Protein 5M5T (pdb70)

Sequence (763 aa):
ILPIRFQQEHLQLQNLGINPANIGFSTLTMESDKFICIREKVGEQAQVVIIDMNDPSNPIRRRPISADSAIMNPASKKVIALKAGKTLQIFNIEMKSKMMKAHTMTDDVTFWKWISLNTVALVTDNAVYHWSMEGESQPVKMFDRHSSLAGCQIINYRTDAKQKWLLLTGISAQQNRVVGAMMQLYSVDRRKVSQPIEGHAASFAQFKMEGNAEESTLFCCFAVRGQAGGKKLHIIIEVGTPPTGNQPFPKKAVDVFFPPEAQNDFPVAMQISEKHDVVFLITKYGYIHLYDLETGTCIYMNRISGETTIFVTAPHEATAGIIGVNRKGQVLSVCVEEENIIPYITNVLQNPDDLALRMAVRNNLAGAEELILPIRFQQEHLQLQNLGINPANIGFSTLTMESDKFICIREKVGEQAQVVIIDMNDPSNPIRRRPISADSAIMNPASKKVIALKAGKTLQIFNIEMKSKMMKAHTMTDDVTFWKWISLNTVALVTDNAVYHWSMEGESQPVKMFDRHSSLAGCQIINYRTDAKQKWLLLTGISAQQNRVVGAMMQLYSVDRRKVSQPIEGHAASFAQFKMEGNAEESTLFCCFAVRGQAGGKKLHIIIEVGTPPTGNQPFPKKAVDVFFPPEAQNDFPVAMQISEKHDVVFLITKYGYIHLYDLETGTCIYMNRISGETTIFVTAPHEATAGIIGVNRKGQVLSVCVEEENIIPYITNVLQNPDLALRMAVRNNLAGAEELETLLDLDETLLDLDLLDLDFLELLDLDFLEETLLDLETLLDLD

Structure (mmCIF, N/CA/C/O backbone):
data_5M5T
#
_entry.id   5M5T
#
_cell.length_a   137.810
_cell.length_b   130.970
_cell.length_c   79.120
_cell.angle_alpha   90.00
_cell.angle_beta   116.17
_cell.angle_gamma   90.00
#
_symmetry.space_group_name_H-M   'C 1 2 1'
#
loop_
_entity.id
_entity.type
_entity.pdbx_description
1 polymer 'Clathrin heavy chain 1'
2 polymer Amphiphysin
3 non-polymer GLYCEROL
4 water water
#
loop_
_atom_site.group_PDB
_atom_site.id
_atom_site.type_symbol
_atom_site.label_atom_id
_atom_site.label_alt_id
_atom_site.label_comp_id
_atom_site.label_asym_id
_atom_site.label_entity_id
_atom_site.label_seq_id
_atom_site.pdbx_PDB_ins_code
_atom_site.Cartn_x
_atom_site.Cartn_y
_atom_site.Cartn_z
_atom_site.occupancy
_atom_site.B_iso_or_equiv
_atom_site.auth_seq_id
_atom_site.auth_comp_id
_atom_site.auth_asym_id
_atom_site.auth_atom_id
_atom_site.pdbx_PDB_model_num
ATOM 1 N N . ILE A 1 6 ? 39.393 7.730 36.910 1.00 50.86 4 ILE A N 1
ATOM 2 C CA . ILE A 1 6 ? 38.437 6.633 36.667 1.00 48.67 4 ILE A CA 1
ATOM 3 C C . ILE A 1 6 ? 37.344 7.178 35.747 1.00 45.20 4 ILE A C 1
ATOM 4 O O . ILE A 1 6 ? 37.021 8.382 35.770 1.00 45.97 4 ILE A O 1
ATOM 9 N N . LEU A 1 7 ? 36.844 6.309 34.891 1.00 39.04 5 LEU A N 1
ATOM 10 C CA . LEU A 1 7 ? 35.807 6.664 33.938 1.00 35.75 5 LEU A CA 1
ATOM 11 C C . LEU A 1 7 ? 34.604 5.763 34.171 1.00 31.88 5 LEU A C 1
ATOM 12 O O . LEU A 1 7 ? 34.765 4.649 34.629 1.00 30.59 5 LEU A O 1
ATOM 17 N N . PRO A 1 8 ? 33.388 6.269 33.909 1.00 29.50 6 PRO A N 1
ATOM 18 C CA . PRO A 1 8 ? 32.190 5.517 34.217 1.00 28.60 6 PRO A CA 1
ATOM 19 C C . PRO A 1 8 ? 31.828 4.544 33.131 1.00 28.04 6 PRO A C 1
ATOM 20 O O . PRO A 1 8 ? 30.899 3.788 33.316 1.00 27.60 6 PRO A O 1
ATOM 24 N N . ILE A 1 9 ? 32.531 4.587 32.007 1.00 28.39 7 ILE A N 1
ATOM 25 C CA . ILE A 1 9 ? 32.309 3.620 30.918 1.00 28.38 7 ILE A CA 1
ATOM 26 C C . ILE A 1 9 ? 33.632 2.998 30.492 1.00 29.97 7 ILE A C 1
ATOM 27 O O . ILE A 1 9 ? 34.715 3.572 30.737 1.00 30.27 7 ILE A O 1
ATOM 32 N N . ARG A 1 10 ? 33.511 1.840 29.853 1.00 30.69 8 ARG A N 1
ATOM 33 C CA . ARG A 1 10 ? 34.615 0.985 29.386 1.00 33.34 8 ARG A CA 1
ATOM 34 C C . ARG A 1 10 ? 34.397 0.846 27.874 1.00 31.82 8 ARG A C 1
ATOM 35 O O . ARG A 1 10 ? 33.268 0.692 27.433 1.00 29.65 8 ARG A O 1
ATOM 43 N N . PHE A 1 11 ? 35.476 0.881 27.111 1.00 31.40 9 PHE A N 1
ATOM 44 C CA . PHE A 1 11 ? 35.451 0.939 25.660 1.00 32.60 9 PHE A CA 1
ATOM 45 C C . PHE A 1 11 ? 36.325 -0.239 25.197 1.00 32.55 9 PHE A C 1
ATOM 46 O O . PHE A 1 11 ? 37.448 -0.343 25.669 1.00 31.93 9 PHE A O 1
ATOM 54 N N A GLN A 1 12 ? 35.801 -1.115 24.323 0.70 31.18 10 GLN A N 1
ATOM 55 N N B GLN A 1 12 ? 35.811 -1.151 24.365 0.30 31.23 10 GLN A N 1
ATOM 56 C CA A GLN A 1 12 ? 36.457 -2.385 23.952 0.70 32.36 10 GLN A CA 1
ATOM 57 C CA B GLN A 1 12 ? 36.612 -2.302 23.900 0.30 31.76 10 GLN A CA 1
ATOM 58 C C A GLN A 1 12 ? 36.421 -2.554 22.398 0.70 31.74 10 GLN A C 1
ATOM 59 C C B GLN A 1 12 ? 36.437 -2.563 22.408 0.30 31.27 10 GLN A C 1
ATOM 60 O O A GLN A 1 12 ? 35.413 -2.213 21.763 0.70 29.89 10 GLN A O 1
ATOM 61 O O B GLN A 1 12 ? 35.361 -2.354 21.844 0.30 30.05 10 GLN A O 1
ATOM 72 N N . GLU A 1 13 ? 37.510 -3.032 21.781 1.00 31.39 11 GLU A N 1
ATOM 73 C CA . GLU A 1 13 ? 37.487 -3.487 20.370 1.00 31.15 11 GLU A CA 1
ATOM 74 C C . GLU A 1 13 ? 37.324 -5.016 20.336 1.00 31.63 11 GLU A C 1
ATOM 75 O O . GLU A 1 13 ? 38.067 -5.758 20.991 1.00 31.72 11 GLU A O 1
ATOM 81 N N . HIS A 1 14 ? 36.376 -5.475 19.540 1.00 30.28 12 HIS A N 1
ATOM 82 C CA . HIS A 1 14 ? 36.102 -6.900 19.379 1.00 31.83 12 HIS A CA 1
ATOM 83 C C . HIS A 1 14 ? 36.749 -7.476 18.150 1.00 31.08 12 HIS A C 1
ATOM 84 O O . HIS A 1 14 ? 37.133 -8.637 18.171 1.00 32.05 12 HIS A O 1
ATOM 91 N N . LEU A 1 15 ? 36.844 -6.682 17.089 1.00 30.10 13 LEU A N 1
ATOM 92 C CA . LEU A 1 15 ? 37.282 -7.161 15.791 1.00 30.36 13 LEU A CA 1
ATOM 93 C C . LEU A 1 15 ? 37.691 -6.004 14.902 1.00 29.32 13 LEU A C 1
ATOM 94 O O . LEU A 1 15 ? 37.164 -4.906 15.045 1.00 27.31 13 LEU A O 1
ATOM 99 N N . GLN A 1 16 ? 38.606 -6.270 13.960 1.00 28.81 14 GLN A N 1
ATOM 100 C CA . GLN A 1 16 ? 38.805 -5.401 12.782 1.00 29.31 14 GLN A CA 1
ATOM 101 C C . GLN A 1 16 ? 38.421 -6.196 11.559 1.00 28.16 14 GLN A C 1
ATOM 102 O O . GLN A 1 16 ? 39.110 -7.154 11.205 1.00 28.31 14 GLN A O 1
ATOM 108 N N . LEU A 1 17 ? 37.360 -5.786 10.875 1.00 27.16 15 LEU A N 1
ATOM 109 C CA . LEU A 1 17 ? 36.843 -6.592 9.784 1.00 26.83 15 LEU A CA 1
ATOM 110 C C . LEU A 1 17 ? 37.836 -6.717 8.622 1.00 28.37 15 LEU A C 1
ATOM 111 O O . LEU A 1 17 ? 37.779 -7.685 7.853 1.00 27.30 15 LEU A O 1
ATOM 116 N N . GLN A 1 18 ? 38.707 -5.730 8.472 1.00 29.74 16 GLN A N 1
ATOM 117 C CA . GLN A 1 18 ? 39.637 -5.780 7.370 1.00 32.42 16 GLN A CA 1
ATOM 118 C C . GLN A 1 18 ? 40.647 -6.922 7.564 1.00 33.61 16 GLN A C 1
ATOM 119 O O . GLN A 1 18 ? 41.192 -7.412 6.587 1.00 35.15 16 GLN A O 1
ATOM 125 N N . ASN A 1 19 ? 40.861 -7.356 8.805 1.00 34.70 17 ASN A N 1
ATOM 126 C CA . ASN A 1 19 ? 41.660 -8.556 9.090 1.00 36.63 17 ASN A CA 1
ATOM 127 C C . ASN A 1 19 ? 41.033 -9.855 8.673 1.00 36.97 17 ASN A C 1
ATOM 128 O O . ASN A 1 19 ? 41.742 -10.845 8.554 1.00 37.86 17 ASN A O 1
ATOM 133 N N . LEU A 1 20 ? 39.725 -9.867 8.452 1.00 35.36 18 LEU A N 1
ATOM 134 C CA . LEU A 1 20 ? 39.032 -10.993 7.849 1.00 35.75 18 LEU A CA 1
ATOM 135 C C . LEU A 1 20 ? 38.878 -10.889 6.320 1.00 36.12 18 LEU A C 1
ATOM 136 O O . LEU A 1 20 ? 38.098 -11.624 5.729 1.00 38.82 18 LEU A O 1
ATOM 141 N N . GLY A 1 21 ? 39.599 -9.980 5.668 1.00 36.68 19 GLY A N 1
ATOM 142 C CA . GLY A 1 21 ? 39.553 -9.855 4.203 1.00 36.89 19 GLY A CA 1
ATOM 143 C C . GLY A 1 21 ? 38.317 -9.138 3.690 1.00 36.50 19 GLY A C 1
ATOM 144 O O . GLY A 1 21 ? 37.953 -9.252 2.503 1.00 37.87 19 GLY A O 1
ATOM 145 N N . ILE A 1 22 ? 37.656 -8.380 4.559 1.00 34.47 20 ILE A N 1
ATOM 146 C CA . ILE A 1 22 ? 36.507 -7.610 4.098 1.00 33.09 20 ILE A CA 1
ATOM 147 C C . ILE A 1 22 ? 36.992 -6.356 3.372 1.00 34.22 20 ILE A C 1
ATOM 148 O O . ILE A 1 22 ? 37.822 -5.604 3.882 1.00 34.21 20 ILE A O 1
ATOM 153 N N . ASN A 1 23 ? 36.449 -6.159 2.172 1.00 35.47 21 ASN A N 1
ATOM 154 C CA . ASN A 1 23 ? 36.688 -4.965 1.369 1.00 36.86 21 ASN A CA 1
ATOM 155 C C . ASN A 1 23 ? 36.037 -3.756 2.067 1.00 35.31 21 ASN A C 1
ATOM 156 O O . ASN A 1 23 ? 34.835 -3.753 2.307 1.00 32.60 21 ASN A O 1
ATOM 161 N N . PRO A 1 24 ? 36.823 -2.732 2.384 1.00 35.17 22 PRO A N 1
ATOM 162 C CA . PRO A 1 24 ? 36.250 -1.551 3.014 1.00 34.81 22 PRO A CA 1
ATOM 163 C C . PRO A 1 24 ? 35.091 -0.878 2.234 1.00 33.04 22 PRO A C 1
ATOM 164 O O . PRO A 1 24 ? 34.258 -0.233 2.867 1.00 32.74 22 PRO A O 1
ATOM 168 N N . ALA A 1 25 ? 34.971 -1.094 0.920 1.00 32.99 23 ALA A N 1
ATOM 169 C CA . ALA A 1 25 ? 33.845 -0.551 0.151 1.00 32.82 23 ALA A CA 1
ATOM 170 C C . ALA A 1 25 ? 32.520 -1.174 0.575 1.00 31.50 23 ALA A C 1
ATOM 171 O O . ALA A 1 25 ? 31.464 -0.561 0.426 1.00 32.40 23 ALA A O 1
ATOM 173 N N . ASN A 1 26 ? 32.574 -2.363 1.175 1.00 29.67 24 ASN A N 1
ATOM 174 C CA . ASN A 1 26 ? 31.350 -3.043 1.685 1.00 27.69 24 ASN A CA 1
ATOM 175 C C . ASN A 1 26 ? 31.074 -2.871 3.166 1.00 26.89 24 ASN A C 1
ATOM 176 O O . ASN A 1 26 ? 30.115 -3.444 3.718 1.00 25.75 24 ASN A O 1
ATOM 181 N N . ILE A 1 27 ? 31.865 -2.024 3.822 1.00 25.79 25 ILE A N 1
ATOM 182 C CA . ILE A 1 27 ? 31.662 -1.755 5.185 1.00 25.23 25 ILE A CA 1
ATOM 183 C C . ILE A 1 27 ? 30.834 -0.464 5.276 1.00 25.50 25 ILE A C 1
ATOM 184 O O . ILE A 1 27 ? 31.399 0.647 5.398 1.00 26.52 25 ILE A O 1
ATOM 189 N N . GLY A 1 28 ? 29.520 -0.619 5.256 1.00 23.60 26 GLY A N 1
ATOM 190 C CA . GLY A 1 28 ? 28.600 0.524 5.182 1.00 23.95 26 GLY A CA 1
ATOM 191 C C . GLY A 1 28 ? 27.174 0.118 5.378 1.00 23.41 26 GLY A C 1
ATOM 192 O O . GLY A 1 28 ? 26.864 -1.051 5.296 1.00 21.84 26 GLY A O 1
ATOM 193 N N . PHE A 1 29 ? 26.313 1.109 5.617 1.00 23.24 27 PHE A N 1
ATOM 194 C CA . PHE A 1 29 ? 24.909 0.885 5.964 1.00 23.41 27 PHE A CA 1
ATOM 195 C C . PHE A 1 29 ? 24.169 -0.040 5.012 1.00 22.87 27 PHE A C 1
ATOM 196 O O . PHE A 1 29 ? 23.367 -0.892 5.475 1.00 21.98 27 PHE A O 1
ATOM 204 N N . SER A 1 30 ? 24.415 0.081 3.713 1.00 22.05 28 SER A N 1
ATOM 205 C CA . SER A 1 30 ? 23.629 -0.744 2.758 1.00 22.71 28 SER A CA 1
ATOM 206 C C . SER A 1 30 ? 24.086 -2.195 2.613 1.00 21.91 28 SER A C 1
ATOM 207 O O . SER A 1 30 ? 23.327 -3.041 2.124 1.00 21.87 28 SER A O 1
ATOM 210 N N . THR A 1 31 ? 25.312 -2.492 3.004 1.00 21.25 29 THR A N 1
ATOM 211 C CA . THR A 1 31 ? 25.859 -3.813 2.737 1.00 20.62 29 THR A CA 1
ATOM 212 C C . THR A 1 31 ? 26.229 -4.601 3.996 1.00 19.96 29 THR A C 1
ATOM 213 O O . THR A 1 31 ? 26.478 -5.802 3.889 1.00 19.96 29 THR A O 1
ATOM 217 N N . LEU A 1 32 ? 26.316 -3.939 5.137 1.00 18.89 30 LEU A N 1
ATOM 218 C CA . LEU A 1 32 ? 26.750 -4.594 6.380 1.00 18.96 30 LEU A CA 1
ATOM 219 C C . LEU A 1 32 ? 25.656 -4.489 7.400 1.00 18.36 30 LEU A C 1
ATOM 220 O O . LEU A 1 32 ? 25.251 -3.367 7.751 1.00 18.81 30 LEU A O 1
ATOM 225 N N . THR A 1 33 ? 25.165 -5.639 7.897 1.00 17.53 31 THR A N 1
ATOM 226 C CA . THR A 1 33 ? 24.086 -5.644 8.868 1.00 17.03 31 THR A CA 1
ATOM 227 C C . THR A 1 33 ? 24.508 -6.340 10.156 1.00 17.15 31 THR A C 1
ATOM 228 O O . THR A 1 33 ? 25.295 -7.308 10.136 1.00 17.82 31 THR A O 1
ATOM 232 N N . MET A 1 34 ? 23.996 -5.833 11.266 1.00 16.67 32 MET A N 1
ATOM 233 C CA . MET A 1 34 ? 24.337 -6.373 12.594 1.00 17.51 32 MET A CA 1
ATOM 234 C C . MET A 1 34 ? 23.088 -6.231 13.420 1.00 17.56 32 MET A C 1
ATOM 235 O O . MET A 1 34 ? 22.859 -5.201 14.058 1.00 17.13 32 MET A O 1
ATOM 240 N N . GLU A 1 35 ? 22.234 -7.234 13.334 1.00 17.29 33 GLU A N 1
ATOM 241 C CA . GLU A 1 35 ? 20.908 -7.189 13.941 1.00 17.49 33 GLU A CA 1
ATOM 242 C C . GLU A 1 35 ? 20.941 -7.524 15.458 1.00 18.07 33 GLU A C 1
ATOM 243 O O . GLU A 1 35 ? 19.938 -7.301 16.151 1.00 19.43 33 GLU A O 1
ATOM 249 N N . SER A 1 36 ? 22.036 -8.088 15.916 1.00 18.05 34 SER A N 1
ATOM 250 C CA . SER A 1 36 ? 22.311 -8.352 17.294 1.00 18.56 34 SER A CA 1
ATOM 251 C C . SER A 1 36 ? 23.800 -8.503 17.393 1.00 19.12 34 SER A C 1
ATOM 252 O O . SER A 1 36 ? 24.493 -8.518 16.385 1.00 19.74 34 SER A O 1
ATOM 255 N N . ASP A 1 37 ? 24.287 -8.704 18.608 1.00 19.92 35 ASP A N 1
ATOM 256 C CA . ASP A 1 37 ? 25.701 -8.886 18.824 1.00 20.89 35 ASP A CA 1
ATOM 257 C C . ASP A 1 37 ? 26.259 -10.271 18.452 1.00 20.91 35 ASP A C 1
ATOM 258 O O . ASP A 1 37 ? 27.443 -10.508 18.615 1.00 22.31 35 ASP A O 1
ATOM 263 N N . LYS A 1 38 ? 25.397 -11.178 17.948 1.00 20.82 36 LYS A N 1
ATOM 264 C CA . LYS A 1 38 ? 25.798 -12.507 17.623 1.00 21.44 36 LYS A CA 1
ATOM 265 C C . LYS A 1 38 ? 26.380 -12.723 16.243 1.00 20.91 36 LYS A C 1
ATOM 266 O O . LYS A 1 38 ? 27.179 -13.652 16.074 1.00 20.94 36 LYS A O 1
ATOM 272 N N . PHE A 1 39 ? 25.982 -11.901 15.271 1.00 19.69 37 PHE A N 1
ATOM 273 C CA . PHE A 1 39 ? 26.405 -12.101 13.884 1.00 19.81 37 PHE A CA 1
ATOM 274 C C . PHE A 1 39 ? 26.565 -10.772 13.165 1.00 18.72 37 PHE A C 1
ATOM 275 O O . PHE A 1 39 ? 25.886 -9.818 13.476 1.00 17.58 37 PHE A O 1
ATOM 283 N N . ILE A 1 40 ? 27.468 -10.747 12.221 1.00 18.80 38 ILE A N 1
ATOM 284 C CA . ILE A 1 40 ? 27.576 -9.643 11.265 1.00 19.09 38 ILE A CA 1
ATOM 285 C C . ILE A 1 40 ? 27.459 -10.234 9.890 1.00 18.90 38 ILE A C 1
ATOM 286 O O . ILE A 1 40 ? 28.150 -11.199 9.611 1.00 19.69 38 ILE A O 1
ATOM 291 N N . CYS A 1 41 ? 26.617 -9.678 9.031 1.00 18.89 39 CYS A N 1
ATOM 292 C CA . CYS A 1 41 ? 26.503 -10.151 7.625 1.00 19.66 39 CYS A CA 1
ATOM 293 C C . CYS A 1 41 ? 26.973 -9.044 6.690 1.00 19.55 39 CYS A C 1
ATOM 294 O O . CYS A 1 41 ? 26.563 -7.900 6.867 1.00 19.25 39 CYS A O 1
ATOM 297 N N . ILE A 1 42 ? 27.766 -9.389 5.687 1.00 19.58 40 ILE A N 1
ATOM 298 C CA . ILE A 1 42 ? 28.313 -8.415 4.720 1.00 20.08 40 ILE A CA 1
ATOM 299 C C . ILE A 1 42 ? 28.053 -8.928 3.326 1.00 19.98 40 ILE A C 1
ATOM 300 O O . ILE A 1 42 ? 28.458 -10.051 2.983 1.00 19.83 40 ILE A O 1
ATOM 305 N N . ARG A 1 43 ? 27.399 -8.120 2.506 1.00 19.49 41 ARG A N 1
ATOM 306 C CA . ARG A 1 43 ? 27.194 -8.467 1.118 1.00 20.79 41 ARG A CA 1
ATOM 307 C C . ARG A 1 43 ? 28.395 -7.953 0.293 1.00 22.83 41 ARG A C 1
ATOM 308 O O . ARG A 1 43 ? 28.761 -6.777 0.414 1.00 22.74 41 ARG A O 1
ATOM 316 N N . GLU A 1 44 ? 29.017 -8.853 -0.460 1.00 24.57 42 GLU A N 1
ATOM 317 C CA . GLU A 1 44 ? 30.242 -8.543 -1.231 1.00 28.08 42 GLU A CA 1
ATOM 318 C C . GLU A 1 44 ? 30.088 -9.123 -2.609 1.00 30.57 42 GLU A C 1
ATOM 319 O O . GLU A 1 44 ? 29.303 -10.030 -2.801 1.00 29.78 42 GLU A O 1
ATOM 325 N N . LYS A 1 45 ? 30.822 -8.579 -3.574 1.00 35.18 43 LYS A N 1
ATOM 326 C CA . LYS A 1 45 ? 30.908 -9.187 -4.908 1.00 40.94 43 LYS A CA 1
ATOM 327 C C . LYS A 1 45 ? 32.348 -9.571 -5.099 1.00 44.73 43 LYS A C 1
ATOM 328 O O . LYS A 1 45 ? 33.221 -8.724 -4.996 1.00 46.62 43 LYS A O 1
ATOM 334 N N . VAL A 1 46 ? 32.592 -10.846 -5.359 1.00 49.54 44 VAL A N 1
ATOM 335 C CA . VAL A 1 46 ? 33.942 -11.376 -5.575 1.00 53.10 44 VAL A CA 1
ATOM 336 C C . VAL A 1 46 ? 33.972 -11.950 -6.987 1.00 53.84 44 VAL A C 1
ATOM 337 O O . VAL A 1 46 ? 33.387 -13.002 -7.258 1.00 52.71 44 VAL A O 1
ATOM 341 N N . GLY A 1 47 ? 34.654 -11.231 -7.882 1.00 56.17 45 GLY A N 1
ATOM 342 C CA . GLY A 1 47 ? 34.642 -11.548 -9.300 1.00 55.61 45 GLY A CA 1
ATOM 343 C C . GLY A 1 47 ? 33.253 -11.237 -9.799 1.00 55.08 45 GLY A C 1
ATOM 344 O O . GLY A 1 47 ? 32.742 -10.130 -9.578 1.00 54.43 45 GLY A O 1
ATOM 345 N N . GLU A 1 48 ? 32.630 -12.244 -10.410 1.00 55.81 46 GLU A N 1
ATOM 346 C CA . GLU A 1 48 ? 31.263 -12.145 -10.947 1.00 56.56 46 GLU A CA 1
ATOM 347 C C . GLU A 1 48 ? 30.173 -12.398 -9.877 1.00 52.07 46 GLU A C 1
ATOM 348 O O . GLU A 1 48 ? 29.026 -11.959 -10.030 1.00 50.76 46 GLU A O 1
ATOM 354 N N . GLN A 1 49 ? 30.525 -13.119 -8.811 1.00 47.28 47 GLN A N 1
ATOM 355 C CA . GLN A 1 49 ? 29.505 -13.693 -7.927 1.00 42.96 47 GLN A CA 1
ATOM 356 C C . GLN A 1 49 ? 29.226 -12.795 -6.714 1.00 37.82 47 GLN A C 1
ATOM 357 O O . GLN A 1 49 ? 30.137 -12.486 -5.958 1.00 38.03 47 GLN A O 1
ATOM 363 N N . ALA A 1 50 ? 27.969 -12.424 -6.523 1.00 33.37 48 ALA A N 1
ATOM 364 C CA . ALA A 1 50 ? 27.541 -11.813 -5.258 1.00 30.54 48 ALA A CA 1
ATOM 365 C C . ALA A 1 50 ? 27.564 -12.882 -4.144 1.00 28.22 48 ALA A C 1
ATOM 366 O O . ALA A 1 50 ? 27.152 -14.019 -4.365 1.00 25.41 48 ALA A O 1
ATOM 368 N N . GLN A 1 51 ? 28.037 -12.499 -2.967 1.00 26.86 49 GLN A N 1
ATOM 369 C CA . GLN A 1 51 ? 28.017 -13.400 -1.818 1.00 27.02 49 GLN A CA 1
ATOM 370 C C . GLN A 1 51 ? 27.628 -12.676 -0.556 1.00 24.35 49 GLN A C 1
ATOM 371 O O . GLN A 1 51 ? 27.640 -11.452 -0.526 1.00 23.38 49 GLN A O 1
ATOM 377 N N . VAL A 1 52 ? 27.305 -13.454 0.475 1.00 22.42 50 VAL A N 1
ATOM 378 C CA . VAL A 1 52 ? 27.149 -12.951 1.806 1.00 21.17 50 VAL A CA 1
ATOM 379 C C . VAL A 1 52 ? 28.230 -13.575 2.629 1.00 21.27 50 VAL A C 1
ATOM 380 O O . VAL A 1 52 ? 28.496 -14.765 2.485 1.00 21.47 50 VAL A O 1
ATOM 384 N N . VAL A 1 53 ? 28.907 -12.759 3.426 1.00 21.01 51 VAL A N 1
ATOM 385 C CA . VAL A 1 53 ? 29.883 -13.226 4.392 1.00 21.64 51 VAL A CA 1
ATOM 386 C C . VAL A 1 53 ? 29.197 -13.162 5.742 1.00 21.28 51 VAL A C 1
ATOM 387 O O . VAL A 1 53 ? 28.702 -12.104 6.124 1.00 20.83 51 VAL A O 1
ATOM 391 N N . ILE A 1 54 ? 29.189 -14.275 6.467 1.00 21.39 52 ILE A N 1
ATOM 392 C CA . ILE A 1 54 ? 28.528 -14.356 7.755 1.00 21.36 52 ILE A CA 1
ATOM 393 C C . ILE A 1 54 ? 29.577 -14.560 8.816 1.00 22.30 52 ILE A C 1
ATOM 394 O O . ILE A 1 54 ? 30.310 -15.574 8.805 1.00 23.18 52 ILE A O 1
ATOM 399 N N . ILE A 1 55 ? 29.694 -13.577 9.695 1.00 21.77 53 ILE A N 1
ATOM 400 C CA . ILE A 1 55 ? 30.648 -13.636 10.765 1.00 23.03 53 ILE A CA 1
ATOM 401 C C . ILE A 1 55 ? 29.888 -13.993 12.035 1.00 23.31 53 ILE A C 1
ATOM 402 O O . ILE A 1 55 ? 29.037 -13.251 12.510 1.00 22.40 53 ILE A O 1
ATOM 407 N N . ASP A 1 56 ? 30.224 -15.152 12.577 1.00 24.53 54 ASP A N 1
ATOM 408 C CA . ASP A 1 56 ? 29.741 -15.579 13.885 1.00 25.46 54 ASP A CA 1
ATOM 409 C C . ASP A 1 56 ? 30.639 -14.954 14.917 1.00 25.61 54 ASP A C 1
ATOM 410 O O . ASP A 1 56 ? 31.836 -15.255 14.953 1.00 26.42 54 ASP A O 1
ATOM 415 N N . MET A 1 57 ? 30.080 -14.100 15.774 1.00 25.63 55 MET A N 1
ATOM 416 C CA . MET A 1 57 ? 30.873 -13.342 16.729 1.00 27.21 55 MET A CA 1
ATOM 417 C C . MET A 1 57 ? 31.440 -14.239 17.810 1.00 29.48 55 MET A C 1
ATOM 418 O O . MET A 1 57 ? 32.430 -13.877 18.429 1.00 29.95 55 MET A O 1
ATOM 423 N N . ASN A 1 58 ? 30.862 -15.421 17.992 1.00 31.15 56 ASN A N 1
ATOM 424 C CA . ASN A 1 58 ? 31.491 -16.432 18.873 1.00 35.41 56 ASN A CA 1
ATOM 425 C C . ASN A 1 58 ? 32.618 -17.242 18.205 1.00 35.93 56 ASN A C 1
ATOM 426 O O . ASN A 1 58 ? 33.393 -17.909 18.923 1.00 37.87 56 ASN A O 1
ATOM 431 N N . ASP A 1 59 ? 32.762 -17.150 16.869 1.00 34.36 57 ASP A N 1
ATOM 432 C CA . ASP A 1 59 ? 33.832 -17.829 16.095 1.00 35.74 57 ASP A CA 1
ATOM 433 C C . ASP A 1 59 ? 34.350 -16.962 14.918 1.00 34.33 57 ASP A C 1
ATOM 434 O O . ASP A 1 59 ? 34.245 -17.342 13.745 1.00 32.57 57 ASP A O 1
ATOM 439 N N . PRO A 1 60 ? 34.882 -15.778 15.225 1.00 34.55 58 PRO A N 1
ATOM 440 C CA . PRO A 1 60 ? 34.996 -14.753 14.187 1.00 35.89 58 PRO A CA 1
ATOM 441 C C . PRO A 1 60 ? 36.105 -14.967 13.162 1.00 38.45 58 PRO A C 1
ATOM 442 O O . PRO A 1 60 ? 36.040 -14.411 12.073 1.00 38.78 58 PRO A O 1
ATOM 446 N N . SER A 1 61 ? 37.089 -15.808 13.454 1.00 39.38 59 SER A N 1
ATOM 447 C CA . SER A 1 61 ? 38.163 -15.998 12.483 1.00 41.84 59 SER A CA 1
ATOM 448 C C . SER A 1 61 ? 37.779 -17.013 11.419 1.00 41.74 59 SER A C 1
ATOM 449 O O . SER A 1 61 ? 38.561 -17.236 10.500 1.00 42.97 59 SER A O 1
ATOM 452 N N . ASN A 1 62 ? 36.585 -17.617 11.525 1.00 39.75 60 ASN A N 1
ATOM 453 C CA . ASN A 1 62 ? 36.084 -18.567 10.542 1.00 40.15 60 ASN A CA 1
ATOM 454 C C . ASN A 1 62 ? 34.735 -18.139 9.933 1.00 37.60 60 ASN A C 1
ATOM 455 O O . ASN A 1 62 ? 33.732 -18.802 10.120 1.00 35.54 60 ASN A O 1
ATOM 460 N N . PRO A 1 63 ? 34.725 -17.014 9.197 1.00 36.32 61 PRO A N 1
ATOM 461 C CA . PRO A 1 63 ? 33.473 -16.589 8.528 1.00 34.35 61 PRO A CA 1
ATOM 462 C C . PRO A 1 63 ? 33.109 -17.543 7.431 1.00 33.78 61 PRO A C 1
ATOM 463 O O . PRO A 1 63 ? 34.015 -18.203 6.861 1.00 33.55 61 PRO A O 1
ATOM 467 N N . ILE A 1 64 ? 31.814 -17.681 7.163 1.00 32.54 62 ILE A N 1
ATOM 468 C CA . ILE A 1 64 ? 31.381 -18.435 6.001 1.00 33.46 62 ILE A CA 1
ATOM 469 C C . ILE A 1 64 ? 30.915 -17.499 4.903 1.00 31.22 62 ILE A C 1
ATOM 470 O O . ILE A 1 64 ? 30.320 -16.447 5.176 1.00 28.24 62 ILE A O 1
ATOM 475 N N . ARG A 1 65 ? 31.171 -17.929 3.667 1.00 30.00 63 ARG A N 1
ATOM 476 C CA A ARG A 1 65 ? 30.805 -17.176 2.467 0.50 29.60 63 ARG A CA 1
ATOM 477 C CA B ARG A 1 65 ? 30.792 -17.177 2.486 0.50 29.99 63 ARG A CA 1
ATOM 478 C C . ARG A 1 65 ? 29.892 -18.058 1.645 1.00 29.50 63 ARG A C 1
ATOM 479 O O . ARG A 1 65 ? 30.227 -19.242 1.402 1.00 30.18 63 ARG A O 1
ATOM 494 N N . ARG A 1 66 ? 28.749 -17.513 1.242 1.00 27.88 64 ARG A N 1
ATOM 495 C CA . ARG A 1 66 ? 27.780 -18.220 0.431 1.00 27.55 64 ARG A CA 1
ATOM 496 C C . ARG A 1 66 ? 27.329 -17.322 -0.696 1.00 25.63 64 ARG A C 1
ATOM 497 O O . ARG A 1 66 ? 27.089 -16.122 -0.458 1.00 23.98 64 ARG A O 1
ATOM 505 N N . PRO A 1 67 ? 27.130 -17.898 -1.897 1.00 24.49 65 PRO A N 1
ATOM 506 C CA . PRO A 1 67 ? 26.560 -17.135 -2.994 1.00 23.75 65 PRO A CA 1
ATOM 507 C C . PRO A 1 67 ? 25.128 -16.683 -2.678 1.00 22.56 65 PRO A C 1
ATOM 508 O O . PRO A 1 67 ? 24.332 -17.455 -2.086 1.00 21.67 65 PRO A O 1
ATOM 512 N N . ILE A 1 68 ? 24.787 -15.476 -3.110 1.00 22.03 66 ILE A N 1
ATOM 513 C CA . ILE A 1 68 ? 23.429 -14.932 -2.950 1.00 21.68 66 ILE A CA 1
ATOM 514 C C . ILE A 1 68 ? 23.031 -14.242 -4.245 1.00 22.72 66 ILE A C 1
ATOM 515 O O . ILE A 1 68 ? 23.909 -13.912 -5.104 1.00 22.43 66 ILE A O 1
ATOM 520 N N . SER A 1 69 ? 21.726 -14.013 -4.383 1.00 23.38 67 SER A N 1
ATOM 521 C CA . SER A 1 69 ? 21.192 -13.136 -5.406 1.00 25.51 67 SER A CA 1
ATOM 522 C C . SER A 1 69 ? 20.189 -12.191 -4.770 1.00 25.49 67 SER A C 1
ATOM 523 O O . SER A 1 69 ? 19.035 -12.148 -5.155 1.00 29.70 67 SER A O 1
ATOM 526 N N . ALA A 1 70 ? 20.635 -11.465 -3.770 1.00 24.31 68 ALA A N 1
ATOM 527 C CA . ALA A 1 70 ? 19.742 -10.670 -2.895 1.00 22.96 68 ALA A CA 1
ATOM 528 C C . ALA A 1 70 ? 20.306 -9.303 -2.803 1.00 22.87 68 ALA A C 1
ATOM 529 O O . ALA A 1 70 ? 21.543 -9.119 -2.904 1.00 24.03 68 ALA A O 1
ATOM 531 N N . ASP A 1 71 ? 19.434 -8.344 -2.587 1.00 20.95 69 ASP A N 1
ATOM 532 C CA . ASP A 1 71 ? 19.818 -6.965 -2.391 1.00 20.81 69 ASP A CA 1
ATOM 533 C C . ASP A 1 71 ? 19.983 -6.588 -0.928 1.00 19.71 69 ASP A C 1
ATOM 534 O O . ASP A 1 71 ? 20.356 -5.449 -0.630 1.00 19.63 69 ASP A O 1
ATOM 539 N N . SER A 1 72 ? 19.666 -7.493 0.011 1.00 18.20 70 SER A N 1
ATOM 540 C CA . SER A 1 72 ? 19.765 -7.222 1.453 1.00 17.68 70 SER A CA 1
ATOM 541 C C . SER A 1 72 ? 19.702 -8.552 2.196 1.00 17.10 70 SER A C 1
ATOM 542 O O . SER A 1 72 ? 18.963 -9.468 1.749 1.00 16.35 70 SER A O 1
ATOM 545 N N . ALA A 1 73 ? 20.468 -8.669 3.282 1.00 16.84 71 ALA A N 1
ATOM 546 C CA . ALA A 1 73 ? 20.502 -9.873 4.108 1.00 16.63 71 ALA A CA 1
ATOM 547 C C . ALA A 1 73 ? 20.543 -9.443 5.569 1.00 16.52 71 ALA A C 1
ATOM 548 O O . ALA A 1 73 ? 21.419 -8.636 5.951 1.00 16.86 71 ALA A O 1
ATOM 550 N N . ILE A 1 74 ? 19.601 -9.953 6.360 1.00 15.44 72 ILE A N 1
ATOM 551 C CA . ILE A 1 74 ? 19.579 -9.686 7.814 1.00 15.43 72 ILE A CA 1
ATOM 552 C C . ILE A 1 74 ? 19.405 -10.967 8.603 1.00 15.25 72 ILE A C 1
ATOM 553 O O . ILE A 1 74 ? 18.450 -11.718 8.407 1.00 15.00 72 ILE A O 1
ATOM 558 N N . MET A 1 75 ? 20.379 -11.230 9.463 1.00 15.67 73 MET A N 1
ATOM 559 C CA . MET A 1 75 ? 20.355 -12.417 10.327 1.00 16.02 73 MET A CA 1
ATOM 560 C C . MET A 1 75 ? 19.414 -12.198 11.486 1.00 15.37 73 MET A C 1
ATOM 561 O O . MET A 1 75 ? 19.380 -11.126 12.097 1.00 14.25 73 MET A O 1
ATOM 566 N N . ASN A 1 76 ? 18.687 -13.242 11.842 1.00 15.52 74 ASN A N 1
ATOM 567 C CA . ASN A 1 76 ? 17.912 -13.270 13.079 1.00 15.25 74 ASN A CA 1
ATOM 568 C C . ASN A 1 76 ? 18.809 -12.895 14.295 1.00 15.27 74 ASN A C 1
ATOM 569 O O . ASN A 1 76 ? 19.994 -13.206 14.322 1.00 15.65 74 ASN A O 1
ATOM 574 N N . PRO A 1 77 ? 18.232 -12.259 15.299 1.00 15.71 75 PRO A N 1
ATOM 575 C CA . PRO A 1 77 ? 19.068 -11.864 16.443 1.00 16.11 75 PRO A CA 1
ATOM 576 C C . PRO A 1 77 ? 19.645 -13.011 17.224 1.00 17.43 75 PRO A C 1
ATOM 577 O O . PRO A 1 77 ? 20.666 -12.800 17.899 1.00 18.06 75 PRO A O 1
ATOM 581 N N . ALA A 1 78 ? 19.035 -14.196 17.182 1.00 17.67 76 ALA A N 1
ATOM 582 C CA . ALA A 1 78 ? 19.461 -15.284 18.078 1.00 19.51 76 ALA A CA 1
ATOM 583 C C . ALA A 1 78 ? 19.911 -16.573 17.425 1.00 20.23 76 ALA A C 1
ATOM 584 O O . ALA A 1 78 ? 20.508 -17.402 18.055 1.00 20.92 76 ALA A O 1
ATOM 586 N N . SER A 1 79 ? 19.512 -16.804 16.205 1.00 20.00 77 SER A N 1
ATOM 587 C CA . SER A 1 79 ? 19.708 -18.094 15.549 1.00 20.98 77 SER A CA 1
ATOM 588 C C . SER A 1 79 ? 20.269 -17.838 14.130 1.00 19.73 77 SER A C 1
ATOM 589 O O . SER A 1 79 ? 20.080 -16.730 13.572 1.00 18.47 77 SER A O 1
ATOM 592 N N A LYS A 1 80 ? 20.894 -18.857 13.539 0.60 20.08 78 LYS A N 1
ATOM 593 N N B LYS A 1 80 ? 20.880 -18.864 13.539 0.40 19.81 78 LYS A N 1
ATOM 594 C CA A LYS A 1 80 ? 21.420 -18.786 12.191 0.60 20.23 78 LYS A CA 1
ATOM 595 C CA B LYS A 1 80 ? 21.407 -18.787 12.194 0.40 19.74 78 LYS A CA 1
ATOM 596 C C A LYS A 1 80 ? 20.277 -19.003 11.204 0.60 19.11 78 LYS A C 1
ATOM 597 C C B LYS A 1 80 ? 20.283 -18.997 11.195 0.40 18.87 78 LYS A C 1
ATOM 598 O O A LYS A 1 80 ? 20.225 -20.012 10.468 0.60 19.21 78 LYS A O 1
ATOM 599 O O B LYS A 1 80 ? 20.261 -19.978 10.436 0.40 19.07 78 LYS A O 1
ATOM 610 N N . VAL A 1 81 ? 19.337 -18.072 11.241 1.00 17.77 79 VAL A N 1
ATOM 611 C CA . VAL A 1 81 ? 18.195 -17.982 10.369 1.00 16.96 79 VAL A CA 1
ATOM 612 C C . VAL A 1 81 ? 18.351 -16.628 9.689 1.00 16.37 79 VAL A C 1
ATOM 613 O O . VAL A 1 81 ? 18.511 -15.619 10.403 1.00 16.95 79 VAL A O 1
ATOM 617 N N . ILE A 1 82 ? 18.346 -16.598 8.362 1.00 15.55 80 ILE A N 1
ATOM 618 C CA . ILE A 1 82 ? 18.689 -15.393 7.630 1.00 15.23 80 ILE A CA 1
ATOM 619 C C . ILE A 1 82 ? 17.532 -15.016 6.698 1.00 14.87 80 ILE A C 1
ATOM 620 O O . ILE A 1 82 ? 16.950 -15.889 6.045 1.00 14.86 80 ILE A O 1
ATOM 625 N N . ALA A 1 83 ? 17.162 -13.739 6.741 1.00 14.11 81 ALA A N 1
ATOM 626 C CA . ALA A 1 83 ? 16.231 -13.179 5.802 1.00 14.42 81 ALA A CA 1
ATOM 627 C C . ALA A 1 83 ? 16.939 -12.484 4.659 1.00 14.48 81 ALA A C 1
ATOM 628 O O . ALA A 1 83 ? 17.865 -11.685 4.872 1.00 14.24 81 ALA A O 1
ATOM 630 N N . LEU A 1 84 ? 16.533 -12.798 3.427 1.00 15.04 82 LEU A N 1
ATOM 631 C CA . LEU A 1 84 ? 17.066 -12.151 2.259 1.00 16.17 82 LEU A CA 1
ATOM 632 C C . LEU A 1 84 ? 15.947 -11.671 1.366 1.00 16.33 82 LEU A C 1
ATOM 633 O O . LEU A 1 84 ? 14.860 -12.290 1.278 1.00 16.20 82 LEU A O 1
ATOM 638 N N . LYS A 1 85 ? 16.212 -10.599 0.646 1.00 16.07 83 LYS A N 1
ATOM 639 C CA . LYS A 1 85 ? 15.226 -10.127 -0.312 1.00 16.64 83 LYS A CA 1
ATOM 640 C C . LYS A 1 85 ? 15.867 -9.664 -1.600 1.00 16.90 83 LYS A C 1
ATOM 641 O O . LYS A 1 85 ? 17.060 -9.303 -1.625 1.00 16.98 83 LYS A O 1
ATOM 647 N N . ALA A 1 86 ? 15.059 -9.707 -2.650 1.00 17.64 84 ALA A N 1
ATOM 648 C CA . ALA A 1 86 ? 15.424 -9.186 -3.968 1.00 18.68 84 ALA A CA 1
ATOM 649 C C . ALA A 1 86 ? 14.157 -8.557 -4.529 1.00 19.58 84 ALA A C 1
ATOM 650 O O . ALA A 1 86 ? 13.281 -9.262 -4.992 1.00 19.18 84 ALA A O 1
ATOM 652 N N . GLY A 1 87 ? 14.069 -7.237 -4.433 1.00 20.25 85 GLY A N 1
ATOM 653 C CA . GLY A 1 87 ? 12.900 -6.540 -4.896 1.00 20.90 85 GLY A CA 1
ATOM 654 C C . GLY A 1 87 ? 11.708 -6.961 -4.039 1.00 20.22 85 GLY A C 1
ATOM 655 O O . GLY A 1 87 ? 11.721 -6.786 -2.842 1.00 21.24 85 GLY A O 1
ATOM 656 N N . LYS A 1 88 ? 10.692 -7.501 -4.681 1.00 19.60 86 LYS A N 1
ATOM 657 C CA . LYS A 1 88 ? 9.500 -7.919 -3.945 1.00 19.51 86 LYS A CA 1
ATOM 658 C C . LYS A 1 88 ? 9.615 -9.333 -3.349 1.00 18.75 86 LYS A C 1
ATOM 659 O O . LYS A 1 88 ? 8.722 -9.715 -2.567 1.00 18.82 86 LYS A O 1
ATOM 665 N N . THR A 1 89 ? 10.688 -10.086 -3.654 1.00 17.56 87 THR A N 1
ATOM 666 C CA . THR A 1 89 ? 10.812 -11.464 -3.173 1.00 17.46 87 THR A CA 1
ATOM 667 C C . THR A 1 89 ? 11.521 -11.507 -1.842 1.00 16.34 87 THR A C 1
ATOM 668 O O . THR A 1 89 ? 12.640 -11.008 -1.755 1.00 16.24 87 THR A O 1
ATOM 672 N N . LEU A 1 90 ? 10.865 -12.054 -0.835 1.00 15.02 88 LEU A N 1
ATOM 673 C CA . LEU A 1 90 ? 11.430 -12.218 0.532 1.00 15.12 88 LEU A CA 1
ATOM 674 C C . LEU A 1 90 ? 11.577 -13.693 0.782 1.00 14.94 88 LEU A C 1
ATOM 675 O O . LEU A 1 90 ? 10.628 -14.466 0.523 1.00 15.25 88 LEU A O 1
ATOM 680 N N . GLN A 1 91 ? 12.748 -14.144 1.258 1.00 14.90 89 GLN A N 1
ATOM 681 C CA . GLN A 1 91 ? 12.938 -15.539 1.631 1.00 15.37 89 GLN A CA 1
ATOM 682 C C . GLN A 1 91 ? 13.669 -15.665 2.939 1.00 14.99 89 GLN A C 1
ATOM 683 O O . GLN A 1 91 ? 14.542 -14.848 3.238 1.00 15.58 89 GLN A O 1
ATOM 689 N N . ILE A 1 92 ? 13.285 -16.666 3.711 1.00 14.43 90 ILE A N 1
ATOM 690 C CA . ILE A 1 92 ? 13.879 -16.917 5.002 1.00 15.12 90 ILE A CA 1
ATOM 691 C C . ILE A 1 92 ? 14.497 -18.316 5.000 1.00 15.19 90 ILE A C 1
ATOM 692 O O . ILE A 1 92 ? 13.799 -19.293 4.655 1.00 15.19 90 ILE A O 1
ATOM 697 N N . PHE A 1 93 ? 15.774 -18.418 5.377 1.00 15.15 91 PHE A N 1
ATOM 698 C CA . PHE A 1 93 ? 16.491 -19.693 5.381 1.00 15.81 91 PHE A CA 1
ATOM 699 C C . PHE A 1 93 ? 16.976 -20.068 6.778 1.00 16.03 91 PHE A C 1
ATOM 700 O O . PHE A 1 93 ? 17.500 -19.228 7.478 1.00 16.09 91 PHE A O 1
ATOM 708 N N . ASN A 1 94 ? 16.864 -21.348 7.125 1.00 16.08 92 ASN A N 1
ATOM 709 C CA . ASN A 1 94 ? 17.609 -21.889 8.249 1.00 16.43 92 ASN A CA 1
ATOM 710 C C . ASN A 1 94 ? 18.913 -22.444 7.674 1.00 16.86 92 ASN A C 1
ATOM 711 O O . ASN A 1 94 ? 18.895 -23.396 6.917 1.00 16.84 92 ASN A O 1
ATOM 716 N N . ILE A 1 95 ? 20.015 -21.814 8.003 1.00 16.98 93 ILE A N 1
ATOM 717 C CA . ILE A 1 95 ? 21.322 -22.115 7.374 1.00 18.14 93 ILE A CA 1
ATOM 718 C C . ILE A 1 95 ? 21.784 -23.504 7.711 1.00 19.19 93 ILE A C 1
ATOM 719 O O . ILE A 1 95 ? 22.169 -24.239 6.825 1.00 19.63 93 ILE A O 1
ATOM 724 N N . GLU A 1 96 ? 21.704 -23.877 8.974 1.00 19.86 94 GLU A N 1
ATOM 725 C CA . GLU A 1 96 ? 22.199 -25.208 9.366 1.00 21.64 94 GLU A CA 1
ATOM 726 C C . GLU A 1 96 ? 21.320 -26.343 8.809 1.00 21.02 94 GLU A C 1
ATOM 727 O O . GLU A 1 96 ? 21.846 -27.417 8.457 1.00 20.70 94 GLU A O 1
ATOM 733 N N . MET A 1 97 ? 20.022 -26.104 8.654 1.00 19.82 95 MET A N 1
ATOM 734 C CA . MET A 1 97 ? 19.129 -27.077 7.979 1.00 20.63 95 MET A CA 1
ATOM 735 C C . MET A 1 97 ? 19.167 -27.028 6.450 1.00 20.86 95 MET A C 1
ATOM 736 O O . MET A 1 97 ? 18.538 -27.841 5.789 1.00 20.76 95 MET A O 1
ATOM 741 N N . LYS A 1 98 ? 19.926 -26.078 5.903 1.00 21.91 96 LYS A N 1
ATOM 742 C CA . LYS A 1 98 ? 20.021 -25.864 4.462 1.00 23.76 96 LYS A CA 1
ATOM 743 C C . LYS A 1 98 ? 18.640 -25.758 3.837 1.00 24.07 96 LYS A C 1
ATOM 744 O O . LYS A 1 98 ? 18.378 -26.337 2.767 1.00 25.88 96 LYS A O 1
ATOM 750 N N . SER A 1 99 ? 17.744 -25.020 4.497 1.00 23.17 97 SER A N 1
ATOM 751 C CA . SER A 1 99 ? 16.327 -25.090 4.260 1.00 23.84 97 SER A CA 1
ATOM 752 C C . SER A 1 99 ? 15.715 -23.710 3.989 1.00 22.74 97 SER A C 1
ATOM 753 O O . SER A 1 99 ? 15.973 -22.755 4.747 1.00 20.24 97 SER A O 1
ATOM 756 N N . LYS A 1 100 ? 14.891 -23.639 2.944 1.00 21.61 98 LYS A N 1
ATOM 757 C CA . LYS A 1 100 ? 14.050 -22.452 2.720 1.00 21.61 98 LYS A CA 1
ATOM 758 C C . LYS A 1 100 ? 12.785 -22.539 3.572 1.00 21.21 98 LYS A C 1
ATOM 759 O O . LYS A 1 100 ? 11.847 -23.288 3.228 1.00 23.08 98 LYS A O 1
ATOM 765 N N A MET A 1 101 ? 12.780 -21.818 4.695 0.50 20.12 99 MET A N 1
ATOM 766 N N B MET A 1 101 ? 12.743 -21.811 4.668 0.50 20.79 99 MET A N 1
ATOM 767 C CA A MET A 1 101 ? 11.679 -21.833 5.670 0.50 20.28 99 MET A CA 1
ATOM 768 C CA B MET A 1 101 ? 11.651 -21.963 5.607 0.50 21.55 99 MET A CA 1
ATOM 769 C C A MET A 1 101 ? 10.401 -21.255 5.052 0.50 20.49 99 MET A C 1
ATOM 770 C C B MET A 1 101 ? 10.396 -21.158 5.222 0.50 21.28 99 MET A C 1
ATOM 771 O O A MET A 1 101 ? 9.335 -21.883 5.088 0.50 20.07 99 MET A O 1
ATOM 772 O O B MET A 1 101 ? 9.301 -21.530 5.622 0.50 20.98 99 MET A O 1
ATOM 781 N N . LYS A 1 102 ? 10.560 -20.073 4.464 1.00 20.79 100 LYS A N 1
ATOM 782 C CA . LYS A 1 102 ? 9.428 -19.179 4.145 1.00 21.35 100 LYS A CA 1
ATOM 783 C C . LYS A 1 102 ? 9.800 -18.424 2.893 1.00 20.30 100 LYS A C 1
ATOM 784 O O . LYS A 1 102 ? 10.982 -18.109 2.638 1.00 18.75 100 LYS A O 1
ATOM 790 N N . ALA A 1 103 ? 8.786 -18.118 2.093 1.00 18.99 101 ALA A N 1
ATOM 791 C CA . ALA A 1 103 ? 8.973 -17.227 0.971 1.00 19.00 101 ALA A CA 1
ATOM 792 C C . ALA A 1 103 ? 7.697 -16.377 0.863 1.00 19.32 101 ALA A C 1
ATOM 793 O O . ALA A 1 103 ? 6.579 -16.895 1.142 1.00 20.31 101 ALA A O 1
ATOM 795 N N . HIS A 1 104 ? 7.848 -15.124 0.490 1.00 17.27 102 HIS A N 1
ATOM 796 C CA . HIS A 1 104 ? 6.665 -14.278 0.339 1.00 16.71 102 HIS A CA 1
ATOM 797 C C . HIS A 1 104 ? 6.963 -13.292 -0.753 1.00 16.21 102 HIS A C 1
ATOM 798 O O . HIS A 1 104 ? 8.085 -12.753 -0.762 1.00 16.34 102 HIS A O 1
ATOM 805 N N . THR A 1 105 ? 5.982 -12.992 -1.593 1.00 15.89 103 THR A N 1
ATOM 806 C CA . THR A 1 105 ? 6.152 -11.976 -2.636 1.00 15.78 103 THR A CA 1
ATOM 807 C C . THR A 1 105 ? 5.297 -10.775 -2.281 1.00 15.82 103 THR A C 1
ATOM 808 O O . THR A 1 105 ? 4.078 -10.893 -2.190 1.00 15.44 103 THR A O 1
ATOM 812 N N . MET A 1 106 ? 5.971 -9.644 -2.034 1.00 15.07 104 MET A N 1
ATOM 813 C CA . MET A 1 106 ? 5.312 -8.400 -1.688 1.00 15.66 104 MET A CA 1
ATOM 814 C C . MET A 1 106 ? 4.705 -7.795 -2.947 1.00 16.02 104 MET A C 1
ATOM 815 O O . MET A 1 106 ? 5.022 -8.238 -4.054 1.00 15.98 104 MET A O 1
ATOM 820 N N . THR A 1 107 ? 3.865 -6.774 -2.787 1.00 16.51 105 THR A N 1
ATOM 821 C CA . THR A 1 107 ? 3.393 -5.982 -3.950 1.00 17.65 105 THR A CA 1
ATOM 822 C C . THR A 1 107 ? 4.045 -4.606 -4.001 1.00 18.57 105 THR A C 1
ATOM 823 O O . THR A 1 107 ? 3.633 -3.730 -4.782 1.00 19.74 105 THR A O 1
ATOM 827 N N . ASP A 1 108 ? 5.021 -4.358 -3.135 1.00 18.11 106 ASP A N 1
ATOM 828 C CA . ASP A 1 108 ? 5.821 -3.126 -3.116 1.00 19.67 106 ASP A CA 1
ATOM 829 C C . ASP A 1 108 ? 7.265 -3.527 -2.768 1.00 18.85 106 ASP A C 1
ATOM 830 O O . ASP A 1 108 ? 7.442 -4.423 -1.961 1.00 18.31 106 ASP A O 1
ATOM 835 N N . ASP A 1 109 ? 8.244 -2.788 -3.245 1.00 19.05 107 ASP A N 1
ATOM 836 C CA . ASP A 1 109 ? 9.616 -2.996 -2.796 1.00 19.28 107 ASP A CA 1
ATOM 837 C C . ASP A 1 109 ? 9.776 -2.631 -1.337 1.00 18.31 107 ASP A C 1
ATOM 838 O O . ASP A 1 109 ? 9.097 -1.759 -0.822 1.00 17.31 107 ASP A O 1
ATOM 843 N N . VAL A 1 110 ? 10.661 -3.351 -0.669 1.00 18.08 108 VAL A N 1
ATOM 844 C CA . VAL A 1 110 ? 10.953 -3.095 0.750 1.00 18.18 108 VAL A CA 1
ATOM 845 C C . VAL A 1 110 ? 12.199 -2.215 0.857 1.00 19.29 108 VAL A C 1
ATOM 846 O O . VAL A 1 110 ? 13.295 -2.628 0.454 1.00 20.99 108 VAL A O 1
ATOM 850 N N . THR A 1 111 ? 12.040 -1.005 1.349 1.00 19.41 109 THR A N 1
ATOM 851 C CA . THR A 1 111 ? 13.150 -0.058 1.352 1.00 20.72 109 THR A CA 1
ATOM 852 C C . THR A 1 111 ? 13.993 -0.192 2.623 1.00 19.86 109 THR A C 1
ATOM 853 O O . THR A 1 111 ? 15.167 0.191 2.629 1.00 20.60 109 THR A O 1
ATOM 857 N N . PHE A 1 112 ? 13.422 -0.783 3.670 1.00 17.23 110 PHE A N 1
ATOM 858 C CA . PHE A 1 112 ? 14.136 -0.990 4.923 1.00 15.76 110 PHE A CA 1
ATOM 859 C C . PHE A 1 112 ? 13.474 -2.155 5.642 1.00 14.82 110 PHE A C 1
ATOM 860 O O . PHE A 1 112 ? 12.269 -2.246 5.644 1.00 13.74 110 PHE A O 1
ATOM 868 N N . TRP A 1 113 ? 14.263 -3.017 6.273 1.00 14.49 111 TRP A N 1
ATOM 869 C CA . TRP A 1 113 ? 13.721 -4.056 7.116 1.00 14.39 111 TRP A CA 1
ATOM 870 C C . TRP A 1 113 ? 14.680 -4.400 8.221 1.00 14.70 111 TRP A C 1
ATOM 871 O O . TRP A 1 113 ? 15.856 -4.074 8.159 1.00 15.13 111 TRP A O 1
ATOM 882 N N . LYS A 1 114 ? 14.161 -5.033 9.261 1.00 15.13 112 LYS A N 1
ATOM 883 C CA . LYS A 1 114 ? 14.926 -5.292 10.470 1.00 16.33 112 LYS A CA 1
ATOM 884 C C . LYS A 1 114 ? 14.191 -6.340 11.286 1.00 15.87 112 LYS A C 1
ATOM 885 O O . LYS A 1 114 ? 12.968 -6.283 11.353 1.00 16.64 112 LYS A O 1
ATOM 891 N N . TRP A 1 115 ? 14.900 -7.186 12.026 1.00 14.87 113 TRP A N 1
ATOM 892 C CA . TRP A 1 115 ? 14.276 -7.997 13.042 1.00 14.70 113 TRP A CA 1
ATOM 893 C C . TRP A 1 115 ? 13.945 -7.157 14.248 1.00 15.09 113 TRP A C 1
ATOM 894 O O . TRP A 1 115 ? 14.848 -6.506 14.810 1.00 16.26 113 TRP A O 1
ATOM 905 N N . ILE A 1 116 ? 12.689 -7.164 14.675 1.00 15.18 114 ILE A N 1
ATOM 906 C CA . ILE A 1 116 ? 12.285 -6.375 15.861 1.00 15.70 114 ILE A CA 1
ATOM 907 C C . ILE A 1 116 ? 12.097 -7.241 17.098 1.00 16.21 114 ILE A C 1
ATOM 908 O O . ILE A 1 116 ? 11.832 -6.722 18.209 1.00 16.46 114 ILE A O 1
ATOM 913 N N . SER A 1 117 ? 12.256 -8.553 16.948 1.00 16.24 115 SER A N 1
ATOM 914 C CA . SER A 1 117 ? 12.192 -9.484 18.016 1.00 16.48 115 SER A CA 1
ATOM 915 C C . SER A 1 117 ? 12.847 -10.778 17.569 1.00 16.79 115 SER A C 1
ATOM 916 O O . SER A 1 117 ? 13.304 -10.887 16.427 1.00 16.53 115 SER A O 1
ATOM 919 N N . LEU A 1 118 ? 12.821 -11.784 18.431 1.00 16.75 116 LEU A N 1
ATOM 920 C CA . LEU A 1 118 ? 13.372 -13.080 18.030 1.00 17.68 116 LEU A CA 1
ATOM 921 C C . LEU A 1 118 ? 12.601 -13.740 16.883 1.00 17.20 116 LEU A C 1
ATOM 922 O O . LEU A 1 118 ? 13.129 -14.681 16.275 1.00 16.60 116 LEU A O 1
ATOM 927 N N . ASN A 1 119 ? 11.356 -13.347 16.655 1.00 16.94 117 ASN A N 1
ATOM 928 C CA . ASN A 1 119 ? 10.566 -14.046 15.666 1.00 18.08 117 ASN A CA 1
ATOM 929 C C . ASN A 1 119 ? 9.782 -13.207 14.715 1.00 17.21 117 ASN A C 1
ATOM 930 O O . ASN A 1 119 ? 9.019 -13.747 13.952 1.00 16.84 117 ASN A O 1
ATOM 935 N N . THR A 1 120 ? 10.014 -11.886 14.713 1.00 15.53 118 THR A N 1
ATOM 936 C CA . THR A 1 120 ? 9.256 -10.996 13.816 1.00 15.36 118 THR A CA 1
ATOM 937 C C . THR A 1 120 ? 10.197 -10.068 13.067 1.00 14.91 118 THR A C 1
ATOM 938 O O . THR A 1 120 ? 11.081 -9.453 13.666 1.00 14.84 118 THR A O 1
ATOM 942 N N . VAL A 1 121 ? 9.970 -9.966 11.772 1.00 14.62 119 VAL A N 1
ATOM 943 C CA . VAL A 1 121 ? 10.660 -9.052 10.871 1.00 15.48 119 VAL A CA 1
ATOM 944 C C . VAL A 1 121 ? 9.699 -7.907 10.561 1.00 15.02 119 VAL A C 1
ATOM 945 O O . VAL A 1 121 ? 8.525 -8.105 10.269 1.00 14.79 119 VAL A O 1
ATOM 949 N N . ALA A 1 122 ? 10.203 -6.696 10.663 1.00 13.87 120 ALA A N 1
ATOM 950 C CA . ALA A 1 122 ? 9.472 -5.495 10.231 1.00 13.78 120 ALA A CA 1
ATOM 951 C C . ALA A 1 122 ? 9.875 -5.099 8.830 1.00 14.03 120 ALA A C 1
ATOM 952 O O . ALA A 1 122 ? 11.081 -5.104 8.487 1.00 13.41 120 ALA A O 1
ATOM 954 N N . LEU A 1 123 ? 8.883 -4.759 7.999 1.00 13.86 121 LEU A N 1
ATOM 955 C CA . LEU A 1 123 ? 9.086 -4.425 6.594 1.00 14.39 121 LEU A CA 1
ATOM 956 C C . LEU A 1 123 ? 8.570 -3.020 6.337 1.00 14.35 121 LEU A C 1
ATOM 957 O O . LEU A 1 123 ? 7.409 -2.732 6.628 1.00 14.72 121 LEU A O 1
ATOM 962 N N . VAL A 1 124 ? 9.422 -2.123 5.799 1.00 13.74 122 VAL A N 1
ATOM 963 C CA . VAL A 1 124 ? 9.035 -0.787 5.472 1.00 14.40 122 VAL A CA 1
ATOM 964 C C . VAL A 1 124 ? 9.056 -0.639 3.946 1.00 14.97 122 VAL A C 1
ATOM 965 O O . VAL A 1 124 ? 10.081 -0.960 3.282 1.00 15.16 122 VAL A O 1
ATOM 969 N N . THR A 1 125 ? 7.915 -0.307 3.393 1.00 15.08 123 THR A N 1
ATOM 970 C CA . THR A 1 125 ? 7.808 0.084 1.983 1.00 15.76 123 THR A CA 1
ATOM 971 C C . THR A 1 125 ? 7.759 1.601 1.846 1.00 16.23 123 THR A C 1
ATOM 972 O O . THR A 1 125 ? 7.795 2.342 2.838 1.00 16.00 123 THR A O 1
ATOM 976 N N . ASP A 1 126 ? 7.634 2.097 0.620 1.00 17.40 124 ASP A N 1
ATOM 977 C CA . ASP A 1 126 ? 7.468 3.550 0.459 1.00 19.30 124 ASP A CA 1
ATOM 978 C C . ASP A 1 126 ? 6.234 4.064 1.191 1.00 19.55 124 ASP A C 1
ATOM 979 O O . ASP A 1 126 ? 6.183 5.239 1.521 1.00 19.74 124 ASP A O 1
ATOM 984 N N . ASN A 1 127 ? 5.212 3.207 1.375 1.00 19.48 125 ASN A N 1
ATOM 985 C CA . ASN A 1 127 ? 3.889 3.622 1.819 1.00 21.11 125 ASN A CA 1
ATOM 986 C C . ASN A 1 127 ? 3.444 3.158 3.189 1.00 18.15 125 ASN A C 1
ATOM 987 O O . ASN A 1 127 ? 2.492 3.693 3.719 1.00 17.81 125 ASN A O 1
ATOM 992 N N . ALA A 1 128 ? 4.043 2.098 3.713 1.00 16.83 126 ALA A N 1
ATOM 993 C CA . ALA A 1 128 ? 3.530 1.480 4.941 1.00 15.96 126 ALA A CA 1
ATOM 994 C C . ALA A 1 128 ? 4.580 0.649 5.671 1.00 15.08 126 ALA A C 1
ATOM 995 O O . ALA A 1 128 ? 5.638 0.370 5.153 1.00 15.10 126 ALA A O 1
ATOM 997 N N . VAL A 1 129 ? 4.233 0.228 6.870 1.00 14.52 127 VAL A N 1
ATOM 998 C CA . VAL A 1 129 ? 5.032 -0.648 7.689 1.00 14.02 127 VAL A CA 1
ATOM 999 C C . VAL A 1 129 ? 4.239 -1.916 8.039 1.00 13.82 127 VAL A C 1
ATOM 1000 O O . VAL A 1 129 ? 3.064 -1.816 8.415 1.00 14.14 127 VAL A O 1
ATOM 1004 N N . TYR A 1 130 ? 4.886 -3.065 7.866 1.00 13.30 128 TYR A N 1
ATOM 1005 C CA . TYR A 1 130 ? 4.328 -4.367 8.133 1.00 13.56 128 TYR A CA 1
ATOM 1006 C C . TYR A 1 130 ? 5.166 -5.121 9.137 1.00 13.07 128 TYR A C 1
ATOM 1007 O O . TYR A 1 130 ? 6.391 -4.936 9.236 1.00 12.57 128 TYR A O 1
ATOM 1016 N N . HIS A 1 131 ? 4.513 -6.050 9.844 1.00 13.36 129 HIS A N 1
ATOM 1017 C CA . HIS A 1 131 ? 5.216 -7.022 10.682 1.00 13.36 129 HIS A CA 1
ATOM 1018 C C . HIS A 1 131 ? 4.963 -8.414 10.114 1.00 13.80 129 HIS A C 1
ATOM 1019 O O . HIS A 1 131 ? 3.858 -8.714 9.721 1.00 14.37 129 HIS A O 1
ATOM 1026 N N . TRP A 1 132 ? 5.987 -9.280 10.143 1.00 13.89 130 TRP A N 1
ATOM 1027 C CA . TRP A 1 132 ? 5.856 -10.629 9.589 1.00 14.14 130 TRP A CA 1
ATOM 1028 C C . TRP A 1 132 ? 6.431 -11.557 10.657 1.00 14.37 130 TRP A C 1
ATOM 1029 O O . TRP A 1 132 ? 7.616 -11.555 10.890 1.00 14.04 130 TRP A O 1
ATOM 1040 N N . SER A 1 133 ? 5.541 -12.339 11.251 1.00 14.85 131 SER A N 1
ATOM 1041 C CA . SER A 1 133 ? 5.898 -13.326 12.238 1.00 15.93 131 SER A CA 1
ATOM 1042 C C . SER A 1 133 ? 6.415 -14.588 11.555 1.00 16.09 131 SER A C 1
ATOM 1043 O O . SER A 1 133 ? 5.891 -15.036 10.550 1.00 15.83 131 SER A O 1
ATOM 1046 N N . MET A 1 134 ? 7.402 -15.202 12.153 1.00 16.35 132 MET A N 1
ATOM 1047 C CA . MET A 1 134 ? 7.947 -16.470 11.670 1.00 17.06 132 MET A CA 1
ATOM 1048 C C . MET A 1 134 ? 7.194 -17.679 12.211 1.00 18.99 132 MET A C 1
ATOM 1049 O O . MET A 1 134 ? 7.463 -18.808 11.794 1.00 19.89 132 MET A O 1
ATOM 1054 N N . GLU A 1 135 ? 6.260 -17.457 13.120 1.00 20.75 133 GLU A N 1
ATOM 1055 C CA . GLU A 1 135 ? 5.476 -18.563 13.689 1.00 24.53 133 GLU A CA 1
ATOM 1056 C C . GLU A 1 135 ? 4.407 -19.049 12.775 1.00 24.63 133 GLU A C 1
ATOM 1057 O O . GLU A 1 135 ? 3.702 -18.263 12.141 1.00 24.91 133 GLU A O 1
ATOM 1063 N N . GLY A 1 136 ? 4.301 -20.376 12.661 1.00 25.54 134 GLY A N 1
ATOM 1064 C CA . GLY A 1 136 ? 3.266 -21.023 11.886 1.00 26.19 134 GLY A CA 1
ATOM 1065 C C . GLY A 1 136 ? 3.254 -20.652 10.424 1.00 27.49 134 GLY A C 1
ATOM 1066 O O . GLY A 1 136 ? 4.320 -20.620 9.789 1.00 29.19 134 GLY A O 1
ATOM 1067 N N . GLU A 1 137 ? 2.075 -20.337 9.894 1.00 25.82 135 GLU A N 1
ATOM 1068 C CA . GLU A 1 137 ? 1.938 -19.944 8.488 1.00 28.32 135 GLU A CA 1
ATOM 1069 C C . GLU A 1 137 ? 1.596 -18.435 8.338 1.00 27.50 135 GLU A C 1
ATOM 1070 O O . GLU A 1 137 ? 0.840 -18.055 7.500 1.00 30.33 135 GLU A O 1
ATOM 1076 N N . SER A 1 138 ? 2.196 -17.598 9.136 1.00 27.88 136 SER A N 1
ATOM 1077 C CA . SER A 1 138 ? 1.885 -16.158 9.158 1.00 26.89 136 SER A CA 1
ATOM 1078 C C . SER A 1 138 ? 2.342 -15.466 7.872 1.00 25.49 136 SER A C 1
ATOM 1079 O O . SER A 1 138 ? 3.375 -15.837 7.339 1.00 26.37 136 SER A O 1
ATOM 1082 N N . GLN A 1 139 ? 1.579 -14.480 7.351 1.00 21.96 137 GLN A N 1
ATOM 1083 C CA . GLN A 1 139 ? 2.029 -13.621 6.262 1.00 19.71 137 GLN A CA 1
ATOM 1084 C C . GLN A 1 139 ? 2.161 -12.181 6.844 1.00 17.39 137 GLN A C 1
ATOM 1085 O O . GLN A 1 139 ? 1.676 -11.926 7.909 1.00 16.70 137 GLN A O 1
ATOM 1091 N N . PRO A 1 140 ? 2.770 -11.263 6.100 1.00 16.79 138 PRO A N 1
ATOM 1092 C CA . PRO A 1 140 ? 2.907 -9.908 6.627 1.00 15.85 138 PRO A CA 1
ATOM 1093 C C . PRO A 1 140 ? 1.567 -9.277 6.910 1.00 15.31 138 PRO A C 1
ATOM 1094 O O . PRO A 1 140 ? 0.606 -9.512 6.167 1.00 15.25 138 PRO A O 1
ATOM 1098 N N . VAL A 1 141 ? 1.508 -8.537 8.016 1.00 14.61 139 VAL A N 1
ATOM 1099 C CA . VAL A 1 141 ? 0.314 -7.797 8.421 1.00 15.46 139 VAL A CA 1
ATOM 1100 C C . VAL A 1 141 ? 0.701 -6.317 8.454 1.00 14.72 139 VAL A C 1
ATOM 1101 O O . VAL A 1 141 ? 1.744 -5.911 8.996 1.00 14.31 139 VAL A O 1
ATOM 1105 N N . LYS A 1 142 ? -0.136 -5.491 7.854 1.00 15.05 140 LYS A N 1
ATOM 1106 C CA . LYS A 1 142 ? 0.120 -4.068 7.899 1.00 15.33 140 LYS A CA 1
ATOM 1107 C C . LYS A 1 142 ? -0.091 -3.508 9.312 1.00 15.07 140 LYS A C 1
ATOM 1108 O O . LYS A 1 142 ? -1.135 -3.738 9.935 1.00 14.94 140 LYS A O 1
ATOM 1114 N N . MET A 1 143 ? 0.878 -2.731 9.798 1.00 14.51 141 MET A N 1
ATOM 1115 C CA . MET A 1 143 ? 0.769 -2.060 11.085 1.00 15.20 141 MET A CA 1
ATOM 1116 C C . MET A 1 143 ? 0.239 -0.647 10.960 1.00 15.34 141 MET A C 1
ATOM 1117 O O . MET A 1 143 ? -0.640 -0.253 11.741 1.00 15.21 141 MET A O 1
ATOM 1122 N N . PHE A 1 144 ? 0.774 0.116 10.003 1.00 15.10 142 PHE A N 1
ATOM 1123 C CA . PHE A 1 144 ? 0.313 1.463 9.779 1.00 15.79 142 PHE A CA 1
ATOM 1124 C C . PHE A 1 144 ? 0.753 1.967 8.426 1.00 16.42 142 PHE A C 1
ATOM 1125 O O . PHE A 1 144 ? 1.684 1.435 7.815 1.00 15.57 142 PHE A O 1
ATOM 1133 N N . ASP A 1 145 ? 0.051 3.007 7.960 1.00 17.35 143 ASP A N 1
ATOM 1134 C CA . ASP A 1 145 ? 0.505 3.727 6.765 1.00 18.47 143 ASP A CA 1
ATOM 1135 C C . ASP A 1 145 ? 1.482 4.817 7.169 1.00 17.69 143 ASP A C 1
ATOM 1136 O O . ASP A 1 145 ? 1.311 5.473 8.204 1.00 17.85 143 ASP A O 1
ATOM 1141 N N . ARG A 1 146 ? 2.495 5.009 6.341 1.00 16.89 144 ARG A N 1
ATOM 1142 C CA . ARG A 1 146 ? 3.476 6.041 6.566 1.00 17.12 144 ARG A CA 1
ATOM 1143 C C . ARG A 1 146 ? 2.872 7.424 6.519 1.00 17.83 144 ARG A C 1
ATOM 1144 O O . ARG A 1 146 ? 2.048 7.746 5.672 1.00 18.46 144 ARG A O 1
ATOM 1152 N N . HIS A 1 147 ? 3.390 8.272 7.391 1.00 18.30 145 HIS A N 1
ATOM 1153 C CA . HIS A 1 147 ? 2.984 9.657 7.478 1.00 19.43 145 HIS A CA 1
ATOM 1154 C C . HIS A 1 147 ? 3.733 10.477 6.389 1.00 20.03 145 HIS A C 1
ATOM 1155 O O . HIS A 1 147 ? 4.906 10.241 6.079 1.00 19.15 145 HIS A O 1
ATOM 1162 N N . SER A 1 148 ? 3.051 11.476 5.836 1.00 20.75 146 SER A N 1
ATOM 1163 C CA . SER A 1 148 ? 3.635 12.272 4.730 1.00 21.60 146 SER A CA 1
ATOM 1164 C C . SER A 1 148 ? 4.907 13.008 5.123 1.00 21.21 146 SER A C 1
ATOM 1165 O O . SER A 1 148 ? 5.705 13.342 4.255 1.00 21.59 146 SER A O 1
ATOM 1168 N N . SER A 1 149 ? 5.079 13.303 6.412 1.00 20.93 147 SER A N 1
ATOM 1169 C CA . SER A 1 149 ? 6.322 13.916 6.889 1.00 20.79 147 SER A CA 1
ATOM 1170 C C . SER A 1 149 ? 7.594 13.092 6.646 1.00 20.20 147 SER A C 1
ATOM 1171 O O . SER A 1 149 ? 8.693 13.659 6.681 1.00 20.51 147 SER A O 1
ATOM 1174 N N . LEU A 1 150 ? 7.476 11.781 6.453 1.00 19.18 148 LEU A N 1
ATOM 1175 C CA . LEU A 1 150 ? 8.632 10.935 6.067 1.00 19.54 148 LEU A CA 1
ATOM 1176 C C . LEU A 1 150 ? 8.822 10.713 4.564 1.00 19.67 148 LEU A C 1
ATOM 1177 O O . LEU A 1 150 ? 9.701 9.958 4.158 1.00 19.37 148 LEU A O 1
ATOM 1182 N N . ALA A 1 151 ? 8.006 11.382 3.737 1.00 20.96 149 ALA A N 1
ATOM 1183 C CA . ALA A 1 151 ? 8.055 11.179 2.302 1.00 22.16 149 ALA A CA 1
ATOM 1184 C C . ALA A 1 151 ? 9.408 11.607 1.790 1.00 22.94 149 ALA A C 1
ATOM 1185 O O . ALA A 1 151 ? 9.872 12.687 2.117 1.00 23.33 149 ALA A O 1
ATOM 1187 N N . GLY A 1 152 ? 10.035 10.777 0.996 1.00 23.78 150 GLY A N 1
ATOM 1188 C CA . GLY A 1 152 ? 11.362 11.146 0.457 1.00 25.41 150 GLY A CA 1
ATOM 1189 C C . GLY A 1 152 ? 12.531 11.002 1.435 1.00 25.30 150 GLY A C 1
ATOM 1190 O O . GLY A 1 152 ? 13.667 11.365 1.086 1.00 27.40 150 GLY A O 1
ATOM 1191 N N . CYS A 1 153 ? 12.286 10.572 2.671 1.00 22.58 151 CYS A N 1
ATOM 1192 C CA . CYS A 1 153 ? 13.375 10.389 3.610 1.00 22.09 151 CYS A CA 1
ATOM 1193 C C . CYS A 1 153 ? 14.094 9.070 3.333 1.00 20.95 151 CYS A C 1
ATOM 1194 O O . CYS A 1 153 ? 13.489 8.094 2.836 1.00 20.92 151 CYS A O 1
ATOM 1197 N N . GLN A 1 154 ? 15.359 9.022 3.714 1.00 19.88 152 GLN A N 1
ATOM 1198 C CA . GLN A 1 154 ? 16.075 7.790 3.869 1.00 19.59 152 GLN A CA 1
ATOM 1199 C C . GLN A 1 154 ? 15.668 7.162 5.175 1.00 18.10 152 GLN A C 1
ATOM 1200 O O . GLN A 1 154 ? 15.860 7.763 6.221 1.00 17.69 152 GLN A O 1
ATOM 1206 N N . ILE A 1 155 ? 15.078 5.976 5.119 1.00 17.47 153 ILE A N 1
ATOM 1207 C CA . ILE A 1 155 ? 14.652 5.290 6.345 1.00 16.99 153 ILE A CA 1
ATOM 1208 C C . ILE A 1 155 ? 15.881 4.684 6.995 1.00 16.98 153 ILE A C 1
ATOM 1209 O O . ILE A 1 155 ? 16.624 3.915 6.335 1.00 16.57 153 ILE A O 1
ATOM 1214 N N . ILE A 1 156 ? 16.104 5.023 8.262 1.00 16.60 154 ILE A N 1
ATOM 1215 C CA . ILE A 1 156 ? 17.278 4.571 8.979 1.00 17.34 154 ILE A CA 1
ATOM 1216 C C . ILE A 1 156 ? 17.053 3.702 10.172 1.00 16.35 154 ILE A C 1
ATOM 1217 O O . ILE A 1 156 ? 17.990 3.059 10.679 1.00 16.13 154 ILE A O 1
ATOM 1222 N N . ASN A 1 157 ? 15.835 3.643 10.675 1.00 15.75 155 ASN A N 1
ATOM 1223 C CA . ASN A 1 157 ? 15.553 2.813 11.812 1.00 16.44 155 ASN A CA 1
ATOM 1224 C C . ASN A 1 157 ? 14.060 2.577 11.979 1.00 15.75 155 ASN A C 1
ATOM 1225 O O . ASN A 1 157 ? 13.215 3.305 11.467 1.00 15.34 155 ASN A O 1
ATOM 1230 N N . TYR A 1 158 ? 13.760 1.511 12.677 1.00 15.39 156 TYR A N 1
ATOM 1231 C CA . TYR A 1 158 ? 12.423 1.136 13.067 1.00 15.10 156 TYR A CA 1
ATOM 1232 C C . TYR A 1 158 ? 12.553 0.386 14.391 1.00 16.48 156 TYR A C 1
ATOM 1233 O O . TYR A 1 158 ? 13.304 -0.582 14.481 1.00 17.01 156 TYR A O 1
ATOM 1242 N N . ARG A 1 159 ? 11.786 0.811 15.398 1.00 17.43 157 ARG A N 1
ATOM 1243 C CA . ARG A 1 159 ? 11.749 0.050 16.627 1.00 19.60 157 ARG A CA 1
ATOM 1244 C C . ARG A 1 159 ? 10.435 0.121 17.338 1.00 17.51 157 ARG A C 1
ATOM 1245 O O . ARG A 1 159 ? 9.583 0.892 16.978 1.00 16.09 157 ARG A O 1
ATOM 1253 N N . THR A 1 160 ? 10.294 -0.768 18.304 1.00 16.56 158 THR A N 1
ATOM 1254 C CA . THR A 1 160 ? 9.037 -0.869 19.045 1.00 16.75 158 THR A CA 1
ATOM 1255 C C . THR A 1 160 ? 9.282 -1.000 20.532 1.00 16.89 158 THR A C 1
ATOM 1256 O O . THR A 1 160 ? 10.411 -1.267 20.939 1.00 17.22 158 THR A O 1
ATOM 1260 N N . ASP A 1 161 ? 8.219 -0.820 21.316 1.00 17.28 159 ASP A N 1
ATOM 1261 C CA . ASP A 1 161 ? 8.276 -1.223 22.711 1.00 18.81 159 ASP A CA 1
ATOM 1262 C C . ASP A 1 161 ? 8.223 -2.740 22.832 1.00 19.13 159 ASP A C 1
ATOM 1263 O O . ASP A 1 161 ? 7.954 -3.481 21.868 1.00 17.73 159 ASP A O 1
ATOM 1268 N N . ALA A 1 162 ? 8.457 -3.205 24.049 1.00 21.00 160 ALA A N 1
ATOM 1269 C CA . ALA A 1 162 ? 8.500 -4.643 24.274 1.00 22.78 160 ALA A CA 1
ATOM 1270 C C . ALA A 1 162 ? 7.197 -5.338 23.879 1.00 23.00 160 ALA A C 1
ATOM 1271 O O . ALA A 1 162 ? 7.239 -6.409 23.252 1.00 23.74 160 ALA A O 1
ATOM 1273 N N . LYS A 1 163 ? 6.054 -4.713 24.128 1.00 23.15 161 LYS A N 1
ATOM 1274 C CA . LYS A 1 163 ? 4.752 -5.341 23.774 1.00 25.19 161 LYS A CA 1
ATOM 1275 C C . LYS A 1 163 ? 4.252 -5.069 22.352 1.00 23.34 161 LYS A C 1
ATOM 1276 O O . LYS A 1 163 ? 3.165 -5.508 21.983 1.00 22.20 161 LYS A O 1
ATOM 1282 N N . GLN A 1 164 ? 5.065 -4.405 21.538 1.00 21.44 162 GLN A N 1
ATOM 1283 C CA . GLN A 1 164 ? 4.736 -4.082 20.144 1.00 21.00 162 GLN A CA 1
ATOM 1284 C C . GLN A 1 164 ? 3.402 -3.314 19.999 1.00 20.67 162 GLN A C 1
ATOM 1285 O O . GLN A 1 164 ? 2.639 -3.536 19.045 1.00 20.29 162 GLN A O 1
ATOM 1291 N N . LYS A 1 165 ? 3.189 -2.391 20.924 1.00 20.63 163 LYS A N 1
ATOM 1292 C CA . LYS A 1 165 ? 2.021 -1.519 20.909 1.00 21.13 163 LYS A CA 1
ATOM 1293 C C . LYS A 1 165 ? 2.359 -0.079 20.560 1.00 19.28 163 LYS A C 1
ATOM 1294 O O . LYS A 1 165 ? 1.451 0.700 20.263 1.00 18.55 163 LYS A O 1
ATOM 1300 N N . TRP A 1 166 ? 3.641 0.259 20.608 1.00 17.84 164 TRP A N 1
ATOM 1301 C CA . TRP A 1 166 ? 4.142 1.604 20.317 1.00 17.26 164 TRP A CA 1
ATOM 1302 C C . TRP A 1 166 ? 5.238 1.397 19.293 1.00 16.38 164 TRP A C 1
ATOM 1303 O O . TRP A 1 166 ? 6.204 0.671 19.566 1.00 15.69 164 TRP A O 1
ATOM 1314 N N . LEU A 1 167 ? 5.070 1.982 18.110 1.00 15.28 165 LEU A N 1
ATOM 1315 C CA . LEU A 1 167 ? 5.941 1.702 16.980 1.00 14.78 165 LEU A CA 1
ATOM 1316 C C . LEU A 1 167 ? 6.550 2.977 16.504 1.00 14.98 165 LEU A C 1
ATOM 1317 O O . LEU A 1 167 ? 5.884 4.017 16.505 1.00 15.34 165 LEU A O 1
ATOM 1322 N N . LEU A 1 168 ? 7.818 2.956 16.095 1.00 14.74 166 LEU A N 1
ATOM 1323 C CA . LEU A 1 168 ? 8.550 4.199 15.758 1.00 15.47 166 LEU A CA 1
ATOM 1324 C C . LEU A 1 168 ? 9.402 4.021 14.509 1.00 15.05 166 LEU A C 1
ATOM 1325 O O . LEU A 1 168 ? 10.354 3.243 14.520 1.00 15.18 166 LEU A O 1
ATOM 1330 N N . LEU A 1 169 ? 9.062 4.759 13.453 1.00 14.90 167 LEU A N 1
ATOM 1331 C CA . LEU A 1 169 ? 9.794 4.768 12.202 1.00 14.68 167 LEU A CA 1
ATOM 1332 C C . LEU A 1 169 ? 10.584 6.069 12.120 1.00 14.87 167 LEU A C 1
ATOM 1333 O O . LEU A 1 169 ? 10.013 7.173 12.386 1.00 15.52 167 LEU A O 1
ATOM 1338 N N . THR A 1 170 ? 11.855 5.975 11.721 1.00 14.71 168 THR A N 1
ATOM 1339 C CA . THR A 1 170 ? 12.748 7.165 11.618 1.00 15.59 168 THR A CA 1
ATOM 1340 C C . THR A 1 170 ? 13.386 7.248 10.238 1.00 16.00 168 THR A C 1
ATOM 1341 O O . THR A 1 170 ? 13.953 6.274 9.726 1.00 15.50 168 THR A O 1
ATOM 1345 N N . GLY A 1 171 ? 13.245 8.428 9.634 1.00 16.58 169 GLY A N 1
ATOM 1346 C CA . GLY A 1 171 ? 13.949 8.759 8.426 1.00 17.63 169 GLY A CA 1
ATOM 1347 C C . GLY A 1 171 ? 14.733 10.052 8.542 1.00 18.24 169 GLY A C 1
ATOM 1348 O O . GLY A 1 171 ? 14.506 10.851 9.462 1.00 18.85 169 GLY A O 1
ATOM 1349 N N . ILE A 1 172 ? 15.652 10.260 7.603 1.00 18.41 170 ILE A N 1
ATOM 1350 C CA . ILE A 1 172 ? 16.400 11.512 7.537 1.00 18.96 170 ILE A CA 1
ATOM 1351 C C . ILE A 1 172 ? 16.402 12.083 6.142 1.00 19.76 170 ILE A C 1
ATOM 1352 O O . ILE A 1 172 ? 16.218 11.346 5.172 1.00 20.01 170 ILE A O 1
ATOM 1357 N N . SER A 1 173 ? 16.633 13.391 6.030 1.00 20.28 171 SER A N 1
ATOM 1358 C CA . SER A 1 173 ? 16.781 14.054 4.738 1.00 21.57 171 SER A CA 1
ATOM 1359 C C . SER A 1 173 ? 17.582 15.328 4.935 1.00 23.01 171 SER A C 1
ATOM 1360 O O . SER A 1 173 ? 17.752 15.776 6.057 1.00 23.33 171 SER A O 1
ATOM 1363 N N . ALA A 1 174 ? 17.989 15.946 3.828 1.00 24.12 172 ALA A N 1
ATOM 1364 C CA . ALA A 1 174 ? 18.661 17.252 3.886 1.00 25.93 172 ALA A CA 1
ATOM 1365 C C . ALA A 1 174 ? 17.642 18.389 3.790 1.00 27.79 172 ALA A C 1
ATOM 1366 O O . ALA A 1 174 ? 16.863 18.429 2.855 1.00 27.70 172 ALA A O 1
ATOM 1368 N N . GLN A 1 175 ? 17.623 19.285 4.764 1.00 29.30 173 GLN A N 1
ATOM 1369 C CA . GLN A 1 175 ? 16.740 20.460 4.717 1.00 32.73 173 GLN A CA 1
ATOM 1370 C C . GLN A 1 175 ? 17.514 21.619 5.261 1.00 34.49 173 GLN A C 1
ATOM 1371 O O . GLN A 1 175 ? 18.083 21.504 6.359 1.00 32.07 173 GLN A O 1
ATOM 1377 N N . GLN A 1 176 ? 17.548 22.713 4.502 1.00 37.52 174 GLN A N 1
ATOM 1378 C CA . GLN A 1 176 ? 18.296 23.924 4.909 1.00 41.07 174 GLN A CA 1
ATOM 1379 C C . GLN A 1 176 ? 19.743 23.569 5.270 1.00 39.23 174 GLN A C 1
ATOM 1380 O O . GLN A 1 176 ? 20.273 24.005 6.288 1.00 38.98 174 GLN A O 1
ATOM 1386 N N . ASN A 1 177 ? 20.344 22.719 4.452 1.00 36.94 175 ASN A N 1
ATOM 1387 C CA . ASN A 1 177 ? 21.709 22.282 4.655 1.00 35.98 175 ASN A CA 1
ATOM 1388 C C . ASN A 1 177 ? 22.044 21.645 6.020 1.00 33.34 175 ASN A C 1
ATOM 1389 O O . ASN A 1 177 ? 23.133 21.798 6.540 1.00 32.28 175 ASN A O 1
ATOM 1394 N N . ARG A 1 178 ? 21.105 20.890 6.584 1.00 29.91 176 ARG A N 1
ATOM 1395 C CA . ARG A 1 178 ? 21.445 20.031 7.684 1.00 28.08 176 ARG A CA 1
ATOM 1396 C C . ARG A 1 178 ? 20.671 18.732 7.518 1.00 25.47 176 ARG A C 1
ATOM 1397 O O . ARG A 1 178 ? 19.685 18.657 6.762 1.00 24.43 176 ARG A O 1
ATOM 1405 N N . VAL A 1 179 ? 21.134 17.728 8.232 1.00 23.16 177 VAL A N 1
ATOM 1406 C CA . VAL A 1 179 ? 20.415 16.435 8.233 1.00 22.07 177 VAL A CA 1
ATOM 1407 C C . VAL A 1 179 ? 19.308 16.510 9.262 1.00 21.33 177 VAL A C 1
ATOM 1408 O O . VAL A 1 179 ? 19.573 16.625 10.479 1.00 21.13 177 VAL A O 1
ATOM 1412 N N . VAL A 1 180 ? 18.075 16.480 8.786 1.00 20.74 178 VAL A N 1
ATOM 1413 C CA . VAL A 1 180 ? 16.920 16.598 9.649 1.00 20.53 178 VAL A CA 1
ATOM 1414 C C . VAL A 1 180 ? 16.274 15.241 9.825 1.00 19.97 178 VAL A C 1
ATOM 1415 O O . VAL A 1 180 ? 16.040 14.546 8.849 1.00 19.78 178 VAL A O 1
ATOM 1419 N N . GLY A 1 181 ? 15.970 14.896 11.080 1.00 19.50 179 GLY A N 1
ATOM 1420 C CA . GLY A 1 181 ? 15.267 13.656 11.403 1.00 18.95 179 GLY A CA 1
ATOM 1421 C C . GLY A 1 181 ? 13.773 13.825 11.431 1.00 18.68 179 GLY A C 1
ATOM 1422 O O . GLY A 1 181 ? 13.238 14.772 12.037 1.00 19.00 179 GLY A O 1
ATOM 1423 N N . ALA A 1 182 ? 13.073 12.852 10.824 1.00 18.32 180 ALA A N 1
ATOM 1424 C CA . ALA A 1 182 ? 11.615 12.794 10.880 1.00 18.14 180 ALA A CA 1
ATOM 1425 C C . ALA A 1 182 ? 11.185 11.451 11.413 1.00 17.49 180 ALA A C 1
ATOM 1426 O O . ALA A 1 182 ? 11.509 10.415 10.792 1.00 18.00 180 ALA A O 1
ATOM 1428 N N A MET A 1 183 ? 10.459 11.454 12.525 0.50 17.15 181 MET A N 1
ATOM 1429 N N B MET A 1 183 ? 10.480 11.455 12.545 0.50 17.29 181 MET A N 1
ATOM 1430 C CA A MET A 1 183 ? 9.955 10.228 13.131 0.50 16.64 181 MET A CA 1
ATOM 1431 C CA B MET A 1 183 ? 9.949 10.236 13.160 0.50 16.87 181 MET A CA 1
ATOM 1432 C C A MET A 1 183 ? 8.444 10.157 13.068 0.50 16.75 181 MET A C 1
ATOM 1433 C C B MET A 1 183 ? 8.443 10.160 13.041 0.50 16.88 181 MET A C 1
ATOM 1434 O O A MET A 1 183 ? 7.758 11.188 13.067 0.50 17.01 181 MET A O 1
ATOM 1435 O O B MET A 1 183 ? 7.758 11.192 13.003 0.50 17.13 181 MET A O 1
ATOM 1444 N N . GLN A 1 184 ? 7.942 8.929 12.998 1.00 16.59 182 GLN A N 1
ATOM 1445 C CA . GLN A 1 184 ? 6.512 8.651 13.058 1.00 16.85 182 GLN A CA 1
ATOM 1446 C C . GLN A 1 184 ? 6.311 7.685 14.215 1.00 16.41 182 GLN A C 1
ATOM 1447 O O . GLN A 1 184 ? 6.783 6.581 14.172 1.00 16.35 182 GLN A O 1
ATOM 1453 N N . LEU A 1 185 ? 5.634 8.151 15.256 1.00 16.82 183 LEU A N 1
ATOM 1454 C CA . LEU A 1 185 ? 5.243 7.345 16.411 1.00 17.37 183 LEU A CA 1
ATOM 1455 C C . LEU A 1 185 ? 3.835 6.885 16.171 1.00 17.49 183 LEU A C 1
ATOM 1456 O O . LEU A 1 185 ? 2.947 7.732 15.893 1.00 18.98 183 LEU A O 1
ATOM 1461 N N . TYR A 1 186 ? 3.581 5.584 16.269 1.00 16.72 184 TYR A N 1
ATOM 1462 C CA . TYR A 1 186 ? 2.255 5.057 16.049 1.00 16.92 184 TYR A CA 1
ATOM 1463 C C . TYR A 1 186 ? 1.821 4.238 17.254 1.00 17.18 184 TYR A C 1
ATOM 1464 O O . TYR A 1 186 ? 2.589 3.396 17.755 1.00 16.76 184 TYR A O 1
ATOM 1473 N N . SER A 1 187 ? 0.594 4.497 17.697 1.00 17.66 185 SER A N 1
ATOM 1474 C CA . SER A 1 187 ? -0.093 3.706 18.734 1.00 18.37 185 SER A CA 1
ATOM 1475 C C . SER A 1 187 ? -0.946 2.645 18.085 1.00 18.75 185 SER A C 1
ATOM 1476 O O . SER A 1 187 ? -1.935 2.978 17.411 1.00 19.70 185 SER A O 1
ATOM 1479 N N . VAL A 1 188 ? -0.622 1.377 18.333 1.00 18.26 186 VAL A N 1
ATOM 1480 C CA . VAL A 1 188 ? -1.411 0.254 17.801 1.00 19.43 186 VAL A CA 1
ATOM 1481 C C . VAL A 1 188 ? -2.841 0.303 18.376 1.00 20.82 186 VAL A C 1
ATOM 1482 O O . VAL A 1 188 ? -3.815 0.066 17.655 1.00 21.58 186 VAL A O 1
ATOM 1486 N N . ASP A 1 189 ? -2.959 0.596 19.658 1.00 22.10 187 ASP A N 1
ATOM 1487 C CA . ASP A 1 189 ? -4.281 0.564 20.326 1.00 25.05 187 ASP A CA 1
ATOM 1488 C C . ASP A 1 189 ? -5.151 1.734 19.939 1.00 25.59 187 ASP A C 1
ATOM 1489 O O . ASP A 1 189 ? -6.351 1.559 19.780 1.00 26.65 187 ASP A O 1
ATOM 1494 N N A ARG A 1 190 ? -4.566 2.916 19.787 0.50 24.96 188 ARG A N 1
ATOM 1495 N N B ARG A 1 190 ? -4.564 2.915 19.799 0.50 24.94 188 ARG A N 1
ATOM 1496 C CA A ARG A 1 190 ? -5.332 4.105 19.411 0.50 26.00 188 ARG A CA 1
ATOM 1497 C CA B ARG A 1 190 ? -5.330 4.106 19.441 0.50 25.97 188 ARG A CA 1
ATOM 1498 C C A ARG A 1 190 ? -5.505 4.277 17.917 0.50 25.70 188 ARG A C 1
ATOM 1499 C C B ARG A 1 190 ? -5.473 4.311 17.932 0.50 25.66 188 ARG A C 1
ATOM 1500 O O A ARG A 1 190 ? -6.398 5.005 17.485 0.50 25.24 188 ARG A O 1
ATOM 1501 O O B ARG A 1 190 ? -6.326 5.090 17.506 0.50 25.19 188 ARG A O 1
ATOM 1516 N N . LYS A 1 191 ? -4.642 3.631 17.131 1.00 24.66 189 LYS A N 1
ATOM 1517 C CA . LYS A 1 191 ? -4.611 3.791 15.678 1.00 25.32 189 LYS A CA 1
ATOM 1518 C C . LYS A 1 191 ? -4.378 5.219 15.261 1.00 24.79 189 LYS A C 1
ATOM 1519 O O . LYS A 1 191 ? -5.098 5.750 14.401 1.00 25.87 189 LYS A O 1
ATOM 1525 N N . VAL A 1 192 ? -3.429 5.859 15.933 1.00 23.48 190 VAL A N 1
ATOM 1526 C CA . VAL A 1 192 ? -3.083 7.229 15.723 1.00 23.60 190 VAL A CA 1
ATOM 1527 C C . VAL A 1 192 ? -1.559 7.322 15.554 1.00 22.09 190 VAL A C 1
ATOM 1528 O O . VAL A 1 192 ? -0.825 6.668 16.300 1.00 20.93 190 VAL A O 1
ATOM 1532 N N . SER A 1 193 ? -1.125 8.153 14.605 1.00 21.28 191 SER A N 1
ATOM 1533 C CA . SER A 1 193 ? 0.268 8.541 14.441 1.00 20.75 191 SER A CA 1
ATOM 1534 C C . SER A 1 193 ? 0.561 9.952 14.884 1.00 21.54 191 SER A C 1
ATOM 1535 O O . SER A 1 193 ? -0.309 10.858 14.806 1.00 22.01 191 SER A O 1
ATOM 1538 N N . GLN A 1 194 ? 1.789 10.174 15.311 1.00 21.59 192 GLN A N 1
ATOM 1539 C CA . GLN A 1 194 ? 2.268 11.519 15.624 1.00 22.79 192 GLN A CA 1
ATOM 1540 C C . GLN A 1 194 ? 3.621 11.743 14.962 1.00 21.52 192 GLN A C 1
ATOM 1541 O O . GLN A 1 194 ? 4.555 10.964 15.180 1.00 19.88 192 GLN A O 1
ATOM 1547 N N . PRO A 1 195 ? 3.745 12.818 14.162 1.00 21.66 193 PRO A N 1
ATOM 1548 C CA . PRO A 1 195 ? 5.048 13.151 13.580 1.00 21.35 193 PRO A CA 1
ATOM 1549 C C . PRO A 1 195 ? 5.874 13.908 14.611 1.00 21.14 193 PRO A C 1
ATOM 1550 O O . PRO A 1 195 ? 5.336 14.753 15.330 1.00 21.65 193 PRO A O 1
ATOM 1554 N N . ILE A 1 196 ? 7.142 13.562 14.728 1.00 20.44 194 ILE A N 1
ATOM 1555 C CA . ILE A 1 196 ? 8.034 14.141 15.722 1.00 21.10 194 ILE A CA 1
ATOM 1556 C C . ILE A 1 196 ? 9.399 14.352 15.066 1.00 20.75 194 ILE A C 1
ATOM 1557 O O . ILE A 1 196 ? 9.914 13.434 14.422 1.00 19.76 194 ILE A O 1
ATOM 1562 N N . GLU A 1 197 ? 9.991 15.536 15.243 1.00 20.51 195 GLU A N 1
ATOM 1563 C CA . GLU A 1 197 ? 11.376 15.738 14.763 1.00 20.95 195 GLU A CA 1
ATOM 1564 C C . GLU A 1 197 ? 12.305 15.022 15.717 1.00 20.30 195 GLU A C 1
ATOM 1565 O O . GLU A 1 197 ? 12.333 15.345 16.896 1.00 21.06 195 GLU A O 1
ATOM 1571 N N . GLY A 1 198 ? 13.082 14.081 15.212 1.00 19.40 196 GLY A N 1
ATOM 1572 C CA . GLY A 1 198 ? 13.955 13.281 16.041 1.00 18.95 196 GLY A CA 1
ATOM 1573 C C . GLY A 1 198 ? 14.966 12.536 15.201 1.00 18.50 196 GLY A C 1
ATOM 1574 O O . GLY A 1 198 ? 14.660 12.142 14.054 1.00 17.66 196 GLY A O 1
ATOM 1575 N N . HIS A 1 199 ? 16.134 12.281 15.792 1.00 18.41 197 HIS A N 1
ATOM 1576 C CA . HIS A 1 199 ? 17.260 11.600 15.111 1.00 18.55 197 HIS A CA 1
ATOM 1577 C C . HIS A 1 199 ? 17.537 10.170 15.539 1.00 18.34 197 HIS A C 1
ATOM 1578 O O . HIS A 1 199 ? 17.902 9.340 14.720 1.00 17.85 197 HIS A O 1
ATOM 1585 N N . ALA A 1 200 ? 17.351 9.871 16.816 1.00 18.51 198 ALA A N 1
ATOM 1586 C CA . ALA A 1 200 ? 17.578 8.523 17.331 1.00 18.77 198 ALA A CA 1
ATOM 1587 C C . ALA A 1 200 ? 16.711 8.331 18.545 1.00 19.11 198 ALA A C 1
ATOM 1588 O O . ALA A 1 200 ? 16.397 9.302 19.237 1.00 18.21 198 ALA A O 1
ATOM 1590 N N . ALA A 1 201 ? 16.303 7.102 18.783 1.00 18.39 199 ALA A N 1
ATOM 1591 C CA . ALA A 1 201 ? 15.288 6.839 19.813 1.00 19.15 199 ALA A CA 1
ATOM 1592 C C . ALA A 1 201 ? 15.312 5.403 20.238 1.00 19.23 199 ALA A C 1
ATOM 1593 O O . ALA A 1 201 ? 15.893 4.544 19.558 1.00 19.48 199 ALA A O 1
ATOM 1595 N N . SER A 1 202 ? 14.684 5.147 21.388 1.00 19.42 200 SER A N 1
ATOM 1596 C CA . SER A 1 202 ? 14.475 3.783 21.882 1.00 19.36 200 SER A CA 1
ATOM 1597 C C . SER A 1 202 ? 13.320 3.803 22.870 1.00 19.78 200 SER A C 1
ATOM 1598 O O . SER A 1 202 ? 13.036 4.810 23.492 1.00 19.58 200 SER A O 1
ATOM 1601 N N . PHE A 1 203 ? 12.658 2.664 23.019 1.00 19.21 201 PHE A N 1
ATOM 1602 C CA . PHE A 1 203 ? 11.770 2.487 24.099 1.00 19.26 201 PHE A CA 1
ATOM 1603 C C . PHE A 1 203 ? 12.487 1.798 25.263 1.00 19.77 201 PHE A C 1
ATOM 1604 O O . PHE A 1 203 ? 13.493 1.190 25.089 1.00 20.38 201 PHE A O 1
ATOM 1612 N N . ALA A 1 204 ? 11.896 1.838 26.450 1.00 20.65 202 ALA A N 1
ATOM 1613 C CA . ALA A 1 204 ? 12.467 1.132 27.606 1.00 21.87 202 ALA A CA 1
ATOM 1614 C C . ALA A 1 204 ? 11.363 0.839 28.620 1.00 21.99 202 ALA A C 1
ATOM 1615 O O . ALA A 1 204 ? 10.370 1.584 28.680 1.00 21.91 202 ALA A O 1
ATOM 1617 N N . GLN A 1 205 ? 11.527 -0.236 29.383 1.00 22.01 203 GLN A N 1
ATOM 1618 C CA . GLN A 1 205 ? 10.670 -0.508 30.536 1.00 22.65 203 GLN A CA 1
ATOM 1619 C C . GLN A 1 205 ? 11.403 -0.024 31.786 1.00 23.32 203 GLN A C 1
ATOM 1620 O O . GLN A 1 205 ? 12.619 -0.231 31.935 1.00 23.93 203 GLN A O 1
ATOM 1626 N N . PHE A 1 206 ? 10.681 0.660 32.652 1.00 22.66 204 PHE A N 1
ATOM 1627 C CA . PHE A 1 206 ? 11.286 1.253 33.840 1.00 23.21 204 PHE A CA 1
ATOM 1628 C C . PHE A 1 206 ? 10.255 1.215 34.926 1.00 23.92 204 PHE A C 1
ATOM 1629 O O . PHE A 1 206 ? 9.162 1.748 34.742 1.00 23.78 204 PHE A O 1
ATOM 1637 N N . LYS A 1 207 ? 10.592 0.623 36.068 1.00 25.31 205 LYS A N 1
ATOM 1638 C CA . LYS A 1 207 ? 9.654 0.596 37.193 1.00 27.10 205 LYS A CA 1
ATOM 1639 C C . LYS A 1 207 ? 10.020 1.645 38.225 1.00 27.57 205 LYS A C 1
ATOM 1640 O O . LYS A 1 207 ? 11.039 1.525 38.883 1.00 27.54 205 LYS A O 1
ATOM 1646 N N . MET A 1 208 ? 9.194 2.675 38.347 1.00 27.79 206 MET A N 1
ATOM 1647 C CA . MET A 1 208 ? 9.375 3.716 39.358 1.00 29.24 206 MET A CA 1
ATOM 1648 C C . MET A 1 208 ? 9.237 3.149 40.763 1.00 29.59 206 MET A C 1
ATOM 1649 O O . MET A 1 208 ? 8.356 2.323 41.004 1.00 28.37 206 MET A O 1
ATOM 1654 N N . GLU A 1 209 ? 10.033 3.652 41.724 1.00 29.91 207 GLU A N 1
ATOM 1655 C CA . GLU A 1 209 ? 9.859 3.175 43.078 1.00 31.57 207 GLU A CA 1
ATOM 1656 C C . GLU A 1 209 ? 8.457 3.524 43.503 1.00 32.51 207 GLU A C 1
ATOM 1657 O O . GLU A 1 209 ? 7.942 4.626 43.200 1.00 32.52 207 GLU A O 1
ATOM 1663 N N . GLY A 1 210 ? 7.820 2.612 44.207 1.00 33.41 208 GLY A N 1
ATOM 1664 C CA . GLY A 1 210 ? 6.459 2.880 44.664 1.00 34.68 208 GLY A CA 1
ATOM 1665 C C . GLY A 1 210 ? 5.367 2.554 43.631 1.00 34.13 208 GLY A C 1
ATOM 1666 O O . GLY A 1 210 ? 4.186 2.654 43.957 1.00 36.44 208 GLY A O 1
ATOM 1667 N N . ASN A 1 211 ? 5.739 2.219 42.403 1.00 32.00 209 ASN A N 1
ATOM 1668 C CA . ASN A 1 211 ? 4.781 1.634 41.436 1.00 31.56 209 ASN A CA 1
ATOM 1669 C C . ASN A 1 211 ? 4.858 0.116 41.441 1.00 32.30 209 ASN A C 1
ATOM 1670 O O . ASN A 1 211 ? 5.939 -0.467 41.505 1.00 32.36 209 ASN A O 1
ATOM 1675 N N . ALA A 1 212 ? 3.704 -0.538 41.285 1.00 33.05 210 ALA A N 1
ATOM 1676 C CA . ALA A 1 212 ? 3.642 -1.982 41.228 1.00 33.92 210 ALA A CA 1
ATOM 1677 C C . ALA A 1 212 ? 3.997 -2.493 39.829 1.00 33.64 210 ALA A C 1
ATOM 1678 O O . ALA A 1 212 ? 4.490 -3.603 39.692 1.00 34.32 210 ALA A O 1
ATOM 1680 N N . GLU A 1 213 ? 3.797 -1.673 38.796 1.00 33.20 211 GLU A N 1
ATOM 1681 C CA . GLU A 1 213 ? 4.057 -2.087 37.415 1.00 33.72 211 GLU A CA 1
ATOM 1682 C C . GLU A 1 213 ? 5.094 -1.201 36.726 1.00 30.98 211 GLU A C 1
ATOM 1683 O O . GLU A 1 213 ? 5.231 -0.029 37.040 1.00 29.81 211 GLU A O 1
ATOM 1689 N N . GLU A 1 214 ? 5.782 -1.792 35.764 1.00 30.35 212 GLU A N 1
ATOM 1690 C CA . GLU A 1 214 ? 6.688 -1.035 34.872 1.00 29.48 212 GLU A CA 1
ATOM 1691 C C . GLU A 1 214 ? 5.978 0.030 34.049 1.00 28.68 212 GLU A C 1
ATOM 1692 O O . GLU A 1 214 ? 4.813 -0.148 33.641 1.00 29.81 212 GLU A O 1
ATOM 1698 N N . SER A 1 215 ? 6.669 1.136 33.821 1.00 27.32 213 SER A N 1
ATOM 1699 C CA . SER A 1 215 ? 6.237 2.166 32.890 1.00 26.74 213 SER A CA 1
ATOM 1700 C C . SER A 1 215 ? 6.913 1.871 31.560 1.00 25.51 213 SER A C 1
ATOM 1701 O O . SER A 1 215 ? 8.035 1.346 31.538 1.00 24.31 213 SER A O 1
ATOM 1704 N N . THR A 1 216 ? 6.227 2.162 30.448 1.00 24.04 214 THR A N 1
ATOM 1705 C CA . THR A 1 216 ? 6.859 2.117 29.130 1.00 22.53 214 THR A CA 1
ATOM 1706 C C . THR A 1 216 ? 7.287 3.507 28.746 1.00 21.56 214 THR A C 1
ATOM 1707 O O . THR A 1 216 ? 6.479 4.413 28.685 1.00 21.83 214 THR A O 1
ATOM 1711 N N . LEU A 1 217 ? 8.590 3.714 28.585 1.00 20.95 215 LEU A N 1
ATOM 1712 C CA . LEU A 1 217 ? 9.131 5.022 28.283 1.00 20.50 215 LEU A CA 1
ATOM 1713 C C . LEU A 1 217 ? 9.580 5.088 26.821 1.00 20.28 215 LEU A C 1
ATOM 1714 O O . LEU A 1 217 ? 10.056 4.111 26.290 1.00 19.91 215 LEU A O 1
ATOM 1719 N N . PHE A 1 218 ? 9.431 6.250 26.232 1.00 19.98 216 PHE A N 1
ATOM 1720 C CA . PHE A 1 218 ? 9.920 6.568 24.921 1.00 20.23 216 PHE A CA 1
ATOM 1721 C C . PHE A 1 218 ? 11.003 7.622 25.126 1.00 19.94 216 PHE A C 1
ATOM 1722 O O . PHE A 1 218 ? 10.750 8.660 25.750 1.00 20.58 216 PHE A O 1
ATOM 1730 N N A CYS A 1 219 ? 12.212 7.349 24.633 0.80 18.93 217 CYS A N 1
ATOM 1731 N N B CYS A 1 219 ? 12.193 7.349 24.606 0.20 19.78 217 CYS A N 1
ATOM 1732 C CA A CYS A 1 219 ? 13.352 8.275 24.734 0.80 18.93 217 CYS A CA 1
ATOM 1733 C CA B CYS A 1 219 ? 13.306 8.277 24.682 0.20 20.00 217 CYS A CA 1
ATOM 1734 C C A CYS A 1 219 ? 13.847 8.607 23.335 0.80 18.92 217 CYS A C 1
ATOM 1735 C C B CYS A 1 219 ? 13.717 8.609 23.276 0.20 19.41 217 CYS A C 1
ATOM 1736 O O A CYS A 1 219 ? 14.148 7.679 22.556 0.80 18.64 217 CYS A O 1
ATOM 1737 O O B CYS A 1 219 ? 13.791 7.708 22.435 0.20 18.94 217 CYS A O 1
ATOM 1742 N N . PHE A 1 220 ? 13.936 9.891 22.999 1.00 18.94 218 PHE A N 1
ATOM 1743 C CA . PHE A 1 220 ? 14.518 10.278 21.719 1.00 19.61 218 PHE A CA 1
ATOM 1744 C C . PHE A 1 220 ? 15.444 11.448 21.888 1.00 19.57 218 PHE A C 1
ATOM 1745 O O . PHE A 1 220 ? 15.261 12.272 22.813 1.00 19.68 218 PHE A O 1
ATOM 1753 N N . ALA A 1 221 ? 16.414 11.500 20.995 1.00 18.78 219 ALA A N 1
ATOM 1754 C CA . ALA A 1 221 ? 17.348 12.596 20.923 1.00 19.66 219 ALA A CA 1
ATOM 1755 C C . ALA A 1 221 ? 17.212 13.258 19.539 1.00 20.60 219 ALA A C 1
ATOM 1756 O O . ALA A 1 221 ? 16.968 12.585 18.531 1.00 20.13 219 ALA A O 1
ATOM 1758 N N . VAL A 1 222 ? 17.360 14.566 19.513 1.00 20.94 220 VAL A N 1
ATOM 1759 C CA . VAL A 1 222 ? 17.215 15.357 18.304 1.00 22.14 220 VAL A CA 1
ATOM 1760 C C . VAL A 1 222 ? 18.218 16.505 18.349 1.00 23.33 220 VAL A C 1
ATOM 1761 O O . VAL A 1 222 ? 18.463 17.068 19.419 1.00 25.01 220 VAL A O 1
ATOM 1765 N N . ARG A 1 223 ? 18.788 16.845 17.212 1.00 23.07 221 ARG A N 1
ATOM 1766 C CA . ARG A 1 223 ? 19.400 18.141 17.006 1.00 24.51 221 ARG A CA 1
ATOM 1767 C C . ARG A 1 223 ? 18.444 18.911 16.123 1.00 26.23 221 ARG A C 1
ATOM 1768 O O . ARG A 1 223 ? 18.266 18.592 14.946 1.00 24.94 221 ARG A O 1
ATOM 1776 N N . GLY A 1 224 ? 17.769 19.858 16.746 1.00 28.87 222 GLY A N 1
ATOM 1777 C CA . GLY A 1 224 ? 16.830 20.711 16.065 1.00 32.63 222 GLY A CA 1
ATOM 1778 C C . GLY A 1 224 ? 17.507 22.029 15.742 1.00 36.47 222 GLY A C 1
ATOM 1779 O O . GLY A 1 224 ? 18.711 22.187 15.922 1.00 37.90 222 GLY A O 1
ATOM 1780 N N . GLN A 1 225 ? 16.727 22.953 15.202 1.00 40.79 223 GLN A N 1
ATOM 1781 C CA . GLN A 1 225 ? 17.262 24.251 14.793 1.00 46.87 223 GLN A CA 1
ATOM 1782 C C . GLN A 1 225 ? 17.744 25.002 16.070 1.00 46.60 223 GLN A C 1
ATOM 1783 O O . GLN A 1 225 ? 18.793 25.654 16.037 1.00 48.32 223 GLN A O 1
ATOM 1789 N N . ALA A 1 226 ? 17.022 24.818 17.188 1.00 45.47 224 ALA A N 1
ATOM 1790 C CA . ALA A 1 226 ? 17.386 25.374 18.518 1.00 46.13 224 ALA A CA 1
ATOM 1791 C C . ALA A 1 226 ? 18.635 24.723 19.162 1.00 44.47 224 ALA A C 1
ATOM 1792 O O . ALA A 1 226 ? 19.370 25.379 19.931 1.00 46.77 224 ALA A O 1
ATOM 1794 N N . GLY A 1 227 ? 18.860 23.446 18.853 1.00 38.17 225 GLY A N 1
ATOM 1795 C CA . GLY A 1 227 ? 20.035 22.715 19.332 1.00 35.47 225 GLY A CA 1
ATOM 1796 C C . GLY A 1 227 ? 19.672 21.299 19.721 1.00 31.31 225 GLY A C 1
ATOM 1797 O O . GLY A 1 227 ? 18.602 20.783 19.310 1.00 29.31 225 GLY A O 1
ATOM 1798 N N . GLY A 1 228 ? 20.539 20.671 20.526 1.00 28.17 226 GLY A N 1
ATOM 1799 C CA . GLY A 1 228 ? 20.349 19.251 20.878 1.00 26.08 226 GLY A CA 1
ATOM 1800 C C . GLY A 1 228 ? 19.453 19.072 22.087 1.00 24.91 226 GLY A C 1
ATOM 1801 O O . GLY A 1 228 ? 19.611 19.800 23.091 1.00 24.81 226 GLY A O 1
ATOM 1802 N N A LYS A 1 229 ? 18.538 18.106 22.028 0.50 23.48 227 LYS A N 1
ATOM 1803 N N B LYS A 1 229 ? 18.534 18.107 22.027 0.50 24.01 227 LYS A N 1
ATOM 1804 C CA A LYS A 1 229 ? 17.689 17.798 23.159 0.50 23.50 227 LYS A CA 1
ATOM 1805 C CA B LYS A 1 229 ? 17.613 17.838 23.119 0.50 24.39 227 LYS A CA 1
ATOM 1806 C C A LYS A 1 229 ? 17.445 16.301 23.250 0.50 22.87 227 LYS A C 1
ATOM 1807 C C B LYS A 1 229 ? 17.433 16.313 23.246 0.50 23.38 227 LYS A C 1
ATOM 1808 O O A LYS A 1 229 ? 17.425 15.610 22.223 0.50 22.23 227 LYS A O 1
ATOM 1809 O O B LYS A 1 229 ? 17.469 15.607 22.228 0.50 22.67 227 LYS A O 1
ATOM 1820 N N . LEU A 1 230 ? 17.297 15.832 24.479 1.00 22.58 228 LEU A N 1
ATOM 1821 C CA . LEU A 1 230 ? 16.948 14.453 24.776 1.00 22.73 228 LEU A CA 1
ATOM 1822 C C . LEU A 1 230 ? 15.702 14.470 25.628 1.00 22.76 228 LEU A C 1
ATOM 1823 O O . LEU A 1 230 ? 15.645 15.169 26.626 1.00 22.25 228 LEU A O 1
ATOM 1828 N N . HIS A 1 231 ? 14.704 13.697 25.206 1.00 21.72 229 HIS A N 1
ATOM 1829 C CA . HIS A 1 231 ? 13.402 13.592 25.863 1.00 22.93 229 HIS A CA 1
ATOM 1830 C C . HIS A 1 231 ? 13.163 12.216 26.379 1.00 21.57 229 HIS A C 1
ATOM 1831 O O . HIS A 1 231 ? 13.494 11.233 25.698 1.00 21.29 229 HIS A O 1
ATOM 1838 N N . ILE A 1 232 ? 12.581 12.106 27.568 1.00 21.41 230 ILE A N 1
ATOM 1839 C CA . ILE A 1 232 ? 12.214 10.813 28.136 1.00 21.45 230 ILE A CA 1
ATOM 1840 C C . ILE A 1 232 ? 10.781 10.954 28.605 1.00 22.27 230 ILE A C 1
ATOM 1841 O O . ILE A 1 232 ? 10.517 11.717 29.499 1.00 22.32 230 ILE A O 1
ATOM 1846 N N A ILE A 1 233 ? 9.874 10.182 28.019 0.75 22.37 231 ILE A N 1
ATOM 1847 N N B ILE A 1 233 ? 9.849 10.255 27.952 0.25 21.87 231 ILE A N 1
ATOM 1848 C CA A ILE A 1 233 ? 8.449 10.406 28.250 0.75 23.80 231 ILE A CA 1
ATOM 1849 C CA B ILE A 1 233 ? 8.402 10.481 28.136 0.25 22.50 231 ILE A CA 1
ATOM 1850 C C A ILE A 1 233 ? 7.704 9.106 28.293 0.75 23.66 231 ILE A C 1
ATOM 1851 C C B ILE A 1 233 ? 7.689 9.144 28.258 0.25 22.73 231 ILE A C 1
ATOM 1852 O O A ILE A 1 233 ? 7.954 8.178 27.507 0.75 22.96 231 ILE A O 1
ATOM 1853 O O B ILE A 1 233 ? 7.976 8.226 27.482 0.25 22.19 231 ILE A O 1
ATOM 1862 N N . GLU A 1 234 ? 6.741 9.022 29.193 1.00 23.40 232 GLU A N 1
ATOM 1863 C CA . GLU A 1 234 ? 5.964 7.815 29.290 1.00 23.93 232 GLU A CA 1
ATOM 1864 C C . GLU A 1 234 ? 4.963 7.796 28.132 1.00 24.02 232 GLU A C 1
ATOM 1865 O O . GLU A 1 234 ? 4.331 8.809 27.890 1.00 24.34 232 GLU A O 1
ATOM 1871 N N . VAL A 1 235 ? 4.810 6.665 27.476 1.00 24.31 233 VAL A N 1
ATOM 1872 C CA . VAL A 1 235 ? 3.761 6.530 26.472 1.00 26.41 233 VAL A CA 1
ATOM 1873 C C . VAL A 1 235 ? 2.623 5.725 27.031 1.00 28.35 233 VAL A C 1
ATOM 1874 O O . VAL A 1 235 ? 2.829 4.675 27.644 1.00 29.89 233 VAL A O 1
ATOM 1878 N N . GLY A 1 236 ? 1.416 6.178 26.737 1.00 31.32 234 GLY A N 1
ATOM 1879 C CA . GLY A 1 236 ? 0.242 5.411 27.095 1.00 33.26 234 GLY A CA 1
ATOM 1880 C C . GLY A 1 236 ? -0.257 5.883 28.438 1.00 35.48 234 GLY A C 1
ATOM 1881 O O . GLY A 1 236 ? 0.303 6.787 29.078 1.00 35.53 234 GLY A O 1
ATOM 1882 N N . THR A 1 237 ? -1.340 5.248 28.851 1.00 36.96 235 THR A N 1
ATOM 1883 C CA . THR A 1 237 ? -1.925 5.478 30.140 1.00 37.73 235 THR A CA 1
ATOM 1884 C C . THR A 1 237 ? -1.152 4.666 31.161 1.00 36.54 235 THR A C 1
ATOM 1885 O O . THR A 1 237 ? -0.907 3.482 30.930 1.00 34.34 235 THR A O 1
ATOM 1889 N N . PRO A 1 238 ? -0.787 5.280 32.308 1.00 35.65 236 PRO A N 1
ATOM 1890 C CA . PRO A 1 238 ? -0.090 4.436 33.270 1.00 36.37 236 PRO A CA 1
ATOM 1891 C C . PRO A 1 238 ? -0.912 3.222 33.677 1.00 38.18 236 PRO A C 1
ATOM 1892 O O . PRO A 1 238 ? -2.130 3.343 33.831 1.00 39.40 236 PRO A O 1
ATOM 1896 N N . PRO A 1 239 ? -0.267 2.064 33.881 1.00 38.03 237 PRO A N 1
ATOM 1897 C CA . PRO A 1 239 ? -1.007 0.938 34.428 1.00 39.23 237 PRO A CA 1
ATOM 1898 C C . PRO A 1 239 ? -1.805 1.323 35.676 1.00 41.56 237 PRO A C 1
ATOM 1899 O O . PRO A 1 239 ? -1.427 2.255 36.402 1.00 42.22 237 PRO A O 1
ATOM 1903 N N . THR A 1 240 ? -2.928 0.657 35.916 1.00 42.40 238 THR A N 1
ATOM 1904 C CA . THR A 1 240 ? -3.796 1.058 37.016 1.00 43.53 238 THR A CA 1
ATOM 1905 C C . THR A 1 240 ? -3.016 1.006 38.332 1.00 43.28 238 THR A C 1
ATOM 1906 O O . THR A 1 240 ? -2.296 0.045 38.597 1.00 42.43 238 THR A O 1
ATOM 1910 N N . GLY A 1 241 ? -3.137 2.057 39.130 1.00 43.90 239 GLY A N 1
ATOM 1911 C CA . GLY A 1 241 ? -2.438 2.140 40.418 1.00 43.76 239 GLY A CA 1
ATOM 1912 C C . GLY A 1 241 ? -1.117 2.905 40.340 1.00 42.72 239 GLY A C 1
ATOM 1913 O O . GLY A 1 241 ? -0.714 3.553 41.330 1.00 44.17 239 GLY A O 1
ATOM 1914 N N . ASN A 1 242 ? -0.440 2.836 39.189 1.00 38.55 240 ASN A N 1
ATOM 1915 C CA . ASN A 1 242 ? 0.841 3.539 39.006 1.00 35.98 240 ASN A CA 1
ATOM 1916 C C . ASN A 1 242 ? 0.729 5.048 39.069 1.00 35.42 240 ASN A C 1
ATOM 1917 O O . ASN A 1 242 ? -0.223 5.628 38.549 1.00 35.46 240 ASN A O 1
ATOM 1922 N N . GLN A 1 243 ? 1.738 5.701 39.638 1.00 33.83 241 GLN A N 1
ATOM 1923 C CA . GLN A 1 243 ? 1.979 7.103 39.349 1.00 33.23 241 GLN A CA 1
ATOM 1924 C C . GLN A 1 243 ? 2.554 7.227 37.919 1.00 31.81 241 GLN A C 1
ATOM 1925 O O . GLN A 1 243 ? 3.266 6.331 37.453 1.00 29.89 241 GLN A O 1
ATOM 1931 N N . PRO A 1 244 ? 2.252 8.343 37.244 1.00 31.45 242 PRO A N 1
ATOM 1932 C CA . PRO A 1 244 ? 2.856 8.629 35.951 1.00 30.68 242 PRO A CA 1
ATOM 1933 C C . PRO A 1 244 ? 4.313 8.999 36.124 1.00 29.40 242 PRO A C 1
ATOM 1934 O O . PRO A 1 244 ? 4.713 9.613 37.139 1.00 29.15 242 PRO A O 1
ATOM 1938 N N . PHE A 1 245 ? 5.090 8.650 35.126 1.00 27.53 243 PHE A N 1
ATOM 1939 C CA . PHE A 1 245 ? 6.484 9.063 35.054 1.00 26.69 243 PHE A CA 1
ATOM 1940 C C . PHE A 1 245 ? 6.529 10.514 34.618 1.00 26.92 243 PHE A C 1
ATOM 1941 O O . PHE A 1 245 ? 6.046 10.843 33.549 1.00 26.06 243 PHE A O 1
ATOM 1949 N N . PRO A 1 246 ? 7.150 11.396 35.399 1.00 27.54 244 PRO A N 1
ATOM 1950 C CA . PRO A 1 246 ? 7.269 12.787 34.935 1.00 28.36 244 PRO A CA 1
ATOM 1951 C C . PRO A 1 246 ? 8.228 12.908 33.765 1.00 27.53 244 PRO A C 1
ATOM 1952 O O . PRO A 1 246 ? 9.360 12.440 33.869 1.00 27.50 244 PRO A O 1
ATOM 1956 N N . LYS A 1 247 ? 7.802 13.518 32.662 1.00 27.63 245 LYS A N 1
ATOM 1957 C CA . LYS A 1 247 ? 8.680 13.651 31.499 1.00 27.75 245 LYS A CA 1
ATOM 1958 C C . LYS A 1 247 ? 9.920 14.462 31.819 1.00 26.11 245 LYS A C 1
ATOM 1959 O O . LYS A 1 247 ? 9.886 15.424 32.622 1.00 25.81 245 LYS A O 1
ATOM 1965 N N . LYS A 1 248 ? 11.004 14.087 31.183 1.00 24.41 246 LYS A N 1
ATOM 1966 C CA . LYS A 1 248 ? 12.275 14.742 31.349 1.00 24.81 246 LYS A CA 1
ATOM 1967 C C . LYS A 1 248 ? 12.736 15.238 30.015 1.00 24.57 246 LYS A C 1
ATOM 1968 O O . LYS A 1 248 ? 12.450 14.636 28.977 1.00 23.80 246 LYS A O 1
ATOM 1974 N N . ALA A 1 249 ? 13.505 16.307 30.066 1.00 25.47 247 ALA A N 1
ATOM 1975 C CA . ALA A 1 249 ? 14.077 16.895 28.864 1.00 25.59 247 ALA A CA 1
ATOM 1976 C C . ALA A 1 249 ? 15.358 17.580 29.247 1.00 26.48 247 ALA A C 1
ATOM 1977 O O . ALA A 1 249 ? 15.400 18.358 30.231 1.00 27.69 247 ALA A O 1
ATOM 1979 N N . VAL A 1 250 ? 16.431 17.277 28.531 1.00 25.59 248 VAL A N 1
ATOM 1980 C CA . VAL A 1 250 ? 17.732 17.783 28.842 1.00 25.73 248 VAL A CA 1
ATOM 1981 C C . VAL A 1 250 ? 18.476 18.120 27.552 1.00 25.79 248 VAL A C 1
ATOM 1982 O O . VAL A 1 250 ? 18.136 17.591 26.463 1.00 23.45 248 VAL A O 1
ATOM 1986 N N . ASP A 1 251 ? 19.486 18.985 27.678 1.00 25.63 249 ASP A N 1
ATOM 1987 C CA . ASP A 1 251 ? 20.273 19.358 26.519 1.00 26.57 249 ASP A CA 1
ATOM 1988 C C . ASP A 1 251 ? 21.152 18.190 26.063 1.00 25.56 249 ASP A C 1
ATOM 1989 O O . ASP A 1 251 ? 21.587 17.365 26.859 1.00 25.03 249 ASP A O 1
ATOM 1994 N N . VAL A 1 252 ? 21.399 18.143 24.763 1.00 24.98 250 VAL A N 1
ATOM 1995 C CA . VAL A 1 252 ? 22.409 17.274 24.181 1.00 24.24 250 VAL A CA 1
ATOM 1996 C C . VAL A 1 252 ? 23.480 18.196 23.620 1.00 25.17 250 VAL A C 1
ATOM 1997 O O . VAL A 1 252 ? 23.217 18.946 22.695 1.00 25.68 250 VAL A O 1
ATOM 2001 N N . PHE A 1 253 ? 24.688 18.090 24.150 1.00 25.22 251 PHE A N 1
ATOM 2002 C CA . PHE A 1 253 ? 25.757 19.001 23.858 1.00 25.69 251 PHE A CA 1
ATOM 2003 C C . PHE A 1 253 ? 26.502 18.583 22.592 1.00 25.18 251 PHE A C 1
ATOM 2004 O O . PHE A 1 253 ? 26.749 17.383 22.381 1.00 24.16 251 PHE A O 1
ATOM 2012 N N . PHE A 1 254 ? 26.794 19.571 21.746 1.00 25.21 252 PHE A N 1
ATOM 2013 C CA . PHE A 1 254 ? 27.716 19.430 20.625 1.00 25.62 252 PHE A CA 1
ATOM 2014 C C . PHE A 1 254 ? 28.772 20.537 20.701 1.00 26.89 252 PHE A C 1
ATOM 2015 O O . PHE A 1 254 ? 28.421 21.696 20.795 1.00 28.04 252 PHE A O 1
ATOM 2023 N N . PRO A 1 255 ? 30.056 20.166 20.667 1.00 27.73 253 PRO A N 1
ATOM 2024 C CA . PRO A 1 255 ? 31.097 21.189 20.735 1.00 29.67 253 PRO A CA 1
ATOM 2025 C C . PRO A 1 255 ? 31.161 22.049 19.462 1.00 30.70 253 PRO A C 1
ATOM 2026 O O . PRO A 1 255 ? 30.551 21.724 18.441 1.00 30.35 253 PRO A O 1
ATOM 2030 N N . PRO A 1 256 ? 31.886 23.163 19.518 1.00 32.43 254 PRO A N 1
ATOM 2031 C CA . PRO A 1 256 ? 31.823 24.123 18.391 1.00 33.70 254 PRO A CA 1
ATOM 2032 C C . PRO A 1 256 ? 32.346 23.609 17.060 1.00 33.82 254 PRO A C 1
ATOM 2033 O O . PRO A 1 256 ? 31.860 24.041 16.015 1.00 34.83 254 PRO A O 1
ATOM 2037 N N . GLU A 1 257 ? 33.271 22.654 17.108 1.00 33.95 255 GLU A N 1
ATOM 2038 C CA . GLU A 1 257 ? 33.826 22.022 15.917 1.00 34.76 255 GLU A CA 1
ATOM 2039 C C . GLU A 1 257 ? 32.932 20.905 15.340 1.00 32.90 255 GLU A C 1
ATOM 2040 O O . GLU A 1 257 ? 33.253 20.312 14.305 1.00 31.65 255 GLU A O 1
ATOM 2046 N N . ALA A 1 258 ? 31.858 20.582 16.050 1.00 31.73 256 ALA A N 1
ATOM 2047 C CA . ALA A 1 258 ? 30.921 19.530 15.629 1.00 30.18 256 ALA A CA 1
ATOM 2048 C C . ALA A 1 258 ? 29.590 20.146 15.215 1.00 30.55 256 ALA A C 1
ATOM 2049 O O . ALA A 1 258 ? 28.497 19.617 15.524 1.00 27.92 256 ALA A O 1
ATOM 2051 N N . GLN A 1 259 ? 29.660 21.245 14.464 1.00 31.80 257 GLN A N 1
ATOM 2052 C CA . GLN A 1 259 ? 28.445 21.978 14.121 1.00 33.81 257 GLN A CA 1
ATOM 2053 C C . GLN A 1 259 ? 27.521 21.183 13.211 1.00 32.44 257 GLN A C 1
ATOM 2054 O O . GLN A 1 259 ? 26.320 21.483 13.157 1.00 32.65 257 GLN A O 1
ATOM 2060 N N . ASN A 1 260 ? 28.058 20.198 12.483 1.00 30.93 258 ASN A N 1
ATOM 2061 C CA . ASN A 1 260 ? 27.223 19.384 11.587 1.00 30.53 258 ASN A CA 1
ATOM 2062 C C . ASN A 1 260 ? 26.983 17.966 12.133 1.00 28.09 258 ASN A C 1
ATOM 2063 O O . ASN A 1 260 ? 26.418 17.129 11.445 1.00 28.11 258 ASN A O 1
ATOM 2068 N N . ASP A 1 261 ? 27.300 17.732 13.416 1.00 25.58 259 ASP A N 1
ATOM 2069 C CA . ASP A 1 261 ? 27.041 16.426 14.032 1.00 24.35 259 ASP A CA 1
ATOM 2070 C C . ASP A 1 261 ? 25.575 16.336 14.468 1.00 23.03 259 ASP A C 1
ATOM 2071 O O . ASP A 1 261 ? 24.873 17.344 14.553 1.00 23.14 259 ASP A O 1
ATOM 2076 N N . PHE A 1 262 ? 25.102 15.116 14.637 1.00 22.39 260 PHE A N 1
ATOM 2077 C CA . PHE A 1 262 ? 23.749 14.828 15.098 1.00 21.50 260 PHE A CA 1
ATOM 2078 C C . PHE A 1 262 ? 23.689 13.403 15.633 1.00 20.65 260 PHE A C 1
ATOM 2079 O O . PHE A 1 262 ? 24.595 12.603 15.378 1.00 20.30 260 PHE A O 1
ATOM 2087 N N . PRO A 1 263 ? 22.672 13.093 16.448 1.00 20.17 261 PRO A N 1
ATOM 2088 C CA . PRO A 1 263 ? 22.581 11.734 16.991 1.00 19.53 261 PRO A CA 1
ATOM 2089 C C . PRO A 1 263 ? 22.271 10.702 15.914 1.00 19.43 261 PRO A C 1
ATOM 2090 O O . PRO A 1 263 ? 21.463 10.966 15.024 1.00 19.06 261 PRO A O 1
ATOM 2094 N N . VAL A 1 264 ? 22.886 9.529 16.024 1.00 19.29 262 VAL A N 1
ATOM 2095 C CA . VAL A 1 264 ? 22.617 8.431 15.081 1.00 19.76 262 VAL A CA 1
ATOM 2096 C C . VAL A 1 264 ? 22.186 7.106 15.727 1.00 19.80 262 VAL A C 1
ATOM 2097 O O . VAL A 1 264 ? 21.622 6.239 15.050 1.00 20.15 262 VAL A O 1
ATOM 2101 N N . ALA A 1 265 ? 22.498 6.880 16.974 1.00 18.43 263 ALA A N 1
ATOM 2102 C CA . ALA A 1 265 ? 22.170 5.621 17.610 1.00 18.48 263 ALA A CA 1
ATOM 2103 C C . ALA A 1 265 ? 21.891 5.763 19.078 1.00 18.48 263 ALA A C 1
ATOM 2104 O O . ALA A 1 265 ? 22.501 6.598 19.735 1.00 17.88 263 ALA A O 1
ATOM 2106 N N . MET A 1 266 ? 20.965 4.949 19.560 1.00 18.16 264 MET A N 1
ATOM 2107 C CA . MET A 1 266 ? 20.617 4.898 20.959 1.00 19.13 264 MET A CA 1
ATOM 2108 C C . MET A 1 266 ? 20.408 3.474 21.412 1.00 19.25 264 MET A C 1
ATOM 2109 O O . MET A 1 266 ? 19.735 2.704 20.714 1.00 19.18 264 MET A O 1
ATOM 2114 N N . GLN A 1 267 ? 20.954 3.113 22.569 1.00 19.05 265 GLN A N 1
ATOM 2115 C CA . GLN A 1 267 ? 20.594 1.864 23.223 1.00 20.52 265 GLN A CA 1
ATOM 2116 C C . GLN A 1 267 ? 20.408 2.166 24.707 1.00 20.30 265 GLN A C 1
ATOM 2117 O O . GLN A 1 267 ? 21.166 2.934 25.286 1.00 19.22 265 GLN A O 1
ATOM 2123 N N . ILE A 1 268 ? 19.397 1.551 25.307 1.00 19.95 266 ILE A N 1
ATOM 2124 C CA . ILE A 1 268 ? 19.101 1.778 26.692 1.00 20.68 266 ILE A CA 1
ATOM 2125 C C . ILE A 1 268 ? 19.382 0.506 27.444 1.00 21.16 266 ILE A C 1
ATOM 2126 O O . ILE A 1 268 ? 18.872 -0.560 27.063 1.00 22.07 266 ILE A O 1
ATOM 2131 N N . SER A 1 269 ? 20.179 0.610 28.495 1.00 21.09 267 SER A N 1
ATOM 2132 C CA . SER A 1 269 ? 20.467 -0.517 29.379 1.00 22.37 267 SER A CA 1
ATOM 2133 C C . SER A 1 269 ? 19.424 -0.530 30.464 1.00 23.74 267 SER A C 1
ATOM 2134 O O . SER A 1 269 ? 19.351 0.401 31.267 1.00 23.30 267 SER A O 1
ATOM 2137 N N . GLU A 1 270 ? 18.659 -1.613 30.541 1.00 25.10 268 GLU A N 1
ATOM 2138 C CA . GLU A 1 270 ? 17.704 -1.754 31.671 1.00 26.76 268 GLU A CA 1
ATOM 2139 C C . GLU A 1 270 ? 18.367 -2.436 32.872 1.00 27.31 268 GLU A C 1
ATOM 2140 O O . GLU A 1 270 ? 17.754 -2.529 33.912 1.00 29.67 268 GLU A O 1
ATOM 2146 N N . LYS A 1 271 ? 19.611 -2.883 32.732 1.00 26.30 269 LYS A N 1
ATOM 2147 C CA . LYS A 1 271 ? 20.400 -3.356 33.859 1.00 27.35 269 LYS A CA 1
ATOM 2148 C C . LYS A 1 271 ? 20.820 -2.182 34.735 1.00 26.42 269 LYS A C 1
ATOM 2149 O O . LYS A 1 271 ? 20.829 -2.296 35.938 1.00 26.43 269 LYS A O 1
ATOM 2155 N N . HIS A 1 272 ? 21.196 -1.079 34.116 1.00 24.83 270 HIS A N 1
ATOM 2156 C CA . HIS A 1 272 ? 21.707 0.098 34.832 1.00 25.80 270 HIS A CA 1
ATOM 2157 C C . HIS A 1 272 ? 20.815 1.334 34.727 1.00 24.50 270 HIS A C 1
ATOM 2158 O O . HIS A 1 272 ? 21.123 2.359 35.342 1.00 23.35 270 HIS A O 1
ATOM 2165 N N . ASP A 1 273 ? 19.755 1.253 33.919 1.00 23.70 271 ASP A N 1
ATOM 2166 C CA . ASP A 1 273 ? 18.844 2.366 33.664 1.00 22.62 271 ASP A CA 1
ATOM 2167 C C . ASP A 1 273 ? 19.619 3.584 33.178 1.00 21.92 271 ASP A C 1
ATOM 2168 O O . ASP A 1 273 ? 19.526 4.672 33.722 1.00 21.43 271 ASP A O 1
ATOM 2173 N N . VAL A 1 274 ? 20.385 3.360 32.123 1.00 20.86 272 VAL A N 1
ATOM 2174 C CA . VAL A 1 274 ? 21.167 4.423 31.455 1.00 20.68 272 VAL A CA 1
ATOM 2175 C C . VAL A 1 274 ? 20.937 4.381 29.948 1.00 19.73 272 VAL A C 1
ATOM 2176 O O . VAL A 1 274 ? 20.608 3.323 29.388 1.00 18.89 272 VAL A O 1
ATOM 2180 N N . VAL A 1 275 ? 21.118 5.524 29.316 1.00 19.55 273 VAL A N 1
ATOM 2181 C CA . VAL A 1 275 ? 20.906 5.679 27.885 1.00 19.00 273 VAL A CA 1
ATOM 2182 C C . VAL A 1 275 ? 22.271 5.947 27.251 1.00 19.31 273 VAL A C 1
ATOM 2183 O O . VAL A 1 275 ? 22.942 6.903 27.616 1.00 19.93 273 VAL A O 1
ATOM 2187 N N . PHE A 1 276 ? 22.677 5.104 26.321 1.00 18.76 274 PHE A N 1
ATOM 2188 C CA . PHE A 1 276 ? 23.864 5.340 25.465 1.00 19.29 274 PHE A CA 1
ATOM 2189 C C . PHE A 1 276 ? 23.432 6.040 24.171 1.00 19.05 274 PHE A C 1
ATOM 2190 O O . PHE A 1 276 ? 22.510 5.560 23.492 1.00 18.97 274 PHE A O 1
ATOM 2198 N N . LEU A 1 277 ? 24.068 7.151 23.847 1.00 18.70 275 LEU A N 1
ATOM 2199 C CA . LEU A 1 277 ? 23.818 7.866 22.630 1.00 19.21 275 LEU A CA 1
ATOM 2200 C C . LEU A 1 277 ? 25.115 7.995 21.852 1.00 19.28 275 LEU A C 1
ATOM 2201 O O . LEU A 1 277 ? 26.145 8.433 22.405 1.00 19.88 275 LEU A O 1
ATOM 2206 N N . ILE A 1 278 ? 25.069 7.648 20.579 1.00 18.24 276 ILE A N 1
ATOM 2207 C CA . ILE A 1 278 ? 26.220 7.834 19.690 1.00 19.38 276 ILE A CA 1
ATOM 2208 C C . ILE A 1 278 ? 25.825 8.825 18.606 1.00 19.52 276 ILE A C 1
ATOM 2209 O O . ILE A 1 278 ? 24.719 8.779 18.057 1.00 18.82 276 ILE A O 1
ATOM 2214 N N . THR A 1 279 ? 26.741 9.728 18.312 1.00 20.18 277 THR A N 1
ATOM 2215 C CA . THR A 1 279 ? 26.548 10.749 17.285 1.00 20.91 277 THR A CA 1
ATOM 2216 C C . THR A 1 279 ? 27.189 10.329 15.968 1.00 21.85 277 THR A C 1
ATOM 2217 O O . THR A 1 279 ? 28.083 9.443 15.935 1.00 21.09 277 THR A O 1
ATOM 2221 N N . LYS A 1 280 ? 26.757 10.973 14.880 1.00 22.37 278 LYS A N 1
ATOM 2222 C CA . LYS A 1 280 ? 27.279 10.665 13.523 1.00 24.34 278 LYS A CA 1
ATOM 2223 C C . LYS A 1 280 ? 28.822 10.721 13.457 1.00 25.70 278 LYS A C 1
ATOM 2224 O O . LYS A 1 280 ? 29.439 9.900 12.803 1.00 25.93 278 LYS A O 1
ATOM 2230 N N . TYR A 1 281 ? 29.439 11.674 14.145 1.00 27.24 279 TYR A N 1
ATOM 2231 C CA . TYR A 1 281 ? 30.889 11.849 14.035 1.00 29.64 279 TYR A CA 1
ATOM 2232 C C . TYR A 1 281 ? 31.642 11.232 15.270 1.00 29.06 279 TYR A C 1
ATOM 2233 O O . TYR A 1 281 ? 32.789 11.517 15.549 1.00 30.55 279 TYR A O 1
ATOM 2242 N N . GLY A 1 282 ? 30.972 10.310 15.949 1.00 27.15 280 GLY A N 1
ATOM 2243 C CA . GLY A 1 282 ? 31.612 9.322 16.820 1.00 26.94 280 GLY A CA 1
ATOM 2244 C C . GLY A 1 282 ? 31.747 9.674 18.302 1.00 27.01 280 GLY A C 1
ATOM 2245 O O . GLY A 1 282 ? 32.589 9.076 19.005 1.00 27.30 280 GLY A O 1
ATOM 2246 N N . TYR A 1 283 ? 30.904 10.589 18.789 1.00 25.26 281 TYR A N 1
ATOM 2247 C CA . TYR A 1 283 ? 30.870 10.921 20.203 1.00 25.49 281 TYR A CA 1
ATOM 2248 C C . TYR A 1 283 ? 29.918 9.949 20.892 1.00 24.52 281 TYR A C 1
ATOM 2249 O O . TYR A 1 283 ? 28.924 9.508 20.293 1.00 22.84 281 TYR A O 1
ATOM 2258 N N . ILE A 1 284 ? 30.254 9.582 22.131 1.00 23.54 282 ILE A N 1
ATOM 2259 C CA . ILE A 1 284 ? 29.446 8.733 22.978 1.00 23.42 282 ILE A CA 1
ATOM 2260 C C . ILE A 1 284 ? 28.965 9.598 24.143 1.00 22.94 282 ILE A C 1
ATOM 2261 O O . ILE A 1 284 ? 29.763 10.346 24.743 1.00 22.41 282 ILE A O 1
ATOM 2266 N N . HIS A 1 285 ? 27.678 9.508 24.452 1.00 21.53 283 HIS A N 1
ATOM 2267 C CA . HIS A 1 285 ? 27.118 10.161 25.637 1.00 21.71 283 HIS A CA 1
ATOM 2268 C C . HIS A 1 285 ? 26.456 9.094 26.473 1.00 21.24 283 HIS A C 1
ATOM 2269 O O . HIS A 1 285 ? 25.859 8.155 25.942 1.00 20.15 283 HIS A O 1
ATOM 2276 N N . LEU A 1 286 ? 26.480 9.280 27.795 1.00 21.07 284 LEU A N 1
ATOM 2277 C CA . LEU A 1 286 ? 25.732 8.457 28.703 1.00 21.54 284 LEU A CA 1
ATOM 2278 C C . LEU A 1 286 ? 24.788 9.327 29.538 1.00 21.79 284 LEU A C 1
ATOM 2279 O O . LEU A 1 286 ? 25.238 10.309 30.142 1.00 22.03 284 LEU A O 1
ATOM 2284 N N . TYR A 1 287 ? 23.507 8.960 29.570 1.00 21.03 285 TYR A N 1
ATOM 2285 C CA . TYR A 1 287 ? 22.485 9.685 30.364 1.00 21.01 285 TYR A CA 1
ATOM 2286 C C . TYR A 1 287 ? 21.793 8.744 31.342 1.00 20.51 285 TYR A C 1
ATOM 2287 O O . TYR A 1 287 ? 21.586 7.571 31.065 1.00 20.18 285 TYR A O 1
ATOM 2296 N N . ASP A 1 288 ? 21.387 9.283 32.473 1.00 20.55 286 ASP A N 1
ATOM 2297 C CA . ASP A 1 288 ? 20.511 8.559 33.383 1.00 21.00 286 ASP A CA 1
ATOM 2298 C C . ASP A 1 288 ? 19.113 8.495 32.762 1.00 20.69 286 ASP A C 1
ATOM 2299 O O . ASP A 1 288 ? 18.576 9.531 32.316 1.00 20.82 286 ASP A O 1
ATOM 2304 N N . LEU A 1 289 ? 18.542 7.306 32.710 1.00 20.79 287 LEU A N 1
ATOM 2305 C CA . LEU A 1 289 ? 17.196 7.118 32.121 1.00 20.98 287 LEU A CA 1
ATOM 2306 C C . LEU A 1 289 ? 16.119 7.790 32.987 1.00 21.33 287 LEU A C 1
ATOM 2307 O O . LEU A 1 289 ? 15.109 8.243 32.475 1.00 21.50 287 LEU A O 1
ATOM 2312 N N . GLU A 1 290 ? 16.312 7.807 34.305 1.00 22.20 288 GLU A N 1
ATOM 2313 C CA . GLU A 1 290 ? 15.270 8.328 35.209 1.00 23.12 288 GLU A CA 1
ATOM 2314 C C . GLU A 1 290 ? 15.113 9.837 35.155 1.00 23.89 288 GLU A C 1
ATOM 2315 O O . GLU A 1 290 ? 13.965 10.355 35.150 1.00 24.93 288 GLU A O 1
ATOM 2321 N N . THR A 1 291 ? 16.249 10.552 35.169 1.00 22.98 289 THR A N 1
ATOM 2322 C CA . THR A 1 291 ? 16.303 12.007 35.254 1.00 23.92 289 THR A CA 1
ATOM 2323 C C . THR A 1 291 ? 16.751 12.684 33.990 1.00 23.59 289 THR A C 1
ATOM 2324 O O . THR A 1 291 ? 16.585 13.890 33.860 1.00 23.86 289 THR A O 1
ATOM 2328 N N . GLY A 1 292 ? 17.363 11.937 33.066 1.00 22.58 290 GLY A N 1
ATOM 2329 C CA . GLY A 1 292 ? 17.972 12.538 31.935 1.00 22.70 290 GLY A CA 1
ATOM 2330 C C . GLY A 1 292 ? 19.345 13.101 32.185 1.00 23.04 290 GLY A C 1
ATOM 2331 O O . GLY A 1 292 ? 19.977 13.620 31.251 1.00 23.98 290 GLY A O 1
ATOM 2332 N N . THR A 1 293 ? 19.843 13.051 33.425 1.00 23.31 291 THR A N 1
ATOM 2333 C CA . THR A 1 293 ? 21.107 13.695 33.725 1.00 23.50 291 THR A CA 1
ATOM 2334 C C . THR A 1 293 ? 22.252 13.181 32.838 1.00 23.37 291 THR A C 1
ATOM 2335 O O . THR A 1 293 ? 22.421 11.977 32.694 1.00 22.57 291 THR A O 1
ATOM 2339 N N . CYS A 1 294 ? 23.049 14.093 32.273 1.00 23.59 292 CYS A N 1
ATOM 2340 C CA . CYS A 1 294 ? 24.217 13.666 31.474 1.00 24.48 292 CYS A CA 1
ATOM 2341 C C . CYS A 1 294 ? 25.345 13.206 32.391 1.00 24.70 292 CYS A C 1
ATOM 2342 O O . CYS A 1 294 ? 25.882 14.021 33.165 1.00 26.11 292 CYS A O 1
ATOM 2345 N N . ILE A 1 295 ? 25.676 11.926 32.342 1.00 23.71 293 ILE A N 1
ATOM 2346 C CA . ILE A 1 295 ? 26.735 11.360 33.193 1.00 24.35 293 ILE A CA 1
ATOM 2347 C C . ILE A 1 295 ? 28.119 11.523 32.577 1.00 24.34 293 ILE A C 1
ATOM 2348 O O . ILE A 1 295 ? 29.101 11.794 33.269 1.00 24.46 293 ILE A O 1
ATOM 2353 N N . TYR A 1 296 ? 28.209 11.384 31.257 1.00 23.46 294 TYR A N 1
ATOM 2354 C CA . TYR A 1 296 ? 29.510 11.306 30.602 1.00 24.91 294 TYR A CA 1
ATOM 2355 C C . TYR A 1 296 ? 29.396 11.530 29.110 1.00 24.20 294 TYR A C 1
ATOM 2356 O O . TYR A 1 296 ? 28.384 11.151 28.498 1.00 23.02 294 TYR A O 1
ATOM 2365 N N . MET A 1 297 ? 30.392 12.232 28.561 1.00 24.66 295 MET A N 1
ATOM 2366 C CA . MET A 1 297 ? 30.611 12.339 27.121 1.00 24.98 295 MET A CA 1
ATOM 2367 C C . MET A 1 297 ? 32.095 12.120 26.793 1.00 26.10 295 MET A C 1
ATOM 2368 O O . MET A 1 297 ? 32.983 12.608 27.503 1.00 26.03 295 MET A O 1
ATOM 2373 N N . ASN A 1 298 ? 32.356 11.454 25.680 1.00 26.21 296 ASN A N 1
ATOM 2374 C CA . ASN A 1 298 ? 33.735 11.385 25.136 1.00 28.12 296 ASN A CA 1
ATOM 2375 C C . ASN A 1 298 ? 33.647 10.990 23.644 1.00 28.80 296 ASN A C 1
ATOM 2376 O O . ASN A 1 298 ? 32.554 10.961 23.066 1.00 26.97 296 ASN A O 1
ATOM 2381 N N . ARG A 1 299 ? 34.780 10.724 23.024 1.00 30.72 297 ARG A N 1
ATOM 2382 C CA . ARG A 1 299 ? 34.845 10.401 21.584 1.00 32.76 297 ARG A CA 1
ATOM 2383 C C . ARG A 1 299 ? 35.357 8.956 21.463 1.00 32.82 297 ARG A C 1
ATOM 2384 O O . ARG A 1 299 ? 36.395 8.609 22.041 1.00 32.98 297 ARG A O 1
ATOM 2392 N N . ILE A 1 300 ? 34.615 8.125 20.761 1.00 32.74 298 ILE A N 1
ATOM 2393 C CA . ILE A 1 300 ? 34.940 6.699 20.610 1.00 33.41 298 ILE A CA 1
ATOM 2394 C C . ILE A 1 300 ? 35.300 6.345 19.196 1.00 34.24 298 ILE A C 1
ATOM 2395 O O . ILE A 1 300 ? 35.894 5.287 18.969 1.00 34.53 298 ILE A O 1
ATOM 2400 N N . SER A 1 301 ? 34.997 7.211 18.234 1.00 34.25 299 SER A N 1
ATOM 2401 C CA . SER A 1 301 ? 35.375 6.920 16.850 1.00 35.12 299 SER A CA 1
ATOM 2402 C C . SER A 1 301 ? 35.648 8.185 16.056 1.00 35.82 299 SER A C 1
ATOM 2403 O O . SER A 1 301 ? 34.958 9.201 16.238 1.00 35.94 299 SER A O 1
ATOM 2406 N N . GLY A 1 302 ? 36.658 8.125 15.185 1.00 36.81 300 GLY A N 1
ATOM 2407 C CA . GLY A 1 302 ? 36.921 9.213 14.208 1.00 39.64 300 GLY A CA 1
ATOM 2408 C C . GLY A 1 302 ? 35.951 9.080 13.030 1.00 41.42 300 GLY A C 1
ATOM 2409 O O . GLY A 1 302 ? 35.550 10.082 12.417 1.00 44.61 300 GLY A O 1
ATOM 2410 N N . GLU A 1 303 ? 35.556 7.834 12.768 1.00 40.76 301 GLU A N 1
ATOM 2411 C CA . GLU A 1 303 ? 34.715 7.450 11.649 1.00 40.79 301 GLU A CA 1
ATOM 2412 C C . GLU A 1 303 ? 33.298 7.233 12.154 1.00 36.13 301 GLU A C 1
ATOM 2413 O O . GLU A 1 303 ? 33.107 6.817 13.300 1.00 35.90 301 GLU A O 1
ATOM 2419 N N A THR A 1 304 ? 32.290 7.489 11.317 0.50 33.40 302 THR A N 1
ATOM 2420 N N B THR A 1 304 ? 32.314 7.471 11.301 0.50 33.55 302 THR A N 1
ATOM 2421 C CA A THR A 1 304 ? 30.930 7.246 11.765 0.50 31.25 302 THR A CA 1
ATOM 2422 C CA B THR A 1 304 ? 30.948 7.218 11.670 0.50 31.43 302 THR A CA 1
ATOM 2423 C C A THR A 1 304 ? 30.709 5.770 12.038 0.50 29.73 302 THR A C 1
ATOM 2424 C C B THR A 1 304 ? 30.714 5.751 12.027 0.50 29.82 302 THR A C 1
ATOM 2425 O O A THR A 1 304 ? 31.198 4.871 11.296 0.50 28.40 302 THR A O 1
ATOM 2426 O O B THR A 1 304 ? 31.202 4.829 11.314 0.50 28.35 302 THR A O 1
ATOM 2433 N N . ILE A 1 305 ? 30.009 5.547 13.141 1.00 28.52 303 ILE A N 1
ATOM 2434 C CA . ILE A 1 305 ? 29.513 4.252 13.556 1.00 28.17 303 ILE A CA 1
ATOM 2435 C C . ILE A 1 305 ? 28.131 4.150 12.958 1.00 27.13 303 ILE A C 1
ATOM 2436 O O . ILE A 1 305 ? 27.222 4.888 13.356 1.00 29.00 303 ILE A O 1
ATOM 2441 N N . PHE A 1 306 ? 27.936 3.255 11.990 1.00 23.57 304 PHE A N 1
ATOM 2442 C CA . PHE A 1 306 ? 26.757 3.314 11.171 1.00 21.86 304 PHE A CA 1
ATOM 2443 C C . PHE A 1 306 ? 25.714 2.254 11.514 1.00 21.89 304 PHE A C 1
ATOM 2444 O O . PHE A 1 306 ? 24.641 2.259 10.911 1.00 21.13 304 PHE A O 1
ATOM 2452 N N . VAL A 1 307 ? 26.066 1.288 12.373 1.00 20.39 305 VAL A N 1
ATOM 2453 C CA . VAL A 1 307 ? 25.119 0.216 12.775 1.00 20.76 305 VAL A CA 1
ATOM 2454 C C . VAL A 1 307 ? 25.457 -0.116 14.226 1.00 20.81 305 VAL A C 1
ATOM 2455 O O . VAL A 1 307 ? 26.654 -0.085 14.567 1.00 20.83 305 VAL A O 1
ATOM 2459 N N . THR A 1 308 ? 24.450 -0.366 15.049 1.00 19.54 306 THR A N 1
ATOM 2460 C CA . THR A 1 308 ? 24.636 -0.711 16.462 1.00 19.20 306 THR A CA 1
ATOM 2461 C C . THR A 1 308 ? 23.615 -1.738 16.892 1.00 18.69 306 THR A C 1
ATOM 2462 O O . THR A 1 308 ? 22.565 -1.925 16.233 1.00 18.23 306 THR A O 1
ATOM 2466 N N . ALA A 1 309 ? 23.897 -2.369 18.004 1.00 18.31 307 ALA A N 1
ATOM 2467 C CA . ALA A 1 309 ? 22.998 -3.324 18.632 1.00 18.55 307 ALA A CA 1
ATOM 2468 C C . ALA A 1 309 ? 23.235 -3.304 20.123 1.00 19.24 307 ALA A C 1
ATOM 2469 O O . ALA A 1 309 ? 24.262 -2.798 20.563 1.00 19.51 307 ALA A O 1
ATOM 2471 N N . PRO A 1 310 ? 22.337 -3.888 20.912 1.00 19.82 308 PRO A N 1
ATOM 2472 C CA . PRO A 1 310 ? 22.665 -4.101 22.316 1.00 20.93 308 PRO A CA 1
ATOM 2473 C C . PRO A 1 310 ? 23.798 -5.061 22.465 1.00 22.04 308 PRO A C 1
ATOM 2474 O O . PRO A 1 310 ? 23.923 -5.966 21.658 1.00 22.61 308 PRO A O 1
ATOM 2478 N N . HIS A 1 311 ? 24.676 -4.819 23.429 1.00 22.56 309 HIS A N 1
ATOM 2479 C CA . HIS A 1 311 ? 25.739 -5.767 23.741 1.00 24.23 309 HIS A CA 1
ATOM 2480 C C . HIS A 1 311 ? 25.258 -6.528 24.957 1.00 26.01 309 HIS A C 1
ATOM 2481 O O . HIS A 1 311 ? 25.278 -6.011 26.093 1.00 25.02 309 HIS A O 1
ATOM 2488 N N . GLU A 1 312 ? 24.767 -7.744 24.720 1.00 27.20 310 GLU A N 1
ATOM 2489 C CA . GLU A 1 312 ? 23.969 -8.447 25.721 1.00 30.62 310 GLU A CA 1
ATOM 2490 C C . GLU A 1 312 ? 24.721 -8.721 27.008 1.00 31.10 310 GLU A C 1
ATOM 2491 O O . GLU A 1 312 ? 24.153 -8.552 28.075 1.00 32.00 310 GLU A O 1
ATOM 2497 N N . ALA A 1 313 ? 25.985 -9.106 26.908 1.00 31.35 311 ALA A N 1
ATOM 2498 C CA . ALA A 1 313 ? 26.710 -9.567 28.090 1.00 33.80 311 ALA A CA 1
ATOM 2499 C C . ALA A 1 313 ? 26.878 -8.464 29.115 1.00 34.67 311 ALA A C 1
ATOM 2500 O O . ALA A 1 313 ? 26.931 -8.751 30.325 1.00 36.38 311 ALA A O 1
ATOM 2502 N N . THR A 1 314 ? 27.021 -7.229 28.634 1.00 33.62 312 THR A N 1
ATOM 2503 C CA . THR A 1 314 ? 27.339 -6.084 29.497 1.00 34.06 312 THR A CA 1
ATOM 2504 C C . THR A 1 314 ? 26.200 -5.115 29.614 1.00 33.59 312 THR A C 1
ATOM 2505 O O . THR A 1 314 ? 26.325 -4.111 30.340 1.00 36.18 312 THR A O 1
ATOM 2509 N N . ALA A 1 315 ? 25.107 -5.395 28.913 1.00 31.22 313 ALA A N 1
ATOM 2510 C CA . ALA A 1 315 ? 24.025 -4.464 28.683 1.00 30.63 313 ALA A CA 1
ATOM 2511 C C . ALA A 1 315 ? 24.528 -3.116 28.203 1.00 28.53 313 ALA A C 1
ATOM 2512 O O . ALA A 1 315 ? 24.082 -2.096 28.689 1.00 30.75 313 ALA A O 1
ATOM 2514 N N . GLY A 1 316 ? 25.476 -3.123 27.286 1.00 25.13 314 GLY A N 1
ATOM 2515 C CA . GLY A 1 316 ? 25.988 -1.931 26.668 1.00 23.40 314 GLY A CA 1
ATOM 2516 C C . GLY A 1 316 ? 25.541 -1.825 25.226 1.00 22.51 314 GLY A C 1
ATOM 2517 O O . GLY A 1 316 ? 24.438 -2.289 24.872 1.00 21.50 314 GLY A O 1
ATOM 2518 N N . ILE A 1 317 ? 26.381 -1.200 24.407 1.00 20.80 315 ILE A N 1
ATOM 2519 C CA . ILE A 1 317 ? 26.109 -0.970 23.014 1.00 20.98 315 ILE A CA 1
ATOM 2520 C C . ILE A 1 317 ? 27.306 -1.454 22.209 1.00 21.23 315 ILE A C 1
ATOM 2521 O O . ILE A 1 317 ? 28.450 -1.241 22.614 1.00 21.72 315 ILE A O 1
ATOM 2526 N N . ILE A 1 318 ? 27.045 -2.110 21.092 1.00 20.63 316 ILE A N 1
ATOM 2527 C CA . ILE A 1 318 ? 28.104 -2.556 20.173 1.00 20.86 316 ILE A CA 1
ATOM 2528 C C . ILE A 1 318 ? 27.813 -1.964 18.804 1.00 20.29 316 ILE A C 1
ATOM 2529 O O . ILE A 1 318 ? 26.660 -1.790 18.424 1.00 19.32 316 ILE A O 1
ATOM 2534 N N . GLY A 1 319 ? 28.858 -1.640 18.074 1.00 20.67 317 GLY A N 1
ATOM 2535 C CA . GLY A 1 319 ? 28.730 -0.971 16.800 1.00 20.72 317 GLY A CA 1
ATOM 2536 C C . GLY A 1 319 ? 29.887 -1.264 15.851 1.00 21.12 317 GLY A C 1
ATOM 2537 O O . GLY A 1 319 ? 30.929 -1.797 16.254 1.00 21.59 317 GLY A O 1
ATOM 2538 N N . VAL A 1 320 ? 29.672 -0.937 14.580 1.00 20.30 318 VAL A N 1
ATOM 2539 C CA . VAL A 1 320 ? 30.720 -1.043 13.594 1.00 21.02 318 VAL A CA 1
ATOM 2540 C C . VAL A 1 320 ? 30.921 0.298 12.942 1.00 21.56 318 VAL A C 1
ATOM 2541 O O . VAL A 1 320 ? 29.935 0.976 12.602 1.00 21.10 318 VAL A O 1
ATOM 2545 N N . ASN A 1 321 ? 32.192 0.692 12.776 1.00 22.74 319 ASN A N 1
ATOM 2546 C CA . ASN A 1 321 ? 32.467 1.919 12.071 1.00 23.81 319 ASN A CA 1
ATOM 2547 C C . ASN A 1 321 ? 32.922 1.684 10.653 1.00 24.96 319 ASN A C 1
ATOM 2548 O O . ASN A 1 321 ? 33.174 0.529 10.227 1.00 24.23 319 ASN A O 1
ATOM 2553 N N . ARG A 1 322 ? 33.085 2.769 9.903 1.00 26.28 320 ARG A N 1
ATOM 2554 C CA . ARG A 1 322 ? 33.418 2.657 8.488 1.00 28.98 320 ARG A CA 1
ATOM 2555 C C . ARG A 1 322 ? 34.754 1.980 8.194 1.00 29.29 320 ARG A C 1
ATOM 2556 O O . ARG A 1 322 ? 34.945 1.466 7.123 1.00 28.99 320 ARG A O 1
ATOM 2564 N N . LYS A 1 323 ? 35.681 2.006 9.143 1.00 29.58 321 LYS A N 1
ATOM 2565 C CA . LYS A 1 323 ? 36.944 1.294 8.960 1.00 31.98 321 LYS A CA 1
ATOM 2566 C C . LYS A 1 323 ? 36.786 -0.206 9.121 1.00 29.88 321 LYS A C 1
ATOM 2567 O O . LYS A 1 323 ? 37.640 -0.981 8.689 1.00 30.49 321 LYS A O 1
ATOM 2573 N N . GLY A 1 324 ? 35.707 -0.611 9.755 1.00 26.86 322 GLY A N 1
ATOM 2574 C CA . GLY A 1 324 ? 35.442 -2.006 10.059 1.00 26.39 322 GLY A CA 1
ATOM 2575 C C . GLY A 1 324 ? 35.839 -2.361 11.481 1.00 26.05 322 GLY A C 1
ATOM 2576 O O . GLY A 1 324 ? 35.925 -3.523 11.812 1.00 25.57 322 GLY A O 1
ATOM 2577 N N . GLN A 1 325 ? 36.068 -1.384 12.347 1.00 25.89 323 GLN A N 1
ATOM 2578 C CA . GLN A 1 325 ? 36.273 -1.715 13.740 1.00 26.46 323 GLN A CA 1
ATOM 2579 C C . GLN A 1 325 ? 34.931 -2.082 14.378 1.00 24.43 323 GLN A C 1
ATOM 2580 O O . GLN A 1 325 ? 33.961 -1.339 14.187 1.00 22.96 323 GLN A O 1
ATOM 2586 N N . VAL A 1 326 ? 34.890 -3.201 15.100 1.00 22.90 324 VAL A N 1
ATOM 2587 C CA . VAL A 1 326 ? 33.720 -3.588 15.848 1.00 22.55 324 VAL A CA 1
ATOM 2588 C C . VAL A 1 326 ? 34.034 -3.244 17.301 1.00 23.52 324 VAL A C 1
ATOM 2589 O O . VAL A 1 326 ? 34.985 -3.787 17.878 1.00 23.42 324 VAL A O 1
ATOM 2593 N N . LEU A 1 327 ? 33.277 -2.295 17.834 1.00 23.35 325 LEU A N 1
ATOM 2594 C CA . LEU A 1 327 ? 33.544 -1.751 19.156 1.00 25.63 325 LEU A CA 1
ATOM 2595 C C . LEU A 1 327 ? 32.324 -1.760 20.059 1.00 24.40 325 LEU A C 1
ATOM 2596 O O . LEU A 1 327 ? 31.217 -1.633 19.601 1.00 22.63 325 LEU A O 1
ATOM 2601 N N . SER A 1 328 ? 32.553 -1.890 21.365 1.00 24.80 326 SER A N 1
ATOM 2602 C CA . SER A 1 328 ? 31.472 -1.824 22.348 1.00 24.25 326 SER A CA 1
ATOM 2603 C C . SER A 1 328 ? 31.827 -0.847 23.461 1.00 24.81 326 SER A C 1
ATOM 2604 O O . SER A 1 328 ? 33.000 -0.538 23.691 1.00 24.00 326 SER A O 1
ATOM 2607 N N . VAL A 1 329 ? 30.774 -0.300 24.072 1.00 24.84 327 VAL A N 1
ATOM 2608 C CA . VAL A 1 329 ? 30.881 0.570 25.228 1.00 25.64 327 VAL A CA 1
ATOM 2609 C C . VAL A 1 329 ? 29.911 0.043 26.245 1.00 25.10 327 VAL A C 1
ATOM 2610 O O . VAL A 1 329 ? 28.807 -0.363 25.907 1.00 23.32 327 VAL A O 1
ATOM 2614 N N . CYS A 1 330 ? 30.312 0.073 27.507 1.00 26.11 328 CYS A N 1
ATOM 2615 C CA . CYS A 1 330 ? 29.417 -0.372 28.565 1.00 26.49 328 CYS A CA 1
ATOM 2616 C C . CYS A 1 330 ? 29.737 0.390 29.866 1.00 26.00 328 CYS A C 1
ATOM 2617 O O . CYS A 1 330 ? 30.769 1.047 29.945 1.00 25.33 328 CYS A O 1
ATOM 2620 N N . VAL A 1 331 ? 28.836 0.293 30.833 1.00 25.76 329 VAL A N 1
ATOM 2621 C CA . VAL A 1 331 ? 29.085 0.886 32.163 1.00 26.72 329 VAL A CA 1
ATOM 2622 C C . VAL A 1 331 ? 30.242 0.166 32.847 1.00 28.23 329 VAL A C 1
ATOM 2623 O O . VAL A 1 331 ? 30.296 -1.067 32.867 1.00 28.63 329 VAL A O 1
ATOM 2627 N N . GLU A 1 332 ? 31.158 0.942 33.427 1.00 29.75 330 GLU A N 1
ATOM 2628 C CA . GLU A 1 332 ? 32.188 0.413 34.327 1.00 32.32 330 GLU A CA 1
ATOM 2629 C C . GLU A 1 332 ? 31.566 0.323 35.729 1.00 31.97 330 GLU A C 1
ATOM 2630 O O . GLU A 1 332 ? 31.411 1.339 36.419 1.00 30.59 330 GLU A O 1
ATOM 2636 N N . GLU A 1 333 ? 31.180 -0.878 36.125 1.00 31.37 331 GLU A N 1
ATOM 2637 C CA . GLU A 1 333 ? 30.347 -1.081 37.297 1.00 32.55 331 GLU A CA 1
ATOM 2638 C C . GLU A 1 333 ? 31.021 -0.700 38.615 1.00 33.48 331 GLU A C 1
ATOM 2639 O O . GLU A 1 333 ? 30.324 -0.385 39.550 1.00 33.24 331 GLU A O 1
ATOM 2645 N N . GLU A 1 334 ? 32.341 -0.746 38.651 1.00 33.95 332 GLU A N 1
ATOM 2646 C CA . GLU A 1 334 ? 33.103 -0.368 39.831 1.00 36.46 332 GLU A CA 1
ATOM 2647 C C . GLU A 1 334 ? 33.387 1.107 39.917 1.00 34.50 332 GLU A C 1
ATOM 2648 O O . GLU A 1 334 ? 33.755 1.606 40.998 1.00 33.53 332 GLU A O 1
ATOM 2654 N N . ASN A 1 335 ? 33.325 1.798 38.793 1.00 31.56 333 ASN A N 1
ATOM 2655 C CA . ASN A 1 335 ? 33.675 3.211 38.731 1.00 31.66 333 ASN A CA 1
ATOM 2656 C C . ASN A 1 335 ? 32.532 4.208 38.638 1.00 30.22 333 ASN A C 1
ATOM 2657 O O . ASN A 1 335 ? 32.722 5.387 38.999 1.00 30.45 333 ASN A O 1
ATOM 2662 N N . ILE A 1 336 ? 31.379 3.784 38.124 1.00 28.39 334 ILE A N 1
ATOM 2663 C CA . ILE A 1 336 ? 30.346 4.751 37.795 1.00 27.84 334 ILE A CA 1
ATOM 2664 C C . ILE A 1 336 ? 29.883 5.572 39.015 1.00 27.97 334 ILE A C 1
ATOM 2665 O O . ILE A 1 336 ? 29.739 6.777 38.912 1.00 28.21 334 ILE A O 1
ATOM 2670 N N . ILE A 1 337 ? 29.692 4.925 40.159 1.00 28.34 335 ILE A N 1
ATOM 2671 C CA . ILE A 1 337 ? 29.173 5.613 41.341 1.00 28.66 335 ILE A CA 1
ATOM 2672 C C . ILE A 1 337 ? 30.196 6.617 41.898 1.00 29.25 335 ILE A C 1
ATOM 2673 O O . ILE A 1 337 ? 29.862 7.803 42.059 1.00 29.37 335 ILE A O 1
ATOM 2678 N N . PRO A 1 338 ? 31.450 6.185 42.133 1.00 29.71 336 PRO A N 1
ATOM 2679 C CA . PRO A 1 338 ? 32.452 7.191 42.577 1.00 30.34 336 PRO A CA 1
ATOM 2680 C C . PRO A 1 338 ? 32.717 8.267 41.533 1.00 29.62 336 PRO A C 1
ATOM 2681 O O . PRO A 1 338 ? 33.030 9.383 41.915 1.00 30.53 336 PRO A O 1
ATOM 2685 N N . TYR A 1 339 ? 32.537 7.970 40.241 1.00 28.13 337 TYR A N 1
ATOM 2686 C CA . TYR A 1 339 ? 32.646 9.015 39.223 1.00 27.57 337 TYR A CA 1
ATOM 2687 C C . TYR A 1 339 ? 31.590 10.094 39.419 1.00 27.11 337 TYR A C 1
ATOM 2688 O O . TYR A 1 339 ? 31.898 11.295 39.413 1.00 27.25 337 TYR A O 1
ATOM 2697 N N . ILE A 1 340 ? 30.345 9.674 39.576 1.00 26.31 338 ILE A N 1
ATOM 2698 C CA . ILE A 1 340 ? 29.231 10.614 39.710 1.00 26.51 338 ILE A CA 1
ATOM 2699 C C . ILE A 1 340 ? 29.376 11.430 41.025 1.00 27.74 338 ILE A C 1
ATOM 2700 O O . ILE A 1 340 ? 29.122 12.627 41.071 1.00 27.83 338 ILE A O 1
ATOM 2705 N N . THR A 1 341 ? 29.777 10.772 42.089 1.00 28.96 339 THR A N 1
ATOM 2706 C CA . THR A 1 341 ? 29.980 11.450 43.402 1.00 30.48 339 THR A CA 1
ATOM 2707 C C . THR A 1 341 ? 31.086 12.485 43.313 1.00 32.12 339 THR A C 1
ATOM 2708 O O . THR A 1 341 ? 30.898 13.634 43.734 1.00 33.38 339 THR A O 1
ATOM 2712 N N . ASN A 1 342 ? 32.227 12.090 42.768 1.00 32.97 340 ASN A N 1
ATOM 2713 C CA . ASN A 1 342 ? 33.455 12.889 42.857 1.00 34.96 340 ASN A CA 1
ATOM 2714 C C . ASN A 1 342 ? 33.784 13.792 41.676 1.00 35.18 340 ASN A C 1
ATOM 2715 O O . ASN A 1 342 ? 34.330 14.880 41.868 1.00 35.55 340 ASN A O 1
ATOM 2720 N N . VAL A 1 343 ? 33.511 13.340 40.461 1.00 33.34 341 VAL A N 1
ATOM 2721 C CA . VAL A 1 343 ? 33.839 14.120 39.293 1.00 33.58 341 VAL A CA 1
ATOM 2722 C C . VAL A 1 343 ? 32.640 15.001 38.946 1.00 34.09 341 VAL A C 1
ATOM 2723 O O . VAL A 1 343 ? 32.799 16.185 38.714 1.00 34.64 341 VAL A O 1
ATOM 2727 N N . LEU A 1 344 ? 31.429 14.442 38.923 1.00 34.24 342 LEU A N 1
ATOM 2728 C CA . LEU A 1 344 ? 30.231 15.230 38.676 1.00 35.11 342 LEU A CA 1
ATOM 2729 C C . LEU A 1 344 ? 29.759 15.956 39.896 1.00 36.37 342 LEU A C 1
ATOM 2730 O O . LEU A 1 344 ? 28.879 16.773 39.776 1.00 37.42 342 LEU A O 1
ATOM 2735 N N . GLN A 1 345 ? 30.289 15.639 41.078 1.00 37.25 343 GLN A N 1
ATOM 2736 C CA . GLN A 1 345 ? 29.878 16.292 42.320 1.00 38.81 343 GLN A CA 1
ATOM 2737 C C . GLN A 1 345 ? 28.357 16.178 42.509 1.00 36.20 343 GLN A C 1
ATOM 2738 O O . GLN A 1 345 ? 27.684 17.133 42.918 1.00 35.61 343 GLN A O 1
ATOM 2744 N N . ASN A 1 346 ? 27.819 14.995 42.206 1.00 32.75 344 ASN A N 1
ATOM 2745 C CA . ASN A 1 346 ? 26.385 14.764 42.301 1.00 31.33 344 ASN A CA 1
ATOM 2746 C C . ASN A 1 346 ? 26.069 13.557 43.208 1.00 30.43 344 ASN A C 1
ATOM 2747 O O . ASN A 1 346 ? 25.656 12.508 42.727 1.00 28.20 344 ASN A O 1
ATOM 2752 N N . PRO A 1 347 ? 26.273 13.703 44.536 1.00 30.52 345 PRO A N 1
ATOM 2753 C CA . PRO A 1 347 ? 26.048 12.556 45.434 1.00 30.95 345 PRO A CA 1
ATOM 2754 C C . PRO A 1 347 ? 24.618 12.074 45.460 1.00 30.75 345 PRO A C 1
ATOM 2755 O O . PRO A 1 347 ? 24.351 10.876 45.696 1.00 30.44 345 PRO A O 1
ATOM 2759 N N A ASP A 1 348 ? 23.691 12.969 45.180 0.80 31.42 346 ASP A N 1
ATOM 2760 N N B ASP A 1 348 ? 23.675 12.977 45.191 0.20 30.66 346 ASP A N 1
ATOM 2761 C CA A ASP A 1 348 ? 22.301 12.558 45.116 0.80 32.56 346 ASP A CA 1
ATOM 2762 C CA B ASP A 1 348 ? 22.262 12.618 45.101 0.20 30.61 346 ASP A CA 1
ATOM 2763 C C A ASP A 1 348 ? 22.038 11.542 43.999 0.80 30.80 346 ASP A C 1
ATOM 2764 C C B ASP A 1 348 ? 22.005 11.580 44.003 0.20 29.69 346 ASP A C 1
ATOM 2765 O O A ASP A 1 348 ? 21.441 10.469 44.229 0.80 30.09 346 ASP A O 1
ATOM 2766 O O B ASP A 1 348 ? 21.375 10.549 44.257 0.20 29.57 346 ASP A O 1
ATOM 2775 N N . LEU A 1 349 ? 22.497 11.841 42.791 1.00 28.92 347 LEU A N 1
ATOM 2776 C CA . LEU A 1 349 ? 22.363 10.865 41.700 1.00 28.01 347 LEU A CA 1
ATOM 2777 C C . LEU A 1 349 ? 23.176 9.594 41.990 1.00 27.29 347 LEU A C 1
ATOM 2778 O O . LEU A 1 349 ? 22.715 8.465 41.769 1.00 26.48 347 LEU A O 1
ATOM 2783 N N . ALA A 1 350 ? 24.368 9.784 42.523 1.00 27.02 348 ALA A N 1
ATOM 2784 C CA . ALA A 1 350 ? 25.226 8.653 42.857 1.00 26.96 348 ALA A CA 1
ATOM 2785 C C . ALA A 1 350 ? 24.556 7.693 43.797 1.00 27.22 348 ALA A C 1
ATOM 2786 O O . ALA A 1 350 ? 24.555 6.499 43.542 1.00 26.46 348 ALA A O 1
ATOM 2788 N N . LEU A 1 351 ? 23.950 8.211 44.860 1.00 27.71 349 LEU A N 1
ATOM 2789 C CA . LEU A 1 351 ? 23.316 7.349 45.870 1.00 28.46 349 LEU A CA 1
ATOM 2790 C C . LEU A 1 351 ? 22.086 6.662 45.277 1.00 28.31 349 LEU A C 1
ATOM 2791 O O . LEU A 1 351 ? 21.863 5.465 45.498 1.00 28.27 349 LEU A O 1
ATOM 2796 N N . ARG A 1 352 ? 21.287 7.414 44.525 1.00 27.90 350 ARG A N 1
ATOM 2797 C CA . ARG A 1 352 ? 20.117 6.820 43.874 1.00 28.35 350 ARG A CA 1
ATOM 2798 C C . ARG A 1 352 ? 20.512 5.682 42.940 1.00 27.94 350 ARG A C 1
ATOM 2799 O O . ARG A 1 352 ? 19.919 4.591 42.999 1.00 27.72 350 ARG A O 1
ATOM 2807 N N . MET A 1 353 ? 21.517 5.900 42.098 1.00 27.60 351 MET A N 1
ATOM 2808 C CA . MET A 1 353 ? 21.880 4.871 41.131 1.00 27.68 351 MET A CA 1
ATOM 2809 C C . MET A 1 353 ? 22.486 3.665 41.827 1.00 28.23 351 MET A C 1
ATOM 2810 O O . MET A 1 353 ? 22.256 2.525 41.419 1.00 28.22 351 MET A O 1
ATOM 2815 N N . ALA A 1 354 ? 23.275 3.904 42.871 1.00 27.77 352 ALA A N 1
ATOM 2816 C CA . ALA A 1 354 ? 23.869 2.833 43.657 1.00 28.84 352 ALA A CA 1
ATOM 2817 C C . ALA A 1 354 ? 22.835 1.818 44.183 1.00 29.95 352 ALA A C 1
ATOM 2818 O O . ALA A 1 354 ? 22.958 0.597 43.951 1.00 31.05 352 ALA A O 1
ATOM 2820 N N . VAL A 1 355 ? 21.780 2.308 44.806 1.00 30.12 353 VAL A N 1
ATOM 2821 C CA . VAL A 1 355 ? 20.752 1.433 45.352 1.00 30.93 353 VAL A CA 1
ATOM 2822 C C . VAL A 1 355 ? 19.791 0.967 44.257 1.00 30.40 353 VAL A C 1
ATOM 2823 O O . VAL A 1 355 ? 19.302 -0.171 44.305 1.00 30.58 353 VAL A O 1
ATOM 2827 N N . ARG A 1 356 ? 19.534 1.807 43.250 1.00 28.94 354 ARG A N 1
ATOM 2828 C CA . ARG A 1 356 ? 18.576 1.454 42.201 1.00 28.68 354 ARG A CA 1
ATOM 2829 C C . ARG A 1 356 ? 19.066 0.244 41.408 1.00 29.23 354 ARG A C 1
ATOM 2830 O O . ARG A 1 356 ? 18.265 -0.637 41.072 1.00 29.30 354 ARG A O 1
ATOM 2838 N N . ASN A 1 357 ? 20.362 0.189 41.126 1.00 29.67 355 ASN A N 1
ATOM 2839 C CA . ASN A 1 357 ? 20.892 -0.874 40.247 1.00 31.13 355 ASN A CA 1
ATOM 2840 C C . ASN A 1 357 ? 21.958 -1.724 40.930 1.00 32.56 355 ASN A C 1
ATOM 2841 O O . ASN A 1 357 ? 22.744 -2.375 40.262 1.00 32.52 355 ASN A O 1
ATOM 2846 N N . ASN A 1 358 ? 21.999 -1.691 42.255 1.00 34.19 356 ASN A N 1
ATOM 2847 C CA . ASN A 1 358 ? 22.857 -2.578 43.027 1.00 36.62 356 ASN A CA 1
ATOM 2848 C C . ASN A 1 358 ? 24.335 -2.439 42.639 1.00 36.58 356 ASN A C 1
ATOM 2849 O O . ASN A 1 358 ? 25.029 -3.425 42.371 1.00 37.54 356 ASN A O 1
ATOM 2854 N N . LEU A 1 359 ? 24.811 -1.193 42.631 1.00 34.87 357 LEU A N 1
ATOM 2855 C CA . LEU A 1 359 ? 26.188 -0.849 42.295 1.00 34.70 357 LEU A CA 1
ATOM 2856 C C . LEU A 1 359 ? 26.951 -0.402 43.549 1.00 36.20 357 LEU A C 1
ATOM 2857 O O . LEU A 1 359 ? 26.393 0.259 44.451 1.00 35.81 357 LEU A O 1
ATOM 2862 N N . ALA A 1 360 ? 28.227 -0.781 43.606 1.00 36.71 358 ALA A N 1
ATOM 2863 C CA . ALA A 1 360 ? 29.102 -0.452 44.723 1.00 37.98 358 ALA A CA 1
ATOM 2864 C C . ALA A 1 360 ? 29.611 0.988 44.595 1.00 37.83 358 ALA A C 1
ATOM 2865 O O . ALA A 1 360 ? 29.719 1.517 43.492 1.00 36.30 358 ALA A O 1
ATOM 2867 N N . GLY A 1 361 ? 29.920 1.622 45.726 1.00 38.14 359 GLY A N 1
ATOM 2868 C CA . GLY A 1 361 ? 30.597 2.910 45.691 1.00 38.62 359 GLY A CA 1
ATOM 2869 C C . GLY A 1 361 ? 29.934 4.058 46.434 1.00 39.17 359 GLY A C 1
ATOM 2870 O O . GLY A 1 361 ? 30.577 5.106 46.582 1.00 41.61 359 GLY A O 1
ATOM 2871 N N . ALA A 1 362 ? 28.692 3.887 46.922 1.00 37.83 360 ALA A N 1
ATOM 2872 C CA . ALA A 1 362 ? 27.994 4.972 47.636 1.00 37.85 360 ALA A CA 1
ATOM 2873 C C . ALA A 1 362 ? 27.989 4.787 49.159 1.00 39.92 360 ALA A C 1
ATOM 2874 O O . ALA A 1 362 ? 27.219 5.477 49.905 1.00 37.78 360 ALA A O 1
ATOM 2876 N N . GLU A 1 363 ? 28.861 3.865 49.598 1.00 42.62 361 GLU A N 1
ATOM 2877 C CA . GLU A 1 363 ? 29.201 3.657 51.001 1.00 46.90 361 GLU A CA 1
ATOM 2878 C C . GLU A 1 363 ? 29.894 4.920 51.526 1.00 48.63 361 GLU A C 1
ATOM 2879 O O . GLU A 1 363 ? 29.865 5.167 52.731 1.00 47.93 361 GLU A O 1
ATOM 2885 N N . GLU A 1 364 ? 30.513 5.704 50.625 1.00 49.91 362 GLU A N 1
ATOM 2886 C CA . GLU A 1 364 ? 31.080 7.018 50.943 1.00 52.57 362 GLU A CA 1
ATOM 2887 C C . GLU A 1 364 ? 30.735 8.061 49.876 1.00 51.25 362 GLU A C 1
ATOM 2888 O O . GLU A 1 364 ? 31.013 7.839 48.684 1.00 51.41 362 GLU A O 1
ATOM 2894 N N . LEU A 1 365 ? 30.152 9.188 50.298 1.00 49.63 363 LEU A N 1
ATOM 2895 C CA . LEU A 1 365 ? 29.581 10.232 49.391 1.00 49.22 363 LEU A CA 1
ATOM 2896 C C . LEU A 1 365 ? 30.164 11.653 49.628 1.00 51.20 363 LEU A C 1
ATOM 2897 O O . LEU A 1 365 ? 29.691 12.673 49.075 1.00 51.35 363 LEU A O 1
ATOM 2903 N N . ILE B 1 6 ? -14.622 12.358 54.489 1.00 46.37 4 ILE B N 1
ATOM 2904 C CA . ILE B 1 6 ? -13.837 13.452 55.148 1.00 45.16 4 ILE B CA 1
ATOM 2905 C C . ILE B 1 6 ? -12.420 12.939 55.410 1.00 42.73 4 ILE B C 1
ATOM 2906 O O . ILE B 1 6 ? -12.240 11.744 55.698 1.00 45.68 4 ILE B O 1
ATOM 2911 N N . LEU B 1 7 ? -11.422 13.799 55.241 1.00 36.06 5 LEU B N 1
ATOM 2912 C CA . LEU B 1 7 ? -10.037 13.396 55.481 1.00 34.21 5 LEU B CA 1
ATOM 2913 C C . LEU B 1 7 ? -9.488 14.281 56.598 1.00 29.95 5 LEU B C 1
ATOM 2914 O O . LEU B 1 7 ? -9.928 15.398 56.741 1.00 30.32 5 LEU B O 1
ATOM 2919 N N . PRO B 1 8 ? -8.545 13.761 57.393 1.00 27.19 6 PRO B N 1
ATOM 2920 C CA . PRO B 1 8 ? -8.053 14.531 58.538 1.00 26.37 6 PRO B CA 1
ATOM 2921 C C . PRO B 1 8 ? -6.973 15.542 58.162 1.00 26.02 6 PRO B C 1
ATOM 2922 O O . PRO B 1 8 ? -6.585 16.310 59.034 1.00 25.56 6 PRO B O 1
ATOM 2926 N N . ILE B 1 9 ? -6.492 15.503 56.921 1.00 26.68 7 ILE B N 1
ATOM 2927 C CA . ILE B 1 9 ? -5.490 16.474 56.414 1.00 27.21 7 ILE B CA 1
ATOM 2928 C C . ILE B 1 9 ? -5.984 17.066 55.085 1.00 29.41 7 ILE B C 1
ATOM 2929 O O . ILE B 1 9 ? -6.810 16.441 54.392 1.00 30.05 7 ILE B O 1
ATOM 2934 N N . ARG B 1 10 ? -5.447 18.245 54.763 1.00 30.16 8 ARG B N 1
ATOM 2935 C CA . ARG B 1 10 ? -5.765 19.066 53.593 1.00 32.26 8 ARG B CA 1
ATOM 2936 C C . ARG B 1 10 ? -4.455 19.209 52.849 1.00 31.37 8 ARG B C 1
ATOM 2937 O O . ARG B 1 10 ? -3.424 19.466 53.456 1.00 29.88 8 ARG B O 1
ATOM 2945 N N . PHE B 1 11 ? -4.514 19.077 51.544 1.00 29.61 9 PHE B N 1
ATOM 2946 C CA . PHE B 1 11 ? -3.362 19.031 50.686 1.00 31.01 9 PHE B CA 1
ATOM 2947 C C . PHE B 1 11 ? -3.554 20.183 49.702 1.00 31.39 9 PHE B C 1
ATOM 2948 O O . PHE B 1 11 ? -4.652 20.312 49.144 1.00 29.73 9 PHE B O 1
ATOM 2956 N N A GLN B 1 12 ? -2.511 21.009 49.499 0.70 29.68 10 GLN B N 1
ATOM 2957 N N B GLN B 1 12 ? -2.543 21.035 49.519 0.30 29.69 10 GLN B N 1
ATOM 2958 C CA A GLN B 1 12 ? -2.625 22.291 48.775 0.70 31.15 10 GLN B CA 1
ATOM 2959 C CA B GLN B 1 12 ? -2.671 22.187 48.617 0.30 30.01 10 GLN B CA 1
ATOM 2960 C C A GLN B 1 12 ? -1.388 22.524 47.858 0.70 29.53 10 GLN B C 1
ATOM 2961 C C B GLN B 1 12 ? -1.402 22.411 47.806 0.30 28.97 10 GLN B C 1
ATOM 2962 O O A GLN B 1 12 ? -0.266 22.326 48.302 0.70 27.92 10 GLN B O 1
ATOM 2963 O O B GLN B 1 12 ? -0.306 22.064 48.238 0.30 28.07 10 GLN B O 1
ATOM 2974 N N . GLU B 1 13 ? -1.574 22.978 46.620 1.00 28.24 11 GLU B N 1
ATOM 2975 C CA . GLU B 1 13 ? -0.451 23.401 45.741 1.00 28.00 11 GLU B CA 1
ATOM 2976 C C . GLU B 1 13 ? -0.323 24.913 45.823 1.00 29.74 11 GLU B C 1
ATOM 2977 O O . GLU B 1 13 ? -1.324 25.670 45.675 1.00 30.11 11 GLU B O 1
ATOM 2983 N N . HIS B 1 14 ? 0.882 25.386 46.100 1.00 28.49 12 HIS B N 1
ATOM 2984 C CA . HIS B 1 14 ? 1.112 26.820 46.206 1.00 29.58 12 HIS B CA 1
ATOM 2985 C C . HIS B 1 14 ? 1.624 27.403 44.928 1.00 28.64 12 HIS B C 1
ATOM 2986 O O . HIS B 1 14 ? 1.274 28.539 44.618 1.00 28.49 12 HIS B O 1
ATOM 2993 N N . LEU B 1 15 ? 2.432 26.634 44.211 1.00 26.36 13 LEU B N 1
ATOM 2994 C CA . LEU B 1 15 ? 3.207 27.106 43.093 1.00 27.89 13 LEU B CA 1
ATOM 2995 C C . LEU B 1 15 ? 3.734 25.973 42.250 1.00 26.46 13 LEU B C 1
ATOM 2996 O O . LEU B 1 15 ? 3.962 24.889 42.755 1.00 24.02 13 LEU B O 1
ATOM 3001 N N . GLN B 1 16 ? 3.921 26.244 40.951 1.00 26.06 14 GLN B N 1
ATOM 3002 C CA . GLN B 1 16 ? 4.721 25.386 40.055 1.00 26.84 14 GLN B CA 1
ATOM 3003 C C . GLN B 1 16 ? 5.872 26.207 39.598 1.00 26.25 14 GLN B C 1
ATOM 3004 O O . GLN B 1 16 ? 5.697 27.186 38.846 1.00 25.89 14 GLN B O 1
ATOM 3010 N N . LEU B 1 17 ? 7.070 25.834 40.019 1.00 24.51 15 LEU B N 1
ATOM 3011 C CA . LEU B 1 17 ? 8.216 26.656 39.767 1.00 25.51 15 LEU B CA 1
ATOM 3012 C C . LEU B 1 17 ? 8.518 26.745 38.272 1.00 26.65 15 LEU B C 1
ATOM 3013 O O . LEU B 1 17 ? 9.112 27.721 37.830 1.00 26.33 15 LEU B O 1
ATOM 3018 N N . GLN B 1 18 ? 8.145 25.723 37.517 1.00 28.28 16 GLN B N 1
ATOM 3019 C CA . GLN B 1 18 ? 8.382 25.781 36.063 1.00 31.76 16 GLN B CA 1
ATOM 3020 C C . GLN B 1 18 ? 7.599 26.908 35.395 1.00 32.57 16 GLN B C 1
ATOM 3021 O O . GLN B 1 18 ? 8.108 27.501 34.425 1.00 34.46 16 GLN B O 1
ATOM 3027 N N . ASN B 1 19 ? 6.424 27.248 35.924 1.00 33.22 17 ASN B N 1
ATOM 3028 C CA . ASN B 1 19 ? 5.696 28.475 35.510 1.00 34.21 17 ASN B CA 1
ATOM 3029 C C . ASN B 1 19 ? 6.403 29.798 35.755 1.00 34.97 17 ASN B C 1
ATOM 3030 O O . ASN B 1 19 ? 5.954 30.812 35.221 1.00 35.48 17 ASN B O 1
ATOM 3035 N N . LEU B 1 20 ? 7.459 29.823 36.577 1.00 33.10 18 LEU B N 1
ATOM 3036 C CA . LEU B 1 20 ? 8.316 31.008 36.791 1.00 34.64 18 LEU B CA 1
ATOM 3037 C C . LEU B 1 20 ? 9.636 30.992 36.006 1.00 36.22 18 LEU B C 1
ATOM 3038 O O . LEU B 1 20 ? 10.519 31.816 36.248 1.00 39.85 18 LEU B O 1
ATOM 3043 N N . GLY B 1 21 ? 9.770 30.077 35.061 1.00 37.33 19 GLY B N 1
ATOM 3044 C CA . GLY B 1 21 ? 10.957 30.029 34.232 1.00 38.23 19 GLY B CA 1
ATOM 3045 C C . GLY B 1 21 ? 12.111 29.304 34.886 1.00 38.12 19 GLY B C 1
ATOM 3046 O O . GLY B 1 21 ? 13.261 29.453 34.470 1.00 41.65 19 GLY B O 1
ATOM 3047 N N . ILE B 1 22 ? 11.831 28.487 35.895 1.00 34.30 20 ILE B N 1
ATOM 3048 C CA . ILE B 1 22 ? 12.928 27.764 36.556 1.00 33.12 20 ILE B CA 1
ATOM 3049 C C . ILE B 1 22 ? 13.196 26.496 35.768 1.00 33.31 20 ILE B C 1
ATOM 3050 O O . ILE B 1 22 ? 12.275 25.774 35.418 1.00 32.38 20 ILE B O 1
ATOM 3055 N N . ASN B 1 23 ? 14.475 26.254 35.513 1.00 35.50 21 ASN B N 1
ATOM 3056 C CA . ASN B 1 23 ? 14.938 25.081 34.813 1.00 38.70 21 ASN B CA 1
ATOM 3057 C C . ASN B 1 23 ? 14.865 23.877 35.746 1.00 36.38 21 ASN B C 1
ATOM 3058 O O . ASN B 1 23 ? 15.449 23.889 36.823 1.00 34.34 21 ASN B O 1
ATOM 3063 N N . PRO B 1 24 ? 14.170 22.824 35.340 1.00 35.70 22 PRO B N 1
ATOM 3064 C CA . PRO B 1 24 ? 14.045 21.656 36.202 1.00 35.70 22 PRO B CA 1
ATOM 3065 C C . PRO B 1 24 ? 15.374 21.000 36.631 1.00 33.71 22 PRO B C 1
ATOM 3066 O O . PRO B 1 24 ? 15.391 20.354 37.675 1.00 32.49 22 PRO B O 1
ATOM 3070 N N . ALA B 1 25 ? 16.474 21.205 35.893 1.00 33.20 23 ALA B N 1
ATOM 3071 C CA . ALA B 1 25 ? 17.815 20.759 36.323 1.00 33.57 23 ALA B CA 1
ATOM 3072 C C . ALA B 1 25 ? 18.291 21.444 37.607 1.00 33.99 23 ALA B C 1
ATOM 3073 O O . ALA B 1 25 ? 19.122 20.891 38.328 1.00 35.93 23 ALA B O 1
ATOM 3075 N N . ASN B 1 26 ? 17.762 22.625 37.916 1.00 32.43 24 ASN B N 1
ATOM 3076 C CA . ASN B 1 26 ? 18.093 23.308 39.196 1.00 30.23 24 ASN B CA 1
ATOM 3077 C C . ASN B 1 26 ? 17.102 23.100 40.318 1.00 29.78 24 ASN B C 1
ATOM 3078 O O . ASN B 1 26 ? 17.201 23.738 41.401 1.00 28.47 24 ASN B O 1
ATOM 3083 N N . ILE B 1 27 ? 16.127 22.225 40.106 1.00 26.02 25 ILE B N 1
ATOM 3084 C CA . ILE B 1 27 ? 15.148 21.965 41.130 1.00 25.77 25 ILE B CA 1
ATOM 3085 C C . ILE B 1 27 ? 15.640 20.679 41.819 1.00 26.90 25 ILE B C 1
ATOM 3086 O O . ILE B 1 27 ? 15.257 19.543 41.435 1.00 30.00 25 ILE B O 1
ATOM 3091 N N . GLY B 1 28 ? 16.506 20.837 42.813 1.00 23.77 26 GLY B N 1
ATOM 3092 C CA . GLY B 1 28 ? 17.037 19.696 43.551 1.00 23.45 26 GLY B CA 1
ATOM 3093 C C . GLY B 1 28 ? 17.753 20.156 44.798 1.00 22.49 26 GLY B C 1
ATOM 3094 O O . GLY B 1 28 ? 17.990 21.362 44.949 1.00 21.49 26 GLY B O 1
ATOM 3095 N N . PHE B 1 29 ? 18.145 19.190 45.625 1.00 22.02 27 PHE B N 1
ATOM 3096 C CA . PHE B 1 29 ? 18.716 19.449 46.973 1.00 23.20 27 PHE B CA 1
ATOM 3097 C C . PHE B 1 29 ? 19.905 20.435 46.967 1.00 23.06 27 PHE B C 1
ATOM 3098 O O . PHE B 1 29 ? 20.017 21.318 47.852 1.00 22.87 27 PHE B O 1
ATOM 3106 N N . SER B 1 30 ? 20.792 20.317 45.986 1.00 22.24 28 SER B N 1
ATOM 3107 C CA . SER B 1 30 ? 21.996 21.142 45.989 1.00 23.94 28 SER B CA 1
ATOM 3108 C C . SER B 1 30 ? 21.813 22.602 45.519 1.00 23.07 28 SER B C 1
ATOM 3109 O O . SER B 1 30 ? 22.673 23.443 45.780 1.00 23.49 28 SER B O 1
ATOM 3112 N N . THR B 1 31 ? 20.745 22.895 44.779 1.00 22.19 29 THR B N 1
ATOM 3113 C CA . THR B 1 31 ? 20.569 24.186 44.160 1.00 21.00 29 THR B CA 1
ATOM 3114 C C . THR B 1 31 ? 19.319 24.929 44.602 1.00 20.55 29 THR B C 1
ATOM 3115 O O . THR B 1 31 ? 19.245 26.125 44.341 1.00 19.87 29 THR B O 1
ATOM 3119 N N . LEU B 1 32 ? 18.365 24.262 45.262 1.00 19.85 30 LEU B N 1
ATOM 3120 C CA . LEU B 1 32 ? 17.107 24.904 45.662 1.00 19.77 30 LEU B CA 1
ATOM 3121 C C . LEU B 1 32 ? 16.954 24.801 47.154 1.00 19.61 30 LEU B C 1
ATOM 3122 O O . LEU B 1 32 ? 16.944 23.675 47.694 1.00 19.87 30 LEU B O 1
ATOM 3127 N N . THR B 1 33 ? 16.838 25.961 47.829 1.00 17.86 31 THR B N 1
ATOM 3128 C CA . THR B 1 33 ? 16.711 25.952 49.289 1.00 17.80 31 THR B CA 1
ATOM 3129 C C . THR B 1 33 ? 15.401 26.610 49.706 1.00 17.11 31 THR B C 1
ATOM 3130 O O . THR B 1 33 ? 14.922 27.552 49.066 1.00 17.53 31 THR B O 1
ATOM 3134 N N . MET B 1 34 ? 14.861 26.120 50.808 1.00 16.48 32 MET B N 1
ATOM 3135 C CA . MET B 1 34 ? 13.608 26.611 51.342 1.00 16.70 32 MET B CA 1
ATOM 3136 C C . MET B 1 34 ? 13.743 26.463 52.820 1.00 16.91 32 MET B C 1
ATOM 3137 O O . MET B 1 34 ? 13.420 25.443 53.405 1.00 16.96 32 MET B O 1
ATOM 3142 N N . GLU B 1 35 ? 14.299 27.508 53.442 1.00 16.59 33 GLU B N 1
ATOM 3143 C CA . GLU B 1 35 ? 14.596 27.482 54.890 1.00 16.77 33 GLU B CA 1
ATOM 3144 C C . GLU B 1 35 ? 13.397 27.789 55.782 1.00 17.77 33 GLU B C 1
ATOM 3145 O O . GLU B 1 35 ? 13.452 27.571 57.015 1.00 19.53 33 GLU B O 1
ATOM 3151 N N . SER B 1 36 ? 12.364 28.378 55.208 1.00 16.39 34 SER B N 1
ATOM 3152 C CA . SER B 1 36 ? 11.101 28.593 55.802 1.00 17.27 34 SER B CA 1
ATOM 3153 C C . SER B 1 36 ? 10.076 28.700 54.679 1.00 18.93 34 SER B C 1
ATOM 3154 O O . SER B 1 36 ? 10.449 28.720 53.500 1.00 19.61 34 SER B O 1
ATOM 3157 N N . ASP B 1 37 ? 8.826 28.934 55.045 1.00 19.18 35 ASP B N 1
ATOM 3158 C CA . ASP B 1 37 ? 7.784 29.047 54.045 1.00 20.65 35 ASP B CA 1
ATOM 3159 C C . ASP B 1 37 ? 7.761 30.404 53.370 1.00 20.20 35 ASP B C 1
ATOM 3160 O O . ASP B 1 37 ? 6.915 30.653 52.531 1.00 20.75 35 ASP B O 1
ATOM 3165 N N . LYS B 1 38 ? 8.692 31.298 53.738 1.00 18.97 36 LYS B N 1
ATOM 3166 C CA . LYS B 1 38 ? 8.642 32.672 53.210 1.00 19.35 36 LYS B CA 1
ATOM 3167 C C . LYS B 1 38 ? 9.370 32.899 51.897 1.00 18.57 36 LYS B C 1
ATOM 3168 O O . LYS B 1 38 ? 8.980 33.773 51.127 1.00 19.10 36 LYS B O 1
ATOM 3174 N N . PHE B 1 39 ? 10.394 32.121 51.620 1.00 18.14 37 PHE B N 1
ATOM 3175 C CA . PHE B 1 39 ? 11.251 32.305 50.462 1.00 18.63 37 PHE B CA 1
ATOM 3176 C C . PHE B 1 39 ? 11.719 30.956 49.903 1.00 18.40 37 PHE B C 1
ATOM 3177 O O . PHE B 1 39 ? 11.904 30.012 50.644 1.00 16.93 37 PHE B O 1
ATOM 3185 N N . ILE B 1 40 ? 11.928 30.929 48.603 1.00 17.63 38 ILE B N 1
ATOM 3186 C CA . ILE B 1 40 ? 12.647 29.851 47.918 1.00 18.05 38 ILE B CA 1
ATOM 3187 C C . ILE B 1 40 ? 13.801 30.482 47.187 1.00 18.12 38 ILE B C 1
ATOM 3188 O O . ILE B 1 40 ? 13.604 31.477 46.466 1.00 19.85 38 ILE B O 1
ATOM 3193 N N . CYS B 1 41 ? 15.000 29.947 47.334 1.00 17.97 39 CYS B N 1
ATOM 3194 C CA . CYS B 1 41 ? 16.177 30.422 46.572 1.00 19.01 39 CYS B CA 1
ATOM 3195 C C . CYS B 1 41 ? 16.655 29.343 45.645 1.00 19.11 39 CYS B C 1
ATOM 3196 O O . CYS B 1 41 ? 16.796 28.190 46.077 1.00 18.44 39 CYS B O 1
ATOM 3199 N N . ILE B 1 42 ? 16.927 29.703 44.396 1.00 19.25 40 ILE B N 1
ATOM 3200 C CA . ILE B 1 42 ? 17.419 28.756 43.386 1.00 20.22 40 ILE B CA 1
ATOM 3201 C C . ILE B 1 42 ? 18.684 29.275 42.761 1.00 19.70 40 ILE B C 1
ATOM 3202 O O . ILE B 1 42 ? 18.657 30.351 42.212 1.00 21.01 40 ILE B O 1
ATOM 3207 N N . ARG B 1 43 ? 19.759 28.499 42.807 1.00 19.90 41 ARG B N 1
ATOM 3208 C CA . ARG B 1 43 ? 21.000 28.821 42.108 1.00 21.02 41 ARG B CA 1
ATOM 3209 C C . ARG B 1 43 ? 20.936 28.286 40.660 1.00 23.26 41 ARG B C 1
ATOM 3210 O O . ARG B 1 43 ? 20.684 27.105 40.454 1.00 22.72 41 ARG B O 1
ATOM 3218 N N . GLU B 1 44 ? 21.131 29.186 39.706 1.00 25.00 42 GLU B N 1
ATOM 3219 C CA . GLU B 1 44 ? 21.043 28.859 38.266 1.00 29.25 42 GLU B CA 1
ATOM 3220 C C . GLU B 1 44 ? 22.244 29.475 37.568 1.00 32.91 42 GLU B C 1
ATOM 3221 O O . GLU B 1 44 ? 22.844 30.409 38.077 1.00 31.18 42 GLU B O 1
ATOM 3227 N N . LYS B 1 45 ? 22.592 28.919 36.407 1.00 40.26 43 LYS B N 1
ATOM 3228 C CA . LYS B 1 45 ? 23.546 29.515 35.482 1.00 46.30 43 LYS B CA 1
ATOM 3229 C C . LYS B 1 45 ? 22.760 29.854 34.213 1.00 52.11 43 LYS B C 1
ATOM 3230 O O . LYS B 1 45 ? 22.169 28.972 33.588 1.00 51.59 43 LYS B O 1
ATOM 3236 N N . VAL B 1 46 ? 22.724 31.140 33.885 1.00 55.96 44 VAL B N 1
ATOM 3237 C CA . VAL B 1 46 ? 22.090 31.667 32.677 1.00 61.13 44 VAL B CA 1
ATOM 3238 C C . VAL B 1 46 ? 23.241 32.256 31.853 1.00 60.87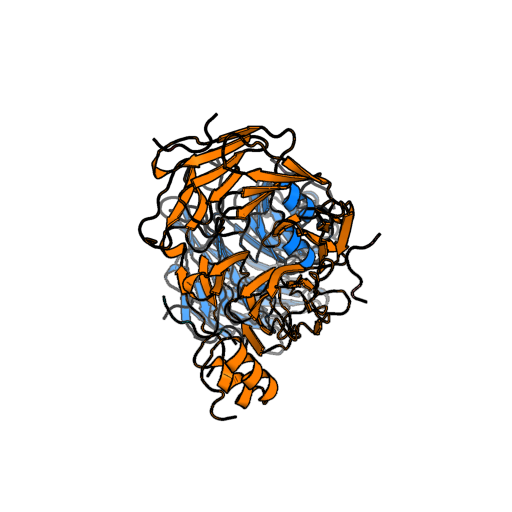 44 VAL B C 1
ATOM 3239 O O . VAL B 1 46 ? 23.798 33.306 32.205 1.00 57.43 44 VAL B O 1
ATOM 3243 N N . GLY B 1 47 ? 23.602 31.545 30.783 1.00 63.12 45 GLY B N 1
ATOM 3244 C CA . GLY B 1 47 ? 24.806 31.841 30.019 1.00 63.75 45 GLY B CA 1
ATOM 3245 C C . GLY B 1 47 ? 26.049 31.516 30.833 1.00 63.77 45 GLY B C 1
ATOM 3246 O O . GLY B 1 47 ? 26.173 30.416 31.389 1.00 61.62 45 GLY B O 1
ATOM 3247 N N . GLU B 1 48 ? 26.955 32.491 30.912 1.00 63.63 46 GLU B N 1
ATOM 3248 C CA . GLU B 1 48 ? 28.197 32.369 31.694 1.00 64.30 46 GLU B CA 1
ATOM 3249 C C . GLU B 1 48 ? 28.008 32.754 33.171 1.00 58.04 46 GLU B C 1
ATOM 3250 O O . GLU B 1 48 ? 28.870 32.434 34.004 1.00 57.36 46 GLU B O 1
ATOM 3256 N N . GLN B 1 49 ? 26.909 33.454 33.485 1.00 51.78 47 GLN B N 1
ATOM 3257 C CA . GLN B 1 49 ? 26.747 34.076 34.806 1.00 46.73 47 GLN B CA 1
ATOM 3258 C C . GLN B 1 49 ? 25.935 33.161 35.738 1.00 40.21 47 GLN B C 1
ATOM 3259 O O . GLN B 1 49 ? 24.806 32.777 35.416 1.00 39.65 47 GLN B O 1
ATOM 3265 N N . ALA B 1 50 ? 26.520 32.828 36.881 1.00 35.37 48 ALA B N 1
ATOM 3266 C CA . ALA B 1 50 ? 25.770 32.211 37.962 1.00 31.71 48 ALA B CA 1
ATOM 3267 C C . ALA B 1 50 ? 24.873 33.284 38.621 1.00 29.37 48 ALA B C 1
ATOM 3268 O O . ALA B 1 50 ? 25.276 34.431 38.793 1.00 25.94 48 ALA B O 1
ATOM 3270 N N . GLN B 1 51 ? 23.660 32.890 38.987 1.00 28.12 49 GLN B N 1
ATOM 3271 C CA . GLN B 1 51 ? 22.746 33.761 39.662 1.00 28.65 49 GLN B CA 1
ATOM 3272 C C . GLN B 1 51 ? 21.913 33.028 40.692 1.00 26.21 49 GLN B C 1
ATOM 3273 O O . GLN B 1 51 ? 21.836 31.784 40.695 1.00 25.08 49 GLN B O 1
ATOM 3279 N N . VAL B 1 52 ? 21.297 33.811 41.563 1.00 24.42 50 VAL B N 1
ATOM 3280 C CA . VAL B 1 52 ? 20.308 33.268 42.498 1.00 22.97 50 VAL B CA 1
ATOM 3281 C C . VAL B 1 52 ? 18.983 33.873 42.135 1.00 22.77 50 VAL B C 1
ATOM 3282 O O . VAL B 1 52 ? 18.904 35.081 41.856 1.00 23.04 50 VAL B O 1
ATOM 3286 N N . VAL B 1 53 ? 17.944 33.033 42.089 1.00 21.79 51 VAL B N 1
ATOM 3287 C CA . VAL B 1 53 ? 16.599 33.460 41.907 1.00 21.51 51 VAL B CA 1
ATOM 3288 C C . VAL B 1 53 ? 15.927 33.400 43.274 1.00 21.85 51 VAL B C 1
ATOM 3289 O O . VAL B 1 53 ? 15.943 32.325 43.914 1.00 20.97 51 VAL B O 1
ATOM 3293 N N . ILE B 1 54 ? 15.392 34.528 43.730 1.00 20.45 52 ILE B N 1
ATOM 3294 C CA . ILE B 1 54 ? 14.761 34.604 45.038 1.00 21.11 52 ILE B CA 1
ATOM 3295 C C . ILE B 1 54 ? 13.275 34.787 44.827 1.00 21.41 52 ILE B C 1
ATOM 3296 O O . ILE B 1 54 ? 12.852 35.790 44.231 1.00 22.65 52 ILE B O 1
ATOM 3301 N N . ILE B 1 55 ? 12.495 33.816 45.279 1.00 22.04 53 ILE B N 1
ATOM 3302 C CA . ILE B 1 55 ? 11.063 33.828 45.165 1.00 23.26 53 ILE B CA 1
ATOM 3303 C C . ILE B 1 55 ? 10.497 34.164 46.527 1.00 24.06 53 ILE B C 1
ATOM 3304 O O . ILE B 1 55 ? 10.720 33.448 47.513 1.00 23.10 53 ILE B O 1
ATOM 3309 N N . ASP B 1 56 ? 9.834 35.306 46.594 1.00 23.53 54 ASP B N 1
ATOM 3310 C CA . ASP B 1 56 ? 9.107 35.755 47.766 1.00 24.72 54 ASP B CA 1
ATOM 3311 C C . ASP B 1 56 ? 7.754 35.084 47.679 1.00 25.29 54 ASP B C 1
ATOM 3312 O O . ASP B 1 56 ? 6.962 35.343 46.747 1.00 24.97 54 ASP B O 1
ATOM 3317 N N . MET B 1 57 ? 7.463 34.217 48.638 1.00 25.11 55 MET B N 1
ATOM 3318 C CA . MET B 1 57 ? 6.235 33.432 48.579 1.00 26.59 55 MET B CA 1
ATOM 3319 C C . MET B 1 57 ? 4.970 34.276 48.778 1.00 29.61 55 MET B C 1
ATOM 3320 O O . MET B 1 57 ? 3.895 33.804 48.469 1.00 31.72 55 MET B O 1
ATOM 3325 N N . ASN B 1 58 ? 5.124 35.478 49.322 1.00 32.89 56 ASN B N 1
ATOM 3326 C CA . ASN B 1 58 ? 4.043 36.462 49.382 1.00 36.59 56 ASN B CA 1
ATOM 3327 C C . ASN B 1 58 ? 3.895 37.334 48.114 1.00 36.26 56 ASN B C 1
ATOM 3328 O O . ASN B 1 58 ? 2.905 38.045 47.995 1.00 37.22 56 ASN B O 1
ATOM 3333 N N . ASP B 1 59 ? 4.818 37.213 47.146 1.00 34.09 57 ASP B N 1
ATOM 3334 C CA . ASP B 1 59 ? 4.734 37.851 45.823 1.00 34.68 57 ASP B CA 1
ATOM 3335 C C . ASP B 1 59 ? 5.427 36.989 44.760 1.00 32.36 57 ASP B C 1
ATOM 3336 O O . ASP B 1 59 ? 6.434 37.399 44.162 1.00 31.06 57 ASP B O 1
ATOM 3341 N N . PRO B 1 60 ? 4.921 35.761 44.551 1.00 31.91 58 PRO B N 1
ATOM 3342 C CA . PRO B 1 60 ? 5.698 34.766 43.784 1.00 34.02 58 PRO B CA 1
ATOM 3343 C C . PRO B 1 60 ? 5.864 35.010 42.287 1.00 35.88 58 PRO B C 1
ATOM 3344 O O . PRO B 1 60 ? 6.801 34.487 41.689 1.00 36.22 58 PRO B O 1
ATOM 3348 N N . SER B 1 61 ? 5.007 35.836 41.694 1.00 37.83 59 SER B N 1
ATOM 3349 C CA . SER B 1 61 ? 5.112 36.086 40.268 1.00 40.01 59 SER B CA 1
ATOM 3350 C C . SER B 1 61 ? 6.208 37.090 39.937 1.00 40.56 59 SER B C 1
ATOM 3351 O O . SER B 1 61 ? 6.525 37.257 38.768 1.00 42.63 59 SER B O 1
ATOM 3354 N N . ASN B 1 62 ? 6.804 37.741 40.943 1.00 38.23 60 ASN B N 1
ATOM 3355 C CA . ASN B 1 62 ? 7.858 38.716 40.731 1.00 39.34 60 ASN B CA 1
ATOM 3356 C C . ASN B 1 62 ? 9.213 38.322 41.361 1.00 37.55 60 ASN B C 1
ATOM 3357 O O . ASN B 1 62 ? 9.705 39.023 42.229 1.00 34.40 60 ASN B O 1
ATOM 3362 N N . PRO B 1 63 ? 9.815 37.205 40.914 1.00 36.14 61 PRO B N 1
ATOM 3363 C CA . PRO B 1 63 ? 11.109 36.834 41.514 1.00 34.81 61 PRO B CA 1
ATOM 3364 C C . PRO B 1 63 ? 12.227 37.816 41.175 1.00 34.90 61 PRO B C 1
ATOM 3365 O O . PRO B 1 63 ? 12.172 38.450 40.130 1.00 34.44 61 PRO B O 1
ATOM 3369 N N . ILE B 1 64 ? 13.227 37.943 42.030 1.00 33.24 62 ILE B N 1
ATOM 3370 C CA . ILE B 1 64 ? 14.418 38.696 41.686 1.00 34.01 62 ILE B CA 1
ATOM 3371 C C . ILE B 1 64 ? 15.553 37.761 41.367 1.00 32.68 62 ILE B C 1
ATOM 3372 O O . ILE B 1 64 ? 15.685 36.688 41.986 1.00 29.81 62 ILE B O 1
ATOM 3377 N N . ARG B 1 65 ? 16.366 38.169 40.394 1.00 31.14 63 ARG B N 1
ATOM 3378 C CA A ARG B 1 65 ? 17.550 37.417 39.977 0.50 31.48 63 ARG B CA 1
ATOM 3379 C CA B ARG B 1 65 ? 17.543 37.419 40.004 0.50 31.61 63 ARG B CA 1
ATOM 3380 C C . ARG B 1 65 ? 18.757 38.309 40.203 1.00 32.30 63 ARG B C 1
ATOM 3381 O O . ARG B 1 65 ? 18.757 39.456 39.770 1.00 32.49 63 ARG B O 1
ATOM 3396 N N . ARG B 1 66 ? 19.768 37.805 40.897 1.00 29.46 64 ARG B N 1
ATOM 3397 C CA . ARG B 1 66 ? 20.973 38.570 41.183 1.00 29.33 64 ARG B CA 1
ATOM 3398 C C . ARG B 1 66 ? 22.163 37.708 40.846 1.00 27.11 64 ARG B C 1
ATOM 3399 O O . ARG B 1 66 ? 22.164 36.505 41.161 1.00 25.91 64 ARG B O 1
ATOM 3407 N N . PRO B 1 67 ? 23.217 38.289 40.254 1.00 26.13 65 PRO B N 1
ATOM 3408 C CA . PRO B 1 67 ? 24.423 37.510 40.099 1.00 25.60 65 PRO B CA 1
ATOM 3409 C C . PRO B 1 67 ? 25.083 37.082 41.426 1.00 25.52 65 PRO B C 1
ATOM 3410 O O . PRO B 1 67 ? 25.118 37.868 42.378 1.00 25.54 65 PRO B O 1
ATOM 3414 N N . ILE B 1 68 ? 25.655 35.889 41.437 1.00 24.64 66 ILE B N 1
ATOM 3415 C CA . ILE B 1 68 ? 26.413 35.404 42.569 1.00 25.11 66 ILE B CA 1
ATOM 3416 C C . ILE B 1 68 ? 27.681 34.730 42.113 1.00 26.65 66 ILE B C 1
ATOM 3417 O O . ILE B 1 68 ? 27.824 34.374 40.938 1.00 26.02 66 ILE B O 1
ATOM 3422 N N . SER B 1 69 ? 28.575 34.492 43.070 1.00 26.75 67 SER B N 1
ATOM 3423 C CA . SER B 1 69 ? 29.701 33.628 42.901 1.00 29.99 67 SER B CA 1
ATOM 3424 C C . SER B 1 69 ? 29.790 32.729 44.123 1.00 29.57 67 SER B C 1
ATOM 3425 O O . SER B 1 69 ? 30.800 32.716 44.792 1.00 35.52 67 SER B O 1
ATOM 3428 N N . ALA B 1 70 ? 28.721 32.007 44.400 1.00 28.68 68 ALA B N 1
ATOM 3429 C CA . ALA B 1 70 ? 28.589 31.167 45.611 1.00 27.00 68 ALA B CA 1
ATOM 3430 C C . ALA B 1 70 ? 28.196 29.775 45.262 1.00 25.77 68 ALA B C 1
ATOM 3431 O O . ALA B 1 70 ? 27.558 29.551 44.242 1.00 27.46 68 ALA B O 1
ATOM 3433 N N . ASP B 1 71 ? 28.582 28.827 46.103 1.00 23.16 69 ASP B N 1
ATOM 3434 C CA . ASP B 1 71 ? 28.215 27.434 45.927 1.00 23.81 69 ASP B CA 1
ATOM 3435 C C . ASP B 1 71 ? 26.953 27.064 46.649 1.00 22.26 69 ASP B C 1
ATOM 3436 O O . ASP B 1 71 ? 26.462 25.962 46.507 1.00 22.43 69 ASP B O 1
ATOM 3441 N N . SER B 1 72 ? 26.423 27.967 47.457 1.00 19.62 70 SER B N 1
ATOM 3442 C CA . SER B 1 72 ? 25.229 27.677 48.246 1.00 18.56 70 SER B CA 1
ATOM 3443 C C . SER B 1 72 ? 24.645 29.004 48.718 1.00 18.01 70 SER B C 1
ATOM 3444 O O . SER B 1 72 ? 25.397 29.928 49.052 1.00 17.48 70 SER B O 1
ATOM 3447 N N . ALA B 1 73 ? 23.320 29.074 48.769 1.00 17.64 71 ALA B N 1
ATOM 3448 C CA . ALA B 1 73 ? 22.582 30.244 49.210 1.00 18.11 71 ALA B CA 1
ATOM 3449 C C . ALA B 1 73 ? 21.425 29.811 50.060 1.00 17.09 71 ALA B C 1
ATOM 3450 O O . ALA B 1 73 ? 20.601 29.041 49.600 1.00 18.34 71 ALA B O 1
ATOM 3452 N N . ILE B 1 74 ? 21.337 30.338 51.287 1.00 15.51 72 ILE B N 1
ATOM 3453 C CA . ILE B 1 74 ? 20.216 30.026 52.166 1.00 15.32 72 ILE B CA 1
ATOM 3454 C C . ILE B 1 74 ? 19.674 31.324 52.764 1.00 15.38 72 ILE B C 1
ATOM 3455 O O . ILE B 1 74 ? 20.397 32.078 53.467 1.00 14.74 72 ILE B O 1
ATOM 3460 N N . MET B 1 75 ? 18.406 31.568 52.527 1.00 15.23 73 MET B N 1
ATOM 3461 C CA . MET B 1 75 ? 17.734 32.726 53.083 1.00 16.40 73 MET B CA 1
ATOM 3462 C C . MET B 1 75 ? 17.363 32.539 54.534 1.00 15.99 73 MET B C 1
ATOM 3463 O O . MET B 1 75 ? 16.912 31.440 54.976 1.00 15.37 73 MET B O 1
ATOM 3468 N N . ASN B 1 76 ? 17.510 33.627 55.304 1.00 15.24 74 ASN B N 1
ATOM 3469 C CA . ASN B 1 76 ? 17.014 33.647 56.697 1.00 15.67 74 ASN B CA 1
ATOM 3470 C C . ASN B 1 76 ? 15.530 33.234 56.733 1.00 15.53 74 ASN B C 1
ATOM 3471 O O . ASN B 1 76 ? 14.758 33.549 55.807 1.00 15.12 74 ASN B O 1
ATOM 3476 N N . PRO B 1 77 ? 15.083 32.569 57.807 1.00 16.44 75 PRO B N 1
ATOM 3477 C CA . PRO B 1 77 ? 13.667 32.180 57.858 1.00 16.49 75 PRO B CA 1
ATOM 3478 C C . PRO B 1 77 ? 12.634 33.291 57.865 1.00 17.87 75 PRO B C 1
ATOM 3479 O O . PRO B 1 77 ? 11.495 33.071 57.441 1.00 17.88 75 PRO B O 1
ATOM 3483 N N . ALA B 1 78 ? 13.014 34.486 58.337 1.00 18.06 76 ALA B N 1
ATOM 3484 C CA . ALA B 1 78 ? 12.043 35.566 58.552 1.00 19.20 76 ALA B CA 1
ATOM 3485 C C . ALA B 1 78 ? 12.268 36.821 57.728 1.00 21.21 76 ALA B C 1
ATOM 3486 O O . ALA B 1 78 ? 11.356 37.603 57.600 1.00 20.79 76 ALA B O 1
ATOM 3488 N N . SER B 1 79 ? 13.501 37.102 57.373 1.00 21.44 77 SER B N 1
ATOM 3489 C CA . SER B 1 79 ? 13.901 38.421 56.805 1.00 21.68 77 SER B CA 1
ATOM 3490 C C . SER B 1 79 ? 14.617 38.182 55.491 1.00 20.52 77 SER B C 1
ATOM 3491 O O . SER B 1 79 ? 15.152 37.072 55.272 1.00 19.14 77 SER B O 1
ATOM 3494 N N A LYS B 1 80 ? 14.706 39.217 54.658 0.60 20.54 78 LYS B N 1
ATOM 3495 N N B LYS B 1 80 ? 14.654 39.197 54.618 0.40 19.79 78 LYS B N 1
ATOM 3496 C CA A LYS B 1 80 ? 15.419 39.098 53.383 0.60 20.65 78 LYS B CA 1
ATOM 3497 C CA B LYS B 1 80 ? 15.434 39.119 53.367 0.40 19.29 78 LYS B CA 1
ATOM 3498 C C A LYS B 1 80 ? 16.933 39.312 53.619 0.60 19.24 78 LYS B C 1
ATOM 3499 C C B LYS B 1 80 ? 16.927 39.324 53.638 0.40 18.62 78 LYS B C 1
ATOM 3500 O O A LYS B 1 80 ? 17.588 40.273 53.139 0.60 18.54 78 LYS B O 1
ATOM 3501 O O B LYS B 1 80 ? 17.558 40.298 53.178 0.40 18.31 78 LYS B O 1
ATOM 3512 N N . VAL B 1 81 ? 17.483 38.395 54.404 1.00 18.08 79 VAL B N 1
ATOM 3513 C CA . VAL B 1 81 ? 18.861 38.372 54.768 1.00 17.48 79 VAL B CA 1
ATOM 3514 C C . VAL B 1 81 ? 19.332 37.031 54.274 1.00 17.41 79 VAL B C 1
ATOM 3515 O O . VAL B 1 81 ? 18.695 35.988 54.570 1.00 18.84 79 VAL B O 1
ATOM 3519 N N . ILE B 1 82 ? 20.369 37.022 53.482 1.00 16.51 80 ILE B N 1
ATOM 3520 C CA . ILE B 1 82 ? 20.779 35.838 52.761 1.00 17.20 80 ILE B CA 1
ATOM 3521 C C . ILE B 1 82 ? 22.219 35.480 53.112 1.00 16.69 80 ILE B C 1
ATOM 3522 O O . ILE B 1 82 ? 23.092 36.336 53.179 1.00 16.56 80 ILE B O 1
ATOM 3527 N N . ALA B 1 83 ? 22.454 34.188 53.390 1.00 16.24 81 ALA B N 1
ATOM 3528 C CA . ALA B 1 83 ? 23.775 33.672 53.605 1.00 16.64 81 ALA B CA 1
ATOM 3529 C C . ALA B 1 83 ? 24.281 32.978 52.372 1.00 16.70 81 ALA B C 1
ATOM 3530 O O . ALA B 1 83 ? 23.566 32.147 51.792 1.00 16.71 81 ALA B O 1
ATOM 3532 N N . LEU B 1 84 ? 25.501 33.335 51.956 1.00 16.76 82 LEU B N 1
ATOM 3533 C CA . LEU B 1 84 ? 26.157 32.718 50.831 1.00 18.62 82 LEU B CA 1
ATOM 3534 C C . LEU B 1 84 ? 27.532 32.232 51.188 1.00 18.82 82 LEU B C 1
ATOM 3535 O O . LEU B 1 84 ? 28.238 32.827 52.009 1.00 18.04 82 LEU B O 1
ATOM 3540 N N . LYS B 1 85 ? 27.940 31.136 50.553 1.00 19.00 83 LYS B N 1
ATOM 3541 C CA . LYS B 1 85 ? 29.286 30.642 50.776 1.00 19.79 83 LYS B CA 1
ATOM 3542 C C . LYS B 1 85 ? 29.930 30.191 49.497 1.00 21.71 83 LYS B C 1
ATOM 3543 O O . LYS B 1 85 ? 29.235 29.839 48.531 1.00 20.78 83 LYS B O 1
ATOM 3549 N N . ALA B 1 86 ? 31.266 30.236 49.525 1.00 22.85 84 ALA B N 1
ATOM 3550 C CA . ALA B 1 86 ? 32.119 29.744 48.424 1.00 24.87 84 ALA B CA 1
ATOM 3551 C C . ALA B 1 86 ? 33.311 29.112 49.101 1.00 25.87 84 ALA B C 1
ATOM 3552 O O . ALA B 1 86 ? 34.168 29.827 49.603 1.00 26.66 84 ALA B O 1
ATOM 3554 N N . GLY B 1 87 ? 33.280 27.793 49.230 1.00 26.85 85 GLY B N 1
ATOM 3555 C CA . GLY B 1 87 ? 34.270 27.039 49.979 1.00 28.03 85 GLY B CA 1
ATOM 3556 C C . GLY B 1 87 ? 34.296 27.398 51.460 1.00 28.25 85 GLY B C 1
ATOM 3557 O O . GLY B 1 87 ? 33.417 27.008 52.241 1.00 33.27 85 GLY B O 1
ATOM 3558 N N . LYS B 1 88 ? 35.358 28.068 51.847 1.00 27.58 86 LYS B N 1
ATOM 3559 C CA . LYS B 1 88 ? 35.574 28.477 53.225 1.00 27.29 86 LYS B CA 1
ATOM 3560 C C . LYS B 1 88 ? 35.021 29.875 53.501 1.00 24.98 86 LYS B C 1
ATOM 3561 O O . LYS B 1 88 ? 34.934 30.252 54.670 1.00 25.73 86 LYS B O 1
ATOM 3567 N N . THR B 1 89 ? 34.675 30.631 52.454 1.00 24.03 87 THR B N 1
ATOM 3568 C CA . THR B 1 89 ? 34.276 32.013 52.612 1.00 23.10 87 THR B CA 1
ATOM 3569 C C . THR B 1 89 ? 32.752 32.108 52.841 1.00 21.67 87 THR B C 1
ATOM 3570 O O . THR B 1 89 ? 31.981 31.653 52.000 1.00 20.91 87 THR B O 1
ATOM 3574 N N . LEU B 1 90 ? 32.337 32.734 53.944 1.00 18.65 88 LEU B N 1
ATOM 3575 C CA . LEU B 1 90 ? 30.928 32.881 54.266 1.00 18.38 88 LEU B CA 1
ATOM 3576 C C . LEU B 1 90 ? 30.589 34.349 54.310 1.00 18.85 88 LEU B C 1
ATOM 3577 O O . LEU B 1 90 ? 31.343 35.124 54.913 1.00 19.01 88 LEU B O 1
ATOM 3582 N N . GLN B 1 91 ? 29.470 34.723 53.707 1.00 18.40 89 GLN B N 1
ATOM 3583 C CA . GLN B 1 91 ? 29.038 36.120 53.700 1.00 18.57 89 GLN B CA 1
ATOM 3584 C C . GLN B 1 91 ? 27.568 36.219 53.921 1.00 17.64 89 GLN B C 1
ATOM 3585 O O . GLN B 1 91 ? 26.794 35.388 53.422 1.00 19.01 89 GLN B O 1
ATOM 3591 N N . ILE B 1 92 ? 27.146 37.203 54.712 1.00 16.22 90 ILE B N 1
ATOM 3592 C CA . ILE B 1 92 ? 25.764 37.430 55.003 1.00 17.22 90 ILE B CA 1
ATOM 3593 C C . ILE B 1 92 ? 25.358 38.818 54.500 1.00 17.14 90 ILE B C 1
ATOM 3594 O O . ILE B 1 92 ? 26.042 39.795 54.828 1.00 16.97 90 ILE B O 1
ATOM 3599 N N . PHE B 1 93 ? 24.271 38.910 53.724 1.00 17.02 91 PHE B N 1
ATOM 3600 C CA . PHE B 1 93 ? 23.838 40.183 53.160 1.00 17.74 91 PHE B CA 1
ATOM 3601 C C . PHE B 1 93 ? 22.427 40.518 53.575 1.00 17.65 91 PHE B C 1
ATOM 3602 O O . PHE B 1 93 ? 21.537 39.642 53.614 1.00 17.28 91 PHE B O 1
ATOM 3610 N N . ASN B 1 94 ? 22.183 41.807 53.835 1.00 17.47 92 ASN B N 1
ATOM 3611 C CA . ASN B 1 94 ? 20.829 42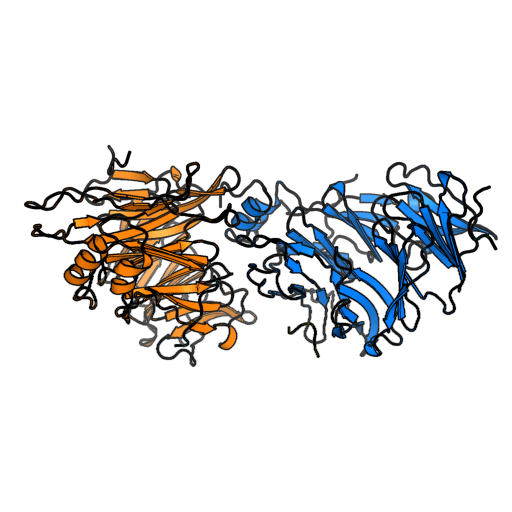.276 53.926 1.00 17.26 92 ASN B CA 1
ATOM 3612 C C . ASN B 1 94 ? 20.454 42.806 52.555 1.00 17.63 92 ASN B C 1
ATOM 3613 O O . ASN B 1 94 ? 21.021 43.800 52.088 1.00 17.63 92 ASN B O 1
ATOM 3618 N N . ILE B 1 95 ? 19.540 42.121 51.894 1.00 17.54 93 ILE B N 1
ATOM 3619 C CA . ILE B 1 95 ? 19.245 42.422 50.500 1.00 18.86 93 ILE B CA 1
ATOM 3620 C C . ILE B 1 95 ? 18.673 43.837 50.286 1.00 19.71 93 ILE B C 1
ATOM 3621 O O . ILE B 1 95 ? 19.142 44.581 49.390 1.00 19.77 93 ILE B O 1
ATOM 3626 N N . GLU B 1 96 ? 17.715 44.209 51.114 1.00 20.07 94 GLU B N 1
ATOM 3627 C CA . GLU B 1 96 ? 17.068 45.523 50.951 1.00 22.88 94 GLU B CA 1
ATOM 3628 C C . GLU B 1 96 ? 18.007 46.685 51.278 1.00 22.07 94 GLU B C 1
ATOM 3629 O O . GLU B 1 96 ? 17.897 47.767 50.658 1.00 22.24 94 GLU B O 1
ATOM 3635 N N . MET B 1 97 ? 18.925 46.483 52.217 1.00 20.08 95 MET B N 1
ATOM 3636 C CA . MET B 1 97 ? 19.973 47.473 52.524 1.00 20.48 95 MET B CA 1
ATOM 3637 C C . MET B 1 97 ? 21.161 47.441 51.574 1.00 20.65 95 MET B C 1
ATOM 3638 O O . MET B 1 97 ? 22.064 48.271 51.682 1.00 21.18 95 MET B O 1
ATOM 3643 N N . LYS B 1 98 ? 21.171 46.487 50.661 1.00 22.34 96 LYS B N 1
ATOM 3644 C CA . LYS B 1 98 ? 22.274 46.284 49.722 1.00 26.04 96 LYS B CA 1
ATOM 3645 C C . LYS B 1 98 ? 23.606 46.225 50.423 1.00 26.66 96 LYS B C 1
ATOM 3646 O O . LYS B 1 98 ? 24.557 46.821 49.976 1.00 31.42 96 LYS B O 1
ATOM 3652 N N . SER B 1 99 ? 23.675 45.477 51.521 1.00 25.26 97 SER B N 1
ATOM 3653 C CA . SER B 1 99 ? 24.711 45.582 52.535 1.00 26.52 97 SER B CA 1
ATOM 3654 C C . SER B 1 99 ? 25.273 44.206 52.910 1.00 26.63 97 SER B C 1
ATOM 3655 O O . SER B 1 99 ? 24.499 43.269 53.145 1.00 23.91 97 SER B O 1
ATOM 3658 N N . LYS B 1 100 ? 26.598 44.126 52.951 1.00 25.46 98 LYS B N 1
ATOM 3659 C CA . LYS B 1 100 ? 27.337 42.984 53.523 1.00 26.07 98 LYS B CA 1
ATOM 3660 C C . LYS B 1 100 ? 27.409 43.117 55.022 1.00 25.11 98 LYS B C 1
ATOM 3661 O O . LYS B 1 100 ? 28.226 43.897 55.572 1.00 27.46 98 LYS B O 1
ATOM 3667 N N A MET B 1 101 ? 26.518 42.379 55.700 0.50 23.11 99 MET B N 1
ATOM 3668 N N B MET B 1 101 ? 26.595 42.350 55.723 0.50 24.50 99 MET B N 1
ATOM 3669 C CA A MET B 1 101 ? 26.368 42.398 57.157 0.50 22.41 99 MET B CA 1
ATOM 3670 C CA B MET B 1 101 ? 26.460 42.515 57.150 0.50 24.72 99 MET B CA 1
ATOM 3671 C C A MET B 1 101 ? 27.623 41.858 57.831 0.50 23.38 99 MET B C 1
ATOM 3672 C C B MET B 1 101 ? 27.532 41.772 57.957 0.50 24.82 99 MET B C 1
ATOM 3673 O O A MET B 1 101 ? 28.212 42.524 58.701 0.50 22.87 99 MET B O 1
ATOM 3674 O O B MET B 1 101 ? 27.910 42.213 59.070 0.50 24.03 99 MET B O 1
ATOM 3683 N N . LYS B 1 102 ? 28.009 40.650 57.410 1.00 22.96 100 LYS B N 1
ATOM 3684 C CA . LYS B 1 102 ? 29.022 39.812 58.096 1.00 24.73 100 LYS B CA 1
ATOM 3685 C C . LYS B 1 102 ? 29.821 39.051 57.021 1.00 23.40 100 LYS B C 1
ATOM 3686 O O . LYS B 1 102 ? 29.302 38.765 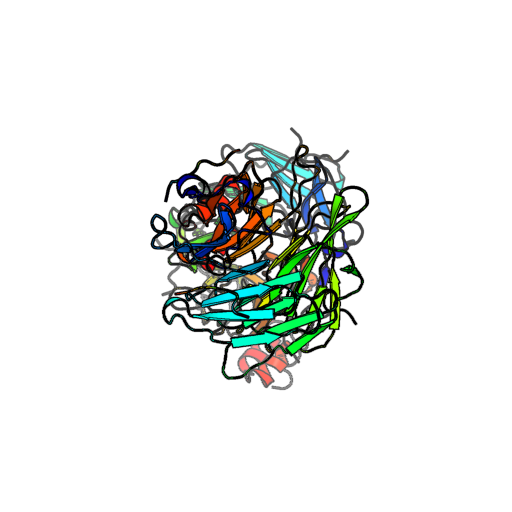55.902 1.00 21.01 100 LYS B O 1
ATOM 3692 N N . ALA B 1 103 ? 31.080 38.751 57.346 1.00 21.86 101 ALA B N 1
ATOM 3693 C CA . ALA B 1 103 ? 31.916 37.833 56.542 1.00 22.48 101 ALA B CA 1
ATOM 3694 C C . ALA B 1 103 ? 32.759 37.040 57.502 1.00 23.18 101 ALA B C 1
ATOM 3695 O O . ALA B 1 103 ? 33.218 37.570 58.526 1.00 23.65 101 ALA B O 1
ATOM 3697 N N . HIS B 1 104 ? 32.995 35.783 57.171 1.00 20.65 102 HIS B N 1
ATOM 3698 C CA . HIS B 1 104 ? 33.869 34.950 57.974 1.00 20.44 102 HIS B CA 1
ATOM 3699 C C . HIS B 1 104 ? 34.529 33.960 57.062 1.00 20.95 102 HIS B C 1
ATOM 3700 O O . HIS B 1 104 ? 33.860 33.415 56.184 1.00 20.72 102 HIS B O 1
ATOM 3707 N N . THR B 1 105 ? 35.818 33.709 57.285 1.00 21.36 103 THR B N 1
ATOM 3708 C CA . THR B 1 105 ? 36.554 32.675 56.563 1.00 22.64 103 THR B CA 1
ATOM 3709 C C . THR B 1 105 ? 36.868 31.505 57.476 1.00 22.69 103 THR B C 1
ATOM 3710 O O . THR B 1 105 ? 37.580 31.651 58.479 1.00 21.19 103 THR B O 1
ATOM 3714 N N . MET B 1 106 ? 36.302 30.348 57.144 1.00 22.14 104 MET B N 1
ATOM 3715 C CA . MET B 1 106 ? 36.521 29.143 57.929 1.00 22.77 104 MET B CA 1
ATOM 3716 C C . MET B 1 106 ? 37.861 28.549 57.543 1.00 23.32 104 MET B C 1
ATOM 3717 O O . MET B 1 106 ? 38.384 28.820 56.479 1.00 22.78 104 MET B O 1
ATOM 3722 N N . THR B 1 107 ? 38.374 27.681 58.393 1.00 24.83 105 THR B N 1
ATOM 3723 C CA . THR B 1 107 ? 39.606 26.960 58.065 1.00 26.65 105 THR B CA 1
ATOM 3724 C C . THR B 1 107 ? 39.279 25.708 57.230 1.00 26.29 105 THR B C 1
ATOM 3725 O O . THR B 1 107 ? 40.115 25.248 56.487 1.00 27.06 105 THR B O 1
ATOM 3729 N N . ASP B 1 108 ? 38.040 25.201 57.305 1.00 23.36 106 ASP B N 1
ATOM 3730 C CA . ASP B 1 108 ? 37.611 24.035 56.559 1.00 24.00 106 ASP B CA 1
ATOM 3731 C C . ASP B 1 108 ? 36.390 24.337 55.723 1.00 23.80 106 ASP B C 1
ATOM 3732 O O . ASP B 1 108 ? 35.561 25.174 56.129 1.00 22.93 106 ASP B O 1
ATOM 3737 N N . ASP B 1 109 ? 36.215 23.618 54.616 1.00 21.63 107 ASP B N 1
ATOM 3738 C CA . ASP B 1 109 ? 35.025 23.815 53.786 1.00 22.06 107 ASP B CA 1
ATOM 3739 C C . ASP B 1 109 ? 33.760 23.460 54.569 1.00 20.67 107 ASP B C 1
ATOM 3740 O O . ASP B 1 109 ? 33.758 22.551 55.398 1.00 19.77 107 ASP B O 1
ATOM 3745 N N . VAL B 1 110 ? 32.704 24.247 54.357 1.00 20.47 108 VAL B N 1
ATOM 3746 C CA . VAL B 1 110 ? 31.409 23.957 54.967 1.00 19.91 108 VAL B CA 1
ATOM 3747 C C . VAL B 1 110 ? 30.610 23.132 53.998 1.00 21.00 108 VAL B C 1
ATOM 3748 O O . VAL B 1 110 ? 30.261 23.622 52.908 1.00 22.33 108 VAL B O 1
ATOM 3752 N N . THR B 1 111 ? 30.311 21.885 54.348 1.00 19.73 109 THR B N 1
ATOM 3753 C CA . THR B 1 111 ? 29.678 20.948 53.437 1.00 21.42 109 THR B CA 1
ATOM 3754 C C . THR B 1 111 ? 28.143 20.991 53.504 1.00 20.28 109 THR B C 1
ATOM 3755 O O . THR B 1 111 ? 27.494 20.610 52.550 1.00 20.49 109 THR B O 1
ATOM 3759 N N . PHE B 1 112 ? 27.585 21.482 54.619 1.00 17.38 110 PHE B N 1
ATOM 3760 C CA . PHE B 1 112 ? 26.157 21.611 54.814 1.00 16.36 110 PHE B CA 1
ATOM 3761 C C . PHE B 1 112 ? 25.922 22.769 55.780 1.00 15.91 110 PHE B C 1
ATOM 3762 O O . PHE B 1 112 ? 26.692 22.941 56.749 1.00 15.24 110 PHE B O 1
ATOM 3770 N N . TRP B 1 113 ? 24.915 23.578 55.514 1.00 15.45 111 TRP B N 1
ATOM 3771 C CA . TRP B 1 113 ? 24.543 24.597 56.465 1.00 15.42 111 TRP B CA 1
ATOM 3772 C C . TRP B 1 113 ? 23.082 24.898 56.390 1.00 15.83 111 TRP B C 1
ATOM 3773 O O . TRP B 1 113 ? 22.426 24.552 55.384 1.00 16.81 111 TRP B O 1
ATOM 3784 N N . LYS B 1 114 ? 22.545 25.453 57.465 1.00 15.29 112 LYS B N 1
ATOM 3785 C CA . LYS B 1 114 ? 21.107 25.688 57.589 1.00 17.43 112 LYS B CA 1
ATOM 3786 C C . LYS B 1 114 ? 20.852 26.705 58.674 1.00 17.07 112 LYS B C 1
ATOM 3787 O O . LYS B 1 114 ? 21.520 26.675 59.698 1.00 17.13 112 LYS B O 1
ATOM 3793 N N . TRP B 1 115 ? 19.827 27.541 58.500 1.00 15.32 113 TRP B N 1
ATOM 3794 C CA . TRP B 1 115 ? 19.375 28.380 59.601 1.00 14.96 113 TRP B CA 1
ATOM 3795 C C . TRP B 1 115 ? 18.626 27.552 60.615 1.00 15.68 113 TRP B C 1
ATOM 3796 O O . TRP B 1 115 ? 17.697 26.799 60.240 1.00 17.62 113 TRP B O 1
ATOM 3807 N N . ILE B 1 116 ? 19.023 27.613 61.885 1.00 15.38 114 ILE B N 1
ATOM 3808 C CA . ILE B 1 116 ? 18.381 26.838 62.924 1.00 15.62 114 ILE B CA 1
ATOM 3809 C C . ILE B 1 116 ? 17.469 27.674 63.808 1.00 16.14 114 ILE B C 1
ATOM 3810 O O . ILE B 1 116 ? 16.757 27.146 64.668 1.00 16.57 114 ILE B O 1
ATOM 3815 N N . SER B 1 117 ? 17.451 28.977 63.571 1.00 15.76 115 SER B N 1
ATOM 3816 C CA . SER B 1 117 ? 16.575 29.901 64.315 1.00 16.09 115 SER B CA 1
ATOM 3817 C C . SER B 1 117 ? 16.493 31.182 63.504 1.00 16.16 115 SER B C 1
ATOM 3818 O O . SER B 1 117 ? 17.111 31.266 62.433 1.00 16.30 115 SER B O 1
ATOM 3821 N N . LEU B 1 118 ? 15.818 32.197 64.043 1.00 16.66 116 LEU B N 1
ATOM 3822 C CA . LEU B 1 118 ? 15.759 33.470 63.338 1.00 17.97 116 LEU B CA 1
ATOM 3823 C C . LEU B 1 118 ? 17.106 34.144 63.247 1.00 18.07 116 LEU B C 1
ATOM 3824 O O . LEU B 1 118 ? 17.261 35.020 62.397 1.00 16.73 116 LEU B O 1
ATOM 3829 N N . ASN B 1 119 ? 18.044 33.820 64.122 1.00 17.82 117 ASN B N 1
ATOM 3830 C CA . ASN B 1 119 ? 19.307 34.558 64.088 1.00 18.88 117 ASN B CA 1
ATOM 3831 C C . ASN B 1 119 ? 20.558 33.753 64.103 1.00 17.81 117 ASN B C 1
ATOM 3832 O O . ASN B 1 119 ? 21.661 34.316 64.208 1.00 18.48 117 ASN B O 1
ATOM 3837 N N . THR B 1 120 ? 20.442 32.425 63.961 1.00 16.38 118 THR B N 1
ATOM 3838 C CA . THR B 1 120 ? 21.621 31.560 64.015 1.00 15.63 118 THR B CA 1
ATOM 3839 C C . THR B 1 120 ? 21.670 30.597 62.840 1.00 15.63 118 THR B C 1
ATOM 3840 O O . THR B 1 120 ? 20.659 29.966 62.518 1.00 15.26 118 THR B O 1
ATOM 3844 N N . VAL B 1 121 ? 22.832 30.518 62.220 1.00 14.76 119 VAL B N 1
ATOM 3845 C CA . VAL B 1 121 ? 23.123 29.623 61.132 1.00 16.41 119 VAL B CA 1
ATOM 3846 C C . VAL B 1 121 ? 24.012 28.526 61.694 1.00 15.44 119 VAL B C 1
ATOM 3847 O O . VAL B 1 121 ? 24.988 28.783 62.405 1.00 15.36 119 VAL B O 1
ATOM 3851 N N . ALA B 1 122 ? 23.676 27.294 61.388 1.00 14.46 120 ALA B N 1
ATOM 3852 C CA . ALA B 1 122 ? 24.561 26.161 61.753 1.00 14.35 120 ALA B CA 1
ATOM 3853 C C . ALA B 1 122 ? 25.437 25.760 60.547 1.00 14.91 120 ALA B C 1
ATOM 3854 O O . ALA B 1 122 ? 24.941 25.712 59.408 1.00 14.97 120 ALA B O 1
ATOM 3856 N N . LEU B 1 123 ? 26.711 25.433 60.816 1.00 14.70 121 LEU B N 1
ATOM 3857 C CA . LEU B 1 123 ? 27.691 25.114 59.814 1.00 15.62 121 LEU B CA 1
ATOM 3858 C C . LEU B 1 123 ? 28.221 23.737 60.100 1.00 15.20 121 LEU B C 1
ATOM 3859 O O . LEU B 1 123 ? 28.612 23.452 61.226 1.00 15.77 121 LEU B O 1
ATOM 3864 N N . VAL B 1 124 ? 28.226 22.885 59.093 1.00 14.34 122 VAL B N 1
ATOM 3865 C CA . VAL B 1 124 ? 28.765 21.546 59.234 1.00 14.66 122 VAL B CA 1
ATOM 3866 C C . VAL B 1 124 ? 29.967 21.425 58.322 1.00 15.50 122 VAL B C 1
ATOM 3867 O O . VAL B 1 124 ? 29.869 21.653 57.095 1.00 16.11 122 VAL B O 1
ATOM 3871 N N . THR B 1 125 ? 31.107 21.054 58.890 1.00 15.37 123 THR B N 1
ATOM 3872 C CA . THR B 1 125 ? 32.318 20.759 58.092 1.00 15.36 123 THR B CA 1
ATOM 3873 C C . THR B 1 125 ? 32.484 19.238 58.081 1.00 16.00 123 THR B C 1
ATOM 3874 O O . THR B 1 125 ? 31.656 18.493 58.638 1.00 15.27 123 THR B O 1
ATOM 3878 N N . ASP B 1 126 ? 33.553 18.768 57.446 1.00 17.06 124 ASP B N 1
ATOM 3879 C CA . ASP B 1 126 ? 33.826 17.345 57.472 1.00 18.56 124 ASP B CA 1
ATOM 3880 C C . ASP B 1 126 ? 34.040 16.850 58.900 1.00 18.01 124 ASP B C 1
ATOM 3881 O O . ASP B 1 126 ? 33.816 15.667 59.174 1.00 16.59 124 ASP B O 1
ATOM 3886 N N . ASN B 1 127 ? 34.489 17.721 59.812 1.00 17.46 125 ASN B N 1
ATOM 3887 C CA . ASN B 1 127 ? 34.898 17.257 61.147 1.00 18.64 125 ASN B CA 1
ATOM 3888 C C . ASN B 1 127 ? 34.106 17.832 62.343 1.00 16.48 125 ASN B C 1
ATOM 3889 O O . ASN B 1 127 ? 34.302 17.344 63.438 1.00 16.04 125 ASN B O 1
ATOM 3894 N N . ALA B 1 128 ? 33.285 18.854 62.179 1.00 15.89 126 ALA B N 1
ATOM 3895 C CA . ALA B 1 128 ? 32.606 19.473 63.322 1.00 15.17 126 ALA B CA 1
ATOM 3896 C C . ALA B 1 128 ? 31.392 20.281 62.932 1.00 14.78 126 ALA B C 1
ATOM 3897 O O . ALA B 1 128 ? 31.106 20.508 61.750 1.00 14.38 126 ALA B O 1
ATOM 3899 N N . VAL B 1 129 ? 30.654 20.664 63.949 1.00 14.38 127 VAL B N 1
ATOM 3900 C CA . VAL B 1 129 ? 29.453 21.480 63.798 1.00 13.82 127 VAL B CA 1
ATOM 3901 C C . VAL B 1 129 ? 29.599 22.754 64.602 1.00 14.23 127 VAL B C 1
ATOM 3902 O O . VAL B 1 129 ? 30.034 22.734 65.745 1.00 14.28 127 VAL B O 1
ATOM 3906 N N . TYR B 1 130 ? 29.271 23.859 63.945 1.00 14.21 128 TYR B N 1
ATOM 3907 C CA . TYR B 1 130 ? 29.377 25.230 64.473 1.00 14.82 128 TYR B CA 1
ATOM 3908 C C . TYR B 1 130 ? 28.028 25.918 64.477 1.00 14.48 128 TYR B C 1
ATOM 3909 O O . TYR B 1 130 ? 27.187 25.674 63.578 1.00 13.48 128 TYR B O 1
ATOM 3918 N N . HIS B 1 131 ? 27.839 26.839 65.430 1.00 14.00 129 HIS B N 1
ATOM 3919 C CA . HIS B 1 131 ? 26.702 27.728 65.414 1.00 14.14 129 HIS B CA 1
ATOM 3920 C C . HIS B 1 131 ? 27.235 29.162 65.230 1.00 14.66 129 HIS B C 1
ATOM 3921 O O . HIS B 1 131 ? 28.188 29.577 65.915 1.00 14.71 129 HIS B O 1
ATOM 3928 N N . TRP B 1 132 ? 26.588 29.959 64.380 1.00 14.27 130 TRP B N 1
ATOM 3929 C CA . TRP B 1 132 ? 27.015 31.323 64.134 1.00 14.76 130 TRP B CA 1
ATOM 3930 C C . TRP B 1 132 ? 25.814 32.262 64.314 1.00 14.67 130 TRP B C 1
ATOM 3931 O O . TRP B 1 132 ? 24.880 32.226 63.535 1.00 15.01 130 TRP B O 1
ATOM 3942 N N . SER B 1 133 ? 25.842 33.009 65.402 1.00 14.66 131 SER B N 1
ATOM 3943 C CA . SER B 1 133 ? 24.800 33.997 65.727 1.00 15.12 131 SER B CA 1
ATOM 3944 C C . SER B 1 133 ? 25.023 35.249 64.897 1.00 15.13 131 SER B C 1
ATOM 3945 O O . SER B 1 133 ? 26.152 35.727 64.728 1.00 15.83 131 SER B O 1
ATOM 3948 N N . MET B 1 134 ? 23.928 35.825 64.426 1.00 15.92 132 MET B N 1
ATOM 3949 C CA . MET B 1 134 ? 23.957 37.098 63.747 1.00 17.09 132 MET B CA 1
ATOM 3950 C C . MET B 1 134 ? 23.943 38.305 64.666 1.00 18.87 132 MET B C 1
ATOM 3951 O O . MET B 1 134 ? 24.121 39.433 64.166 1.00 19.93 132 MET B O 1
ATOM 3956 N N . GLU B 1 135 ? 23.772 38.106 65.961 1.00 19.52 133 GLU B N 1
ATOM 3957 C CA . GLU B 1 135 ? 23.736 39.219 66.906 1.00 22.98 133 GLU B CA 1
ATOM 3958 C C . GLU B 1 135 ? 25.114 39.751 67.206 1.00 23.90 133 GLU B C 1
ATOM 3959 O O . GLU B 1 135 ? 26.066 38.987 67.417 1.00 23.30 133 GLU B O 1
ATOM 3965 N N . GLY B 1 136 ? 25.256 41.065 67.169 1.00 24.04 134 GLY B N 1
ATOM 3966 C CA . GLY B 1 136 ? 26.528 41.694 67.544 1.00 25.16 134 GLY B CA 1
ATOM 3967 C C . GLY B 1 136 ? 27.685 41.296 66.663 1.00 27.23 134 GLY B C 1
ATOM 3968 O O . GLY B 1 136 ? 27.532 41.266 65.436 1.00 28.24 134 GLY B O 1
ATOM 3969 N N . GLU B 1 137 ? 28.854 41.000 67.267 1.00 25.69 135 GLU B N 1
ATOM 3970 C CA . GLU B 1 137 ? 30.052 40.669 66.485 1.00 27.32 135 GLU B CA 1
ATOM 3971 C C . GLU B 1 137 ? 30.429 39.172 66.650 1.00 26.16 135 GLU B C 1
ATOM 3972 O O . GLU B 1 137 ? 31.539 38.792 66.492 1.00 28.25 135 GLU B O 1
ATOM 3978 N N . SER B 1 138 ? 29.460 38.332 66.869 1.00 25.26 136 SER B N 1
ATOM 3979 C CA . SER B 1 138 ? 29.724 36.906 67.112 1.00 25.59 136 SER B CA 1
ATOM 3980 C C . SER B 1 138 ? 30.370 36.251 65.870 1.00 23.33 136 SER B C 1
ATOM 3981 O O . SER B 1 138 ? 30.082 36.630 64.738 1.00 21.32 136 SER B O 1
ATOM 3984 N N . GLN B 1 139 ? 31.246 35.272 66.100 1.00 21.09 137 GLN B N 1
ATOM 3985 C CA . GLN B 1 139 ? 31.838 34.465 65.053 1.00 21.16 137 GLN B CA 1
ATOM 3986 C C . GLN B 1 139 ? 31.382 33.005 65.290 1.00 18.46 137 GLN B C 1
ATOM 3987 O O . GLN B 1 139 ? 30.860 32.700 66.339 1.00 18.02 137 GLN B O 1
ATOM 3993 N N . PRO B 1 140 ? 31.600 32.141 64.316 1.00 17.59 138 PRO B N 1
ATOM 3994 C CA . PRO B 1 140 ? 31.103 30.775 64.543 1.00 16.56 138 PRO B CA 1
ATOM 3995 C C . PRO B 1 140 ? 31.750 30.103 65.744 1.00 16.37 138 PRO B C 1
ATOM 3996 O O . PRO B 1 140 ? 32.933 30.323 65.970 1.00 16.95 138 PRO B O 1
ATOM 4000 N N . VAL B 1 141 ? 30.973 29.361 66.510 1.00 15.34 139 VAL B N 1
ATOM 4001 C CA . VAL B 1 141 ? 31.427 28.701 67.718 1.00 15.77 139 VAL B CA 1
ATOM 4002 C C . VAL B 1 141 ? 31.325 27.187 67.464 1.00 15.41 139 VAL B C 1
ATOM 4003 O O . VAL B 1 141 ? 30.250 26.684 67.031 1.00 14.89 139 VAL B O 1
ATOM 4007 N N . LYS B 1 142 ? 32.437 26.465 67.700 1.00 14.95 140 LYS B N 1
ATOM 4008 C CA . LYS B 1 142 ? 32.408 25.004 67.541 1.00 15.41 140 LYS B CA 1
ATOM 4009 C C . LYS B 1 142 ? 31.591 24.372 68.651 1.00 15.30 140 LYS B C 1
ATOM 4010 O O . LYS B 1 142 ? 31.984 24.449 69.842 1.00 15.18 140 LYS B O 1
ATOM 4016 N N . MET B 1 143 ? 30.480 23.741 68.307 1.00 13.99 141 MET B N 1
ATOM 4017 C CA . MET B 1 143 ? 29.575 23.159 69.285 1.00 14.70 141 MET B CA 1
ATOM 4018 C C . MET B 1 143 ? 30.043 21.749 69.698 1.00 14.33 141 MET B C 1
ATOM 4019 O O . MET B 1 143 ? 30.088 21.418 70.871 1.00 14.82 141 MET B O 1
ATOM 4024 N N . PHE B 1 144 ? 30.373 20.954 68.699 1.00 13.90 142 PHE B N 1
ATOM 4025 C CA . PHE B 1 144 ? 30.824 19.582 68.938 1.00 14.22 142 PHE B CA 1
ATOM 4026 C C . PHE B 1 144 ? 31.600 19.093 67.737 1.00 14.75 142 PHE B C 1
ATOM 4027 O O . PHE B 1 144 ? 31.468 19.602 66.638 1.00 14.24 142 PHE B O 1
ATOM 4035 N N . ASP B 1 145 ? 32.348 18.031 67.966 1.00 14.77 143 ASP B N 1
ATOM 4036 C CA . ASP B 1 145 ? 33.098 17.345 66.927 1.00 15.91 143 ASP B CA 1
ATOM 4037 C C . ASP B 1 145 ? 32.283 16.182 66.385 1.00 15.05 143 ASP B C 1
ATOM 4038 O O . ASP B 1 145 ? 31.543 15.484 67.132 1.00 14.24 143 ASP B O 1
ATOM 4043 N N . ARG B 1 146 ? 32.383 15.957 65.083 1.00 15.25 144 ARG B N 1
ATOM 4044 C CA . ARG B 1 146 ? 31.595 14.895 64.474 1.00 15.63 144 ARG B CA 1
ATOM 4045 C C . ARG B 1 146 ? 31.988 13.502 64.919 1.00 16.42 144 ARG B C 1
ATOM 4046 O O . ARG B 1 146 ? 33.163 13.237 65.167 1.00 16.63 144 ARG B O 1
ATOM 4054 N N . HIS B 1 147 ? 30.988 12.631 65.012 1.00 16.01 145 HIS B N 1
ATOM 4055 C CA . HIS B 1 147 ? 31.177 11.229 65.382 1.00 17.55 145 HIS B CA 1
ATOM 4056 C C . HIS B 1 147 ? 31.600 10.419 64.157 1.00 18.31 145 HIS B C 1
ATOM 4057 O O . HIS B 1 147 ? 31.137 10.675 63.066 1.00 17.41 145 HIS B O 1
ATOM 4064 N N . SER B 1 148 ? 32.488 9.457 64.361 1.00 19.09 146 SER B N 1
ATOM 4065 C CA . SER B 1 148 ? 33.054 8.663 63.244 1.00 20.57 146 SER B CA 1
ATOM 4066 C C . SER B 1 148 ? 31.986 7.917 62.448 1.00 20.15 146 SER B C 1
ATOM 4067 O O . SER B 1 148 ? 32.204 7.595 61.275 1.00 21.12 146 SER B O 1
ATOM 4070 N N . SER B 1 149 ? 30.872 7.620 63.094 1.00 19.80 147 SER B N 1
ATOM 4071 C CA . SER B 1 149 ? 29.756 6.893 62.426 1.00 20.07 147 SER B CA 1
ATOM 4072 C C . SER B 1 149 ? 29.181 7.669 61.262 1.00 19.68 147 SER B C 1
ATOM 4073 O O . SER B 1 149 ? 28.516 7.050 60.376 1.00 19.41 147 SER B O 1
ATOM 4076 N N . LEU B 1 150 ? 29.383 9.001 61.221 1.00 18.65 148 LEU B N 1
ATOM 4077 C CA . LEU B 1 150 ? 28.912 9.816 60.066 1.00 18.43 148 LEU B CA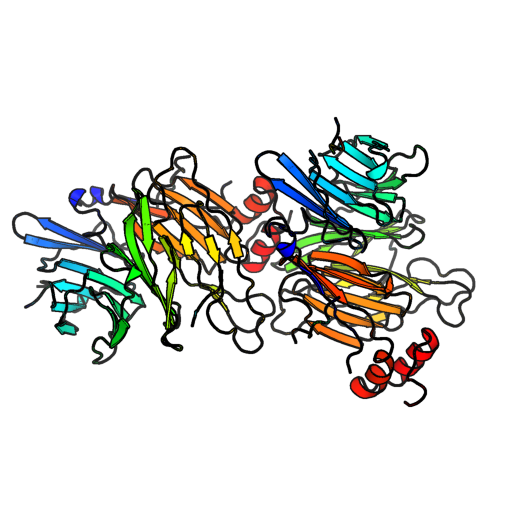 1
ATOM 4078 C C . LEU B 1 150 ? 29.949 10.038 58.981 1.00 18.69 148 LEU B C 1
ATOM 4079 O O . LEU B 1 150 ? 29.701 10.732 57.981 1.00 18.46 148 LEU B O 1
ATOM 4084 N N . ALA B 1 151 ? 31.095 9.407 59.113 1.00 20.12 149 ALA B N 1
ATOM 4085 C CA . ALA B 1 151 ? 32.188 9.679 58.190 1.00 21.23 149 ALA B CA 1
ATOM 4086 C C . ALA B 1 151 ? 31.790 9.148 56.822 1.00 22.67 149 ALA B C 1
ATOM 4087 O O . ALA B 1 151 ? 31.285 8.030 56.709 1.00 23.66 149 ALA B O 1
ATOM 4089 N N . GLY B 1 152 ? 31.990 9.966 55.814 1.00 22.81 150 GLY B N 1
ATOM 4090 C CA . GLY B 1 152 ? 31.635 9.538 54.457 1.00 25.34 150 GLY B CA 1
ATOM 4091 C C . GLY B 1 152 ? 30.139 9.614 54.137 1.00 25.78 150 GLY B C 1
ATOM 4092 O O . GLY B 1 152 ? 29.763 9.274 52.999 1.00 28.35 150 GLY B O 1
ATOM 4093 N N . CYS B 1 153 ? 29.272 10.032 55.079 1.00 22.99 151 CYS B N 1
ATOM 4094 C CA . CYS B 1 153 ? 27.864 10.221 54.791 1.00 22.51 151 CYS B CA 1
ATOM 4095 C C . CYS B 1 153 ? 27.601 11.516 54.037 1.00 21.05 151 CYS B C 1
ATOM 4096 O O . CYS B 1 153 ? 28.400 12.491 54.149 1.00 20.61 151 CYS B O 1
ATOM 4099 N N . GLN B 1 154 ? 26.509 11.536 53.238 1.00 19.25 152 GLN B N 1
ATOM 4100 C CA . GLN B 1 154 ? 26.002 12.755 52.697 1.00 19.55 152 GLN B CA 1
ATOM 4101 C C . GLN B 1 154 ? 25.219 13.392 53.835 1.00 18.44 152 GLN B C 1
ATOM 4102 O O . GLN B 1 154 ? 24.262 12.769 54.314 1.00 18.13 152 GLN B O 1
ATOM 4108 N N . ILE B 1 155 ? 25.628 14.572 54.300 1.00 17.69 153 ILE B N 1
ATOM 4109 C CA . ILE B 1 155 ? 24.832 15.259 55.319 1.00 17.09 153 ILE B CA 1
ATOM 4110 C C . ILE B 1 155 ? 23.549 15.823 54.725 1.00 16.96 153 ILE B C 1
ATOM 4111 O O . ILE B 1 155 ? 23.593 16.609 53.756 1.00 17.11 153 ILE B O 1
ATOM 4116 N N . ILE B 1 156 ? 22.423 15.493 55.342 1.00 15.97 154 ILE B N 1
ATOM 4117 C CA . ILE B 1 156 ? 21.127 15.892 54.840 1.00 17.01 154 ILE B CA 1
ATOM 4118 C C . ILE B 1 156 ? 20.311 16.740 55.755 1.00 16.42 154 ILE B C 1
ATOM 4119 O O . ILE B 1 156 ? 19.316 17.329 55.322 1.00 16.03 154 ILE B O 1
ATOM 4124 N N . ASN B 1 157 ? 20.656 16.825 57.042 1.00 15.99 155 ASN B N 1
ATOM 4125 C CA . ASN B 1 157 ? 19.901 17.714 57.921 1.00 17.20 155 ASN B CA 1
ATOM 4126 C C . ASN B 1 157 ? 20.674 17.963 59.197 1.00 16.27 155 ASN B C 1
ATOM 4127 O O . ASN B 1 157 ? 21.606 17.211 59.559 1.00 15.01 155 ASN B O 1
ATOM 4132 N N . TYR B 1 158 ? 20.262 19.042 59.846 1.00 15.67 156 TYR B N 1
ATOM 4133 C CA . TYR B 1 158 ? 20.767 19.387 61.155 1.00 15.70 156 TYR B CA 1
ATOM 4134 C C . TYR B 1 158 ? 19.636 20.151 61.844 1.00 16.71 156 TYR B C 1
ATOM 4135 O O . TYR B 1 158 ? 19.051 21.095 61.255 1.00 16.77 156 TYR B O 1
ATOM 4144 N N . ARG B 1 159 ? 19.339 19.733 63.072 1.00 18.57 157 ARG B N 1
ATOM 4145 C CA . ARG B 1 159 ? 18.368 20.465 63.857 1.00 19.83 157 ARG B CA 1
ATOM 4146 C C . ARG B 1 159 ? 18.540 20.392 65.304 1.00 17.84 157 ARG B C 1
ATOM 4147 O O . ARG B 1 159 ? 19.376 19.643 65.802 1.00 16.53 157 ARG B O 1
ATOM 4155 N N . THR B 1 160 ? 17.811 21.266 65.986 1.00 17.00 158 THR B N 1
ATOM 4156 C CA . THR B 1 160 ? 17.976 21.389 67.432 1.00 16.20 158 THR B CA 1
ATOM 4157 C C . THR B 1 160 ? 16.653 21.480 68.137 1.00 16.58 158 THR B C 1
ATOM 4158 O O . THR B 1 160 ? 15.613 21.749 67.495 1.00 16.23 158 THR B O 1
ATOM 4162 N N . ASP B 1 161 ? 16.687 21.319 69.454 1.00 16.13 159 ASP B N 1
ATOM 4163 C CA . ASP B 1 161 ? 15.522 21.671 70.241 1.00 17.47 159 ASP B CA 1
ATOM 4164 C C . ASP B 1 161 ? 15.381 23.186 70.363 1.00 18.19 159 ASP B C 1
ATOM 4165 O O . ASP B 1 161 ? 16.282 23.948 70.015 1.00 17.20 159 ASP B O 1
ATOM 4170 N N . ALA B 1 162 ? 14.273 23.623 70.950 1.00 19.15 160 ALA B N 1
ATOM 4171 C CA . ALA B 1 162 ? 13.986 25.030 71.036 1.00 20.51 160 ALA B CA 1
ATOM 4172 C C . ALA B 1 162 ? 15.074 25.782 71.815 1.00 20.34 160 ALA B C 1
ATOM 4173 O O . ALA B 1 162 ? 15.491 26.860 71.407 1.00 21.11 160 ALA B O 1
ATOM 4175 N N . LYS B 1 163 ? 15.588 25.162 72.862 1.00 19.77 161 LYS B N 1
ATOM 4176 C CA . LYS B 1 163 ? 16.584 25.819 73.711 1.00 21.77 161 LYS B CA 1
ATOM 4177 C C . LYS B 1 163 ? 18.042 25.630 73.242 1.00 21.08 161 LYS B C 1
ATOM 4178 O O . LYS B 1 163 ? 18.985 26.133 73.898 1.00 21.01 161 LYS B O 1
ATOM 4184 N N . GLN B 1 164 ? 18.222 24.916 72.140 1.00 18.57 162 GLN B N 1
ATOM 4185 C CA . GLN B 1 164 ? 19.547 24.636 71.568 1.00 19.22 162 GLN B CA 1
ATOM 4186 C C . GLN B 1 164 ? 20.452 23.924 72.568 1.00 18.54 162 GLN B C 1
ATOM 4187 O O . GLN B 1 164 ? 21.628 24.242 72.700 1.00 20.35 162 GLN B O 1
ATOM 4193 N N . LYS B 1 165 ? 19.877 23.006 73.318 1.00 18.32 163 LYS B N 1
ATOM 4194 C CA . LYS B 1 165 ? 20.640 22.151 74.237 1.00 19.12 163 LYS B CA 1
ATOM 4195 C C . LYS B 1 165 ? 20.814 20.719 73.718 1.00 16.92 163 LYS B C 1
ATOM 4196 O O . LYS B 1 165 ? 21.642 19.963 74.222 1.00 16.46 163 LYS B O 1
ATOM 4202 N N . TRP B 1 166 ? 20.010 20.348 72.731 1.00 15.12 164 TRP B N 1
ATOM 4203 C CA . TRP B 1 166 ? 20.052 19.020 72.111 1.00 15.83 164 TRP B CA 1
ATOM 4204 C C . TRP B 1 166 ? 20.171 19.204 70.612 1.00 15.21 164 TRP B C 1
ATOM 4205 O O . TRP B 1 166 ? 19.336 19.882 70.017 1.00 15.27 164 TRP B O 1
ATOM 4216 N N . LEU B 1 167 ? 21.235 18.653 70.015 1.00 14.68 165 LEU B N 1
ATOM 4217 C CA . LEU B 1 167 ? 21.618 18.966 68.632 1.00 14.29 165 LEU B CA 1
ATOM 4218 C C . LEU B 1 167 ? 21.626 17.670 67.886 1.00 14.79 165 LEU B C 1
ATOM 4219 O O . LEU B 1 167 ? 22.030 16.663 68.449 1.00 14.94 165 LEU B O 1
ATOM 4224 N N . LEU B 1 168 ? 21.182 17.660 66.637 1.00 14.28 166 LEU B N 1
ATOM 4225 C CA . LEU B 1 168 ? 21.071 16.420 65.870 1.00 15.31 166 LEU B CA 1
ATOM 4226 C C . LEU B 1 168 ? 21.525 16.603 64.449 1.00 14.71 166 LEU B C 1
ATOM 4227 O O . LEU B 1 168 ? 20.929 17.358 63.681 1.00 14.21 166 LEU B O 1
ATOM 4232 N N . LEU B 1 169 ? 22.553 15.862 64.081 1.00 14.49 167 LEU B N 1
ATOM 4233 C CA . LEU B 1 169 ? 23.138 15.862 62.759 1.00 14.90 167 LEU B CA 1
ATOM 4234 C C . LEU B 1 169 ? 22.777 14.535 62.058 1.00 14.94 167 LEU B C 1
ATOM 4235 O O . LEU B 1 169 ? 22.915 13.480 62.662 1.00 15.15 167 LEU B O 1
ATOM 4240 N N . THR B 1 170 ? 22.297 14.597 60.819 1.00 14.90 168 THR B N 1
ATOM 4241 C CA . THR B 1 170 ? 21.865 13.387 60.091 1.00 16.20 168 THR B CA 1
ATOM 4242 C C . THR B 1 170 ? 22.586 13.285 58.760 1.00 16.31 168 THR B C 1
ATOM 4243 O O . THR B 1 170 ? 22.602 14.255 57.950 1.00 15.98 168 THR B O 1
ATOM 4247 N N . GLY B 1 171 ? 23.178 12.108 58.518 1.00 17.06 169 GLY B N 1
ATOM 4248 C CA . GLY B 1 171 ? 23.743 11.776 57.219 1.00 18.18 169 GLY B CA 1
ATOM 4249 C C . GLY B 1 171 ? 23.230 10.457 56.694 1.00 18.78 169 GLY B C 1
ATOM 4250 O O . GLY B 1 171 ? 22.612 9.689 57.448 1.00 18.37 169 GLY B O 1
ATOM 4251 N N . ILE B 1 172 ? 23.402 10.259 55.394 1.00 18.86 170 ILE B N 1
ATOM 4252 C CA . ILE B 1 172 ? 22.982 8.997 54.749 1.00 19.34 170 ILE B CA 1
ATOM 4253 C C . ILE B 1 172 ? 24.086 8.432 53.898 1.00 18.80 170 ILE B C 1
ATOM 4254 O O . ILE B 1 172 ? 24.922 9.163 53.374 1.00 18.87 170 ILE B O 1
ATOM 4259 N N . SER B 1 173 ? 24.031 7.126 53.679 1.00 20.35 171 SER B N 1
ATOM 4260 C CA . SER B 1 173 ? 24.958 6.464 52.726 1.00 21.01 171 SER B CA 1
ATOM 4261 C C . SER B 1 173 ? 24.294 5.169 52.297 1.00 21.90 171 SER B C 1
ATOM 4262 O O . SER B 1 173 ? 23.317 4.751 52.905 1.00 21.36 171 SER B O 1
ATOM 4265 N N . ALA B 1 174 ? 24.897 4.502 51.330 1.00 23.60 172 ALA B N 1
ATOM 4266 C CA . ALA B 1 174 ? 24.426 3.174 50.900 1.00 24.55 172 ALA B CA 1
ATOM 4267 C C . ALA B 1 174 ? 25.162 2.070 51.645 1.00 26.96 172 ALA B C 1
ATOM 4268 O O . ALA B 1 174 ? 26.387 2.076 51.668 1.00 27.58 172 ALA B O 1
ATOM 4270 N N . GLN B 1 175 ? 24.426 1.143 52.254 1.00 28.28 173 GLN B N 1
ATOM 4271 C CA . GLN B 1 175 ? 25.025 -0.020 52.893 1.00 32.87 173 GLN B CA 1
ATOM 4272 C C . GLN B 1 175 ? 24.122 -1.186 52.590 1.00 32.62 173 GLN B C 1
ATOM 4273 O O . GLN B 1 175 ? 22.923 -1.082 52.806 1.00 30.06 173 GLN B O 1
ATOM 4279 N N . GLN B 1 176 ? 24.703 -2.281 52.097 1.00 36.79 174 GLN B N 1
ATOM 4280 C CA . GLN B 1 176 ? 23.947 -3.468 51.653 1.00 39.47 174 GLN B CA 1
ATOM 4281 C C . GLN B 1 176 ? 22.770 -3.099 50.749 1.00 36.14 174 GLN B C 1
ATOM 4282 O O . GLN B 1 176 ? 21.649 -3.590 50.916 1.00 35.51 174 GLN B O 1
ATOM 4288 N N . ASN B 1 177 ? 23.030 -2.222 49.796 1.00 33.00 175 ASN B N 1
ATOM 4289 C CA . ASN B 1 177 ? 22.026 -1.848 48.834 1.00 33.45 175 ASN B CA 1
ATOM 4290 C C . ASN B 1 177 ? 20.749 -1.217 49.424 1.00 31.46 175 ASN B C 1
ATOM 4291 O O . ASN B 1 177 ? 19.654 -1.336 48.858 1.00 30.39 175 ASN B O 1
ATOM 4296 N N . ARG B 1 178 ? 20.877 -0.502 50.553 1.00 28.42 176 ARG B N 1
ATOM 4297 C CA . ARG B 1 178 ? 19.777 0.353 51.001 1.00 26.61 176 ARG B CA 1
ATOM 4298 C C . ARG B 1 178 ? 20.379 1.650 51.522 1.00 23.82 176 ARG B C 1
ATOM 4299 O O . ARG B 1 178 ? 21.565 1.711 51.795 1.00 22.85 176 ARG B O 1
ATOM 4307 N N . VAL B 1 179 ? 19.537 2.662 51.584 1.00 22.24 177 VAL B N 1
ATOM 4308 C CA . VAL B 1 179 ? 19.956 3.971 52.087 1.00 21.43 177 VAL B CA 1
ATOM 4309 C C . VAL B 1 179 ? 19.829 3.889 53.590 1.00 20.65 177 VAL B C 1
ATOM 4310 O O . VAL B 1 179 ? 18.723 3.746 54.129 1.00 21.41 177 VAL B O 1
ATOM 4314 N N . VAL B 1 180 ? 20.957 3.993 54.270 1.00 21.26 178 VAL B N 1
ATOM 4315 C CA . VAL B 1 180 ? 20.996 3.908 55.706 1.00 20.98 178 VAL B CA 1
ATOM 4316 C C . VAL B 1 180 ? 21.277 5.291 56.284 1.00 20.34 178 VAL B C 1
ATOM 4317 O O . VAL B 1 180 ? 22.149 5.998 55.799 1.00 20.55 178 VAL B O 1
ATOM 4321 N N . GLY B 1 181 ? 20.490 5.665 57.280 1.00 19.57 179 GLY B N 1
ATOM 4322 C CA . GLY B 1 181 ? 20.702 6.943 58.002 1.00 19.72 179 GLY B CA 1
ATOM 4323 C C . GLY B 1 181 ? 21.532 6.768 59.255 1.00 19.06 179 GLY B C 1
ATOM 4324 O O . GLY B 1 181 ? 21.370 5.804 60.008 1.00 19.94 179 GLY B O 1
ATOM 4325 N N . ALA B 1 182 ? 22.431 7.737 59.495 1.00 18.08 180 ALA B N 1
ATOM 4326 C CA . ALA B 1 182 ? 23.292 7.765 60.668 1.00 17.96 180 ALA B CA 1
ATOM 4327 C C . ALA B 1 182 ? 23.084 9.134 61.303 1.00 17.83 180 ALA B C 1
ATOM 4328 O O . ALA B 1 182 ? 23.280 10.142 60.628 1.00 18.13 180 ALA B O 1
ATOM 4330 N N A MET B 1 183 ? 22.706 9.144 62.579 0.50 17.08 181 MET B N 1
ATOM 4331 N N B MET B 1 183 ? 22.617 9.152 62.552 0.50 17.26 181 MET B N 1
ATOM 4332 C CA A MET B 1 183 ? 22.472 10.368 63.305 0.50 16.67 181 MET B CA 1
ATOM 4333 C CA B MET B 1 183 ? 22.395 10.378 63.296 0.50 16.96 181 MET B CA 1
ATOM 4334 C C A MET B 1 183 ? 23.394 10.501 64.470 0.50 16.37 181 MET B C 1
ATOM 4335 C C B MET B 1 183 ? 23.454 10.499 64.374 0.50 16.54 181 MET B C 1
ATOM 4336 O O A MET B 1 183 ? 23.719 9.525 65.171 0.50 16.21 181 MET B O 1
ATOM 4337 O O B MET B 1 183 ? 24.015 9.493 64.848 0.50 16.50 181 MET B O 1
ATOM 4346 N N . GLN B 1 184 ? 23.765 11.748 64.737 1.00 15.85 182 GLN B N 1
ATOM 4347 C CA . GLN B 1 184 ? 24.551 12.038 65.932 1.00 15.81 182 GLN B CA 1
ATOM 4348 C C . GLN B 1 184 ? 23.730 12.972 66.780 1.00 16.01 182 GLN B C 1
ATOM 4349 O O . GLN B 1 184 ? 23.443 14.109 66.348 1.00 15.45 182 GLN B O 1
ATOM 4355 N N . LEU B 1 185 ? 23.358 12.501 67.970 1.00 16.36 183 LEU B N 1
ATOM 4356 C CA . LEU B 1 185 ? 22.640 13.300 68.940 1.00 16.41 183 LEU B CA 1
ATOM 4357 C C . LEU B 1 185 ? 23.642 13.823 69.934 1.00 16.28 183 LEU B C 1
ATOM 4358 O O . LEU B 1 185 ? 24.422 13.051 70.499 1.00 17.25 183 LEU B O 1
ATOM 4363 N N . TYR B 1 186 ? 23.670 15.131 70.131 1.00 15.42 184 TYR B N 1
ATOM 4364 C CA . TYR B 1 186 ? 24.669 15.738 71.027 1.00 15.46 184 TYR B CA 1
ATOM 4365 C C . TYR B 1 186 ? 23.954 16.513 72.119 1.00 16.24 184 TYR B C 1
ATOM 4366 O O . TYR B 1 186 ? 23.066 17.306 71.857 1.00 15.91 184 TYR B O 1
ATOM 4375 N N . SER B 1 187 ? 24.376 16.266 73.353 1.00 15.86 185 SER B N 1
ATOM 4376 C CA . SER B 1 187 ? 23.900 17.025 74.523 1.00 16.73 185 SER B CA 1
ATOM 4377 C C . SER B 1 187 ? 24.871 18.160 74.851 1.00 16.91 185 SER B C 1
ATOM 4378 O O . SER B 1 187 ? 26.026 17.890 75.221 1.00 17.77 185 SER B O 1
ATOM 4381 N N . VAL B 1 188 ? 24.403 19.392 74.709 1.00 16.86 186 VAL B N 1
ATOM 4382 C CA . VAL B 1 188 ? 25.200 20.590 75.064 1.00 17.27 186 VAL B CA 1
ATOM 4383 C C . VAL B 1 188 ? 25.583 20.585 76.555 1.00 18.88 186 VAL B C 1
ATOM 4384 O O . VAL B 1 188 ? 26.715 20.981 76.947 1.00 18.23 186 VAL B O 1
ATOM 4388 N N . ASP B 1 189 ? 24.646 20.172 77.397 1.00 19.18 187 ASP B N 1
ATOM 4389 C CA . ASP B 1 189 ? 24.932 20.220 78.834 1.00 21.17 187 ASP B CA 1
ATOM 4390 C C . ASP B 1 189 ? 25.843 19.098 79.303 1.00 21.15 187 ASP B C 1
ATOM 4391 O O . ASP B 1 189 ? 26.614 19.323 80.228 1.00 21.92 187 ASP B O 1
ATOM 4396 N N A ARG B 1 190 ? 25.754 17.924 78.692 0.50 20.61 188 ARG B N 1
ATOM 4397 N N B ARG B 1 190 ? 25.745 17.920 78.698 0.50 20.80 188 ARG B N 1
ATOM 4398 C CA A ARG B 1 190 ? 26.553 16.774 79.086 0.50 21.15 188 ARG B CA 1
ATOM 4399 C CA B ARG B 1 190 ? 26.543 16.774 79.102 0.50 21.48 188 ARG B CA 1
ATOM 4400 C C A ARG B 1 190 ? 27.858 16.636 78.327 0.50 21.04 188 ARG B C 1
ATOM 4401 C C B ARG B 1 190 ? 27.825 16.585 78.300 0.50 21.16 188 ARG B C 1
ATOM 4402 O O A ARG B 1 190 ? 28.767 15.955 78.806 0.50 20.34 188 ARG B O 1
ATOM 4403 O O B ARG B 1 190 ? 28.694 15.820 78.735 0.50 20.30 188 ARG B O 1
ATOM 4418 N N . LYS B 1 191 ? 27.963 17.281 77.164 1.00 20.10 189 LYS B N 1
ATOM 4419 C CA . LYS B 1 191 ? 29.142 17.138 76.273 1.00 20.72 189 LYS B CA 1
ATOM 4420 C C . LYS B 1 191 ? 29.375 15.722 75.850 1.00 21.30 189 LYS B C 1
ATOM 4421 O O . LYS B 1 191 ? 30.507 15.226 75.889 1.00 22.74 189 LYS B O 1
ATOM 4427 N N . VAL B 1 192 ? 28.287 15.037 75.496 1.00 20.09 190 VAL B N 1
ATOM 4428 C CA . VAL B 1 192 ? 28.272 13.648 75.119 1.00 20.36 190 VAL B CA 1
ATOM 4429 C C . VAL B 1 192 ? 27.479 13.533 73.824 1.00 19.45 190 VAL B C 1
ATOM 4430 O O . VAL B 1 192 ? 26.437 14.197 73.666 1.00 17.94 190 VAL B O 1
ATOM 4434 N N . SER B 1 193 ? 27.960 12.665 72.940 1.00 19.60 191 SER B N 1
ATOM 4435 C CA . SER B 1 193 ? 27.267 12.301 71.700 1.00 18.88 191 SER B CA 1
ATOM 4436 C C . SER B 1 193 ? 26.768 10.885 71.756 1.00 19.89 191 SER B C 1
ATOM 4437 O O . SER B 1 193 ? 27.412 9.998 72.394 1.00 20.33 191 SER B O 1
ATOM 4440 N N . GLN B 1 194 ? 25.686 10.615 71.054 1.00 19.33 192 GLN B N 1
ATOM 4441 C CA . GLN B 1 194 ? 25.180 9.267 70.901 1.00 21.24 192 GLN B CA 1
ATOM 4442 C C . GLN B 1 194 ? 24.886 8.987 69.442 1.00 20.26 192 GLN B C 1
ATOM 4443 O O . GLN B 1 194 ? 24.119 9.726 68.825 1.00 20.07 192 GLN B O 1
ATOM 4449 N N . PRO B 1 195 ? 25.452 7.902 68.883 1.00 20.47 193 PRO B N 1
ATOM 4450 C CA . PRO B 1 195 ? 25.114 7.584 67.487 1.00 20.04 193 PRO B CA 1
ATOM 4451 C C . PRO B 1 195 ? 23.818 6.771 67.451 1.00 21.00 193 PRO B C 1
ATOM 4452 O O . PRO B 1 195 ? 23.635 5.863 68.301 1.00 19.86 193 PRO B O 1
ATOM 4456 N N . ILE B 1 196 ? 22.936 7.086 66.503 1.00 19.97 194 ILE B N 1
ATOM 4457 C CA . ILE B 1 196 ? 21.646 6.487 66.419 1.00 19.90 194 ILE B CA 1
ATOM 4458 C C . ILE B 1 196 ? 21.356 6.249 64.928 1.00 20.31 194 ILE B C 1
ATOM 4459 O O . ILE B 1 196 ? 21.588 7.132 64.114 1.00 19.50 194 ILE B O 1
ATOM 4464 N N . GLU B 1 197 ? 20.871 5.046 64.592 1.00 19.70 195 GLU B N 1
ATOM 4465 C CA . GLU B 1 197 ? 20.412 4.807 63.222 1.00 20.65 195 GLU B CA 1
ATOM 4466 C C . GLU B 1 197 ? 19.051 5.466 63.058 1.00 20.30 195 GLU B C 1
ATOM 4467 O O . GLU B 1 197 ? 18.104 5.136 63.767 1.00 21.52 195 GLU B O 1
ATOM 4473 N N . GLY B 1 198 ? 18.944 6.398 62.125 1.00 19.84 196 GLY B N 1
ATOM 4474 C CA . GLY B 1 198 ? 17.718 7.114 61.884 1.00 18.84 196 GLY B CA 1
ATOM 4475 C C . GLY B 1 198 ? 17.739 7.918 60.602 1.00 18.72 196 GLY B C 1
ATOM 4476 O O . GLY B 1 198 ? 18.794 8.307 60.121 1.00 17.63 196 GLY B O 1
ATOM 4477 N N . HIS B 1 199 ? 16.561 8.101 60.013 1.00 18.61 197 HIS B N 1
ATOM 4478 C CA . HIS B 1 199 ? 16.420 8.758 58.704 1.00 18.66 197 HIS B CA 1
ATOM 4479 C C . HIS B 1 199 ? 15.879 10.193 58.750 1.00 18.11 197 HIS B C 1
ATOM 4480 O O . HIS B 1 199 ? 16.230 11.022 57.906 1.00 18.00 197 HIS B O 1
ATOM 4487 N N . ALA B 1 200 ? 14.939 10.458 59.657 1.00 18.46 198 ALA B N 1
ATOM 4488 C CA . ALA B 1 200 ? 14.343 11.757 59.780 1.00 18.98 198 ALA B CA 1
ATOM 4489 C C . ALA B 1 200 ? 13.939 11.976 61.208 1.00 19.46 198 ALA B C 1
ATOM 4490 O O . ALA B 1 200 ? 13.568 11.038 61.917 1.00 18.81 198 ALA B O 1
ATOM 4492 N N . ALA B 1 201 ? 13.994 13.228 61.635 1.00 18.87 199 ALA B N 1
ATOM 4493 C CA . ALA B 1 201 ? 13.725 13.494 63.061 1.00 19.65 199 ALA B CA 1
ATOM 4494 C C . ALA B 1 201 ? 13.379 14.928 63.312 1.00 19.39 199 ALA B C 1
ATOM 4495 O O . ALA B 1 201 ? 13.571 15.822 62.450 1.00 18.34 199 ALA B O 1
ATOM 4497 N N . SER B 1 202 ? 12.810 15.145 64.494 1.00 18.47 200 SER B N 1
ATOM 4498 C CA . SER B 1 202 ? 12.541 16.499 64.981 1.00 18.56 200 SER B CA 1
ATOM 4499 C C . SER B 1 202 ? 12.474 16.490 66.500 1.00 19.26 200 SER B C 1
ATOM 4500 O O . SER B 1 202 ? 12.191 15.463 67.112 1.00 19.07 200 SER B O 1
ATOM 4503 N N . PHE B 1 203 ? 12.738 17.647 67.091 1.00 18.54 201 PHE B N 1
ATOM 4504 C CA . PHE B 1 203 ? 12.463 17.851 68.496 1.00 18.59 201 PHE B CA 1
ATOM 4505 C C . PHE B 1 203 ? 11.108 18.513 68.634 1.00 19.52 201 PHE B C 1
ATOM 4506 O O . PHE B 1 203 ? 10.583 19.061 67.684 1.00 19.63 201 PHE B O 1
ATOM 4514 N N . ALA B 1 204 ? 10.536 18.452 69.840 1.00 19.61 202 ALA B N 1
ATOM 4515 C CA . ALA B 1 204 ? 9.288 19.159 70.124 1.00 20.44 202 ALA B CA 1
ATOM 4516 C C . ALA B 1 204 ? 9.148 19.437 71.605 1.00 20.09 202 ALA B C 1
ATOM 4517 O O . ALA B 1 204 ? 9.714 18.713 72.406 1.00 20.95 202 ALA B O 1
ATOM 4519 N N . GLN B 1 205 ? 8.424 20.500 71.932 1.00 20.48 203 GLN B N 1
ATOM 4520 C CA . GLN B 1 205 ? 8.058 20.819 73.296 1.00 20.64 203 GLN B CA 1
ATOM 4521 C C . GLN B 1 205 ? 6.630 20.302 73.493 1.00 21.88 203 GLN B C 1
ATOM 4522 O O . GLN B 1 205 ? 5.772 20.532 72.635 1.00 21.69 203 GLN B O 1
ATOM 4528 N N . PHE B 1 206 ? 6.404 19.567 74.571 1.00 21.19 204 PHE B N 1
ATOM 4529 C CA . PHE B 1 206 ? 5.084 18.994 74.846 1.00 21.81 204 PHE B CA 1
ATOM 4530 C C . PHE B 1 206 ? 4.838 19.043 76.346 1.00 22.35 204 PHE B C 1
ATOM 4531 O O . PHE B 1 206 ? 5.650 18.527 77.110 1.00 21.90 204 PHE B O 1
ATOM 4539 N N . LYS B 1 207 ? 3.746 19.680 76.769 1.00 23.46 205 LYS B N 1
ATOM 4540 C CA . LYS B 1 207 ? 3.437 19.722 78.195 1.00 25.39 205 LYS B CA 1
ATOM 4541 C C . LYS B 1 207 ? 2.408 18.638 78.523 1.00 26.00 205 LYS B C 1
ATOM 4542 O O . LYS B 1 207 ? 1.262 18.720 78.116 1.00 26.05 205 LYS B O 1
ATOM 4548 N N . MET B 1 208 ? 2.831 17.633 79.265 1.00 26.12 206 MET B N 1
ATOM 4549 C CA . MET B 1 208 ? 1.933 16.600 79.755 1.00 27.75 206 MET B CA 1
ATOM 4550 C C . MET B 1 208 ? 0.914 17.158 80.741 1.00 27.94 206 MET B C 1
ATOM 4551 O O . MET B 1 208 ? 1.226 18.029 81.562 1.00 25.87 206 MET B O 1
ATOM 4556 N N . GLU B 1 209 ? -0.319 16.627 80.708 1.00 29.19 207 GLU B N 1
ATOM 4557 C CA . GLU B 1 209 ? -1.296 17.059 81.700 1.00 30.40 207 GLU B CA 1
ATOM 4558 C C . GLU B 1 209 ? -0.755 16.644 83.055 1.00 29.62 207 GLU B C 1
ATOM 4559 O O . GLU B 1 209 ? -0.151 15.576 83.210 1.00 29.58 207 GLU B O 1
ATOM 4565 N N . GLY B 1 210 ? -0.909 17.537 84.006 1.00 31.00 208 GLY B N 1
ATOM 4566 C CA . GLY B 1 210 ? -0.404 17.343 85.359 1.00 32.05 208 GLY B CA 1
ATOM 4567 C C . GLY B 1 210 ? 1.035 17.762 85.546 1.00 31.84 208 GLY B C 1
ATOM 4568 O O . GLY B 1 210 ? 1.504 17.824 86.684 1.00 34.16 208 GLY B O 1
ATOM 4569 N N . ASN B 1 211 ? 1.748 18.084 84.469 1.00 29.53 209 ASN B N 1
ATOM 4570 C CA . ASN B 1 211 ? 3.089 18.660 84.600 1.00 30.09 209 ASN B CA 1
ATOM 4571 C C . ASN B 1 211 ? 3.108 20.178 84.618 1.00 30.41 209 ASN B C 1
ATOM 4572 O O . ASN B 1 211 ? 2.393 20.858 83.866 1.00 30.90 209 ASN B O 1
ATOM 4577 N N . ALA B 1 212 ? 3.959 20.729 85.473 1.00 30.93 210 ALA B N 1
ATOM 4578 C CA . ALA B 1 212 ? 4.112 22.186 85.515 1.00 32.55 210 ALA B CA 1
ATOM 4579 C C . ALA B 1 212 ? 4.885 22.737 84.289 1.00 31.88 210 ALA B C 1
ATOM 4580 O O . ALA B 1 212 ? 4.642 23.853 83.816 1.00 32.49 210 ALA B O 1
ATOM 4582 N N . GLU B 1 213 ? 5.801 21.938 83.767 1.00 30.77 211 GLU B N 1
ATOM 4583 C CA . GLU B 1 213 ? 6.704 22.418 82.721 1.00 31.38 211 GLU B CA 1
ATOM 4584 C C . GLU B 1 213 ? 6.598 21.532 81.498 1.00 28.42 211 GLU B C 1
ATOM 4585 O O . GLU B 1 213 ? 6.294 20.361 81.601 1.00 26.20 211 GLU B O 1
ATOM 4591 N N . GLU B 1 214 ? 6.957 22.097 80.358 1.00 28.09 212 GLU B N 1
ATOM 4592 C CA . GLU B 1 214 ? 7.072 21.335 79.111 1.00 27.49 212 GLU B CA 1
ATOM 4593 C C . GLU B 1 214 ? 8.178 20.293 79.169 1.00 26.71 212 GLU B C 1
ATOM 4594 O O . GLU B 1 214 ? 9.234 20.525 79.751 1.00 28.98 212 GLU B O 1
ATOM 4600 N N . SER B 1 215 ? 7.926 19.149 78.561 1.00 24.51 213 SER B N 1
ATOM 4601 C CA . SER B 1 215 ? 8.938 18.155 78.261 1.00 24.32 213 SER B CA 1
ATOM 4602 C C . SER B 1 215 ? 9.592 18.492 76.901 1.00 23.96 213 SER B C 1
ATOM 4603 O O . SER B 1 215 ? 8.911 18.977 75.992 1.00 23.08 213 SER B O 1
ATOM 4606 N N . THR B 1 216 ? 10.877 18.195 76.746 1.00 23.48 214 THR B N 1
ATOM 4607 C CA . THR B 1 216 ? 11.528 18.239 75.417 1.00 21.70 214 THR B CA 1
ATOM 4608 C C . THR B 1 216 ? 11.547 16.809 74.878 1.00 21.49 214 THR B C 1
ATOM 4609 O O . THR B 1 216 ? 12.128 15.908 75.480 1.00 20.74 214 THR B O 1
ATOM 4613 N N . LEU B 1 217 ? 10.873 16.608 73.760 1.00 20.65 215 LEU B N 1
ATOM 4614 C CA . LEU B 1 217 ? 10.772 15.316 73.143 1.00 19.65 215 LEU B CA 1
ATOM 4615 C C . LEU B 1 217 ? 11.655 15.240 71.897 1.00 19.54 215 LEU B C 1
ATOM 4616 O O . LEU B 1 217 ? 11.802 16.230 71.160 1.00 19.38 215 LEU B O 1
ATOM 4621 N N . PHE B 1 218 ? 12.208 14.067 71.671 1.00 19.13 216 PHE B N 1
ATOM 4622 C CA . PHE B 1 218 ? 12.979 13.752 70.478 1.00 19.57 216 PHE B CA 1
ATOM 4623 C C . PHE B 1 218 ? 12.176 12.697 69.726 1.00 19.66 216 PHE B C 1
ATOM 4624 O O . PHE B 1 218 ? 11.879 11.646 70.312 1.00 20.55 216 PHE B O 1
ATOM 4632 N N A CYS B 1 219 ? 11.819 12.983 68.479 0.80 18.53 217 CYS B N 1
ATOM 4633 N N B CYS B 1 219 ? 11.863 12.966 68.465 0.20 19.70 217 CYS B N 1
ATOM 4634 C CA A CYS B 1 219 ? 11.061 12.038 67.639 0.80 19.47 217 CYS B CA 1
ATOM 4635 C CA B CYS B 1 219 ? 11.095 12.047 67.642 0.20 20.16 217 CYS B CA 1
ATOM 4636 C C A CYS B 1 219 ? 11.879 11.703 66.400 0.80 19.34 217 CYS B C 1
ATOM 4637 C C B CYS B 1 219 ? 11.904 11.713 66.413 0.20 19.86 217 CYS B C 1
ATOM 4638 O O A CYS B 1 219 ? 12.310 12.606 65.684 0.80 20.44 217 CYS B O 1
ATOM 4639 O O B CYS B 1 219 ? 12.360 12.623 65.724 0.20 19.98 217 CYS B O 1
ATOM 4644 N N . PHE B 1 220 ? 12.110 10.423 66.150 1.00 19.49 218 PHE B N 1
ATOM 4645 C CA . PHE B 1 220 ? 12.813 10.015 64.956 1.00 20.52 218 PHE B CA 1
ATOM 4646 C C . PHE B 1 220 ? 12.150 8.808 64.315 1.00 19.74 218 PHE B C 1
ATOM 4647 O O . PHE B 1 220 ? 11.572 7.961 65.006 1.00 19.87 218 PHE B O 1
ATOM 4655 N N . ALA B 1 221 ? 12.279 8.765 63.010 1.00 19.28 219 ALA B N 1
ATOM 4656 C CA . ALA B 1 221 ? 11.745 7.654 62.202 1.00 19.74 219 ALA B CA 1
ATOM 4657 C C . ALA B 1 221 ? 12.925 7.025 61.456 1.00 20.84 219 ALA B C 1
ATOM 4658 O O . ALA B 1 221 ? 13.849 7.722 61.000 1.00 19.19 219 ALA B O 1
ATOM 4660 N N . VAL B 1 222 ? 12.912 5.705 61.342 1.00 20.59 220 VAL B N 1
ATOM 4661 C CA . VAL B 1 222 ? 13.988 4.972 60.725 1.00 22.20 220 VAL B CA 1
ATOM 4662 C C . VAL B 1 222 ? 13.381 3.734 60.002 1.00 23.10 220 VAL B C 1
ATOM 4663 O O . VAL B 1 222 ? 12.453 3.122 60.526 1.00 24.91 220 VAL B O 1
ATOM 4667 N N . ARG B 1 223 ? 13.898 3.412 58.830 1.00 23.30 221 ARG B N 1
ATOM 4668 C CA . ARG B 1 223 ? 13.637 2.105 58.209 1.00 24.08 221 ARG B CA 1
ATOM 4669 C C . ARG B 1 223 ? 14.921 1.329 58.428 1.00 27.58 221 ARG B C 1
ATOM 4670 O O . ARG B 1 223 ? 15.960 1.610 57.831 1.00 26.32 221 ARG B O 1
ATOM 4678 N N . GLY B 1 224 ? 14.870 0.431 59.397 1.00 30.82 222 GLY B N 1
ATOM 4679 C CA . GLY B 1 224 ? 16.012 -0.364 59.760 1.00 36.47 222 GLY B CA 1
ATOM 4680 C C . GLY B 1 224 ? 15.948 -1.672 58.999 1.00 41.11 222 GLY B C 1
ATOM 4681 O O . GLY B 1 224 ? 15.077 -1.892 58.145 1.00 42.90 222 GLY B O 1
ATOM 4682 N N . GLN B 1 225 ? 16.896 -2.549 59.291 1.00 50.72 223 GLN B N 1
ATOM 4683 C CA . GLN B 1 225 ? 16.859 -3.889 58.714 1.00 57.03 223 GLN B CA 1
ATOM 4684 C C . GLN B 1 225 ? 15.515 -4.556 59.178 1.00 59.03 223 GLN B C 1
ATOM 4685 O O . GLN B 1 225 ? 14.811 -5.177 58.360 1.00 59.08 223 GLN B O 1
ATOM 4691 N N . ALA B 1 226 ? 15.130 -4.302 60.445 1.00 59.08 224 ALA B N 1
ATOM 4692 C CA . ALA B 1 226 ? 13.829 -4.724 61.042 1.00 58.24 224 ALA B CA 1
ATOM 4693 C C . ALA B 1 226 ? 12.531 -3.953 60.628 1.00 54.43 224 ALA B C 1
ATOM 4694 O O . ALA B 1 226 ? 11.488 -4.131 61.266 1.00 56.72 224 ALA B O 1
ATOM 4696 N N . GLY B 1 227 ? 12.585 -3.107 59.598 1.00 45.75 225 GLY B N 1
ATOM 4697 C CA . GLY B 1 227 ? 11.398 -2.397 59.094 1.00 40.28 225 GLY B CA 1
ATOM 4698 C C . GLY B 1 227 ? 11.295 -0.979 59.624 1.00 34.54 225 GLY B C 1
ATOM 4699 O O . GLY B 1 227 ? 12.205 -0.478 60.338 1.00 32.53 225 GLY B O 1
ATOM 4700 N N . GLY B 1 228 ? 10.177 -0.329 59.336 1.00 29.62 226 GLY B N 1
ATOM 4701 C CA . GLY B 1 228 ? 9.987 1.060 59.800 1.00 28.29 226 GLY B CA 1
ATOM 4702 C C . GLY B 1 228 ? 9.563 1.189 61.247 1.00 26.05 226 GLY B C 1
ATOM 4703 O O . GLY B 1 228 ? 8.696 0.432 61.719 1.00 24.98 226 GLY B O 1
ATOM 4704 N N A LYS B 1 229 ? 10.138 2.163 61.950 0.50 24.94 227 LYS B N 1
ATOM 4705 N N B LYS B 1 229 ? 10.157 2.146 61.961 0.50 25.25 227 LYS B N 1
ATOM 4706 C CA A LYS B 1 229 ? 9.778 2.456 63.320 0.50 24.82 227 LYS B CA 1
ATOM 4707 C CA B LYS B 1 229 ? 9.788 2.445 63.330 0.50 25.29 227 LYS B CA 1
ATOM 4708 C C A LYS B 1 229 ? 9.853 3.938 63.560 0.50 23.60 227 LYS B C 1
ATOM 4709 C C B LYS B 1 229 ? 9.853 3.934 63.560 0.50 23.87 227 LYS B C 1
ATOM 4710 O O A LYS B 1 229 ? 10.692 4.624 62.967 0.50 22.32 227 LYS B O 1
ATOM 4711 O O B LYS B 1 229 ? 10.687 4.621 62.961 0.50 22.54 227 LYS B O 1
ATOM 4722 N N . LEU B 1 230 ? 8.954 4.420 64.409 1.00 22.86 228 LEU B N 1
ATOM 4723 C CA . LEU B 1 230 ? 8.930 5.811 64.867 1.00 22.11 228 LEU B CA 1
ATOM 4724 C C . LEU B 1 230 ? 9.039 5.794 66.356 1.00 22.28 228 LEU B C 1
ATOM 4725 O O . LEU B 1 230 ? 8.308 5.070 67.022 1.00 21.75 228 LEU B O 1
ATOM 4730 N N . HIS B 1 231 ? 9.957 6.597 66.901 1.00 21.26 229 HIS B N 1
ATOM 4731 C CA . HIS B 1 231 ? 10.203 6.634 68.343 1.00 21.80 229 HIS B CA 1
ATOM 4732 C C . HIS B 1 231 ? 9.985 8.037 68.845 1.00 21.11 229 HIS B C 1
ATOM 4733 O O . HIS B 1 231 ? 10.395 9.006 68.168 1.00 20.39 229 HIS B O 1
ATOM 4740 N N . ILE B 1 232 ? 9.351 8.179 70.013 1.00 20.60 230 ILE B N 1
ATOM 4741 C CA . ILE B 1 232 ? 9.136 9.456 70.644 1.00 20.38 230 ILE B CA 1
ATOM 4742 C C . ILE B 1 232 ? 9.656 9.306 72.062 1.00 21.34 230 ILE B C 1
ATOM 4743 O O . ILE B 1 232 ? 9.129 8.523 72.831 1.00 21.29 230 ILE B O 1
ATOM 4748 N N A ILE B 1 233 ? 10.656 10.095 72.424 0.75 22.21 231 ILE B N 1
ATOM 4749 N N B ILE B 1 233 ? 10.708 10.051 72.397 0.25 21.04 231 ILE B N 1
ATOM 4750 C CA A ILE B 1 233 ? 11.343 9.898 73.686 0.75 23.69 231 ILE B CA 1
ATOM 4751 C CA B ILE B 1 233 ? 11.455 9.860 73.642 0.25 21.38 231 ILE B CA 1
ATOM 4752 C C A ILE B 1 233 ? 11.768 11.222 74.281 0.75 23.93 231 ILE B C 1
ATOM 4753 C C B ILE B 1 233 ? 11.754 11.219 74.269 0.25 22.04 231 ILE B C 1
ATOM 4754 O O A ILE B 1 233 ? 12.197 12.155 73.577 0.75 22.79 231 ILE B O 1
ATOM 4755 O O B ILE B 1 233 ? 12.082 12.170 73.552 0.25 21.61 231 ILE B O 1
ATOM 4764 N N . GLU B 1 234 ? 11.633 11.331 75.596 1.00 22.47 232 GLU B N 1
ATOM 4765 C CA . GLU B 1 234 ? 12.049 12.556 76.282 1.00 23.06 232 GLU B CA 1
ATOM 4766 C C . GLU B 1 234 ? 13.574 12.577 76.354 1.00 23.35 232 GLU B C 1
ATOM 4767 O O . GLU B 1 234 ? 14.186 11.559 76.680 1.00 24.85 232 GLU B O 1
ATOM 4773 N N . VAL B 1 235 ? 14.158 13.732 76.086 1.00 23.45 233 VAL B N 1
ATOM 4774 C CA . VAL B 1 235 ? 15.605 13.905 76.260 1.00 26.12 233 VAL B CA 1
ATOM 4775 C C . VAL B 1 235 ? 15.819 14.743 77.496 1.00 28.69 233 VAL B C 1
ATOM 4776 O O . VAL B 1 235 ? 15.169 15.773 77.682 1.00 30.87 233 VAL B O 1
ATOM 4780 N N . GLY B 1 236 ? 16.798 14.359 78.296 1.00 32.24 234 GLY B N 1
ATOM 4781 C CA . GLY B 1 236 ? 17.158 15.182 79.440 1.00 33.48 234 GLY B CA 1
ATOM 4782 C C . GLY B 1 236 ? 16.394 14.704 80.647 1.00 35.97 234 GLY B C 1
ATOM 4783 O O . GLY B 1 236 ? 15.472 13.899 80.544 1.00 35.38 234 GLY B O 1
ATOM 4784 N N . THR B 1 237 ? 16.798 15.208 81.806 1.00 36.84 235 THR B N 1
ATOM 4785 C CA . THR B 1 237 ? 16.096 14.939 83.042 1.00 37.07 235 THR B CA 1
ATOM 4786 C C . THR B 1 237 ? 14.824 15.760 83.063 1.00 35.38 235 THR B C 1
ATOM 4787 O O . THR B 1 237 ? 14.848 16.928 82.736 1.00 34.10 235 THR B O 1
ATOM 4791 N N . PRO B 1 238 ? 13.704 15.161 83.463 1.00 33.95 236 PRO B N 1
ATOM 4792 C CA . PRO B 1 238 ? 12.506 15.975 83.534 1.00 34.18 236 PRO B CA 1
ATOM 4793 C C . PRO B 1 238 ? 12.686 17.215 84.393 1.00 35.76 236 PRO B C 1
ATOM 4794 O O . PRO B 1 238 ? 13.303 17.120 85.453 1.00 37.98 236 PRO B O 1
ATOM 4798 N N . PRO B 1 239 ? 12.151 18.365 83.972 1.00 36.33 237 PRO B N 1
ATOM 4799 C CA . PRO B 1 239 ? 12.160 19.501 84.889 1.00 37.58 237 PRO B CA 1
ATOM 4800 C C . PRO B 1 239 ? 11.676 19.103 86.295 1.00 39.64 237 PRO B C 1
ATOM 4801 O O . PRO B 1 239 ? 10.958 18.104 86.455 1.00 39.87 237 PRO B O 1
ATOM 4805 N N . THR B 1 240 ? 12.083 19.840 87.321 1.00 40.71 238 THR B N 1
ATOM 4806 C CA . THR B 1 240 ? 11.703 19.441 88.688 1.00 41.87 238 THR B CA 1
ATOM 4807 C C . THR B 1 240 ? 10.179 19.553 88.858 1.00 40.33 238 THR B C 1
ATOM 4808 O O . THR B 1 240 ? 9.551 20.507 88.390 1.00 39.24 238 THR B O 1
ATOM 4812 N N . GLY B 1 241 ? 9.590 18.546 89.481 1.00 41.14 239 GLY B N 1
ATOM 4813 C CA . GLY B 1 241 ? 8.150 18.480 89.634 1.00 41.41 239 GLY B CA 1
ATOM 4814 C C . GLY B 1 241 ? 7.434 17.790 88.484 1.00 40.25 239 GLY B C 1
ATOM 4815 O O . GLY B 1 241 ? 6.249 17.530 88.592 1.00 44.27 239 GLY B O 1
ATOM 4816 N N . ASN B 1 242 ? 8.132 17.474 87.388 1.00 35.87 240 ASN B N 1
ATOM 4817 C CA . ASN B 1 242 ? 7.471 16.806 86.256 1.00 32.27 240 ASN B CA 1
ATOM 4818 C C . ASN B 1 242 ? 7.478 15.322 86.397 1.00 30.81 240 ASN B C 1
ATOM 4819 O O . ASN B 1 242 ? 8.457 14.773 86.842 1.00 32.40 240 ASN B O 1
ATOM 4824 N N . GLN B 1 243 ? 6.448 14.653 85.908 1.00 30.82 241 GLN B N 1
ATOM 4825 C CA . GLN B 1 243 ? 6.554 13.222 85.601 1.00 31.14 241 GLN B CA 1
ATOM 4826 C C . GLN B 1 243 ? 7.327 13.049 84.272 1.00 31.39 241 GLN B C 1
ATOM 4827 O O . GLN B 1 243 ? 7.276 13.932 83.404 1.00 28.72 241 GLN B O 1
ATOM 4833 N N . PRO B 1 244 ? 8.075 11.950 84.142 1.00 31.60 242 PRO B N 1
ATOM 4834 C CA . PRO B 1 244 ? 8.743 11.720 82.849 1.00 30.96 242 PRO B CA 1
ATOM 4835 C C . PRO B 1 244 ? 7.720 11.333 81.775 1.00 29.39 242 PRO B C 1
ATOM 4836 O O . PRO B 1 244 ? 6.687 10.729 82.078 1.00 28.35 242 PRO B O 1
ATOM 4840 N N . PHE B 1 245 ? 8.023 11.693 80.545 1.00 27.18 243 PHE B N 1
ATOM 4841 C CA . PHE B 1 245 ? 7.222 11.279 79.392 1.00 25.87 243 PHE B CA 1
ATOM 4842 C C . PHE B 1 245 ? 7.515 9.832 79.101 1.00 27.10 243 PHE B C 1
ATOM 4843 O O . PHE B 1 245 ? 8.657 9.474 78.911 1.00 27.20 243 PHE B O 1
ATOM 4851 N N . PRO B 1 246 ? 6.492 8.964 79.064 1.00 27.44 244 PRO B N 1
ATOM 4852 C CA . PRO B 1 246 ? 6.765 7.571 78.732 1.00 28.26 244 PRO B CA 1
ATOM 4853 C C . PRO B 1 246 ? 7.100 7.392 77.246 1.00 26.91 244 PRO B C 1
ATOM 4854 O O . PRO B 1 246 ? 6.299 7.830 76.396 1.00 26.73 244 PRO B O 1
ATOM 4858 N N . LYS B 1 247 ? 8.238 6.777 76.930 1.00 25.64 245 LYS B N 1
ATOM 4859 C CA . LYS B 1 247 ? 8.661 6.648 75.528 1.00 26.98 245 LYS B CA 1
ATOM 4860 C C . LYS B 1 247 ? 7.675 5.830 74.727 1.00 26.03 245 LYS B C 1
ATOM 4861 O O . LYS B 1 247 ? 7.038 4.909 75.255 1.00 24.53 245 LYS B O 1
ATOM 4867 N N . LYS B 1 248 ? 7.488 6.205 73.476 1.00 23.57 246 LYS B N 1
ATOM 4868 C CA . LYS B 1 248 ? 6.578 5.512 72.601 1.00 24.46 246 LYS B CA 1
ATOM 4869 C C . LYS B 1 248 ? 7.366 5.010 71.435 1.00 25.02 246 LYS B C 1
ATOM 4870 O O . LYS B 1 248 ? 8.359 5.644 71.005 1.00 23.68 246 LYS B O 1
ATOM 4876 N N . ALA B 1 249 ? 6.892 3.908 70.869 1.00 26.78 247 ALA B N 1
ATOM 4877 C CA . ALA B 1 249 ? 7.484 3.332 69.657 1.00 27.75 247 ALA B CA 1
ATOM 4878 C C . ALA B 1 249 ? 6.395 2.701 68.873 1.00 29.19 247 ALA B C 1
ATOM 4879 O O . ALA B 1 249 ? 5.614 1.913 69.448 1.00 31.22 247 ALA B O 1
ATOM 4881 N N . VAL B 1 250 ? 6.295 3.040 67.585 1.00 26.54 248 VAL B N 1
ATOM 4882 C CA . VAL B 1 250 ? 5.249 2.501 66.707 1.00 25.74 248 VAL B CA 1
ATOM 4883 C C . VAL B 1 250 ? 5.804 2.126 65.367 1.00 25.89 248 VAL B C 1
ATOM 4884 O O . VAL B 1 250 ? 6.884 2.587 64.966 1.00 24.19 248 VAL B O 1
ATOM 4888 N N . ASP B 1 251 ? 5.079 1.285 64.640 1.00 24.86 249 ASP B N 1
ATOM 4889 C CA . ASP B 1 251 ? 5.534 0.920 63.307 1.00 26.58 249 ASP B CA 1
ATOM 4890 C C . ASP B 1 251 ? 5.360 2.071 62.330 1.00 24.98 249 ASP B C 1
ATOM 4891 O O . ASP B 1 251 ? 4.426 2.875 62.452 1.00 26.61 249 ASP B O 1
ATOM 4896 N N . VAL B 1 252 ? 6.254 2.124 61.357 1.00 23.99 250 VAL B N 1
ATOM 4897 C CA . VAL B 1 252 ? 6.084 2.969 60.181 1.00 23.53 250 VAL B CA 1
ATOM 4898 C C . VAL B 1 252 ? 5.905 2.030 59.009 1.00 24.74 250 VAL B C 1
ATOM 4899 O O . VAL B 1 252 ? 6.841 1.307 58.620 1.00 25.04 250 VAL B O 1
ATOM 4903 N N . PHE B 1 253 ? 4.721 2.111 58.403 1.00 24.45 251 PHE B N 1
ATOM 4904 C CA . PHE B 1 253 ? 4.313 1.227 57.327 1.00 25.29 251 PHE B CA 1
ATOM 4905 C C . PHE B 1 253 ? 4.874 1.625 55.982 1.00 24.86 251 PHE B C 1
ATOM 4906 O O . PHE B 1 253 ? 4.822 2.808 55.609 1.00 24.00 251 PHE B O 1
ATOM 4914 N N . PHE B 1 254 ? 5.358 0.623 55.239 1.00 24.88 252 PHE B N 1
ATOM 4915 C CA . PHE B 1 254 ? 5.671 0.787 53.832 1.00 24.39 252 PHE B CA 1
ATOM 4916 C C . PHE B 1 254 ? 4.977 -0.331 53.033 1.00 25.15 252 PHE B C 1
ATOM 4917 O O . PHE B 1 254 ? 5.156 -1.484 53.386 1.00 25.74 252 PHE B O 1
ATOM 4925 N N . PRO B 1 255 ? 4.259 0.040 51.971 1.00 26.11 253 PRO B N 1
ATOM 4926 C CA . PRO B 1 255 ? 3.593 -1.007 51.168 1.00 27.91 253 PRO B CA 1
ATOM 4927 C C . PRO B 1 255 ? 4.597 -1.857 50.389 1.00 30.40 253 PRO B C 1
ATOM 4928 O O . PRO B 1 255 ? 5.761 -1.461 50.203 1.00 28.29 253 PRO B O 1
ATOM 4932 N N . PRO B 1 256 ? 4.136 -3.027 49.846 1.00 32.84 254 PRO B N 1
ATOM 4933 C CA . PRO B 1 256 ? 5.050 -3.930 49.116 1.00 33.58 254 PRO B CA 1
ATOM 4934 C C . PRO B 1 256 ? 5.753 -3.344 47.912 1.00 32.87 254 PRO B C 1
ATOM 4935 O O . PRO B 1 256 ? 6.887 -3.705 47.633 1.00 35.15 254 PRO B O 1
ATOM 4939 N N . GLU B 1 257 ? 5.112 -2.418 47.236 1.00 33.17 255 GLU B N 1
ATOM 4940 C CA . GLU B 1 257 ? 5.697 -1.759 46.089 1.00 35.13 255 GLU B CA 1
ATOM 4941 C C . GLU B 1 257 ? 6.676 -0.618 46.467 1.00 34.48 255 GLU B C 1
ATOM 4942 O O . GLU B 1 257 ? 7.225 0.034 45.585 1.00 33.57 255 GLU B O 1
ATOM 4948 N N . ALA B 1 258 ? 6.864 -0.382 47.761 1.00 31.76 256 ALA B N 1
ATOM 4949 C CA . ALA B 1 258 ? 7.724 0.711 48.251 1.00 30.16 256 ALA B CA 1
ATOM 4950 C C . ALA B 1 258 ? 8.858 0.098 49.034 1.00 30.75 256 ALA B C 1
ATOM 4951 O O . ALA B 1 258 ? 9.265 0.586 50.108 1.00 27.87 256 ALA B O 1
ATOM 4953 N N . GLN B 1 259 ? 9.405 -0.990 48.508 1.00 30.74 257 GLN B N 1
ATOM 4954 C CA . GLN B 1 259 ? 10.412 -1.742 49.259 1.00 33.12 257 GLN B CA 1
ATOM 4955 C C . GLN B 1 259 ? 11.714 -0.944 49.468 1.00 30.79 257 GLN B C 1
ATOM 4956 O O . GLN B 1 259 ? 12.474 -1.238 50.390 1.00 31.22 257 GLN B O 1
ATOM 4962 N N . ASN B 1 260 ? 11.953 0.070 48.632 1.00 29.46 258 ASN B N 1
ATOM 4963 C CA . ASN B 1 260 ? 13.165 0.877 48.709 1.00 30.24 258 ASN B CA 1
ATOM 4964 C C . ASN B 1 260 ? 12.880 2.284 49.239 1.00 28.09 258 ASN B C 1
ATOM 4965 O O . ASN B 1 260 ? 13.741 3.141 49.174 1.00 28.92 258 ASN B O 1
ATOM 4970 N N . ASP B 1 261 ? 11.683 2.506 49.769 1.00 25.15 259 ASP B N 1
ATOM 4971 C CA . ASP B 1 261 ? 11.332 3.827 50.333 1.00 23.70 259 ASP B CA 1
ATOM 4972 C C . ASP B 1 261 ? 11.881 3.928 51.763 1.00 22.53 259 ASP B C 1
ATOM 4973 O O . ASP B 1 261 ? 12.196 2.951 52.402 1.00 21.91 259 ASP B O 1
ATOM 4978 N N . PHE B 1 262 ? 11.985 5.162 52.247 1.00 21.97 260 PHE B N 1
ATOM 4979 C CA . PHE B 1 262 ? 12.442 5.422 53.607 1.00 20.72 260 PHE B CA 1
ATOM 4980 C C . PHE B 1 262 ? 12.001 6.838 53.998 1.00 19.79 260 PHE B C 1
ATOM 4981 O O . PHE B 1 262 ? 11.662 7.641 53.137 1.00 19.84 260 PHE B O 1
ATOM 4989 N N . PRO B 1 263 ? 12.041 7.178 55.302 1.00 18.68 261 PRO B N 1
ATOM 4990 C CA . PRO B 1 263 ? 11.625 8.529 55.694 1.00 19.12 261 PRO B CA 1
ATOM 4991 C C . PRO B 1 263 ? 12.642 9.581 55.260 1.00 18.99 261 PRO B C 1
ATOM 4992 O O . PRO B 1 263 ? 13.854 9.290 55.269 1.00 18.90 261 PRO B O 1
ATOM 4996 N N . VAL B 1 264 ? 12.158 10.738 54.836 1.00 19.24 262 VAL B N 1
ATOM 4997 C CA . VAL B 1 264 ? 13.068 11.850 54.426 1.00 20.69 262 VAL B CA 1
ATOM 4998 C C . VAL B 1 264 ? 12.798 13.142 55.147 1.00 20.59 262 VAL B C 1
ATOM 4999 O O . VAL B 1 264 ? 13.706 13.971 55.211 1.00 21.35 262 VAL B O 1
ATOM 5003 N N . ALA B 1 265 ? 11.601 13.358 55.698 1.00 18.71 263 ALA B N 1
ATOM 5004 C CA . ALA B 1 265 ? 11.304 14.630 56.321 1.00 19.10 263 ALA B CA 1
ATOM 5005 C C . ALA B 1 265 ? 10.303 14.491 57.445 1.00 19.34 263 ALA B C 1
ATOM 5006 O O . ALA B 1 265 ? 9.417 13.650 57.387 1.00 18.50 263 ALA B O 1
ATOM 5008 N N . MET B 1 266 ? 10.466 15.324 58.470 1.00 18.40 264 MET B N 1
ATOM 5009 C CA . MET B 1 266 ? 9.562 15.357 59.581 1.00 18.58 264 MET B CA 1
ATOM 5010 C C . MET B 1 266 ? 9.312 16.784 60.009 1.00 19.21 264 MET B C 1
ATOM 5011 O O . MET B 1 266 ? 10.268 17.579 60.143 1.00 19.25 264 MET B O 1
ATOM 5016 N N . GLN B 1 267 ? 8.051 17.120 60.266 1.00 18.98 265 GLN B N 1
ATOM 5017 C CA . GLN B 1 267 ? 7.720 18.385 60.932 1.00 20.15 265 GLN B CA 1
ATOM 5018 C C . GLN B 1 267 ? 6.673 18.079 61.984 1.00 20.23 265 GLN B C 1
ATOM 5019 O O . GLN B 1 267 ? 5.800 17.248 61.766 1.00 19.26 265 GLN B O 1
ATOM 5025 N N . ILE B 1 268 ? 6.829 18.701 63.142 1.00 19.56 266 ILE B N 1
ATOM 5026 C CA . ILE B 1 268 ? 5.917 18.458 64.253 1.00 20.37 266 ILE B CA 1
ATOM 5027 C C . ILE B 1 268 ? 5.106 19.730 64.460 1.00 20.89 266 ILE B C 1
ATOM 5028 O O . ILE B 1 268 ? 5.690 20.827 64.649 1.00 21.54 266 ILE B O 1
ATOM 5033 N N . SER B 1 269 ? 3.790 19.610 64.432 1.00 20.02 267 SER B N 1
ATOM 5034 C CA . SER B 1 269 ? 2.901 20.701 64.809 1.00 20.85 267 SER B CA 1
ATOM 5035 C C . SER B 1 269 ? 2.711 20.728 66.326 1.00 21.42 267 SER B C 1
ATOM 5036 O O . SER B 1 269 ? 2.134 19.822 66.904 1.00 21.44 267 SER B O 1
ATOM 5039 N N . GLU B 1 270 ? 3.135 21.787 66.978 1.00 23.05 268 GLU B N 1
ATOM 5040 C CA . GLU B 1 270 ? 2.817 21.914 68.416 1.00 24.37 268 GLU B CA 1
ATOM 5041 C C . GLU B 1 270 ? 1.450 22.600 68.613 1.00 25.03 268 GLU B C 1
ATOM 5042 O O . GLU B 1 270 ? 0.977 22.666 69.736 1.00 26.96 268 GLU B O 1
ATOM 5048 N N . LYS B 1 271 ? 0.814 23.061 67.528 1.00 23.92 269 LYS B N 1
ATOM 5049 C CA . LYS B 1 271 ? -0.565 23.532 67.598 1.00 25.21 269 LYS B CA 1
ATOM 5050 C C . LYS B 1 271 ? -1.532 22.367 67.762 1.00 24.23 269 LYS B C 1
ATOM 5051 O O . LYS B 1 271 ? -2.512 22.493 68.458 1.00 24.45 269 LYS B O 1
ATOM 5057 N N . HIS B 1 272 ? -1.268 21.278 67.075 1.00 22.85 270 HIS B N 1
ATOM 5058 C CA . HIS B 1 272 ? -2.115 20.080 67.147 1.00 23.85 270 HIS B CA 1
ATOM 5059 C C . HIS B 1 272 ? -1.487 18.839 67.823 1.00 22.80 270 HIS B C 1
ATOM 5060 O O . HIS B 1 272 ? -2.159 17.823 67.974 1.00 21.84 270 HIS B O 1
ATOM 5067 N N . ASP B 1 273 ? -0.209 18.927 68.188 1.00 21.05 271 ASP B N 1
ATOM 5068 C CA . ASP B 1 273 ? 0.577 17.822 68.731 1.00 20.93 271 ASP B CA 1
ATOM 5069 C C . ASP B 1 273 ? 0.517 16.579 67.833 1.00 20.94 271 ASP B C 1
ATOM 5070 O O . ASP B 1 273 ? 0.149 15.512 68.255 1.00 19.35 271 ASP B O 1
ATOM 5075 N N . VAL B 1 274 ? 0.887 16.794 66.569 1.00 20.06 272 VAL B N 1
ATOM 5076 C CA . VAL B 1 274 ? 0.940 15.748 65.566 1.00 19.79 272 VAL B CA 1
ATOM 5077 C C . VAL B 1 274 ? 2.253 15.808 64.810 1.00 19.31 272 VAL B C 1
ATOM 5078 O O . VAL B 1 274 ? 2.854 16.881 64.675 1.00 20.25 272 VAL B O 1
ATOM 5082 N N . VAL B 1 275 ? 2.671 14.662 64.305 1.00 19.15 273 VAL B N 1
ATOM 5083 C CA . VAL B 1 275 ? 3.89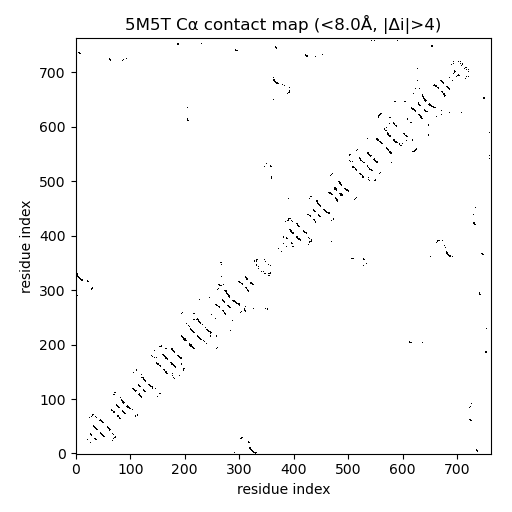6 14.502 63.578 1.00 18.57 273 VAL B CA 1
ATOM 5084 C C . VAL B 1 275 ? 3.551 14.231 62.137 1.00 20.01 273 VAL B C 1
ATOM 5085 O O . VAL B 1 275 ? 2.883 13.230 61.839 1.00 19.63 273 VAL B O 1
ATOM 5089 N N . PHE B 1 276 ? 4.085 15.060 61.237 1.00 18.51 274 PHE B N 1
ATOM 5090 C CA . PHE B 1 276 ? 4.012 14.831 59.807 1.00 19.10 274 PHE B CA 1
ATOM 5091 C C . PHE B 1 276 ? 5.296 14.166 59.322 1.00 19.75 274 PHE B C 1
ATOM 5092 O O . PHE B 1 276 ? 6.406 14.660 59.610 1.00 18.99 274 PHE B O 1
ATOM 5100 N N . LEU B 1 277 ? 5.180 13.054 58.617 1.00 18.31 275 LEU B N 1
ATOM 5101 C CA . LEU B 1 277 ? 6.340 12.332 58.112 1.00 18.94 275 LEU B CA 1
ATOM 5102 C C . LEU B 1 277 ? 6.168 12.151 56.618 1.00 19.47 275 LEU B C 1
ATOM 5103 O O . LEU B 1 277 ? 5.143 11.642 56.176 1.00 18.96 275 LEU B O 1
ATOM 5108 N N . ILE B 1 278 ? 7.153 12.587 55.831 1.00 18.39 276 ILE B N 1
ATOM 5109 C CA . ILE B 1 278 ? 7.166 12.387 54.401 1.00 19.50 276 ILE B CA 1
ATOM 5110 C C . ILE B 1 278 ? 8.282 11.409 54.022 1.00 19.80 276 ILE B C 1
ATOM 5111 O O . ILE B 1 278 ? 9.371 11.474 54.581 1.00 20.38 276 ILE B O 1
ATOM 5116 N N . THR B 1 279 ? 7.964 10.450 53.160 1.00 19.75 277 THR B N 1
ATOM 5117 C CA . THR B 1 279 ? 8.934 9.470 52.691 1.00 20.47 277 THR B CA 1
ATOM 5118 C C . THR B 1 279 ? 9.570 9.902 51.381 1.00 20.53 277 THR B C 1
ATOM 5119 O O . THR B 1 279 ? 9.036 10.764 50.663 1.00 19.95 277 THR B O 1
ATOM 5123 N N . LYS B 1 280 ? 10.689 9.267 51.045 1.00 21.65 278 LYS B N 1
ATOM 5124 C CA . LYS B 1 280 ? 11.450 9.591 49.832 1.00 23.57 278 LYS B CA 1
ATOM 5125 C C . LYS B 1 280 ? 10.596 9.542 48.589 1.00 25.20 278 LYS B C 1
ATOM 5126 O O . LYS B 1 280 ? 10.722 10.408 47.716 1.00 26.89 278 LYS B O 1
ATOM 5132 N N . TYR B 1 281 ? 9.735 8.546 48.495 1.00 25.77 279 TYR B N 1
ATOM 5133 C CA . TYR B 1 281 ? 8.917 8.423 47.286 1.00 28.32 279 TYR B CA 1
ATOM 5134 C C . TYR B 1 281 ? 7.481 9.028 47.417 1.00 28.67 279 TYR B C 1
ATOM 5135 O O . TYR B 1 281 ? 6.590 8.765 46.612 1.00 28.26 279 TYR B O 1
ATOM 5144 N N . GLY B 1 282 ? 7.298 9.924 48.397 1.00 26.16 280 GLY B N 1
ATOM 5145 C CA . GLY B 1 282 ? 6.197 10.840 48.388 1.00 25.42 280 GLY B CA 1
ATOM 5146 C C . GLY B 1 282 ? 4.983 10.439 49.176 1.00 25.48 280 GLY B C 1
ATOM 5147 O O . GLY B 1 282 ? 3.923 10.998 48.946 1.00 26.93 280 GLY B O 1
ATOM 5148 N N . TYR B 1 283 ? 5.122 9.516 50.141 1.00 24.45 281 TYR B N 1
ATOM 5149 C CA . TYR B 1 283 ? 4.009 9.201 51.047 1.00 24.46 281 TYR B CA 1
ATOM 5150 C C . TYR B 1 283 ? 4.041 10.181 52.223 1.00 24.26 281 TYR B C 1
ATOM 5151 O O . TYR B 1 283 ? 5.126 10.639 52.631 1.00 23.03 281 TYR B O 1
ATOM 5160 N N . ILE B 1 284 ? 2.849 10.541 52.704 1.00 22.68 282 ILE B N 1
ATOM 5161 C CA . ILE B 1 284 ? 2.660 11.382 53.855 1.00 23.08 282 ILE B CA 1
ATOM 5162 C C . ILE B 1 284 ? 2.033 10.528 54.952 1.00 22.70 282 ILE B C 1
ATOM 5163 O O . ILE B 1 284 ? 1.090 9.759 54.660 1.00 23.11 282 ILE B O 1
ATOM 5168 N N . HIS B 1 285 ? 2.564 10.619 56.183 1.00 20.89 283 HIS B N 1
ATOM 5169 C CA . HIS B 1 285 ? 1.973 9.975 57.338 1.00 20.36 283 HIS B CA 1
ATOM 5170 C C . HIS B 1 285 ? 1.703 11.011 58.406 1.00 20.25 283 HIS B C 1
ATOM 5171 O O . HIS B 1 285 ? 2.456 11.974 58.536 1.00 20.59 283 HIS B O 1
ATOM 5178 N N . LEU B 1 286 ? 0.639 10.826 59.190 1.00 19.67 284 LEU B N 1
ATOM 5179 C CA . LEU B 1 286 ? 0.345 11.648 60.339 1.00 20.53 284 LEU B CA 1
ATOM 5180 C C . LEU B 1 286 ? 0.256 10.792 61.591 1.00 20.64 284 LEU B C 1
ATOM 5181 O O . LEU B 1 286 ? -0.490 9.788 61.591 1.00 19.95 284 LEU B O 1
ATOM 5186 N N . TYR B 1 287 ? 1.010 11.157 62.626 1.00 19.93 285 TYR B N 1
ATOM 5187 C CA . TYR B 1 287 ? 1.023 10.434 63.902 1.00 20.01 285 TYR B CA 1
ATOM 5188 C C . TYR B 1 287 ? 0.680 11.383 65.039 1.00 19.87 285 TYR B C 1
ATOM 5189 O O . TYR B 1 287 ? 1.021 12.590 65.015 1.00 19.31 285 TYR B O 1
ATOM 5198 N N . ASP B 1 288 ? 0.020 10.841 66.070 1.00 20.12 286 ASP B N 1
ATOM 5199 C CA . ASP B 1 288 ? -0.181 11.597 67.291 1.00 20.33 286 ASP B CA 1
ATOM 5200 C C . ASP B 1 288 ? 1.172 11.692 68.020 1.00 20.47 286 ASP B C 1
ATOM 5201 O O . ASP B 1 288 ? 1.868 10.691 68.167 1.00 20.98 286 ASP B O 1
ATOM 5206 N N . LEU B 1 289 ? 1.562 12.892 68.416 1.00 20.21 287 LEU B N 1
ATOM 5207 C CA . LEU B 1 289 ? 2.837 13.080 69.126 1.00 21.22 287 LEU B CA 1
ATOM 5208 C C . LEU B 1 289 ? 2.834 12.431 70.498 1.00 21.92 287 LEU B C 1
ATOM 5209 O O . LEU B 1 289 ? 3.888 11.973 70.969 1.00 21.96 287 LEU B O 1
ATOM 5214 N N . GLU B 1 290 ? 1.668 12.413 71.158 1.00 21.21 288 GLU B N 1
ATOM 5215 C CA . GLU B 1 290 ? 1.575 11.937 72.513 1.00 22.80 288 GLU B CA 1
ATOM 5216 C C . GLU B 1 290 ? 1.687 10.442 72.627 1.00 23.68 288 GLU B C 1
ATOM 5217 O O . GLU B 1 290 ? 2.395 9.958 73.521 1.00 24.34 288 GLU B O 1
ATOM 5223 N N . THR B 1 291 ? 1.040 9.703 71.714 1.00 22.69 289 THR B N 1
ATOM 5224 C CA . THR B 1 291 ? 1.000 8.245 71.756 1.00 23.49 289 THR B CA 1
ATOM 5225 C C . THR B 1 291 ? 1.717 7.564 70.608 1.00 23.54 289 THR B C 1
ATOM 5226 O O . THR B 1 291 ? 1.955 6.366 70.688 1.00 24.57 289 THR B O 1
ATOM 5230 N N . GLY B 1 292 ? 2.055 8.307 69.543 1.00 21.94 290 GLY B N 1
ATOM 5231 C CA . GLY B 1 292 ? 2.575 7.703 68.350 1.00 21.93 290 GLY B CA 1
ATOM 5232 C C . GLY B 1 292 ? 1.526 7.083 67.446 1.00 22.12 290 GLY B C 1
ATOM 5233 O O . GLY B 1 292 ? 1.866 6.511 66.399 1.00 23.02 290 GLY B O 1
ATOM 5234 N N . THR B 1 293 ? 0.252 7.156 67.802 1.00 22.10 291 THR B N 1
ATOM 5235 C CA . THR B 1 293 ? -0.769 6.458 67.010 1.00 22.16 291 THR B CA 1
ATOM 5236 C C . THR B 1 293 ? -0.792 7.009 65.579 1.00 22.63 291 THR B C 1
ATOM 5237 O O . THR B 1 293 ? -0.791 8.219 65.381 1.00 21.89 291 THR B O 1
ATOM 5241 N N . CYS B 1 294 ? -0.824 6.114 64.587 1.00 22.37 292 CYS B N 1
ATOM 5242 C CA . CYS B 1 294 ? -0.861 6.528 63.198 1.00 23.51 292 CYS B CA 1
ATOM 5243 C C . CYS B 1 294 ? -2.286 6.941 62.865 1.00 24.67 292 CYS B C 1
ATOM 5244 O O . CYS B 1 294 ? -3.194 6.104 62.922 1.00 26.70 292 CYS B O 1
ATOM 5247 N N . ILE B 1 295 ? -2.483 8.206 62.501 1.00 22.92 293 ILE B N 1
ATOM 5248 C CA . ILE B 1 295 ? -3.781 8.749 62.223 1.00 22.87 293 ILE B CA 1
ATOM 5249 C C . ILE B 1 295 ? -4.168 8.572 60.762 1.00 24.31 293 ILE B C 1
ATOM 5250 O O . ILE B 1 295 ? -5.321 8.199 60.443 1.00 24.62 293 ILE B O 1
ATOM 5255 N N . TYR B 1 296 ? -3.220 8.762 59.868 1.00 22.71 294 TYR B N 1
ATOM 5256 C CA . TYR B 1 296 ? -3.515 8.819 58.436 1.00 23.45 294 TYR B CA 1
ATOM 5257 C C . TYR B 1 296 ? -2.252 8.568 57.611 1.00 23.56 294 TYR B C 1
ATOM 5258 O O . TYR B 1 296 ? -1.134 8.951 58.012 1.00 21.46 294 TYR B O 1
ATOM 5267 N N . MET B 1 297 ? -2.422 7.925 56.457 1.00 23.64 295 MET B N 1
ATOM 5268 C CA . MET B 1 297 ? -1.355 7.817 55.460 1.00 24.11 295 MET B CA 1
ATOM 5269 C C . MET B 1 297 ? -1.961 7.968 54.092 1.00 26.03 295 MET B C 1
ATOM 5270 O O . MET B 1 297 ? -3.073 7.489 53.834 1.00 25.17 295 MET B O 1
ATOM 5275 N N . ASN B 1 298 ? -1.232 8.606 53.198 1.00 25.57 296 ASN B N 1
ATOM 5276 C CA . ASN B 1 298 ? -1.651 8.651 51.792 1.00 26.64 296 ASN B CA 1
ATOM 5277 C C . ASN B 1 298 ? -0.436 9.050 50.951 1.00 28.32 296 ASN B C 1
ATOM 5278 O O . ASN B 1 298 ? 0.714 9.084 51.446 1.00 26.21 296 ASN B O 1
ATOM 5283 N N . ARG B 1 299 ? -0.660 9.322 49.684 1.00 29.49 297 ARG B N 1
ATOM 5284 C CA . ARG B 1 299 ? 0.428 9.676 48.784 1.00 31.77 297 ARG B CA 1
ATOM 5285 C C . ARG B 1 299 ? 0.197 11.083 48.293 1.00 32.58 297 ARG B C 1
ATOM 5286 O O . ARG B 1 299 ? -0.872 11.382 47.808 1.00 31.26 297 ARG B O 1
ATOM 5294 N N . ILE B 1 300 ? 1.209 11.937 48.432 1.00 32.69 298 ILE B N 1
ATOM 5295 C CA . ILE B 1 300 ? 1.131 13.358 48.033 1.00 33.57 298 ILE B CA 1
ATOM 5296 C C . ILE B 1 300 ? 2.038 13.757 46.874 1.00 32.80 298 ILE B C 1
ATOM 5297 O O . ILE B 1 300 ? 1.897 14.855 46.335 1.00 34.65 298 ILE B O 1
ATOM 5302 N N . SER B 1 301 ? 2.943 12.887 46.460 1.00 32.48 299 SER B N 1
ATOM 5303 C CA . SER B 1 301 ? 3.814 13.175 45.324 1.00 32.36 299 SER B CA 1
ATOM 5304 C C . SER B 1 301 ? 4.302 11.897 44.689 1.00 33.89 299 SER B C 1
ATOM 5305 O O . SER B 1 301 ? 4.594 10.904 45.396 1.00 33.07 299 SER B O 1
ATOM 5308 N N . GLY B 1 302 ? 4.384 11.878 43.349 1.00 33.95 300 GLY B N 1
ATOM 5309 C CA . GLY B 1 302 ? 5.053 10.742 42.664 1.00 35.64 300 GLY B CA 1
ATOM 5310 C C . GLY B 1 302 ? 6.577 10.851 42.767 1.00 38.87 300 GLY B C 1
ATOM 5311 O O . GLY B 1 302 ? 7.322 9.832 42.875 1.00 42.04 300 GLY B O 1
ATOM 5312 N N . GLU B 1 303 ? 7.003 12.105 42.827 1.00 38.19 301 GLU B N 1
ATOM 5313 C CA . GLU B 1 303 ? 8.362 12.517 42.733 1.00 38.85 301 GLU B CA 1
ATOM 5314 C C . GLU B 1 303 ? 8.825 12.802 44.134 1.00 32.74 301 GLU B C 1
ATOM 5315 O O . GLU B 1 303 ? 8.035 13.242 44.955 1.00 32.23 301 GLU B O 1
ATOM 5321 N N A THR B 1 304 ? 10.114 12.609 44.412 0.50 31.15 302 THR B N 1
ATOM 5322 N N B THR B 1 304 ? 10.110 12.628 44.384 0.50 31.24 302 THR B N 1
ATOM 5323 C CA A THR B 1 304 ? 10.624 12.918 45.748 0.50 28.48 302 THR B CA 1
ATOM 5324 C CA B THR B 1 304 ? 10.649 12.925 45.690 0.50 28.59 302 THR B CA 1
ATOM 5325 C C A THR B 1 304 ? 10.474 14.390 46.072 0.50 27.16 302 THR B C 1
ATOM 5326 C C B THR B 1 304 ? 10.483 14.397 46.064 0.50 27.23 302 THR B C 1
ATOM 5327 O O A THR B 1 304 ? 10.678 15.274 45.215 0.50 25.46 302 THR B O 1
ATOM 5328 O O B THR B 1 304 ? 10.685 15.296 45.224 0.50 25.47 302 THR B O 1
ATOM 5335 N N . ILE B 1 305 ? 10.067 14.620 47.307 1.00 26.04 303 ILE B N 1
ATOM 5336 C CA . ILE B 1 305 ? 9.953 15.923 47.912 1.00 26.37 303 ILE B CA 1
ATOM 5337 C C . ILE B 1 305 ? 11.258 16.090 48.683 1.00 25.43 303 ILE B C 1
ATOM 5338 O O . ILE B 1 305 ? 11.451 15.444 49.727 1.00 28.17 303 ILE B O 1
ATOM 5343 N N . PHE B 1 306 ? 12.151 16.928 48.168 1.00 22.26 304 PHE B N 1
ATOM 5344 C CA . PHE B 1 306 ? 13.556 16.929 48.599 1.00 21.17 304 PHE B CA 1
ATOM 5345 C C . PHE B 1 306 ? 13.903 18.039 49.610 1.00 21.23 304 PHE B C 1
ATOM 5346 O O . PHE B 1 306 ? 15.001 18.070 50.158 1.00 20.35 304 PHE B O 1
ATOM 5354 N N . VAL B 1 307 ? 12.967 18.934 49.879 1.00 19.73 305 VAL B N 1
ATOM 5355 C CA . VAL B 1 307 ? 13.181 19.987 50.886 1.00 21.11 305 VAL B CA 1
ATOM 5356 C C . VAL B 1 307 ? 11.824 20.307 51.503 1.00 21.24 305 VAL B C 1
ATOM 5357 O O . VAL B 1 307 ? 10.802 20.298 50.782 1.00 20.75 305 VAL B O 1
ATOM 5361 N N . THR B 1 308 ? 11.802 20.564 52.804 1.00 19.52 306 THR B N 1
ATOM 5362 C CA . THR B 1 308 ? 10.564 20.890 53.509 1.00 19.17 306 THR B CA 1
ATOM 5363 C C . THR B 1 308 ? 10.830 21.934 54.568 1.00 19.83 306 THR B C 1
ATOM 5364 O O . THR B 1 308 ? 11.997 22.155 54.968 1.00 19.29 306 THR B O 1
ATOM 5368 N N . ALA B 1 309 ? 9.755 22.549 55.041 1.00 18.97 307 ALA B N 1
ATOM 5369 C CA . ALA B 1 309 ? 9.785 23.526 56.119 1.00 19.88 307 ALA B CA 1
ATOM 5370 C C . ALA B 1 309 ? 8.469 23.515 56.817 1.00 19.91 307 ALA B C 1
ATOM 5371 O O . ALA B 1 309 ? 7.480 22.989 56.260 1.00 19.20 307 ALA B O 1
ATOM 5373 N N . PRO B 1 310 ? 8.401 24.075 58.023 1.00 20.95 308 PRO B N 1
ATOM 5374 C CA . PRO B 1 310 ? 7.088 24.341 58.648 1.00 22.41 308 PRO B CA 1
ATOM 5375 C C . PRO B 1 310 ? 6.232 25.254 57.809 1.00 23.30 308 PRO B C 1
ATOM 5376 O O . PRO B 1 310 ? 6.753 26.176 57.193 1.00 21.79 308 PRO B O 1
ATOM 5380 N N . HIS B 1 311 ? 4.934 24.958 57.724 1.00 22.67 309 HIS B N 1
ATOM 5381 C CA . HIS B 1 311 ? 4.006 25.866 57.099 1.00 24.21 309 HIS B CA 1
ATOM 5382 C C . HIS B 1 311 ? 3.331 26.612 58.236 1.00 25.81 309 HIS B C 1
ATOM 5383 O O . HIS B 1 311 ? 2.465 26.080 58.945 1.00 24.49 309 HIS B O 1
ATOM 5390 N N . GLU B 1 312 ? 3.804 27.847 58.475 1.00 27.20 310 GLU B N 1
ATOM 5391 C CA . GLU B 1 312 ? 3.549 28.526 59.738 1.00 29.87 310 GLU B CA 1
ATOM 5392 C C . GLU B 1 312 ? 2.074 28.794 59.966 1.00 29.88 310 GLU B C 1
ATOM 5393 O O . GLU B 1 312 ? 1.575 28.572 61.069 1.00 31.48 310 GLU B O 1
ATOM 5399 N N . ALA B 1 313 ? 1.365 29.224 58.935 1.00 28.90 311 ALA B N 1
ATOM 5400 C CA . ALA B 1 313 ? -0.023 29.659 59.107 1.00 32.52 311 ALA B CA 1
ATOM 5401 C C . ALA B 1 313 ? -0.933 28.536 59.616 1.00 33.46 311 ALA B C 1
ATOM 5402 O O . ALA B 1 313 ? -1.847 28.774 60.405 1.00 35.73 311 ALA B O 1
ATOM 5404 N N . THR B 1 314 ? -0.655 27.314 59.158 1.00 31.90 312 THR B N 1
ATOM 5405 C CA . THR B 1 314 ? -1.471 26.143 59.475 1.00 31.33 312 THR B CA 1
ATOM 5406 C C . THR B 1 314 ? -0.813 25.167 60.419 1.00 31.24 312 THR B C 1
ATOM 5407 O O . THR B 1 314 ? -1.437 24.145 60.777 1.00 32.34 312 THR B O 1
ATOM 5411 N N . ALA B 1 315 ? 0.422 25.463 60.819 1.00 27.52 313 ALA B N 1
ATOM 5412 C CA . ALA B 1 315 ? 1.300 24.538 61.527 1.00 27.51 313 ALA B CA 1
ATOM 5413 C C . ALA B 1 315 ? 1.383 23.195 60.802 1.00 25.68 313 ALA B C 1
ATOM 5414 O O . ALA B 1 315 ? 1.425 22.142 61.439 1.00 29.53 313 ALA B O 1
ATOM 5416 N N . GLY B 1 316 ? 1.426 23.227 59.484 1.00 22.61 314 GLY B N 1
ATOM 5417 C CA . GLY B 1 316 ? 1.655 22.067 58.678 1.00 21.81 314 GLY B CA 1
ATOM 5418 C C . GLY B 1 316 ? 3.066 21.983 58.138 1.00 20.87 314 GLY B C 1
ATOM 5419 O O . GLY B 1 316 ? 4.041 22.418 58.789 1.00 20.05 314 GLY B O 1
ATOM 5420 N N . ILE B 1 317 ? 3.191 21.356 57.006 1.00 19.35 315 ILE B N 1
ATOM 5421 C CA . ILE B 1 317 ? 4.484 21.102 56.366 1.00 20.26 315 ILE B CA 1
ATOM 5422 C C . ILE B 1 317 ? 4.368 21.539 54.910 1.00 21.00 315 ILE B C 1
ATOM 5423 O O . ILE B 1 317 ? 3.367 21.233 54.239 1.00 22.19 315 ILE B O 1
ATOM 5428 N N . ILE B 1 318 ? 5.372 22.273 54.419 1.00 20.03 316 ILE B N 1
ATOM 5429 C CA . ILE B 1 318 ? 5.407 22.718 53.030 1.00 20.19 316 ILE B CA 1
ATOM 5430 C C . ILE B 1 318 ? 6.681 22.133 52.422 1.00 20.17 316 ILE B C 1
ATOM 5431 O O . ILE B 1 318 ? 7.689 21.936 53.120 1.00 19.45 316 ILE B O 1
ATOM 5436 N N . GLY B 1 319 ? 6.642 21.796 51.149 1.00 20.23 317 GLY B N 1
ATOM 5437 C CA . GLY B 1 319 ? 7.772 21.150 50.491 1.00 20.13 317 GLY B CA 1
ATOM 5438 C C . GLY B 1 319 ? 7.808 21.351 48.990 1.00 20.55 317 GLY B C 1
ATOM 5439 O O . GLY B 1 319 ? 6.845 21.852 48.416 1.00 20.34 317 GLY B O 1
ATOM 5440 N N . VAL B 1 320 ? 8.939 21.024 48.388 1.00 19.33 318 VAL B N 1
ATOM 5441 C CA . VAL B 1 320 ? 9.111 21.118 46.961 1.00 20.21 318 VAL B CA 1
ATOM 5442 C C . VAL B 1 320 ? 9.544 19.770 46.429 1.00 21.47 318 VAL B C 1
ATOM 5443 O O . VAL B 1 320 ? 10.434 19.118 47.004 1.00 20.91 318 VAL B O 1
ATOM 5447 N N . ASN B 1 321 ? 8.896 19.337 45.341 1.00 22.03 319 ASN B N 1
ATOM 5448 C CA . ASN B 1 321 ? 9.305 18.127 44.657 1.00 23.36 319 ASN B CA 1
ATOM 5449 C C . ASN B 1 321 ? 10.130 18.386 43.406 1.00 24.22 319 ASN B C 1
ATOM 5450 O O . ASN B 1 321 ? 10.293 19.538 42.963 1.00 23.07 319 ASN B O 1
ATOM 5455 N N . ARG B 1 322 ? 10.634 17.309 42.800 1.00 25.79 320 ARG B N 1
ATOM 5456 C CA . ARG B 1 322 ? 11.619 17.445 41.719 1.00 29.42 320 ARG B CA 1
ATOM 5457 C C . ARG B 1 322 ? 11.018 18.090 40.472 1.00 28.85 320 ARG B C 1
ATOM 5458 O O . ARG B 1 322 ? 11.738 18.693 39.697 1.00 28.98 320 ARG B O 1
ATOM 5466 N N . LYS B 1 323 ? 9.703 18.000 40.322 1.00 30.28 321 LYS B N 1
ATOM 5467 C CA . LYS B 1 323 ? 8.979 18.680 39.211 1.00 33.66 321 LYS B CA 1
ATOM 5468 C C . LYS B 1 323 ? 8.848 20.200 39.438 1.00 31.29 321 LYS B C 1
ATOM 5469 O O . LYS B 1 323 ? 8.639 20.980 38.489 1.00 34.28 321 LYS B O 1
ATOM 5475 N N . GLY B 1 324 ? 9.025 20.646 40.668 1.00 26.07 322 GLY B N 1
ATOM 5476 C CA . GLY B 1 324 ? 8.883 22.035 40.997 1.00 24.97 322 GLY B CA 1
ATOM 5477 C C . GLY B 1 324 ? 7.544 22.398 41.573 1.00 23.84 322 GLY B C 1
ATOM 5478 O O . GLY B 1 324 ? 7.224 23.567 41.674 1.00 23.39 322 GLY B O 1
ATOM 5479 N N . GLN B 1 325 ? 6.744 21.423 41.947 1.00 22.71 323 GLN B N 1
ATOM 5480 C CA . GLN B 1 325 ? 5.527 21.714 42.665 1.00 23.89 323 GLN B CA 1
ATOM 5481 C C . GLN B 1 325 ? 5.863 22.085 44.119 1.00 23.11 323 GLN B C 1
ATOM 5482 O O . GLN B 1 325 ? 6.611 21.361 44.756 1.00 22.61 323 GLN B O 1
ATOM 5488 N N . VAL B 1 326 ? 5.296 23.186 44.600 1.00 22.36 324 VAL B N 1
ATOM 5489 C CA . VAL B 1 326 ? 5.453 23.604 45.983 1.00 22.32 324 VAL B CA 1
ATOM 5490 C C . VAL B 1 326 ? 4.134 23.221 46.592 1.00 23.13 324 VAL B C 1
ATOM 5491 O O . VAL B 1 326 ? 3.088 23.725 46.146 1.00 23.98 324 VAL B O 1
ATOM 5495 N N . LEU B 1 327 ? 4.157 22.291 47.531 1.00 22.93 325 LEU B N 1
ATOM 5496 C CA . LEU B 1 327 ? 2.941 21.773 48.128 1.00 25.83 325 LEU B CA 1
ATOM 5497 C C . LEU B 1 327 ? 2.989 21.737 49.626 1.00 25.42 325 LEU B C 1
ATOM 5498 O O . LEU B 1 327 ? 4.057 21.701 50.226 1.00 24.40 325 LEU B O 1
ATOM 5503 N N . SER B 1 328 ? 1.813 21.743 50.228 1.00 24.37 326 SER B N 1
ATOM 5504 C CA . SER B 1 328 ? 1.729 21.665 51.681 1.00 24.04 326 SER B CA 1
ATOM 5505 C C . SER B 1 328 ? 0.623 20.724 52.097 1.00 25.15 326 SER B C 1
ATOM 5506 O O . SER B 1 328 ? -0.335 20.451 51.330 1.00 23.53 326 SER B O 1
ATOM 5509 N N . VAL B 1 329 ? 0.784 20.244 53.324 1.00 24.30 327 VAL B N 1
ATOM 5510 C CA . VAL B 1 329 ? -0.184 19.406 54.016 1.00 25.54 327 VAL B CA 1
ATOM 5511 C C . VAL B 1 329 ? -0.367 19.982 55.417 1.00 24.98 327 VAL B C 1
ATOM 5512 O O . VAL B 1 329 ? 0.616 20.414 56.069 1.00 23.28 327 VAL B O 1
ATOM 5516 N N . CYS B 1 330 ? -1.618 20.039 55.871 1.00 25.20 328 CYS B N 1
ATOM 5517 C CA . CYS B 1 330 ? -1.911 20.458 57.212 1.00 26.04 328 CYS B CA 1
ATOM 5518 C C . CYS B 1 330 ? -3.123 19.705 57.773 1.00 25.36 328 CYS B C 1
ATOM 5519 O O . CYS B 1 330 ? -3.871 19.048 57.022 1.00 23.60 328 CYS B O 1
ATOM 5522 N N . VAL B 1 331 ? -3.281 19.795 59.083 1.00 24.05 329 VAL B N 1
ATOM 5523 C CA . VAL B 1 331 ? -4.463 19.196 59.730 1.00 24.87 329 VAL B CA 1
ATOM 5524 C C . VAL B 1 331 ? -5.714 19.933 59.234 1.00 25.85 329 VAL B C 1
ATOM 5525 O O . VAL B 1 331 ? -5.726 21.157 59.155 1.00 24.93 329 VAL B O 1
ATOM 5529 N N . GLU B 1 332 ? -6.745 19.165 58.893 1.00 26.87 330 GLU B N 1
ATOM 5530 C CA . GLU B 1 332 ? -8.078 19.691 58.599 1.00 29.45 330 GLU B CA 1
ATOM 5531 C C . GLU B 1 332 ? -8.812 19.804 59.952 1.00 28.80 330 GLU B C 1
ATOM 5532 O O . GLU B 1 332 ? -9.288 18.800 60.496 1.00 26.72 330 GLU B O 1
ATOM 5538 N N . GLU B 1 333 ? -8.855 21.008 60.516 1.00 28.39 331 GLU B N 1
ATOM 5539 C CA . GLU B 1 333 ? -9.293 21.209 61.890 1.00 30.01 331 GLU B CA 1
ATOM 5540 C C . GLU B 1 333 ? -10.770 20.825 62.134 1.00 30.99 331 GLU B C 1
ATOM 5541 O O . GLU B 1 333 ? -11.116 20.480 63.247 1.00 30.16 331 GLU B O 1
ATOM 5547 N N . GLU B 1 334 ? -11.604 20.880 61.105 1.00 31.98 332 GLU B N 1
ATOM 5548 C CA . GLU B 1 334 ? -13.018 20.464 61.222 1.00 35.31 332 GLU B CA 1
ATOM 5549 C C . GLU B 1 334 ? -13.273 18.978 61.020 1.00 32.11 332 GLU B C 1
ATOM 5550 O O . GLU B 1 334 ? -14.319 18.476 61.420 1.00 31.91 332 GLU B O 1
ATOM 5556 N N . ASN B 1 335 ? -12.327 18.263 60.420 1.00 29.61 333 ASN B N 1
ATOM 5557 C CA . ASN B 1 335 ? -12.485 16.866 60.107 1.00 28.88 333 ASN B CA 1
ATOM 5558 C C . ASN B 1 335 ? -11.735 15.886 60.975 1.00 27.92 333 ASN B C 1
ATOM 5559 O O . ASN B 1 335 ? -12.172 14.730 61.085 1.00 26.41 333 ASN B O 1
ATOM 5564 N N . ILE B 1 336 ? -10.599 16.309 61.556 1.00 25.73 334 ILE B N 1
ATOM 5565 C CA . ILE B 1 336 ? -9.707 15.343 62.189 1.00 25.30 334 ILE B CA 1
ATOM 5566 C C . ILE B 1 336 ? -10.393 14.547 63.346 1.00 24.52 334 ILE B C 1
ATOM 5567 O O . ILE B 1 336 ? -10.231 13.330 63.450 1.00 25.17 334 ILE B O 1
ATOM 5572 N N . ILE B 1 337 ? -11.165 15.227 64.177 1.00 24.88 335 ILE B N 1
ATOM 5573 C CA . ILE B 1 337 ? -11.814 14.568 65.312 1.00 24.93 335 ILE B CA 1
ATOM 5574 C C . ILE B 1 337 ? -12.867 13.532 64.869 1.00 26.69 335 ILE B C 1
ATOM 5575 O O . ILE B 1 337 ? -12.746 12.361 65.250 1.00 27.00 335 ILE B O 1
ATOM 5580 N N . PRO B 1 338 ? -13.821 13.918 64.020 1.00 27.83 336 PRO B N 1
ATOM 5581 C CA . PRO B 1 338 ? -14.763 12.881 63.547 1.00 29.08 336 PRO B CA 1
ATOM 5582 C C . PRO B 1 338 ? -14.098 11.762 62.722 1.00 28.26 336 PRO B C 1
ATOM 5583 O O . PRO B 1 338 ? -14.547 10.632 62.780 1.00 27.76 336 PRO B O 1
ATOM 5587 N N . TYR B 1 339 ? -13.017 12.071 61.995 1.00 25.72 337 TYR B N 1
ATOM 5588 C CA . TYR B 1 339 ? -12.260 11.039 61.326 1.00 25.56 337 TYR B CA 1
ATOM 5589 C C . TYR B 1 339 ? -11.747 10.004 62.311 1.00 25.21 337 TYR B C 1
ATOM 5590 O O . TYR B 1 339 ? -11.876 8.767 62.116 1.00 25.07 337 TYR B O 1
ATOM 5599 N N . ILE B 1 340 ? -11.132 10.477 63.384 1.00 24.18 338 ILE B N 1
ATOM 5600 C CA . ILE B 1 340 ? -10.562 9.583 64.346 1.00 24.28 338 ILE B CA 1
ATOM 5601 C C . ILE B 1 340 ? -11.674 8.789 65.065 1.00 24.92 338 ILE B C 1
ATOM 5602 O O . ILE B 1 340 ? -11.532 7.603 65.291 1.00 25.27 338 ILE B O 1
ATOM 5607 N N . THR B 1 341 ? 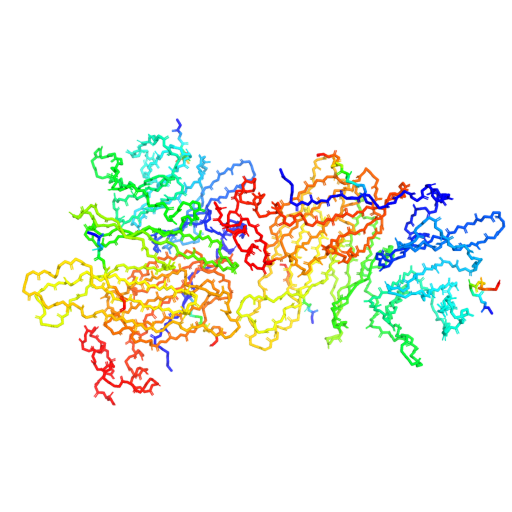-12.759 9.448 65.419 1.00 25.98 339 THR B N 1
ATOM 5608 C CA . THR B 1 341 ? -13.907 8.741 66.016 1.00 27.58 339 THR B CA 1
ATOM 5609 C C . THR B 1 341 ? -14.514 7.692 65.108 1.00 29.68 339 THR B C 1
ATOM 5610 O O . THR B 1 341 ? -14.773 6.570 65.539 1.00 29.05 339 THR B O 1
ATOM 5614 N N . ASN B 1 342 ? -14.771 8.065 63.868 1.00 30.24 340 ASN B N 1
ATOM 5615 C CA . ASN B 1 342 ? -15.619 7.232 63.014 1.00 32.20 340 ASN B CA 1
ATOM 5616 C C . ASN B 1 342 ? -14.850 6.358 62.054 1.00 33.21 340 ASN B C 1
ATOM 5617 O O . ASN B 1 342 ? -15.289 5.251 61.773 1.00 34.86 340 ASN B O 1
ATOM 5622 N N . VAL B 1 343 ? -13.748 6.847 61.480 1.00 30.76 341 VAL B N 1
ATOM 5623 C CA . VAL B 1 343 ? -12.985 6.026 60.525 1.00 30.53 341 VAL B CA 1
ATOM 5624 C C . VAL B 1 343 ? -11.968 5.135 61.242 1.00 31.17 341 VAL B C 1
ATOM 5625 O O . VAL B 1 343 ? -11.867 3.940 60.953 1.00 29.95 341 VAL B O 1
ATOM 5629 N N . LEU B 1 344 ? -11.219 5.694 62.188 1.00 30.13 342 LEU B N 1
ATOM 5630 C CA . LEU B 1 344 ? -10.330 4.892 63.039 1.00 31.09 342 LEU B CA 1
ATOM 5631 C C . LEU B 1 344 ? -11.017 4.208 64.150 1.00 31.94 342 LEU B C 1
ATOM 5632 O O . LEU B 1 344 ? -10.395 3.391 64.819 1.00 31.86 342 LEU B O 1
ATOM 5637 N N . GLN B 1 345 ? -12.268 4.564 64.427 1.00 33.68 343 GLN B N 1
ATOM 5638 C CA . GLN B 1 345 ? -12.987 3.968 65.534 1.00 34.28 343 GLN B CA 1
ATOM 5639 C C . GLN B 1 345 ? -12.158 4.074 66.809 1.00 31.82 343 GLN B C 1
ATOM 5640 O O . GLN B 1 345 ? -12.000 3.098 67.548 1.00 31.42 343 GLN B O 1
ATOM 5646 N N . ASN B 1 346 ? -11.591 5.262 67.055 1.00 29.69 344 ASN B N 1
ATOM 5647 C CA . ASN B 1 346 ? -10.798 5.486 68.259 1.00 28.36 344 ASN B CA 1
ATOM 5648 C C . ASN B 1 346 ? -11.345 6.716 68.995 1.00 27.70 344 ASN B C 1
ATOM 5649 O O . ASN B 1 346 ? -10.720 7.774 68.975 1.00 25.91 344 ASN B O 1
ATOM 5654 N N . PRO B 1 347 ? -12.533 6.600 69.635 1.00 28.19 345 PRO B N 1
ATOM 5655 C CA . PRO B 1 347 ? -13.105 7.743 70.385 1.00 27.88 345 PRO B CA 1
ATOM 5656 C C . PRO B 1 347 ? -12.257 8.214 71.545 1.00 27.68 345 PRO B C 1
ATOM 5657 O O . PRO B 1 347 ? -12.298 9.397 71.893 1.00 26.83 345 PRO B O 1
ATOM 5661 N N . ASP B 1 348 ? -11.444 7.328 72.108 1.00 28.06 346 ASP B N 1
ATOM 5662 C CA . ASP B 1 348 ? -10.520 7.738 73.145 1.00 29.84 346 ASP B CA 1
ATOM 5663 C C . ASP B 1 348 ? -9.484 8.763 72.674 1.00 27.49 346 ASP B C 1
ATOM 5664 O O . ASP B 1 348 ? -9.278 9.790 73.298 1.00 26.00 346 ASP B O 1
ATOM 5669 N N . LEU B 1 349 ? -8.829 8.466 71.578 1.00 26.03 347 LEU B N 1
ATOM 5670 C CA . LEU B 1 349 ? -7.878 9.418 70.987 1.00 25.67 347 LEU B CA 1
ATOM 5671 C C . LEU B 1 349 ? -8.601 10.672 70.517 1.00 25.14 347 LEU B C 1
ATOM 5672 O O . LEU B 1 349 ? -8.122 11.797 70.723 1.00 23.79 347 LEU B O 1
ATOM 5677 N N . ALA B 1 350 ? -9.753 10.493 69.893 1.00 23.54 348 ALA B N 1
ATOM 5678 C CA . ALA B 1 350 ? -10.498 11.662 69.409 1.00 23.99 348 ALA B CA 1
ATOM 5679 C C . ALA B 1 350 ? -10.844 12.621 70.523 1.00 23.78 348 ALA B C 1
ATOM 5680 O O . ALA B 1 350 ? -10.642 13.833 70.385 1.00 23.39 348 ALA B O 1
ATOM 5682 N N . LEU B 1 351 ? -11.376 12.100 71.629 1.00 23.71 349 LEU B N 1
ATOM 5683 C CA . LEU B 1 351 ? -11.752 12.966 72.746 1.00 24.60 349 LEU B CA 1
ATOM 5684 C C . LEU B 1 351 ? -10.521 13.655 73.355 1.00 25.06 349 LEU B C 1
ATOM 5685 O O . LEU B 1 351 ? -10.549 14.850 73.661 1.00 25.82 349 LEU B O 1
ATOM 5690 N N . ARG B 1 352 ? -9.440 12.900 73.521 1.00 24.40 350 ARG B N 1
ATOM 5691 C CA . ARG B 1 352 ? -8.198 13.457 74.028 1.00 25.30 350 ARG B CA 1
ATOM 5692 C C . ARG B 1 352 ? -7.707 14.603 73.146 1.00 25.10 350 ARG B C 1
ATOM 5693 O O . ARG B 1 352 ? -7.429 15.701 73.657 1.00 24.78 350 ARG B O 1
ATOM 5701 N N . MET B 1 353 ? -7.626 14.363 71.852 1.00 24.67 351 MET B N 1
ATOM 5702 C CA . MET B 1 353 ? -7.148 15.395 70.909 1.00 25.50 351 MET B CA 1
ATOM 5703 C C . MET B 1 353 ? -8.065 16.607 70.858 1.00 25.61 351 MET B C 1
ATOM 5704 O O . MET B 1 353 ? -7.586 17.739 70.760 1.00 24.84 351 MET B O 1
ATOM 5709 N N . ALA B 1 354 ? -9.378 16.377 70.962 1.00 24.59 352 ALA B N 1
ATOM 5710 C CA . ALA B 1 354 ? -10.341 17.484 70.898 1.00 26.19 352 ALA B CA 1
ATOM 5711 C C . ALA B 1 354 ? -10.109 18.482 72.047 1.00 26.52 352 ALA B C 1
ATOM 5712 O O . ALA B 1 354 ? -10.037 19.705 71.828 1.00 28.00 352 ALA B O 1
ATOM 5714 N N . VAL B 1 355 ? -9.949 17.972 73.252 1.00 26.15 353 VAL B N 1
ATOM 5715 C CA . VAL B 1 355 ? -9.736 18.834 74.425 1.00 27.81 353 VAL B CA 1
ATOM 5716 C C . VAL B 1 355 ? -8.271 19.300 74.535 1.00 27.99 353 VAL B C 1
ATOM 5717 O O . VAL B 1 355 ? -8.015 20.449 74.920 1.00 28.52 353 VAL B O 1
ATOM 5721 N N . ARG B 1 356 ? -7.323 18.453 74.143 1.00 25.66 354 ARG B N 1
ATOM 5722 C CA . ARG B 1 356 ? -5.892 18.832 74.172 1.00 25.46 354 ARG B CA 1
ATOM 5723 C C . ARG B 1 356 ? -5.603 20.046 73.278 1.00 25.63 354 ARG B C 1
ATOM 5724 O O . ARG B 1 356 ? -4.881 20.945 73.664 1.00 26.76 354 ARG B O 1
ATOM 5732 N N . ASN B 1 357 ? -6.186 20.069 72.099 1.00 25.46 355 ASN B N 1
ATOM 5733 C CA . ASN B 1 357 ? -5.858 21.080 71.114 1.00 26.88 355 ASN B CA 1
ATOM 5734 C C . ASN B 1 357 ? -7.036 21.943 70.710 1.00 28.93 355 ASN B C 1
ATOM 5735 O O . ASN B 1 357 ? -6.968 22.639 69.683 1.00 28.34 355 ASN B O 1
ATOM 5740 N N . ASN B 1 358 ? -8.089 21.963 71.528 1.00 29.27 356 ASN B N 1
ATOM 5741 C CA . ASN B 1 358 ? -9.216 22.867 71.267 1.00 32.96 356 ASN B CA 1
ATOM 5742 C C . ASN B 1 358 ? -9.812 22.702 69.877 1.00 32.25 356 ASN B C 1
ATOM 5743 O O . ASN B 1 358 ? -10.016 23.671 69.124 1.00 31.96 356 ASN B O 1
ATOM 5748 N N . LEU B 1 359 ? -10.100 21.447 69.520 1.00 30.77 357 LEU B N 1
ATOM 5749 C CA . LEU B 1 359 ? -10.681 21.104 68.250 1.00 30.61 357 LEU B CA 1
ATOM 5750 C C . LEU B 1 359 ? -12.150 20.679 68.402 1.00 32.71 357 LEU B C 1
ATOM 5751 O O . LEU B 1 359 ? -12.540 20.079 69.416 1.00 31.15 357 LEU B O 1
ATOM 5756 N N . ALA B 1 360 ? -12.945 20.988 67.379 1.00 34.84 358 ALA B N 1
ATOM 5757 C CA . ALA B 1 360 ? -14.388 20.686 67.370 1.00 35.77 358 ALA B CA 1
ATOM 5758 C C . ALA B 1 360 ? -14.629 19.239 66.987 1.00 36.46 358 ALA B C 1
ATOM 5759 O O . ALA B 1 360 ? -13.850 18.642 66.267 1.00 37.26 358 ALA B O 1
ATOM 5761 N N . GLY B 1 361 ? -15.754 18.697 67.439 1.00 36.45 359 GLY B N 1
ATOM 5762 C CA . GLY B 1 361 ? -16.214 17.408 66.957 1.00 36.84 359 GLY B CA 1
ATOM 5763 C C . GLY B 1 361 ? -16.286 16.276 67.947 1.00 37.47 359 GLY B C 1
ATOM 5764 O O . GLY B 1 361 ? -16.781 15.202 67.567 1.00 42.15 359 GLY B O 1
ATOM 5765 N N . ALA B 1 362 ? -15.827 16.465 69.192 1.00 35.34 360 ALA B N 1
ATOM 5766 C CA . ALA B 1 362 ? -15.951 15.401 70.184 1.00 34.89 360 ALA B CA 1
ATOM 5767 C C . ALA B 1 362 ? -17.167 15.568 71.134 1.00 37.04 360 ALA B C 1
ATOM 5768 O O . ALA B 1 362 ? -17.261 14.876 72.181 1.00 31.28 360 ALA B O 1
ATOM 5770 N N . GLU B 1 363 ? -18.078 16.478 70.726 1.00 41.34 361 GLU B N 1
ATOM 5771 C CA . GLU B 1 363 ? -19.407 16.672 71.333 1.00 46.16 361 GLU B CA 1
ATOM 5772 C C . GLU B 1 363 ? -20.307 15.443 71.048 1.00 48.30 361 GLU B C 1
ATOM 5773 O O . GLU B 1 363 ? -21.208 15.144 71.848 1.00 47.20 361 GLU B O 1
ATOM 5779 N N . GLU B 1 364 ? -20.099 14.775 69.903 1.00 49.96 362 GLU B N 1
ATOM 5780 C CA . GLU B 1 364 ? -20.685 13.439 69.630 1.00 52.79 362 GLU B CA 1
ATOM 5781 C C . GLU B 1 364 ? -19.571 12.431 69.319 1.00 51.89 362 GLU B C 1
ATOM 5782 O O . GLU B 1 364 ? -18.724 12.707 68.460 1.00 54.64 362 GLU B O 1
ATOM 5788 N N . LEU B 1 365 ? -19.574 11.287 70.012 1.00 48.48 363 LEU B N 1
ATOM 5789 C CA . LEU B 1 365 ? -18.517 10.235 69.927 1.00 48.29 363 LEU B CA 1
ATOM 5790 C C . LEU B 1 365 ? -19.083 8.819 69.662 1.00 50.79 363 LEU B C 1
ATOM 5791 O O . LEU B 1 365 ? -18.349 7.823 69.760 1.00 53.61 363 LEU B O 1
ATOM 5797 N N . GLU C 2 1 ? 13.052 -19.331 -7.902 1.00 33.09 1 GLU E N 1
ATOM 5798 C CA . GLU C 2 1 ? 13.958 -18.275 -7.401 1.00 31.71 1 GLU E CA 1
ATOM 5799 C C . GLU C 2 1 ? 14.448 -18.710 -6.020 1.00 27.17 1 GLU E C 1
ATOM 5800 O O . GLU C 2 1 ? 13.634 -19.062 -5.158 1.00 25.74 1 GLU E O 1
ATOM 5806 N N . THR C 2 2 ? 15.763 -18.733 -5.836 1.00 26.55 2 THR E N 1
ATOM 5807 C CA . THR C 2 2 ? 16.370 -19.036 -4.535 1.00 25.18 2 THR E CA 1
ATOM 5808 C C . THR C 2 2 ? 17.453 -18.022 -4.272 1.00 24.34 2 THR E C 1
ATOM 5809 O O . THR C 2 2 ? 18.438 -17.936 -5.018 1.00 23.87 2 THR E O 1
ATOM 5813 N N . LEU C 2 3 ? 17.292 -17.247 -3.203 1.00 20.86 3 LEU E N 1
ATOM 5814 C CA . LEU C 2 3 ? 18.162 -16.116 -2.985 1.00 20.55 3 LEU E CA 1
ATOM 5815 C C . LEU C 2 3 ? 19.501 -16.411 -2.303 1.00 20.37 3 LEU E C 1
ATOM 5816 O O . LEU C 2 3 ? 20.375 -15.532 -2.277 1.00 19.26 3 LEU E O 1
ATOM 5821 N N . LEU C 2 4 ? 19.625 -17.598 -1.715 1.00 20.57 4 LEU E N 1
ATOM 5822 C CA . LEU C 2 4 ? 20.808 -18.036 -1.020 1.00 22.51 4 LEU E CA 1
ATOM 5823 C C . LEU C 2 4 ? 21.106 -19.463 -1.478 1.00 22.59 4 LEU E C 1
ATOM 5824 O O . LEU C 2 4 ? 20.214 -20.301 -1.492 1.00 22.01 4 LEU E O 1
ATOM 5829 N N . ASP C 2 5 ? 22.351 -19.712 -1.863 1.00 23.28 5 ASP E N 1
ATOM 5830 C CA . ASP C 2 5 ? 22.793 -21.067 -2.273 1.00 26.12 5 ASP E CA 1
ATOM 5831 C C . ASP C 2 5 ? 23.504 -21.721 -1.104 1.00 25.92 5 ASP E C 1
ATOM 5832 O O . ASP C 2 5 ? 24.626 -21.327 -0.756 1.00 27.30 5 ASP E O 1
ATOM 5837 N N . LEU C 2 6 ? 22.838 -22.679 -0.478 1.00 28.24 6 LEU E N 1
ATOM 5838 C CA . LEU C 2 6 ? 23.400 -23.394 0.681 1.00 31.78 6 LEU E CA 1
ATOM 5839 C C . LEU C 2 6 ? 23.917 -24.785 0.317 1.00 36.88 6 LEU E C 1
ATOM 5840 O O . LEU C 2 6 ? 24.268 -25.555 1.224 1.00 37.54 6 LEU E O 1
ATOM 5845 N N . ASP C 2 7 ? 23.968 -25.086 -0.984 1.00 40.21 7 ASP E N 1
ATOM 5846 C CA . ASP C 2 7 ? 24.578 -26.312 -1.502 1.00 48.33 7 ASP E CA 1
ATOM 5847 C C . ASP C 2 7 ? 25.956 -26.049 -2.092 1.00 49.55 7 ASP E C 1
ATOM 5848 O O . ASP C 2 7 ? 26.948 -26.597 -1.612 1.00 55.15 7 ASP E O 1
ATOM 5853 N N . GLU D 2 1 ? 36.396 40.299 47.949 1.00 38.75 1 GLU F N 1
ATOM 5854 C CA . GLU D 2 1 ? 35.540 39.164 47.476 1.00 37.59 1 GLU F CA 1
ATOM 5855 C C . GLU D 2 1 ? 34.107 39.450 47.931 1.00 34.56 1 GLU F C 1
ATOM 5856 O O . GLU D 2 1 ? 33.869 39.749 49.108 1.00 33.20 1 GLU F O 1
ATOM 5862 N N . THR D 2 2 ? 33.176 39.413 46.985 1.00 32.33 2 THR F N 1
ATOM 5863 C CA . THR D 2 2 ? 31.768 39.676 47.248 1.00 31.22 2 THR F CA 1
ATOM 5864 C C . THR D 2 2 ? 30.938 38.624 46.526 1.00 30.27 2 THR F C 1
ATOM 5865 O O . THR D 2 2 ? 30.931 38.553 45.300 1.00 30.18 2 THR F O 1
ATOM 5869 N N . LEU D 2 3 ? 30.245 37.793 47.296 1.00 25.88 3 LEU F N 1
ATOM 5870 C CA . LEU D 2 3 ? 29.568 36.625 46.753 1.00 25.59 3 LEU F CA 1
ATOM 5871 C C . LEU D 2 3 ? 28.229 36.9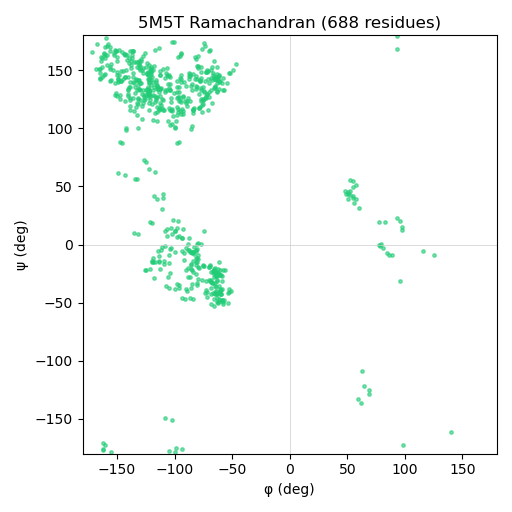05 46.093 1.00 24.21 3 LEU F C 1
ATOM 5872 O O . LEU D 2 3 ? 27.697 36.033 45.419 1.00 25.03 3 LEU F O 1
ATOM 5877 N N . LEU D 2 4 ? 27.668 38.080 46.331 1.00 25.17 4 LEU F N 1
ATOM 5878 C CA . LEU D 2 4 ? 26.381 38.476 45.774 1.00 26.98 4 LEU F CA 1
ATOM 5879 C C . LEU D 2 4 ? 26.539 39.894 45.246 1.00 28.05 4 LEU F C 1
ATOM 5880 O O . LEU D 2 4 ? 27.136 40.734 45.905 1.00 27.01 4 LEU F O 1
ATOM 5885 N N . ASP D 2 5 ? 26.013 40.136 44.049 1.00 28.10 5 ASP F N 1
ATOM 5886 C CA . ASP D 2 5 ? 26.076 41.459 43.408 1.00 31.30 5 ASP F CA 1
ATOM 5887 C C . ASP D 2 5 ? 24.724 42.135 43.571 1.00 30.59 5 ASP F C 1
ATOM 5888 O 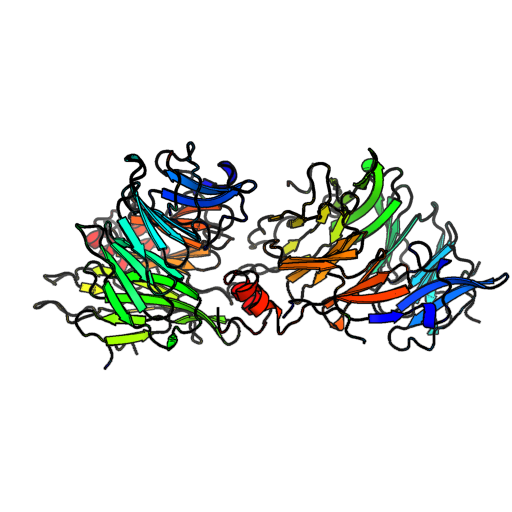O . ASP D 2 5 ? 23.770 41.780 42.889 1.00 32.25 5 ASP F O 1
ATOM 5893 N N . LEU D 2 6 ? 24.631 43.093 44.485 1.00 34.33 6 LEU F N 1
ATOM 5894 C CA . LEU D 2 6 ? 23.351 43.800 44.737 1.00 38.63 6 LEU F CA 1
ATOM 5895 C C . LEU D 2 6 ? 23.253 45.181 44.056 1.00 42.77 6 LEU F C 1
ATOM 5896 O O . LEU D 2 6 ? 22.331 45.949 44.356 1.00 43.60 6 LEU F O 1
ATOM 5901 N N . ASP D 2 7 ? 24.184 45.474 43.145 1.00 47.71 7 ASP F N 1
ATOM 5902 C CA . ASP D 2 7 ? 24.178 46.716 42.364 1.00 54.19 7 ASP F CA 1
ATOM 5903 C C . ASP D 2 7 ? 23.679 46.462 40.953 1.00 55.49 7 ASP F C 1
ATOM 5904 O O . ASP D 2 7 ? 22.545 46.814 40.629 1.00 63.17 7 ASP F O 1
ATOM 5909 N N . LEU E 2 3 ? 39.051 -9.493 23.417 1.00 72.01 3 LEU G N 1
ATOM 5910 C CA . LEU E 2 3 ? 38.617 -8.066 23.625 1.00 69.93 3 LEU G CA 1
ATOM 5911 C C . LEU E 2 3 ? 39.782 -7.146 24.043 1.00 66.35 3 LEU G C 1
ATOM 5912 O O . LEU E 2 3 ? 40.368 -7.310 25.118 1.00 66.14 3 LEU G O 1
ATOM 5917 N N . LEU E 2 4 ? 40.087 -6.177 23.180 1.00 59.73 4 LEU G N 1
ATOM 5918 C CA . LEU E 2 4 ? 41.157 -5.203 23.394 1.00 56.36 4 LEU G CA 1
ATOM 5919 C C . LEU E 2 4 ? 40.579 -3.936 24.034 1.00 54.11 4 LEU G C 1
ATOM 5920 O O . LEU E 2 4 ? 39.680 -3.312 23.460 1.00 44.18 4 LEU G O 1
ATOM 5925 N N . ASP E 2 5 ? 41.099 -3.557 25.208 1.00 53.82 5 ASP G N 1
ATOM 5926 C CA . ASP E 2 5 ? 40.779 -2.256 25.819 1.00 55.09 5 ASP G CA 1
ATOM 5927 C C . ASP E 2 5 ? 41.270 -1.110 24.924 1.00 51.83 5 ASP G C 1
ATOM 5928 O O . ASP E 2 5 ? 42.416 -1.130 24.445 1.00 47.88 5 ASP G O 1
ATOM 5933 N N . LEU E 2 6 ? 40.393 -0.131 24.692 1.00 46.08 6 LEU G N 1
ATOM 5934 C CA . LEU E 2 6 ? 40.713 1.038 23.879 1.00 44.57 6 LEU G CA 1
ATOM 5935 C C . LEU E 2 6 ? 40.753 2.290 24.745 1.00 44.57 6 LEU G C 1
ATOM 5936 O O . LEU E 2 6 ? 39.986 2.419 25.703 1.00 41.75 6 LEU G O 1
ATOM 5941 N N . ASP E 2 7 ? 41.642 3.217 24.400 1.00 45.08 7 ASP G N 1
ATOM 5942 C CA . ASP E 2 7 ? 41.640 4.545 25.014 1.00 47.67 7 ASP G CA 1
ATOM 5943 C C . ASP E 2 7 ? 40.630 5.388 24.257 1.00 46.40 7 ASP G C 1
ATOM 5944 O O . ASP E 2 7 ? 40.460 5.220 23.035 1.00 45.40 7 ASP G O 1
ATOM 5949 N N . PHE E 2 8 ? 39.962 6.298 24.966 1.00 44.34 8 PHE G N 1
ATOM 5950 C CA . PHE E 2 8 ? 39.107 7.281 24.295 1.00 43.77 8 PHE G CA 1
ATOM 5951 C C . PHE E 2 8 ? 39.942 8.228 23.441 1.00 44.91 8 PHE G C 1
ATOM 5952 O O . PHE E 2 8 ? 41.156 8.370 23.658 1.00 42.20 8 PHE G O 1
ATOM 5960 N N . LEU E 2 9 ? 39.292 8.850 22.460 1.00 43.69 9 LEU G N 1
ATOM 5961 C CA . LEU E 2 9 ? 39.979 9.718 21.494 1.00 48.53 9 LEU G CA 1
ATOM 5962 C C . LEU E 2 9 ? 40.027 11.183 21.954 1.00 50.37 9 LEU G C 1
ATOM 5963 O O . LEU E 2 9 ? 40.594 12.027 21.254 1.00 54.27 9 LEU G O 1
ATOM 5968 N N . GLU E 2 10 ? 39.405 11.487 23.098 1.00 52.54 10 GLU G N 1
ATOM 5969 C CA . GLU E 2 10 ? 39.514 12.809 23.755 1.00 55.91 10 GLU G CA 1
ATOM 5970 C C . GLU E 2 10 ? 39.534 12.630 25.281 1.00 57.77 10 GLU G C 1
ATOM 5971 O O . GLU E 2 10 ? 39.722 11.517 25.790 1.00 57.76 10 GLU G O 1
ATOM 5978 N N . LEU F 2 3 ? -3.857 29.467 46.541 1.00 67.63 3 LEU H N 1
ATOM 5979 C CA . LEU F 2 3 ? -3.727 28.006 46.873 1.00 69.09 3 LEU H CA 1
ATOM 5980 C C . LEU F 2 3 ? -4.762 27.145 46.126 1.00 66.52 3 LEU H C 1
ATOM 5981 O O . LEU F 2 3 ? -5.962 27.428 46.155 1.00 65.79 3 LEU H O 1
ATOM 5986 N N . LEU F 2 4 ? -4.272 26.093 45.471 1.00 62.20 4 LEU H N 1
ATOM 5987 C CA . LEU F 2 4 ? -5.104 25.129 44.749 1.00 58.57 4 LEU H CA 1
ATOM 5988 C C . LEU F 2 4 ? -5.189 23.839 45.570 1.00 56.14 4 LEU H C 1
ATOM 5989 O O . LEU F 2 4 ? -4.164 23.183 45.793 1.00 43.52 4 LEU H O 1
ATOM 5994 N N . ASP F 2 5 ? -6.396 23.469 46.004 1.00 57.12 5 ASP H N 1
ATOM 5995 C CA . ASP F 2 5 ? -6.601 22.173 46.670 1.00 60.08 5 ASP H CA 1
ATOM 5996 C C . ASP F 2 5 ? -6.330 21.025 45.694 1.00 58.57 5 ASP H C 1
ATOM 5997 O O . ASP F 2 5 ? -6.769 21.065 44.539 1.00 57.44 5 ASP H O 1
ATOM 6002 N N . LEU F 2 6 ? -5.581 20.029 46.167 1.00 53.47 6 LEU H N 1
ATOM 6003 C CA . LEU F 2 6 ? -5.172 18.877 45.365 1.00 49.81 6 LEU H CA 1
ATOM 6004 C C . LEU F 2 6 ? -5.850 17.609 45.877 1.00 49.89 6 LEU H C 1
ATOM 6005 O O . LEU F 2 6 ? -6.059 17.465 47.081 1.00 42.05 6 LEU H O 1
ATOM 6010 N N . ASP F 2 7 ? -6.180 16.692 44.965 1.00 51.34 7 ASP H N 1
ATOM 6011 C CA . ASP F 2 7 ? -6.601 15.345 45.353 1.00 51.86 7 ASP H CA 1
ATOM 6012 C C . ASP F 2 7 ? -5.350 14.573 45.736 1.00 50.96 7 ASP H C 1
ATOM 6013 O O . ASP F 2 7 ? -4.294 14.737 45.109 1.00 48.19 7 ASP H O 1
ATOM 6018 N N . PHE F 2 8 ? -5.466 13.721 46.750 1.00 46.83 8 PHE H N 1
ATOM 6019 C CA . PHE F 2 8 ? -4.398 12.774 47.061 1.00 47.26 8 PHE H CA 1
ATOM 6020 C C . PHE F 2 8 ? -4.202 11.804 45.904 1.00 47.37 8 PHE H C 1
ATOM 6021 O O . PHE F 2 8 ? -5.138 11.530 45.145 1.00 43.94 8 PHE H O 1
ATOM 6029 N N . LEU F 2 9 ? -2.981 11.290 45.781 1.00 46.47 9 LEU H N 1
ATOM 6030 C CA . LEU F 2 9 ? -2.614 10.442 44.645 1.00 50.24 9 LEU H CA 1
ATOM 6031 C C . LEU F 2 9 ? -2.981 8.969 44.862 1.00 51.97 9 LEU H C 1
ATOM 6032 O O . LEU F 2 9 ? -2.824 8.171 43.941 1.00 53.85 9 LEU H O 1
ATOM 6037 N N . GLU F 2 10 ? -3.435 8.614 46.072 1.00 55.15 10 GLU H N 1
ATOM 6038 C CA . GLU F 2 10 ? -3.955 7.270 46.386 1.00 59.02 10 GLU H CA 1
ATOM 6039 C C . GLU F 2 10 ? -5.149 7.357 47.354 1.00 61.91 10 GLU H C 1
ATOM 6040 O O . GLU F 2 10 ? -5.870 8.364 47.384 1.00 61.26 10 GLU H O 1
ATOM 6047 N N . GLU G 2 1 ? -6.304 12.331 18.705 1.00 59.02 1 GLU I N 1
ATOM 6048 C CA . GLU G 2 1 ? -5.657 13.651 18.390 1.00 58.49 1 GLU I CA 1
ATOM 6049 C C . GLU G 2 1 ? -4.119 13.538 18.396 1.00 54.98 1 GLU I C 1
ATOM 6050 O O . GLU G 2 1 ? -3.532 13.269 17.352 1.00 51.14 1 GLU I O 1
ATOM 6052 N N . THR G 2 2 ? -3.489 13.727 19.560 1.00 52.96 2 THR I N 1
ATOM 6053 C CA . THR G 2 2 ? -2.033 13.605 19.717 1.00 49.66 2 THR I CA 1
ATOM 6054 C C . THR G 2 2 ? -1.729 12.482 20.688 1.00 44.53 2 THR I C 1
ATOM 6055 O O . THR G 2 2 ? -2.545 12.168 21.561 1.00 45.32 2 THR I O 1
ATOM 6059 N N . LEU G 2 3 ? -0.548 11.887 20.543 1.00 36.38 3 LEU I N 1
ATOM 6060 C CA . LEU G 2 3 ? -0.097 10.835 21.448 1.00 34.95 3 LEU I CA 1
ATOM 6061 C C . LEU G 2 3 ? 0.683 11.396 22.632 1.00 36.04 3 LEU I C 1
ATOM 6062 O O . LEU G 2 3 ? 0.557 10.891 23.743 1.00 36.51 3 LEU I O 1
ATOM 6067 N N . LEU G 2 4 ? 1.498 12.416 22.374 1.00 36.82 4 LEU I N 1
ATOM 6068 C CA . LEU G 2 4 ? 2.426 12.963 23.366 1.00 42.01 4 LEU I CA 1
ATOM 6069 C C . LEU G 2 4 ? 2.391 14.480 23.344 1.00 43.80 4 LEU I C 1
ATOM 6070 O O . LEU G 2 4 ? 2.180 15.092 22.296 1.00 42.85 4 LEU I O 1
ATOM 6075 N N . ASP G 2 5 ? 2.611 15.069 24.515 1.00 52.07 5 ASP I N 1
ATOM 6076 C CA . ASP G 2 5 ? 2.760 16.512 24.669 1.00 58.37 5 ASP I CA 1
ATOM 6077 C C . ASP G 2 5 ? 4.130 16.733 25.313 1.00 61.83 5 ASP I C 1
ATOM 6078 O O . ASP G 2 5 ? 4.365 16.258 26.434 1.00 65.96 5 ASP I O 1
ATOM 6083 N N . LEU G 2 6 ? 5.037 17.395 24.583 1.00 64.32 6 LEU I N 1
ATOM 6084 C CA . LEU G 2 6 ? 6.367 17.789 25.090 1.00 70.02 6 LEU I CA 1
ATOM 6085 C C . LEU G 2 6 ? 6.586 19.292 24.921 1.00 70.11 6 LEU I C 1
ATOM 6086 O O . LEU G 2 6 ? 6.381 20.070 25.853 1.00 73.63 6 LEU I O 1
ATOM 6088 N N . GLU H 2 1 ? 27.822 8.233 79.763 1.00 70.17 1 GLU J N 1
ATOM 6089 C CA . GLU H 2 1 ? 27.889 7.101 78.783 1.00 68.41 1 GLU J CA 1
ATOM 6090 C C . GLU H 2 1 ? 26.917 7.331 77.618 1.00 63.59 1 GLU J C 1
ATOM 6091 O O . GLU H 2 1 ? 27.347 7.815 76.568 1.00 58.97 1 GLU J O 1
ATOM 6093 N N . THR H 2 2 ? 25.630 7.007 77.816 1.00 58.82 2 THR J N 1
ATOM 6094 C CA . THR H 2 2 ? 24.581 7.189 76.794 1.00 55.33 2 THR J CA 1
ATOM 6095 C C . THR H 2 2 ? 23.571 8.267 77.188 1.00 49.05 2 THR J C 1
ATOM 6096 O O . THR H 2 2 ? 23.282 8.468 78.370 1.00 49.86 2 THR J O 1
ATOM 6100 N N . LEU H 2 3 ? 23.026 8.934 76.176 1.00 39.40 3 LEU J N 1
ATOM 6101 C CA . LEU H 2 3 ? 22.023 9.982 76.355 1.00 38.22 3 LEU J CA 1
ATOM 6102 C C . LEU H 2 3 ? 20.635 9.405 76.464 1.00 40.81 3 LEU J C 1
ATOM 6103 O O . LEU H 2 3 ? 19.803 9.966 77.154 1.00 42.52 3 LEU J O 1
ATOM 6108 N N . LEU H 2 4 ? 20.395 8.307 75.743 1.00 43.26 4 LEU J N 1
ATOM 6109 C CA . LEU H 2 4 ? 19.098 7.639 75.671 1.00 49.41 4 LEU J CA 1
ATOM 6110 C C . LEU H 2 4 ? 19.261 6.127 75.747 1.00 53.50 4 LEU J C 1
ATOM 6111 O O . LEU H 2 4 ? 20.284 5.584 75.321 1.00 53.47 4 LEU J O 1
ATOM 6116 N N . ASP H 2 5 ? 18.231 5.466 76.269 1.00 63.94 5 ASP J N 1
ATOM 6117 C CA . ASP H 2 5 ? 18.102 4.009 76.239 1.00 71.54 5 ASP J CA 1
ATOM 6118 C C . ASP H 2 5 ? 16.675 3.701 75.751 1.00 78.06 5 ASP J C 1
ATOM 6119 O O . ASP H 2 5 ? 15.712 3.806 76.524 1.00 83.91 5 ASP J O 1
ATOM 6124 N N . LEU H 2 6 ? 16.548 3.359 74.464 1.00 83.41 6 LEU J N 1
ATOM 6125 C CA . LEU H 2 6 ? 15.247 3.067 73.822 1.00 88.11 6 LEU J CA 1
ATOM 6126 C C . LEU H 2 6 ? 15.104 1.606 73.348 1.00 89.81 6 LEU J C 1
ATOM 6127 O O . LEU H 2 6 ? 14.526 1.350 72.285 1.00 90.84 6 LEU J O 1
ATOM 6129 N N . ASP H 2 7 ? 15.604 0.658 74.146 1.00 90.85 7 ASP J N 1
ATOM 6130 C CA . ASP H 2 7 ? 15.557 -0.777 73.798 1.00 87.53 7 ASP J CA 1
ATOM 6131 C C . ASP H 2 7 ? 14.147 -1.356 73.909 1.00 84.73 7 ASP J C 1
ATOM 6132 O O . ASP H 2 7 ? 13.258 -0.747 74.500 1.00 83.55 7 ASP J O 1
#

Organism: Bos taurus (NCBI:txid9913)

B-factor: mean 29.54, std 12.25, range [12.57, 90.85]

InterPro domains:
  IPR000547 Clathrin, heavy chain/VPS, 7-fold repeat [PS50236] (537-683)
  IPR000547 Clathrin, heavy chain/VPS, 7-fold repeat [PS50236] (686-828)
  IPR000547 Clathrin, heavy chain/VPS, 7-fold repeat [PS50236] (833-972)
  IPR000547 Clathrin, heavy chain/VPS, 7-fold repeat [PS50236] (979-1124)
  IPR000547 Clathrin, heavy chain/VPS, 7-fold repeat [PS50236] (1128-1269)
  IPR000547 Clathrin, heavy chain/VPS, 7-fold repeat [PS50236] (1274-1420)
  IPR000547 Clathrin, heavy chain/VPS, 7-fold repeat [PS50236] (1423-1566)
  IPR000547 Clathrin, heavy chain/VPS, 7-fold repeat [SM00299] (537-679)
  IPR000547 Clathrin, heavy chain/VPS, 7-fold repeat [SM00299] (686-828)
  IPR000547 Clathrin, heavy chain/VPS, 7-fold repeat [SM00299] (833-972)
  IPR000547 Clathrin, heavy chain/VPS, 7-fold repeat [SM00299] (979-1124)
  IPR000547 Clathrin, heavy chain/VPS, 7-fold repeat [SM00299] (1128-1269)
  IPR000547 Clathrin, heavy chain/VPS, 7-fold repeat [SM00299] (1274-1420)
  IPR000547 Clathrin, heavy chain/VPS, 7-fold repeat [SM00299] (1423-1582)
  IPR011990 Tetratricopeptide-like helical domain superfamily [G3DSA:1.25.40.10] (444-655)
  IPR011990 Tetratricopeptide-like helical domain superfamily [G3DSA:1.25.40.10] (656-912)
  IPR011990 Tetratricopeptide-like helical domain superfamily [G3DSA:1.25.40.10] (1037-1182)
  IPR011990 Tetratricopeptide-like helical domain superfamily [G3DSA:1.25.40.10] (1183-1522)
  IPR015348 Clathrin, heavy chain, linker, core motif [PF09268] (331-354)
  IPR016024 Armadillo-type fold [SSF48371] (332-487)

Radius of gyration: 30.95 Å; Cα contacts (8 Å, |Δi|>4): 1986; chains: 8; bounding box: 62×74×101 Å

Solvent-accessible surface area: 32216 Å² total; per-residue (Å²): 123,69,0,4,76,7,9,27,36,25,41,0,74,125,38,56,5,76,67,88,24,1,11,86,85,26,2,26,1,26,15,24,64,16,0,2,0,48,11,134,86,63,170,86,26,24,0,1,7,0,33,31,130,68,40,84,93,42,57,82,81,47,7,68,12,64,18,3,2,5,9,20,47,50,68,12,0,0,0,17,28,28,86,22,0,4,0,7,25,16,125,137,142,35,92,84,30,64,50,99,14,126,44,75,6,72,24,12,46,10,34,35,119,54,11,0,0,0,0,0,105,93,1,0,38,15,4,33,26,117,66,182,47,126,17,92,107,39,8,81,37,59,94,52,0,76,79,20,99,12,36,33,1,53,23,6,83,136,52,84,21,0,0,0,2,0,26,33,88,86,167,151,67,50,16,1,14,2,1,0,26,1,37,101,106,161,39,35,31,63,27,76,0,2,7,2,6,17,4,23,6,105,15,24,5,4,66,91,89,0,18,0,0,0,14,0,13,50,14,157,117,27,10,70,1,35,1,16,19,7,26,112,38,48,142,67,16,11,78,11,31,111,35,49,32,105,5,111,24,20,120,125,9,114,108,2,13,1,38,10,3,15,27,5,94,115,3,14,0,0,0,0,2,0,61,103,0,18,0,3,0,0,0,0,29,28,0,39,45,2,21,76,17,48,2,3,53,82,19,2,32,26,20,2,76,18,128,90,27,24,3,1,2,1,0,7,121,116,0,27,0,2,0,0,1,4,42,66,146,30,0,0,34,19,0,11,93,86,58,138,45,35,51,9,0,10,28,0,1,22,34,24,114,17,66,24,0,88,124,48,126,71,0,4,76,7,7,26,35,26,30,0,75,127,36,55,5,81,60,89,26,1,13,74,84,25,2,25,1,25,15,25,64,17,0,2,0,48,11,133,87,58,168,85,30,22,0,1,5,0,38,29,133,65,40,85,96,42,51,83,83,45,8,69,12,65,19,3,3,4,8,20,48,49,54,13,0,0,0,12,30,26,88,23,0,5,0,7,26,12,128,136,143,37,92,80,30,64,42,95,12,116,54,71,4,73,24,12,45,10,32,33,120,54,10,0,0,0,0,1,103,95,3,0,34,14,3,31,25,116,54,162,48,115,22,90,112,46,9,86,39,59,95,52,0,70,25,17,19,15,39,31,1,51,22,4,79,130,53,83,21,0,0,0,3,0,12,4,3,74,150,64,53,12,13,1,16,0,1,0,22,1,29,93,99,144,43,35,31,66,24,76,0,2,7,4,6,16,4,21,6,113,32,126,84,12,68,90,82,0,17,0,0,0,13,0,14,50,14,147,106,28,9,66,1,31,1,14,19,6,23,118,38,48,141,65,15,119,80,11,80,105,48,56,34,106,5,112,24,21,119,56,1,100,67,3,16,1,38,11,3,18,27,4,93,106,2,14,0,0,0,0,2,0,41,22,0,14,0,4,0,1,0,0,32,56,0,44,46,3,20,76,19,0,2,2,18,31,17,2,31,24,19,2,73,18,126,82,26,21,3,2,3,1,0,5,73,96,0,26,0,2,0,0,0,4,42,80,144,30,0,0,33,19,0,12,102,85,57,146,44,58,122,12,0,80,56,0,6,107,35,22,146,17,66,25,15,156,155,112,140,79,1,2,69,20,166,146,78,1,2,71,18,169,150,108,111,40,129,34,96,134,150,110,105,40,130,30,74,117,132,100,16,22,121,93,134,93,13,20,104,44,163

CATH classification: 2.130.10.110

GO terms:
  GO:0072318 clathrin coat disassembly (P, IDA)
  GO:0005515 protein binding (F, IPI)
  GO:0042802 identical protein binding (F, IPI)
  GO:0048268 clathrin coat assembly (P, IDA)
  GO:0048268 clathrin coat assembly (P, IMP)
  GO:0097718 disordered domain specific binding (F, IPI)
  GO:1990763 arrestin family protein binding (F, IPI)
  GO:0019904 protein domain specific binding (F, IPI)

Nearest PDB structures (foldseek):
  5ods-assembly2_B  TM=9.966E-01  e=1.081E-62  Mus musculus
  1bpo-assembly1_B  TM=9.961E-01  e=6.709E-62  Rattus norvegicus
  5ods-assembly1_A  TM=9.962E-01  e=1.114E-61  Mus musculus
  3iyv-assembly1_A  TM=9.961E-01  e=1.638E-60  Bos taurus
  6qnp-assembly3_C  TM=9.966E-01  e=2.006E-60  Homo sapiens

Foldseek 3Di:
DDFKDKDFQDQVVVLVDDLVQLADQAWADQAQQWIWGWDQDPNFIWIWIAGSVHGSDIDIDTDDFRDKDAQHPARWIWGHHFQWIWIDRVVVRDTLDIDGHPFGFLDKGDADNFWIWTDGLWFIWIFGSPDHTDTDTQATDDCQCHPFRWQDKYAWPVRQWIKTWTWDADPRAIWIWMWIAGSVVRDIDIDTFAEWDWDWADDPPDPGTFIWIWTWHQDPVGIKIKIATDDDPDPPDDGQDIEMDGDDDDPVVPRKIWHYWAAQPLQQWIWIAIQQAKIWIARNRHRHTQDIDGNDRFGFRHWHQPPVQRWIWTAGSSRTIMTMHTPLQVSLVSCCPVVVCLVVSVCSCVVNVGDDNVDD/DDQKDKDFQDFVVVQVDDLVQQFDQAWADQAQQWIWGWDDDDNFIWIWIAGSVHRNDIDIDTDDFRDKYAQHPARKIWGHHFQKIWIDRVVVRDTLDIDGHPGGFLDKGDADNFWIWTHGQWFIWIFGSPDHTDTDTQATDDPQCHPFRWQDKYAFPVRQKIKTKGWDADPRAIWIWMWIAGSVVRDIDIDTFAEWDWDWAADVQAPGTFIWIWTWHQDVVGIKIKIATPDDPDPRDDHQDIEMDHDDDDPVCPRKIWHYWAAQPLQQWIWIAIQQAKIWIARNRHRHTQDIDGRHRFGFRHWHQPPVQRWIWTAGSSRTIMIMHGPLQVSLVSCCPVVVCLPVSVCSCVVNVGDDNVDD/DDDDDPD/DDPDDPD/DDDDDDPD/DDDDDDPD/DDDDDD/DDPDDDD

Secondary structure (DSSP, 8-state):
--SEEEEEEEEGGGGT--GGG-STTTEEEEETTEEEEEEEETTEEEEEEEETTSTTS-EEEEB--SEEEE-SSSSEEEEEETTEEEEEETTTTEEEEEEE-SS-EEEEEE-SSSEEEEEESSEEEEEE-STT---EEEEEPPGGGTTPEEEEEEE-TTS-EEEEEEEEEETTEEEEEEEEEETTTTEEEEEE-SEEEEEEE--TT-SSPEEEEEEEEE-SS-EEEEEEE-SPPPTTPPPPPPEEEEE---GGGTT--EEEEEEETTTTEEEEEETTSEEEEEETTT--EEEEEE--SS-EEEEEEETTTTEEEEEETT-EEEEEEE-TTTHHHHHHHTS--HHHHHHHHHHTT-S-TT--/--SEEEEEEEEGGGGT--GGG-STTTEEEEETTEEEEEEEETTEEEEEEEETTSTTS-EEEEB--SEEEE-SSSSEEEEEETTEEEEEETTTTEEEEEEE-SS-EEEEEE-SSSEEEEEESSEEEEEE-STT---EEEEEPPGGGTTPEEEEEEE-TTS-EEEEEEEEEETTEEEEEEEEEETTTTEEEEEE-SEEEEEEE--TT-SSPEEEEEEEEEETTEEEEEEEE-SPPPTTPPPPPPEEEEE---GGGTT--EEEEEEETTTTEEEEEETTSEEEEEETTT--EEEEEE--SS-EEEEEEETTTTEEEEEETT-EEEEEEE-TTTHHHIIIIIS--HHHHHHHHHHTT-S-TT--/--SB---/--SB---/-EE-----/-EE-----/--S---/--S----